Protein AF-A0A812SJQ7-F1 (afdb_monomer_lite)

Foldseek 3Di:
DVQLQVVVVFPDKDQLLVSLVSQCVQQVPDDDSVVVSLVLLQLQDAFWQGALDRQKHKAAFSAFLQQDRPPRDDSRPIIIGGALLNCLQQPPLLVVVAAWDDDPNHTHHGPDGQTLFDRCQQRPDWDDDVPATATHAHFDLVLRLVQLLCVLVVHDRDATDHDIPPAPWDWADPDPVAPQKIKTFFDKDDDPQWKIKTKGAGRPPGNNNLVVVLVVLCADDDPDHRQFFFKDWDDDRRIGIIITTGHNVSVVVCVVVDVRVSSVRIDMDGPCRHWDQAPVRDTDGDRGVSSVRVSSSVVNLVSLVSSLVVVLLVLQLVLLLLVLLLLLLCCVVVVVVPVPPPPDDDPVCQLVVVVVSVLQQHWFSVCSNVVPDTDDRDPPPDPPDDDPDPVDDPDDDDDDPDDPDTSNRCCSNVVDDPVCSDPVNSVVSVVVSVVSVVVSVVSVPQDSSNVSVVSSVVSVVSSVVVVVVVVVVVVVVVVVVVVVDPDPDPPDPDQAWIWGQPPVNPDTDTDGPVPDDDDDDDDDDDDDDDDDDDDDDDDDDDDDDDDDDDDDDDDDDDDDDDDDDDDPPPVVVVVVVVVVVVVVVVVVVVVVVPPPPDDDDDDDDDDDDDDDDDDDDPVVVVVVVVVVVVVVVVVVPDPDDDDDDDPVVVVVVVVVVVVVCVVVVVVVVVVVCVVVLVVPQAQAAEEEEDELVLLLLLLLQCVFQVVPDAAPNYEYEQADPVSHPDPRPRYHYDHQPPQDPDLLSLLSSVLVQLQVCLVVLGFKYKYAYSQKAFDVVLVSVQCVVDGLLAFEKEADADDDDPDDPGHFGQPQLIIMTRSNVSCLLQVVHSVVSSVQSSVQCVVRVRHNRRSSVVSCVVSVRDYYYDPQRDSDADDDDDDPNHGMGGNHDSCNSCLVRVNDPDDDDPPDDPPDDDDDPPVVVVVVVVVVVVVVVVVVVVD

Sequence (939 aa):
VLFGAFLKKLKQEVKVAQLSGFVAEKSAYHHGETSLQGTIIGMAQHFVGSNNVNLLQPSGQFGTRNQGGKDHAAARYIFTKLAPATRCMFPEEDDPVLEYQSEEGQRIEPKWYCPVIPLVLVNGADGIGVGWSTAVPNYNPRELIANVRRHLRGEPLQPMTPWYRGFRGTINAMGEDKPGRFETVGVAQRFGSTRIEVTELPVRKWTQDYKEWVLEQMQAHAGKRAMISEFREYHTENTVHFSLSMLPDKVAQAEQRGLEKTLHLKSSISTTNMHLFDASGKLKKFESPEEILQEFAKVRLDVYRKRKEYCIGKLSREVATLNDKAKFIRLVVDELTFTQFSLVTFPSHDVVVCNDMKRCGLRTKQEIEAGVEERPAASVSSPRRRLRSVIDVTDTDVDLAPGPAGPEGYGYLLKLKLWTLTEERLAELQRQLAKKGKELADLKATTLEQLWEKDLVHLEAAIDKLEAEEREEQQEAARLKKKAGYFEDDASVNRQCVLVLSDNFSQIKRIRTDKFKGVRRGGMGRSIVQAQAKRKKKTKDGPASGDDAEAEEVDAEDEEMPDAISAVGFSLLLDTLGQACHIALARVSAALSRERFAASSRPIVSGKKAAPFHSRNSHAMAALAVALLASYLWAVLGEREVQPLSEPARRTATKQVCLLQSQRDMQRIYASMDGLQDAISHRILFSIGAGLRHLPQLQACLETWASKLPQGEVQVIGVDAKDSPVEA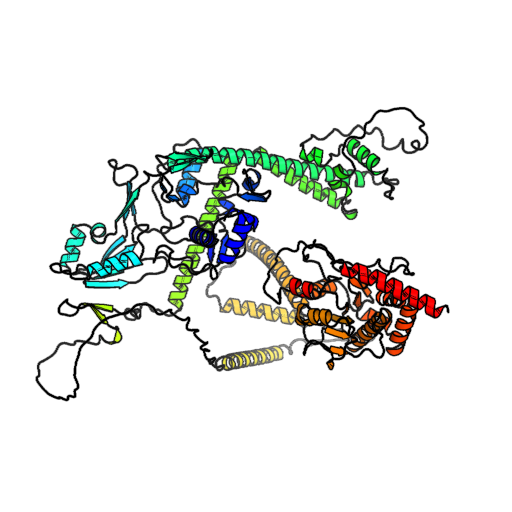KTVRFDAAPECPDNHNGGACKDAVGLANAYEQGVDWVVLLGTDNYVLPAHFKNALKTFDPAEPLILGIRGCGRFDCSAGGLCGGGGQIFSRAAVQQLLAGGRESFVLEQGKESRAIGGWGDVANCRVAAKRKIPIRNLVGLHAWQVKGPMHKRDLTFHYVSATAMYEMDGNVTGGRSLLAVDVYESIPETYTRDREAYVQAENMRRKLHKR

InterPro domains:
  IPR001154 DNA topoisomerase II, eukaryotic-type [PR01158] (13-36)
  IPR001154 DNA topoisomerase II, eukaryotic-type [PR01158] (60-82)
  IPR001154 DNA topoisomerase II, eukaryotic-type [PR01158] (90-110)
  IPR001154 DNA topoisomerase II, eukaryotic-type [PR01158] (198-212)
  IPR001154 DNA topoisomerase II, eukaryotic-type [PR01158] (281-307)
  IPR002205 DNA topoisomerase, type IIA, domain A [PF00521] (1-456)
  IPR002205 DNA topoisomerase, type IIA, domain A [PS52040] (1-456)
  IPR002205 DNA topoisomerase, type IIA, domain A [SM00434] (1-454)
  IPR003378 Fringe-like, glycosyltransferase domain [PF02434] (694-824)
  IPR013757 DNA topoisomerase, type IIA, alpha-helical domain superfamily [G3DSA:1.10.268.10] (288-474)
  IPR013758 DNA topoisomerase, type IIA, domain A, alpha-beta [G3DSA:3.90.199.10] (1-286)
  IPR013760 DNA topoisomerase, type IIA-like domain superfamily [SSF56719] (1-471)
  IPR050634 DNA Topoisomerase II [PTHR10169] (1-523)

Structure (mmCIF, N/CA/C/O backbone):
data_AF-A0A812SJQ7-F1
#
_entry.id   AF-A0A812SJQ7-F1
#
loop_
_atom_site.group_PDB
_atom_site.id
_atom_site.type_symbol
_atom_site.label_atom_id
_atom_site.label_alt_id
_atom_site.label_comp_id
_atom_site.label_asym_id
_atom_site.label_entity_id
_atom_site.label_seq_id
_atom_site.pdbx_PDB_ins_code
_atom_site.Cartn_x
_atom_site.Cartn_y
_atom_site.Cartn_z
_atom_site.occupancy
_atom_site.B_iso_or_equiv
_atom_site.auth_seq_id
_atom_site.auth_comp_id
_atom_site.auth_asym_id
_atom_site.auth_atom_id
_atom_site.pdbx_PDB_model_num
ATOM 1 N N . VAL A 1 1 ? 1.309 8.680 3.857 1.00 96.44 1 VAL A N 1
ATOM 2 C CA . VAL A 1 1 ? 1.365 7.211 4.131 1.00 96.44 1 VAL A CA 1
ATOM 3 C C . VAL A 1 1 ? 1.163 6.346 2.883 1.00 96.44 1 VAL A C 1
ATOM 5 O O . VAL A 1 1 ? 2.116 5.678 2.497 1.00 96.44 1 VAL A O 1
ATOM 8 N N . LEU A 1 2 ? -0.014 6.344 2.230 1.00 96.81 2 LEU A N 1
ATOM 9 C CA . LEU A 1 2 ? -0.274 5.476 1.057 1.00 96.81 2 LEU A CA 1
ATOM 10 C C . LEU A 1 2 ? 0.743 5.658 -0.072 1.00 96.81 2 LEU A C 1
ATOM 12 O O . LEU A 1 2 ? 1.251 4.670 -0.588 1.00 96.81 2 LEU A O 1
ATOM 16 N N . PHE A 1 3 ? 1.091 6.906 -0.397 1.00 96.94 3 PHE A N 1
ATOM 17 C CA . PHE A 1 3 ? 2.121 7.209 -1.390 1.00 96.94 3 PHE A CA 1
ATOM 18 C C . PHE A 1 3 ? 3.456 6.515 -1.079 1.00 96.94 3 PHE A C 1
ATOM 20 O O . PHE A 1 3 ? 3.993 5.815 -1.933 1.00 96.94 3 PHE A O 1
ATOM 27 N N . GLY A 1 4 ? 3.948 6.614 0.160 1.00 96.12 4 GLY A N 1
ATOM 28 C CA . GLY A 1 4 ? 5.156 5.904 0.585 1.00 96.12 4 GLY A CA 1
ATOM 29 C C . GLY A 1 4 ? 5.006 4.379 0.507 1.00 96.12 4 GLY A C 1
ATOM 30 O O . GLY A 1 4 ? 5.908 3.693 0.029 1.00 96.12 4 GLY A O 1
ATOM 31 N N . ALA A 1 5 ? 3.849 3.831 0.891 1.00 96.31 5 ALA A N 1
ATOM 32 C CA . ALA A 1 5 ? 3.584 2.394 0.784 1.00 96.31 5 ALA A CA 1
ATOM 33 C C . ALA A 1 5 ? 3.586 1.899 -0.679 1.00 96.31 5 ALA A C 1
ATOM 35 O O . ALA A 1 5 ? 4.140 0.833 -0.973 1.00 96.31 5 ALA A O 1
ATOM 36 N N . PHE A 1 6 ? 3.025 2.685 -1.603 1.00 96.75 6 PHE A N 1
ATOM 37 C CA . PHE A 1 6 ? 3.040 2.426 -3.045 1.00 96.75 6 PHE A CA 1
ATOM 38 C C . PHE A 1 6 ? 4.439 2.547 -3.644 1.00 96.75 6 PHE A C 1
ATOM 40 O O . PHE A 1 6 ? 4.864 1.647 -4.373 1.00 96.75 6 PHE A O 1
ATOM 47 N N . LEU A 1 7 ? 5.188 3.589 -3.276 1.00 94.69 7 LEU A N 1
ATOM 48 C CA . LEU A 1 7 ? 6.566 3.798 -3.719 1.00 94.69 7 LEU A CA 1
ATOM 49 C C . LEU A 1 7 ? 7.477 2.642 -3.281 1.00 94.69 7 LEU A C 1
ATOM 51 O O . LEU A 1 7 ? 8.256 2.121 -4.080 1.00 94.69 7 LEU A O 1
ATOM 55 N N . LYS A 1 8 ? 7.329 2.187 -2.031 1.00 93.44 8 LYS A N 1
ATOM 56 C CA . LYS A 1 8 ? 8.074 1.048 -1.475 1.00 93.44 8 LYS A CA 1
ATOM 57 C C . LYS A 1 8 ? 7.613 -0.305 -2.025 1.00 93.44 8 LYS A C 1
ATOM 59 O O . LYS A 1 8 ? 8.313 -1.298 -1.837 1.00 93.44 8 LYS A O 1
ATOM 64 N N . LYS A 1 9 ? 6.450 -0.363 -2.693 1.00 94.19 9 LYS A N 1
ATOM 65 C CA . LYS A 1 9 ? 5.767 -1.601 -3.107 1.00 94.19 9 LYS A CA 1
ATOM 66 C C . LYS A 1 9 ? 5.692 -2.587 -1.944 1.00 94.19 9 LYS A C 1
ATOM 68 O O . LYS A 1 9 ? 6.233 -3.691 -2.026 1.00 94.19 9 LYS A O 1
ATOM 73 N N . LEU A 1 10 ? 5.068 -2.149 -0.851 1.00 91.25 10 LEU A N 1
ATOM 74 C CA . LEU A 1 10 ? 5.072 -2.808 0.458 1.00 91.25 10 LEU A CA 1
ATOM 75 C C . LEU A 1 10 ? 4.365 -4.183 0.456 1.00 91.25 10 LEU A C 1
ATOM 77 O O . LEU A 1 10 ? 3.245 -4.327 0.942 1.00 91.25 10 LEU A O 1
ATOM 81 N N . LYS A 1 11 ? 5.029 -5.189 -0.126 1.00 91.00 11 LYS A N 1
ATOM 82 C CA . LYS A 1 11 ? 4.582 -6.590 -0.219 1.00 91.00 11 LYS A CA 1
ATOM 83 C C . LYS A 1 11 ? 4.976 -7.415 1.004 1.00 91.00 11 LYS A C 1
ATOM 85 O O . LYS A 1 11 ? 4.275 -8.355 1.357 1.00 91.00 11 LYS A O 1
ATOM 90 N N . GLN A 1 12 ? 6.117 -7.088 1.605 1.00 92.62 12 GLN A N 1
ATOM 91 C CA . GLN A 1 12 ? 6.599 -7.699 2.841 1.00 92.62 12 GLN A CA 1
ATOM 92 C C . GLN A 1 12 ? 6.231 -6.819 4.031 1.00 92.62 12 GLN A C 1
ATOM 94 O O . GLN A 1 12 ? 6.086 -5.604 3.890 1.00 92.62 12 GLN A O 1
ATOM 99 N N . GLU A 1 13 ? 6.083 -7.455 5.187 1.00 94.25 13 GLU A N 1
ATOM 100 C CA . GLU A 1 13 ? 5.786 -6.776 6.442 1.00 94.25 13 GLU A CA 1
ATOM 101 C C . GLU A 1 13 ? 6.961 -5.904 6.879 1.00 94.25 13 GLU A C 1
ATOM 103 O O . GLU A 1 13 ? 8.124 -6.303 6.804 1.00 94.25 13 GLU A O 1
ATOM 108 N N . VAL A 1 14 ? 6.650 -4.690 7.324 1.00 96.25 14 VAL A N 1
ATOM 109 C CA . VAL A 1 14 ? 7.619 -3.707 7.815 1.00 96.25 14 VAL A CA 1
ATOM 110 C C . VAL A 1 14 ? 7.110 -3.147 9.133 1.00 96.25 14 VAL A C 1
ATOM 112 O O . VAL A 1 14 ? 5.908 -2.940 9.295 1.00 96.25 14 VAL A O 1
ATOM 115 N N . LYS A 1 15 ? 8.020 -2.884 10.077 1.00 96.88 15 LYS A N 1
ATOM 116 C CA . LYS A 1 15 ? 7.670 -2.253 11.357 1.00 96.88 15 LYS A CA 1
ATOM 117 C C . LYS A 1 15 ? 6.992 -0.907 11.117 1.00 96.88 15 LYS A C 1
ATOM 119 O O . LYS A 1 15 ? 7.469 -0.125 10.293 1.00 96.88 15 LYS A O 1
ATOM 124 N N . VAL A 1 16 ? 5.942 -0.594 11.873 1.00 97.38 16 VAL A N 1
ATOM 125 C CA . VAL A 1 16 ? 5.219 0.682 11.725 1.00 97.38 16 VAL A CA 1
ATOM 126 C C . VAL A 1 16 ? 6.153 1.879 11.931 1.00 97.38 16 VAL A C 1
ATOM 128 O O . VAL A 1 16 ? 6.116 2.806 11.128 1.00 97.38 16 VAL A O 1
ATOM 131 N N . ALA A 1 17 ? 7.058 1.820 12.914 1.00 96.12 17 ALA A N 1
ATOM 132 C CA . ALA A 1 17 ? 8.069 2.862 13.133 1.00 96.12 17 ALA A CA 1
ATOM 133 C C . ALA A 1 17 ? 9.048 3.028 11.950 1.00 96.12 17 ALA A C 1
ATOM 135 O O . ALA A 1 17 ? 9.458 4.132 11.614 1.00 96.12 17 ALA A O 1
ATOM 136 N N . GLN A 1 18 ? 9.405 1.940 11.262 1.00 95.94 18 GLN A N 1
ATOM 137 C CA . GLN A 1 18 ? 10.268 2.025 10.079 1.00 95.94 18 GLN A CA 1
ATOM 138 C C . GLN A 1 18 ? 9.506 2.583 8.869 1.00 95.94 18 GLN A C 1
ATOM 140 O O . GLN A 1 18 ? 10.074 3.286 8.031 1.00 95.94 18 GLN A O 1
ATOM 145 N N . LEU A 1 19 ? 8.217 2.252 8.750 1.00 96.75 19 LEU A N 1
ATOM 146 C CA . LEU A 1 19 ? 7.365 2.807 7.708 1.00 96.75 19 LEU A CA 1
ATOM 147 C C . LEU A 1 19 ? 7.109 4.303 7.934 1.00 96.75 19 LEU A C 1
ATOM 149 O O . LEU A 1 19 ? 7.110 5.036 6.949 1.00 96.75 19 LEU A O 1
ATOM 153 N N . SER A 1 20 ? 6.933 4.762 9.182 1.00 97.12 20 SER A N 1
ATOM 154 C CA . SER A 1 20 ? 6.747 6.189 9.483 1.00 97.12 20 SER A CA 1
ATOM 155 C C . SER A 1 20 ? 7.949 7.020 9.057 1.00 97.12 20 SER A C 1
ATOM 157 O O . SER A 1 20 ? 7.748 7.974 8.313 1.00 97.12 20 SER A O 1
ATOM 159 N N . GLY A 1 21 ? 9.171 6.610 9.416 1.00 96.25 21 GLY A N 1
ATOM 160 C CA . GLY A 1 21 ? 10.389 7.324 9.015 1.00 96.25 21 GLY A CA 1
ATOM 161 C C . GLY A 1 21 ? 10.573 7.367 7.496 1.00 96.25 21 GLY A C 1
ATOM 162 O O . GLY A 1 21 ? 10.839 8.419 6.922 1.00 96.25 21 GLY A O 1
ATOM 163 N N . PHE A 1 22 ? 10.313 6.250 6.803 1.00 96.44 22 PHE A N 1
ATOM 164 C CA . PHE A 1 22 ? 10.362 6.220 5.335 1.00 96.44 22 PHE A CA 1
ATOM 165 C C . PHE A 1 22 ? 9.314 7.136 4.689 1.00 96.44 22 PHE A C 1
ATOM 167 O O . PHE A 1 22 ? 9.590 7.792 3.686 1.00 96.44 22 PHE A O 1
ATOM 174 N N . VAL A 1 23 ? 8.089 7.153 5.222 1.00 96.69 23 VAL A N 1
ATOM 175 C CA . VAL A 1 23 ? 7.036 8.046 4.726 1.00 96.69 23 VAL A CA 1
ATOM 176 C C . VAL A 1 23 ? 7.434 9.494 4.974 1.00 96.69 23 VAL A C 1
ATOM 178 O O . VAL A 1 23 ? 7.321 10.279 4.043 1.00 96.69 23 VAL A O 1
ATOM 181 N N . ALA A 1 24 ? 7.942 9.825 6.163 1.00 95.81 24 ALA A N 1
ATOM 182 C CA . ALA A 1 24 ? 8.337 11.184 6.507 1.00 95.81 24 ALA A CA 1
ATOM 183 C C . ALA A 1 24 ? 9.374 11.750 5.528 1.00 95.81 24 ALA A C 1
ATOM 185 O O . ALA A 1 24 ? 9.171 12.833 4.986 1.00 95.81 24 ALA A O 1
ATOM 186 N N . GLU A 1 25 ? 10.404 10.964 5.208 1.00 94.00 25 GLU A N 1
ATOM 187 C CA . GLU A 1 25 ? 11.429 11.325 4.223 1.00 94.00 25 GLU A CA 1
ATOM 188 C C . GLU A 1 25 ? 10.852 11.460 2.800 1.00 94.00 25 GLU A C 1
ATOM 190 O O . GLU A 1 25 ? 11.128 12.420 2.082 1.00 94.00 25 GLU A O 1
ATOM 195 N N . LYS A 1 26 ? 10.043 10.490 2.346 1.00 94.06 26 LYS A N 1
ATOM 196 C CA . LYS A 1 26 ? 9.595 10.446 0.941 1.00 94.06 26 LYS A CA 1
ATOM 197 C C . LYS A 1 26 ? 8.433 11.375 0.616 1.00 94.06 26 LYS A C 1
ATOM 199 O O . LYS A 1 26 ? 8.314 11.766 -0.544 1.00 94.06 26 LYS A O 1
ATOM 204 N N . SER A 1 27 ? 7.595 11.711 1.589 1.00 93.88 27 SER A N 1
ATOM 205 C CA . SER A 1 27 ? 6.481 12.648 1.417 1.00 93.88 27 SER A CA 1
ATOM 206 C C . SER A 1 27 ? 6.755 14.030 2.010 1.00 93.88 27 SER A C 1
ATOM 208 O O . SER A 1 27 ? 5.798 14.766 2.190 1.00 93.88 27 SER A O 1
ATOM 210 N N . ALA A 1 28 ? 8.008 14.350 2.371 1.00 94.31 28 ALA A N 1
ATOM 211 C CA . ALA A 1 28 ? 8.380 15.617 3.013 1.00 94.31 28 ALA A CA 1
ATOM 212 C C . ALA A 1 28 ? 7.439 15.996 4.180 1.00 94.31 28 ALA A C 1
ATOM 214 O O . ALA A 1 28 ? 6.933 17.107 4.275 1.00 94.31 28 ALA A O 1
ATOM 215 N N . TYR A 1 29 ? 7.129 15.036 5.057 1.00 95.06 29 TYR A N 1
ATOM 216 C CA . TYR A 1 29 ? 6.163 15.274 6.130 1.00 95.06 29 TYR A CA 1
ATOM 217 C C . TYR A 1 29 ? 6.799 16.060 7.284 1.00 95.06 29 TYR A C 1
ATOM 219 O O . TYR A 1 29 ? 7.702 15.561 7.952 1.00 95.06 29 TYR A O 1
ATOM 227 N N . HIS A 1 30 ? 6.269 17.252 7.566 1.00 93.12 30 HIS A N 1
ATOM 228 C CA . HIS A 1 30 ? 6.867 18.213 8.510 1.00 93.12 30 HIS A CA 1
ATOM 229 C C . HIS A 1 30 ? 6.421 18.086 9.971 1.00 93.12 30 HIS A C 1
ATOM 231 O O . HIS A 1 30 ? 6.841 18.876 10.816 1.00 93.12 30 HIS A O 1
ATOM 237 N N . HIS A 1 31 ? 5.551 17.132 10.303 1.00 94.31 31 HIS A N 1
ATOM 238 C CA . HIS A 1 31 ? 5.122 16.915 11.688 1.00 94.31 31 HIS A CA 1
ATOM 239 C C . HIS A 1 31 ? 5.774 15.668 12.294 1.00 94.31 31 HIS A C 1
ATOM 241 O O . HIS A 1 31 ? 6.297 14.805 11.596 1.00 94.31 31 HIS A O 1
ATOM 247 N N . GLY A 1 32 ? 5.728 15.554 13.623 1.00 92.75 32 GLY A N 1
ATOM 248 C CA . GLY A 1 32 ? 6.364 14.445 14.334 1.00 92.75 32 GLY A CA 1
ATOM 249 C C . GLY A 1 32 ? 5.865 13.067 13.881 1.00 92.75 32 GLY A C 1
ATOM 250 O O . GLY A 1 32 ? 4.662 12.848 13.698 1.00 92.75 32 GLY A O 1
ATOM 251 N N . GLU A 1 33 ? 6.787 12.108 13.767 1.00 94.50 33 GLU A N 1
ATOM 252 C CA . GLU A 1 33 ? 6.492 10.747 13.302 1.00 94.50 33 GLU A CA 1
ATOM 253 C C . GLU A 1 33 ? 5.451 10.012 14.151 1.00 94.50 33 GLU A C 1
ATOM 255 O O . GLU A 1 33 ? 4.731 9.164 13.629 1.00 94.50 33 GLU A O 1
ATOM 260 N N . THR A 1 34 ? 5.310 10.351 15.435 1.00 95.25 34 THR A N 1
ATOM 261 C CA . THR A 1 34 ? 4.274 9.788 16.316 1.00 95.25 34 THR A CA 1
ATOM 262 C C . THR A 1 34 ? 2.870 9.966 15.727 1.00 95.25 34 THR A C 1
ATOM 264 O O . THR A 1 34 ? 2.044 9.056 15.796 1.00 95.25 34 THR A O 1
ATOM 267 N N . SER A 1 35 ? 2.609 11.104 15.072 1.00 96.44 35 SER A N 1
ATOM 268 C CA . SER A 1 35 ? 1.343 11.359 14.375 1.00 96.44 35 SER A CA 1
ATOM 269 C C . SER A 1 35 ? 1.168 10.445 13.151 1.00 96.44 35 SER A C 1
ATOM 271 O O . SER A 1 35 ? 0.092 9.872 12.944 1.00 96.44 35 SER A O 1
ATOM 273 N N . LEU A 1 36 ? 2.239 10.218 12.378 1.00 96.69 36 LEU A N 1
ATOM 274 C CA . LEU A 1 36 ? 2.227 9.266 11.259 1.00 96.69 36 LEU A CA 1
ATOM 275 C C . LEU A 1 36 ? 2.026 7.827 11.729 1.00 96.69 36 LEU A C 1
ATOM 277 O O . LEU A 1 36 ? 1.293 7.081 11.085 1.00 96.69 36 LEU A O 1
ATOM 281 N N . GLN A 1 37 ? 2.643 7.431 12.841 1.00 97.56 37 GLN A N 1
ATOM 282 C CA . GLN A 1 37 ? 2.474 6.100 13.422 1.00 97.56 37 GLN A CA 1
ATOM 283 C C . GLN A 1 37 ? 1.016 5.872 13.830 1.00 97.56 37 GLN A C 1
ATOM 285 O O . GLN A 1 37 ? 0.438 4.861 13.437 1.00 97.56 37 GLN A O 1
ATOM 290 N N . GLY A 1 38 ? 0.393 6.839 14.515 1.00 96.62 38 GLY A N 1
ATOM 291 C CA . GLY A 1 38 ? -1.040 6.799 14.825 1.00 96.62 38 GLY A CA 1
ATOM 292 C C . GLY A 1 38 ? -1.911 6.699 13.568 1.00 96.62 38 GLY A C 1
ATOM 293 O O . GLY A 1 38 ? -2.835 5.889 13.517 1.00 96.62 38 GLY A O 1
ATOM 294 N N . THR A 1 39 ? -1.560 7.439 12.512 1.00 97.56 39 THR A N 1
ATOM 295 C CA . THR A 1 39 ? -2.249 7.371 11.211 1.00 97.56 39 THR A CA 1
ATOM 296 C C . THR A 1 39 ? -2.117 5.988 10.565 1.00 97.56 39 THR A C 1
ATOM 298 O O . THR A 1 39 ? -3.110 5.423 10.112 1.00 97.56 39 THR A O 1
ATOM 301 N N . ILE A 1 40 ? -0.914 5.405 10.543 1.00 97.88 40 ILE A N 1
ATOM 302 C CA . ILE A 1 40 ? -0.660 4.060 9.999 1.00 97.88 40 ILE A CA 1
ATOM 303 C C . ILE A 1 40 ? -1.459 3.005 10.773 1.00 97.88 40 ILE A C 1
ATOM 305 O O . ILE A 1 40 ? -2.067 2.132 10.154 1.00 97.88 40 ILE A O 1
ATOM 309 N N . ILE A 1 41 ? -1.483 3.102 12.106 1.00 97.88 41 ILE A N 1
ATOM 310 C CA . ILE A 1 41 ? -2.253 2.198 12.967 1.00 97.88 41 ILE A CA 1
ATOM 311 C C . ILE A 1 41 ? -3.744 2.311 12.637 1.00 97.88 41 ILE A C 1
ATOM 313 O O . ILE A 1 41 ? -4.371 1.300 12.328 1.00 97.88 41 ILE A O 1
ATOM 317 N N . GLY A 1 42 ? -4.290 3.531 12.599 1.00 96.88 42 GLY A N 1
ATOM 318 C CA . GLY A 1 42 ? -5.693 3.776 12.258 1.00 96.88 42 GLY A CA 1
ATOM 319 C C . GLY A 1 42 ? -6.079 3.264 10.867 1.00 96.88 42 GLY A C 1
ATOM 320 O O . GLY A 1 42 ? -7.142 2.679 10.701 1.00 96.88 42 GLY A O 1
ATOM 321 N N . MET A 1 43 ? -5.193 3.390 9.874 1.00 97.25 43 MET A N 1
ATOM 322 C CA . MET A 1 43 ? -5.404 2.856 8.520 1.00 97.25 43 MET A CA 1
ATOM 323 C C . MET A 1 43 ? -5.394 1.319 8.439 1.00 97.25 43 MET A C 1
ATOM 325 O O . MET A 1 43 ? -5.908 0.758 7.464 1.00 97.25 43 MET A O 1
ATOM 329 N N . ALA A 1 44 ? -4.778 0.648 9.417 1.00 96.94 44 ALA A N 1
ATOM 330 C CA . ALA A 1 44 ? -4.670 -0.807 9.483 1.00 96.94 44 ALA A CA 1
ATOM 331 C C . ALA A 1 44 ? -5.744 -1.468 10.365 1.00 96.94 44 ALA A C 1
ATOM 333 O O . ALA A 1 44 ? -6.007 -2.660 10.220 1.00 96.94 44 ALA A O 1
ATOM 334 N N . GLN A 1 45 ? -6.371 -0.715 11.273 1.00 95.62 45 GLN A N 1
ATOM 335 C CA . GLN A 1 45 ? -7.405 -1.224 12.178 1.00 95.62 45 GLN A CA 1
ATOM 336 C C . GLN A 1 45 ? -8.605 -1.813 11.422 1.00 95.62 45 GLN A C 1
ATOM 338 O O . GLN A 1 45 ? -9.059 -1.261 10.420 1.00 95.62 45 GLN A O 1
ATOM 343 N N . HIS A 1 46 ? -9.117 -2.938 11.924 1.00 93.69 46 HIS A N 1
ATOM 344 C CA . HIS A 1 46 ? -10.165 -3.731 11.269 1.00 93.69 46 HIS A CA 1
ATOM 345 C C . HIS A 1 46 ? -11.276 -4.209 12.226 1.00 93.69 46 HIS A C 1
ATOM 347 O O . HIS A 1 46 ? -12.152 -4.971 11.823 1.00 93.69 46 HIS A O 1
ATOM 353 N N . PHE A 1 47 ? -11.273 -3.772 13.491 1.00 93.62 47 PHE A N 1
ATOM 354 C CA . PHE A 1 47 ? -12.311 -4.137 14.460 1.00 93.62 47 PHE A CA 1
ATOM 355 C C . PHE A 1 47 ? -13.643 -3.414 14.181 1.00 93.62 47 PHE A C 1
ATOM 357 O O . PHE A 1 47 ? -13.683 -2.363 13.535 1.00 93.62 47 PHE A O 1
ATOM 364 N N . VAL A 1 48 ? -14.748 -3.949 14.709 1.00 93.94 48 VAL A N 1
ATOM 365 C CA . VAL A 1 48 ? -16.105 -3.413 14.489 1.00 93.94 48 VAL A CA 1
ATOM 366 C C . VAL A 1 48 ? -16.199 -1.938 14.903 1.00 93.94 48 VAL A C 1
ATOM 368 O O . VAL A 1 48 ? -15.966 -1.594 16.061 1.00 93.94 48 VAL A O 1
ATOM 371 N N . GLY A 1 49 ? -16.573 -1.071 13.957 1.00 91.94 49 GLY A N 1
ATOM 372 C CA . GLY A 1 49 ? -16.665 0.383 14.156 1.00 91.94 49 GLY A CA 1
ATOM 373 C C . GLY A 1 49 ? -15.438 1.192 13.710 1.00 91.94 49 GLY A C 1
ATOM 374 O O . GLY A 1 49 ? -15.479 2.416 13.831 1.00 91.94 49 GLY A O 1
ATOM 375 N N . SER A 1 50 ? -14.387 0.531 13.200 1.00 94.75 50 SER A N 1
ATOM 376 C CA . SER A 1 50 ? -13.221 1.156 12.545 1.00 94.75 50 SER A CA 1
ATOM 377 C C . SER A 1 50 ? -13.378 1.182 11.010 1.00 94.75 50 SER A C 1
ATOM 379 O O . SER A 1 50 ? -14.351 1.751 10.519 1.00 94.75 50 SER A O 1
ATOM 381 N N . ASN A 1 51 ? -12.471 0.566 10.240 1.00 96.44 51 ASN A N 1
ATOM 382 C CA . ASN A 1 51 ? -12.513 0.539 8.775 1.00 96.44 51 ASN A CA 1
ATOM 383 C C . ASN A 1 51 ? -13.346 -0.636 8.237 1.00 96.44 51 ASN A C 1
ATOM 385 O O . ASN A 1 51 ? -13.136 -1.795 8.622 1.00 96.44 51 ASN A O 1
ATOM 389 N N . ASN A 1 52 ? -14.218 -0.360 7.260 1.00 96.00 52 ASN A N 1
ATOM 390 C CA . ASN A 1 52 ? -14.883 -1.418 6.492 1.00 96.00 52 ASN A CA 1
ATOM 391 C C . ASN A 1 52 ? -13.900 -2.122 5.552 1.00 96.00 52 ASN A C 1
ATOM 393 O O . ASN A 1 52 ? -13.992 -3.332 5.382 1.00 96.00 52 ASN A O 1
ATOM 397 N N . VAL A 1 53 ? -12.953 -1.377 4.974 1.00 96.12 53 VAL A N 1
ATOM 398 C CA . VAL A 1 53 ? -11.852 -1.913 4.165 1.00 96.12 53 VAL A CA 1
ATOM 399 C C . VAL A 1 53 ? -10.554 -1.249 4.620 1.00 96.12 53 VAL A C 1
ATOM 401 O O . VAL A 1 53 ? -10.247 -0.117 4.243 1.00 96.12 53 VAL A O 1
ATOM 404 N N . ASN A 1 54 ? -9.779 -1.940 5.453 1.00 95.38 54 ASN A N 1
ATOM 405 C CA . ASN A 1 54 ? -8.466 -1.470 5.887 1.00 95.38 54 ASN A CA 1
ATOM 406 C C . ASN A 1 54 ? -7.466 -1.521 4.721 1.00 95.38 54 ASN A C 1
ATOM 408 O O . ASN A 1 54 ? -7.330 -2.533 4.035 1.00 95.38 54 ASN A O 1
ATOM 412 N N . LEU A 1 55 ? -6.757 -0.414 4.486 1.00 96.31 55 LEU A N 1
ATOM 413 C CA . LEU A 1 55 ? -5.816 -0.298 3.360 1.00 96.31 55 LEU A CA 1
ATOM 414 C C . LEU A 1 55 ? -4.432 -0.875 3.685 1.00 96.31 55 LEU A C 1
ATOM 416 O O . LEU A 1 55 ? -3.622 -1.159 2.794 1.00 96.31 55 LEU A O 1
ATOM 420 N N . LEU A 1 56 ? -4.161 -1.028 4.974 1.00 96.75 56 LEU A N 1
ATOM 421 C CA . LEU A 1 56 ? -2.973 -1.649 5.522 1.00 96.75 56 LEU A CA 1
ATOM 422 C C . LEU A 1 56 ? -3.395 -2.876 6.332 1.00 96.75 56 LEU A C 1
ATOM 424 O O . LEU A 1 56 ? -4.469 -2.891 6.931 1.00 96.75 56 LEU A O 1
ATOM 428 N N . GLN A 1 57 ? -2.579 -3.923 6.326 1.00 94.44 57 GLN A N 1
ATOM 429 C CA . GLN A 1 57 ? -2.839 -5.119 7.124 1.00 94.44 57 GLN A CA 1
ATOM 430 C C . GLN A 1 57 ? -2.240 -4.968 8.529 1.00 94.44 57 GLN A C 1
ATOM 432 O O . GLN A 1 57 ? -1.091 -4.523 8.645 1.00 94.44 57 GLN A O 1
ATOM 437 N N . PRO A 1 58 ? -2.996 -5.315 9.583 1.00 94.56 58 PRO A N 1
ATOM 438 C CA . PRO A 1 58 ? -2.512 -5.278 10.954 1.00 94.56 58 PRO A CA 1
ATOM 439 C C . PRO A 1 58 ? -1.795 -6.589 11.305 1.00 94.56 58 PRO A C 1
ATOM 441 O O . PRO A 1 58 ? -2.440 -7.596 11.578 1.00 94.56 58 PRO A O 1
ATOM 444 N N . SER A 1 59 ? -0.460 -6.576 11.333 1.00 93.31 59 SER A N 1
ATOM 445 C CA . SER A 1 59 ? 0.352 -7.714 11.792 1.00 93.31 59 SER A CA 1
ATOM 446 C C . SER A 1 59 ? 0.875 -7.442 13.207 1.00 93.31 59 SER A C 1
ATOM 448 O O . SER A 1 59 ? 1.884 -6.757 13.404 1.00 93.31 59 SER A O 1
ATOM 450 N N . GLY A 1 60 ? 0.150 -7.944 14.208 1.00 92.19 60 GLY A N 1
ATOM 451 C CA . GLY A 1 60 ? 0.378 -7.686 15.636 1.00 92.19 60 GLY A CA 1
ATOM 452 C C . GLY A 1 60 ? -0.823 -7.004 16.300 1.00 92.19 60 GLY A C 1
ATOM 453 O O . GLY A 1 60 ? -1.915 -6.965 15.740 1.00 92.19 60 GLY A O 1
ATOM 454 N N . GLN A 1 61 ? -0.632 -6.446 17.498 1.00 93.56 61 GLN A N 1
ATOM 455 C CA . GLN A 1 61 ? -1.709 -5.790 18.248 1.00 93.56 61 GLN A CA 1
ATOM 456 C C . GLN A 1 61 ? -1.915 -4.336 17.784 1.00 93.56 61 GLN A C 1
ATOM 458 O O . GLN A 1 61 ? -1.254 -3.423 18.276 1.00 93.56 61 GLN A O 1
ATOM 463 N N . PHE A 1 62 ? -2.839 -4.112 16.845 1.00 95.75 62 PHE A N 1
ATOM 464 C CA . PHE A 1 62 ? -3.210 -2.781 16.319 1.00 95.75 62 PHE A CA 1
ATOM 465 C C . PHE A 1 62 ? -4.361 -2.111 17.089 1.00 95.75 62 PHE A C 1
ATOM 467 O O . PHE A 1 62 ? -4.876 -1.068 16.675 1.00 95.75 62 PHE A O 1
ATOM 474 N N . GLY A 1 63 ? -4.733 -2.697 18.226 1.00 93.81 63 GLY A N 1
ATOM 475 C CA . GLY A 1 63 ? -5.841 -2.266 19.056 1.00 93.81 63 GLY A CA 1
ATOM 476 C C . GLY A 1 63 ? -7.130 -2.983 18.671 1.00 93.81 63 GLY A C 1
ATOM 477 O O . GLY A 1 63 ? -7.308 -3.453 17.544 1.00 93.81 63 GLY A O 1
ATOM 478 N N . THR A 1 64 ? -8.033 -3.082 19.636 1.00 93.81 64 THR A N 1
ATOM 479 C CA . THR A 1 64 ? -9.256 -3.874 19.534 1.00 93.81 64 THR A CA 1
ATOM 480 C C . THR A 1 64 ? -10.480 -3.022 19.844 1.00 93.81 64 THR A C 1
ATOM 482 O O . THR A 1 64 ? -10.403 -1.886 20.325 1.00 93.81 64 THR A O 1
ATOM 485 N N . ARG A 1 65 ? -11.666 -3.602 19.645 1.00 94.00 65 ARG A N 1
ATOM 486 C CA . ARG A 1 65 ? -12.923 -2.958 20.053 1.00 94.00 65 ARG A CA 1
ATOM 487 C C . ARG A 1 65 ? -13.052 -2.762 21.570 1.00 94.00 65 ARG A C 1
ATOM 489 O O . ARG A 1 65 ? -13.986 -2.091 22.004 1.00 94.00 65 ARG A O 1
ATOM 496 N N . ASN A 1 66 ? -12.168 -3.359 22.377 1.00 93.19 66 ASN A N 1
ATOM 497 C CA . ASN A 1 66 ? -12.222 -3.258 23.832 1.00 93.19 66 ASN A CA 1
ATOM 498 C C . ASN A 1 66 ? -12.065 -1.807 24.309 1.00 93.19 66 ASN A C 1
ATOM 500 O O . ASN A 1 66 ? -12.825 -1.373 25.171 1.00 93.19 66 ASN A O 1
ATOM 504 N N . GLN A 1 67 ? -11.133 -1.064 23.702 1.00 93.25 67 GLN A N 1
ATOM 505 C CA . GLN A 1 67 ? -10.849 0.345 24.012 1.00 93.25 67 GLN A CA 1
ATOM 506 C C . GLN A 1 67 ? -10.876 1.245 22.764 1.00 93.25 67 GLN A C 1
ATOM 508 O O . GLN A 1 67 ? -10.248 2.304 22.733 1.00 93.25 67 GLN A O 1
ATOM 513 N N . GLY A 1 68 ? -11.562 0.809 21.703 1.00 92.81 68 GLY A N 1
ATOM 514 C CA . GLY A 1 68 ? -11.657 1.569 20.455 1.00 92.81 68 GLY A CA 1
ATOM 515 C C . GLY A 1 68 ? -10.307 1.787 19.775 1.00 92.81 68 GLY A C 1
ATOM 516 O O . GLY A 1 68 ? -10.066 2.859 19.226 1.00 92.81 68 GLY A O 1
ATOM 517 N N . GLY A 1 69 ? -9.409 0.805 19.854 1.00 93.31 69 GLY A N 1
ATOM 518 C CA . GLY A 1 69 ? -8.094 0.854 19.223 1.00 93.31 69 GLY A CA 1
ATOM 519 C C . GLY A 1 69 ? -6.989 1.519 20.048 1.00 93.31 69 GLY A C 1
ATOM 520 O O . GLY A 1 69 ? -5.844 1.506 19.609 1.00 93.31 69 GLY A O 1
ATOM 521 N N . LYS A 1 70 ? -7.290 2.079 21.230 1.00 93.81 70 LYS A N 1
ATOM 522 C CA . LYS A 1 70 ? -6.288 2.701 22.127 1.00 93.81 70 LYS A CA 1
ATOM 523 C C . LYS A 1 70 ? -5.352 1.691 22.797 1.00 93.81 70 LYS A C 1
ATOM 525 O O . LYS A 1 70 ? -4.291 2.057 23.283 1.00 93.81 70 LYS A O 1
ATOM 530 N N . ASP A 1 71 ? -5.738 0.424 22.793 1.00 94.19 71 ASP A N 1
ATOM 531 C CA . ASP A 1 71 ? -5.000 -0.729 23.303 1.00 94.19 71 ASP A CA 1
ATOM 532 C C . ASP A 1 71 ? -4.002 -1.307 22.279 1.00 94.19 71 ASP A C 1
ATOM 534 O O . ASP A 1 71 ? -3.601 -2.468 22.376 1.00 94.19 71 ASP A O 1
ATOM 538 N N . HIS A 1 72 ? -3.602 -0.517 21.278 1.00 95.81 72 HIS A N 1
ATOM 539 C CA . HIS A 1 72 ? -2.568 -0.910 20.328 1.00 95.81 72 HIS A CA 1
ATOM 540 C C . HIS A 1 72 ? -1.194 -1.020 21.010 1.00 95.81 72 HIS A C 1
ATOM 542 O O . HIS A 1 72 ? -0.852 -0.268 21.923 1.00 95.81 72 HIS A O 1
ATOM 548 N N . ALA A 1 73 ? -0.353 -1.932 20.529 1.00 96.12 73 ALA A N 1
ATOM 549 C CA . ALA A 1 73 ? 1.035 -2.009 20.964 1.00 96.12 73 ALA A CA 1
ATOM 550 C C . ALA A 1 73 ? 1.865 -0.846 20.385 1.00 96.12 73 ALA A C 1
ATOM 552 O O . ALA A 1 73 ? 1.447 -0.134 19.469 1.00 96.12 73 ALA A O 1
ATOM 553 N N . ALA A 1 74 ? 3.066 -0.634 20.929 1.00 95.06 74 ALA A N 1
ATOM 554 C CA . ALA A 1 74 ? 3.965 0.405 20.436 1.00 95.06 74 ALA A CA 1
ATOM 555 C C . ALA A 1 74 ? 4.387 0.138 18.979 1.00 95.06 74 ALA A C 1
ATOM 557 O O . ALA A 1 74 ? 4.695 -0.999 18.615 1.00 95.06 74 ALA A O 1
ATOM 558 N N . ALA A 1 75 ? 4.505 1.199 18.170 1.00 94.88 75 ALA A N 1
ATOM 559 C CA . ALA A 1 75 ? 4.827 1.141 16.736 1.00 94.88 75 ALA A CA 1
ATOM 560 C C . ALA A 1 75 ? 6.119 0.370 16.382 1.00 94.88 75 ALA A C 1
ATOM 562 O O . ALA A 1 75 ? 6.301 -0.068 15.246 1.00 94.88 75 ALA A O 1
ATOM 563 N N . ARG A 1 76 ? 7.024 0.190 17.353 1.00 94.88 76 ARG A N 1
ATOM 564 C CA . ARG A 1 76 ? 8.267 -0.589 17.221 1.00 94.88 76 ARG A CA 1
ATOM 565 C C . ARG A 1 76 ? 8.073 -2.113 17.248 1.00 94.88 76 ARG A C 1
ATOM 567 O O . ARG A 1 76 ? 8.968 -2.829 16.797 1.00 94.88 76 ARG A O 1
ATOM 574 N N . TYR A 1 77 ? 6.935 -2.596 17.753 1.00 95.25 77 TYR A N 1
ATOM 575 C CA . TYR A 1 77 ? 6.621 -4.024 17.925 1.00 95.25 77 TYR A CA 1
ATOM 576 C C . TYR A 1 77 ? 5.548 -4.547 16.968 1.00 95.25 77 TYR A C 1
ATOM 578 O O . TYR A 1 77 ? 5.292 -5.746 16.935 1.00 95.25 77 TYR A O 1
ATOM 586 N N . ILE A 1 78 ? 4.927 -3.662 16.193 1.00 96.94 78 ILE A N 1
ATOM 587 C CA . ILE A 1 78 ? 3.864 -4.006 15.252 1.00 96.94 78 ILE A CA 1
ATOM 588 C C . ILE A 1 78 ? 4.320 -3.778 13.818 1.00 96.94 78 ILE A C 1
ATOM 590 O O . ILE A 1 78 ? 5.115 -2.876 13.528 1.00 96.94 78 ILE A O 1
ATOM 594 N N . PHE A 1 79 ? 3.806 -4.606 12.919 1.00 97.62 79 PHE A N 1
ATOM 595 C CA . PHE A 1 79 ? 4.203 -4.644 11.523 1.00 97.62 79 PHE A CA 1
ATOM 596 C C . PHE A 1 79 ? 2.997 -4.435 10.624 1.00 97.62 79 PHE A C 1
ATOM 598 O O . PHE A 1 79 ? 1.861 -4.731 10.984 1.00 97.62 79 PHE A O 1
ATOM 605 N N . THR A 1 80 ? 3.241 -3.917 9.432 1.00 97.25 80 THR A N 1
ATOM 606 C CA . THR A 1 80 ? 2.185 -3.724 8.453 1.00 97.25 80 THR A CA 1
ATOM 607 C C . THR A 1 80 ? 2.684 -3.949 7.035 1.00 97.25 80 THR A C 1
ATOM 609 O O . THR A 1 80 ? 3.881 -3.855 6.745 1.00 97.25 80 THR A O 1
ATOM 612 N N . LYS A 1 81 ? 1.743 -4.253 6.146 1.00 95.94 81 LYS A N 1
ATOM 613 C CA . LYS A 1 81 ? 1.926 -4.342 4.697 1.00 95.94 81 LYS A CA 1
ATOM 614 C C . LYS A 1 81 ? 0.688 -3.805 3.985 1.00 95.94 81 LYS A C 1
ATOM 616 O O . LYS A 1 81 ? -0.343 -3.582 4.618 1.00 95.94 81 LYS A O 1
ATOM 621 N N . LEU A 1 82 ? 0.776 -3.580 2.675 1.00 95.88 82 LEU A N 1
ATOM 622 C CA . LEU A 1 82 ? -0.402 -3.195 1.894 1.00 95.88 82 LEU A CA 1
ATOM 623 C C . LEU A 1 82 ? -1.428 -4.329 1.894 1.00 95.88 82 LEU A C 1
ATOM 625 O O . LEU A 1 82 ? -1.081 -5.473 1.596 1.00 95.88 82 LEU A O 1
ATOM 629 N N . ALA A 1 83 ? -2.690 -4.002 2.172 1.00 93.25 83 ALA A N 1
ATOM 630 C CA . ALA A 1 83 ? -3.763 -4.967 2.002 1.00 93.25 83 ALA A CA 1
ATOM 631 C C . ALA A 1 83 ? -3.925 -5.322 0.508 1.00 93.25 83 ALA A C 1
ATOM 633 O O . ALA A 1 83 ? -3.821 -4.436 -0.348 1.00 93.25 83 ALA A O 1
ATOM 634 N N . PRO A 1 84 ? -4.204 -6.593 0.163 1.00 87.81 84 PRO A N 1
ATOM 635 C CA . PRO A 1 84 ? -4.434 -7.022 -1.217 1.00 87.81 84 PRO A CA 1
ATOM 636 C C . PRO A 1 84 ? -5.479 -6.184 -1.971 1.00 87.81 84 PRO A C 1
ATOM 638 O O . PRO A 1 84 ? -5.289 -5.876 -3.149 1.00 87.81 84 PRO A O 1
ATOM 641 N N . ALA A 1 85 ? -6.548 -5.751 -1.292 1.00 92.44 85 ALA A N 1
ATOM 642 C CA . ALA A 1 85 ? -7.573 -4.904 -1.901 1.00 92.44 85 ALA A CA 1
ATOM 643 C C . ALA A 1 85 ? -7.089 -3.480 -2.210 1.00 92.44 85 ALA A C 1
ATOM 645 O O . ALA A 1 85 ? -7.671 -2.826 -3.069 1.00 92.44 85 ALA A O 1
ATOM 646 N N . THR A 1 86 ? -6.009 -2.990 -1.594 1.00 96.00 86 THR A N 1
ATOM 647 C CA . THR A 1 86 ? -5.577 -1.591 -1.734 1.00 96.00 86 THR A CA 1
ATOM 648 C C . THR A 1 86 ? -5.160 -1.245 -3.158 1.00 96.00 86 THR A C 1
ATOM 650 O O . THR A 1 86 ? -5.561 -0.202 -3.656 1.00 96.00 86 THR A O 1
ATOM 653 N N . ARG A 1 87 ? -4.420 -2.110 -3.865 1.00 95.19 87 ARG A N 1
ATOM 654 C CA . ARG A 1 87 ? -4.089 -1.861 -5.286 1.00 95.19 87 ARG A CA 1
ATOM 655 C C . ARG A 1 87 ? -5.236 -2.164 -6.252 1.00 95.19 87 ARG A C 1
ATOM 657 O O . ARG A 1 87 ? -5.208 -1.674 -7.371 1.00 95.19 87 ARG A O 1
ATOM 664 N N . CYS A 1 88 ? -6.260 -2.897 -5.815 1.00 95.94 88 CYS A N 1
ATOM 665 C CA . CYS A 1 88 ? -7.513 -3.011 -6.568 1.00 95.94 88 CYS A CA 1
ATOM 666 C C . CYS A 1 88 ? -8.371 -1.747 -6.396 1.00 95.94 88 CYS A C 1
ATOM 668 O O . CYS A 1 88 ? -9.008 -1.297 -7.338 1.00 95.94 88 CYS A O 1
ATOM 670 N N . MET A 1 89 ? -8.342 -1.145 -5.202 1.00 96.81 89 MET A N 1
ATOM 671 C CA . MET A 1 89 ? -8.989 0.130 -4.890 1.00 96.81 89 MET A CA 1
ATOM 672 C C . MET A 1 89 ? -8.284 1.303 -5.578 1.00 96.81 89 MET A C 1
ATOM 674 O O . MET A 1 89 ? -8.953 2.229 -6.018 1.00 96.81 89 MET A O 1
ATOM 678 N N . PHE A 1 90 ? -6.953 1.251 -5.683 1.00 97.62 90 PHE A N 1
ATOM 679 C CA . PHE A 1 90 ? -6.090 2.260 -6.304 1.00 97.62 90 PHE A CA 1
ATOM 680 C C . PHE A 1 90 ? -5.214 1.623 -7.402 1.00 97.62 90 PHE A C 1
ATOM 682 O O . PHE A 1 90 ? -4.052 1.279 -7.129 1.00 97.62 90 PHE A O 1
ATOM 689 N N . PRO A 1 91 ? -5.766 1.429 -8.617 1.00 96.62 91 PRO A N 1
ATOM 690 C CA . PRO A 1 91 ? -5.062 0.813 -9.738 1.00 96.62 91 PRO A CA 1
ATOM 691 C C . PRO A 1 91 ? -3.731 1.507 -10.049 1.00 96.62 91 PRO A C 1
ATOM 693 O O . PRO A 1 91 ? -3.664 2.732 -10.129 1.00 96.62 91 PRO A O 1
ATOM 696 N N . GLU A 1 92 ? -2.665 0.730 -10.266 1.00 95.31 92 GLU A N 1
ATOM 697 C CA . GLU A 1 92 ? -1.331 1.272 -10.595 1.00 95.31 92 GLU A CA 1
ATOM 698 C C . GLU A 1 92 ? -1.328 2.041 -11.922 1.00 95.31 92 GLU A C 1
ATOM 700 O O . GLU A 1 92 ? -0.487 2.907 -12.154 1.00 95.31 92 GLU A O 1
ATOM 705 N N . GLU A 1 93 ? -2.266 1.720 -12.810 1.00 94.38 93 GLU A N 1
ATOM 706 C CA . GLU A 1 93 ? -2.447 2.389 -14.091 1.00 94.38 93 GLU A CA 1
ATOM 707 C C . GLU A 1 93 ? -2.987 3.817 -13.960 1.00 94.38 93 GLU A C 1
ATOM 709 O O . GLU A 1 93 ? -2.859 4.582 -14.917 1.00 94.38 93 GLU A O 1
ATOM 714 N N . ASP A 1 94 ? -3.569 4.179 -12.811 1.00 96.88 94 ASP A N 1
ATOM 715 C CA . ASP A 1 94 ? -4.000 5.551 -12.536 1.00 96.88 94 ASP A CA 1
ATOM 716 C C . ASP A 1 94 ? -2.822 6.425 -12.062 1.00 96.88 94 ASP A C 1
ATOM 718 O O . ASP A 1 94 ? -2.810 7.621 -12.342 1.00 96.88 94 ASP A O 1
ATOM 722 N N . ASP A 1 95 ? -1.795 5.849 -11.416 1.00 96.06 95 ASP A N 1
ATOM 723 C CA . ASP A 1 95 ? -0.653 6.590 -10.848 1.00 96.06 95 ASP A CA 1
ATOM 724 C C . ASP A 1 95 ? -0.011 7.589 -11.853 1.00 96.06 95 ASP A C 1
ATOM 726 O O . ASP A 1 95 ? 0.269 8.721 -11.470 1.00 96.06 95 ASP A O 1
ATOM 730 N N . PRO A 1 96 ? 0.211 7.278 -13.148 1.00 95.19 96 PRO A N 1
ATOM 731 C CA . PRO A 1 96 ? 0.835 8.223 -14.082 1.00 95.19 96 PRO A CA 1
ATOM 732 C C . PRO A 1 96 ? -0.029 9.428 -14.476 1.00 95.19 96 PRO A C 1
ATOM 734 O O . PRO A 1 96 ? 0.515 10.380 -15.035 1.00 95.19 96 PRO A O 1
ATOM 737 N N . VAL A 1 97 ? -1.347 9.379 -14.246 1.00 95.94 97 VAL A N 1
ATOM 738 C CA . VAL A 1 97 ? -2.298 10.425 -14.672 1.00 95.94 97 VAL A CA 1
ATOM 739 C C . VAL A 1 97 ? -2.774 11.322 -13.527 1.00 95.94 97 VAL A C 1
ATOM 741 O O . VAL A 1 97 ? -3.546 12.253 -13.762 1.00 95.94 97 VAL A O 1
ATOM 744 N N . LEU A 1 98 ? -2.315 11.062 -12.299 1.00 95.50 98 LEU A N 1
ATOM 745 C CA . LEU A 1 98 ? -2.577 11.916 -11.140 1.00 95.50 98 LEU A CA 1
ATOM 746 C C . LEU A 1 98 ? -1.642 13.132 -11.123 1.00 95.50 98 LEU A C 1
ATOM 748 O O . LEU A 1 98 ? -0.521 13.097 -11.633 1.00 95.50 98 LEU A O 1
ATOM 752 N N . GLU A 1 99 ? -2.088 14.208 -10.478 1.00 94.75 99 GLU A N 1
ATOM 753 C CA . GLU A 1 99 ? -1.306 15.434 -10.321 1.00 94.75 99 GLU A CA 1
ATOM 754 C C . GLU A 1 99 ? -0.444 15.362 -9.051 1.00 94.75 99 GLU A C 1
ATOM 756 O O . GLU A 1 99 ? -0.934 15.592 -7.942 1.00 94.75 99 GLU A O 1
ATOM 761 N N . TYR A 1 100 ? 0.835 15.014 -9.225 1.00 95.62 100 TYR A N 1
ATOM 762 C CA . TYR A 1 100 ? 1.829 14.942 -8.149 1.00 95.62 100 TYR A CA 1
ATOM 763 C C . TYR A 1 100 ? 2.330 16.327 -7.765 1.00 95.62 100 TYR A C 1
ATOM 765 O O . TYR A 1 100 ? 2.645 17.138 -8.636 1.00 95.62 100 TYR A O 1
ATOM 773 N N . GLN A 1 101 ? 2.427 16.570 -6.464 1.00 94.81 101 GLN A N 1
ATOM 774 C CA . GLN A 1 101 ? 2.986 17.804 -5.936 1.00 94.81 101 GLN A CA 1
ATOM 775 C C . GLN A 1 101 ? 4.517 17.719 -5.884 1.00 94.81 101 GLN A C 1
ATOM 777 O O . GLN A 1 101 ? 5.111 16.635 -5.956 1.00 94.81 101 GLN A O 1
ATOM 782 N N . SER A 1 102 ? 5.162 18.878 -5.778 1.00 94.62 102 SER A N 1
ATOM 783 C CA . SER A 1 102 ? 6.595 18.963 -5.534 1.00 94.62 102 SER A CA 1
ATOM 784 C C . SER A 1 102 ? 6.879 19.949 -4.417 1.00 94.62 102 SER A C 1
ATOM 786 O O . SER A 1 102 ? 6.294 21.029 -4.380 1.00 94.62 102 SER A O 1
ATOM 788 N N . GLU A 1 103 ? 7.790 19.559 -3.539 1.00 91.50 103 GLU A N 1
ATOM 789 C CA . GLU A 1 103 ? 8.254 20.339 -2.404 1.00 91.50 103 GLU A CA 1
ATOM 790 C C . GLU A 1 103 ? 9.780 20.259 -2.377 1.00 91.50 103 GLU A C 1
ATOM 792 O O . GLU A 1 103 ? 10.340 19.177 -2.536 1.00 91.50 103 GLU A O 1
ATOM 797 N N . GLU A 1 104 ? 10.452 21.410 -2.311 1.00 88.38 104 GLU A N 1
ATOM 798 C CA . GLU A 1 104 ? 11.924 21.516 -2.343 1.00 88.38 104 GLU A CA 1
ATOM 799 C C . GLU A 1 104 ? 12.604 20.740 -3.497 1.00 88.38 104 GLU A C 1
ATOM 801 O O . GLU A 1 104 ? 13.713 20.229 -3.380 1.00 88.38 104 GLU A O 1
ATOM 806 N N . GLY A 1 105 ? 11.933 20.634 -4.651 1.00 87.81 105 GLY A N 1
ATOM 807 C CA . GLY A 1 105 ? 12.429 19.890 -5.818 1.00 87.81 105 GLY A CA 1
ATOM 808 C C . GLY A 1 105 ? 12.240 18.368 -5.740 1.00 87.81 105 GLY A C 1
ATOM 809 O O . GLY A 1 105 ? 12.482 17.669 -6.727 1.00 87.81 105 GLY A O 1
ATOM 810 N N . GLN A 1 106 ? 11.743 17.842 -4.619 1.00 88.81 106 GLN A N 1
ATOM 811 C CA . GLN A 1 106 ? 11.311 16.456 -4.473 1.00 88.81 106 GLN A CA 1
ATOM 812 C C . GLN A 1 106 ? 9.863 16.303 -4.946 1.00 88.81 106 GLN A C 1
ATOM 814 O O . GLN A 1 106 ? 9.007 17.143 -4.680 1.00 88.81 106 GLN A O 1
ATOM 819 N N . ARG A 1 107 ? 9.564 15.215 -5.664 1.00 93.06 107 ARG A N 1
ATOM 820 C CA . ARG A 1 107 ? 8.186 14.836 -6.010 1.00 93.06 107 ARG A CA 1
ATOM 821 C C . ARG A 1 107 ? 7.565 14.076 -4.835 1.00 93.06 107 ARG A C 1
ATOM 823 O O . ARG A 1 107 ? 8.058 13.000 -4.494 1.00 93.06 107 ARG A O 1
ATOM 830 N N . ILE A 1 108 ? 6.483 14.607 -4.278 1.00 95.88 108 ILE A N 1
ATOM 831 C CA . ILE A 1 108 ? 5.740 14.038 -3.138 1.00 95.88 108 ILE A CA 1
ATOM 832 C C . ILE A 1 108 ? 4.393 13.464 -3.609 1.00 95.88 108 ILE A C 1
ATOM 834 O O . ILE A 1 108 ? 4.224 13.229 -4.804 1.00 95.88 108 ILE A O 1
ATOM 838 N N . GLU A 1 109 ? 3.449 13.164 -2.717 1.00 96.44 109 GLU A N 1
ATOM 839 C CA . GLU A 1 109 ? 2.147 12.586 -3.067 1.00 96.44 109 GLU A CA 1
ATOM 840 C C . GLU A 1 109 ? 1.343 13.416 -4.091 1.00 96.44 109 GLU A C 1
ATOM 842 O O . GLU A 1 109 ? 1.567 14.616 -4.281 1.00 96.44 109 GLU A O 1
ATOM 847 N N . PRO A 1 110 ? 0.370 12.793 -4.779 1.00 95.75 110 PRO A N 1
ATOM 848 C CA . PRO A 1 110 ? -0.617 13.556 -5.521 1.00 95.75 110 PRO A CA 1
ATOM 849 C C . PRO A 1 110 ? -1.536 14.348 -4.599 1.00 95.75 110 PRO A C 1
ATOM 851 O O . PRO A 1 110 ? -1.787 13.935 -3.467 1.00 95.75 110 PRO A O 1
ATOM 854 N N . LYS A 1 111 ? -2.127 15.425 -5.139 1.00 94.38 111 LYS A N 1
ATOM 855 C CA . LYS A 1 111 ? -3.184 16.201 -4.458 1.00 94.38 111 LYS A CA 1
ATOM 856 C C . LYS A 1 111 ? -4.262 15.296 -3.858 1.00 94.38 111 LYS A C 1
ATOM 858 O O . LYS A 1 111 ? -4.771 15.556 -2.775 1.00 94.38 111 LYS A O 1
ATOM 863 N N . TRP A 1 112 ? -4.610 14.237 -4.583 1.00 95.31 112 TRP A N 1
ATOM 864 C CA . TRP A 1 112 ? -5.486 13.167 -4.133 1.00 95.31 112 TRP A CA 1
ATOM 865 C C . TRP A 1 112 ? -5.268 11.923 -4.995 1.00 95.31 112 TRP A C 1
ATOM 867 O O . TRP A 1 112 ? -4.913 12.008 -6.171 1.00 95.31 112 TRP A O 1
ATOM 877 N N . TYR A 1 113 ? -5.518 10.751 -4.412 1.00 96.94 113 TYR A N 1
ATOM 878 C CA . TYR A 1 113 ? -5.721 9.527 -5.184 1.00 96.94 113 TYR A CA 1
ATOM 879 C C . TYR A 1 113 ? -7.191 9.407 -5.580 1.00 96.94 113 TYR A C 1
ATOM 881 O O . TYR A 1 113 ? -8.078 9.777 -4.812 1.00 96.94 113 TYR A O 1
ATOM 889 N N . CYS A 1 114 ? -7.455 8.839 -6.755 1.00 96.50 114 CYS A N 1
ATOM 890 C CA . CYS A 1 114 ? -8.809 8.542 -7.209 1.00 96.50 114 CYS A CA 1
ATOM 891 C C . CYS A 1 114 ? -9.066 7.036 -7.080 1.00 96.50 114 CYS A C 1
ATOM 893 O O . CYS A 1 114 ? -8.618 6.292 -7.950 1.00 96.50 114 CYS A O 1
ATOM 895 N N . PRO A 1 115 ? -9.721 6.555 -6.010 1.00 97.56 115 PRO A N 1
ATOM 896 C CA . PRO A 1 115 ? -10.045 5.137 -5.890 1.00 97.56 115 PRO A CA 1
ATOM 897 C C . PRO A 1 115 ? -11.091 4.697 -6.930 1.00 97.56 115 PRO A C 1
ATOM 899 O O . PRO A 1 115 ? -11.699 5.530 -7.595 1.00 97.56 115 PRO A O 1
ATOM 902 N N . VAL A 1 116 ? -11.340 3.391 -7.057 1.00 97.75 116 VAL A N 1
ATOM 903 C CA . VAL A 1 116 ? -12.385 2.827 -7.940 1.00 97.75 116 VAL A CA 1
ATOM 904 C C . VAL A 1 116 ? -13.803 3.077 -7.400 1.00 97.75 116 VAL A C 1
ATOM 906 O O . VAL A 1 116 ? -14.736 3.249 -8.184 1.00 97.75 116 VAL A O 1
ATOM 909 N N . ILE A 1 117 ? -13.969 3.134 -6.076 1.00 97.75 117 ILE A N 1
ATOM 910 C CA . ILE A 1 117 ? -15.216 3.487 -5.370 1.00 97.75 117 ILE A CA 1
ATOM 911 C C . ILE A 1 117 ? -14.928 4.578 -4.324 1.00 97.75 117 ILE A C 1
ATOM 913 O O . ILE A 1 117 ? -13.781 4.683 -3.885 1.00 97.75 117 ILE A O 1
ATOM 917 N N . PRO A 1 118 ? -15.911 5.398 -3.901 1.00 97.25 118 PRO A N 1
ATOM 918 C CA . PRO A 1 118 ? -15.650 6.535 -3.017 1.00 97.25 118 PRO A CA 1
ATOM 919 C C . PRO A 1 118 ? -15.227 6.072 -1.614 1.00 97.25 118 PRO A C 1
ATOM 921 O O . PRO A 1 118 ? -16.061 5.792 -0.754 1.00 97.25 118 PRO A O 1
ATOM 924 N N . LEU A 1 119 ? -13.913 6.027 -1.363 1.00 97.19 119 LEU A N 1
ATOM 925 C CA . LEU A 1 119 ? -13.334 5.547 -0.101 1.00 97.19 119 LEU A CA 1
ATOM 926 C C . LEU A 1 119 ? -13.855 6.312 1.128 1.00 97.19 119 LEU A C 1
ATOM 928 O O . LEU A 1 119 ? -14.008 5.718 2.192 1.00 97.19 119 LEU A O 1
ATOM 932 N N . VAL A 1 120 ? -14.175 7.600 0.964 1.00 97.25 120 VAL A N 1
ATOM 933 C CA . VAL A 1 120 ? -14.768 8.449 2.012 1.00 97.25 120 VAL A CA 1
ATOM 934 C C . VAL A 1 120 ? -16.101 7.902 2.536 1.00 97.25 120 VAL A C 1
ATOM 936 O O . VAL A 1 120 ? -16.405 8.062 3.710 1.00 97.25 120 VAL A O 1
ATOM 939 N N . LEU A 1 121 ? -16.878 7.212 1.693 1.00 97.75 121 LEU A N 1
ATOM 940 C CA . LEU A 1 121 ? -18.099 6.519 2.109 1.00 97.75 121 LEU A CA 1
ATOM 941 C C . LEU A 1 121 ? -17.794 5.106 2.615 1.00 97.75 121 LEU A C 1
ATOM 943 O O . LEU A 1 121 ? -18.481 4.613 3.498 1.00 97.75 121 LEU A O 1
ATOM 947 N N . VAL A 1 122 ? -16.756 4.445 2.096 1.00 97.69 122 VAL A N 1
ATOM 948 C CA . VAL A 1 122 ? -16.375 3.091 2.533 1.00 97.69 122 VAL A CA 1
ATOM 949 C C . VAL A 1 122 ? -15.929 3.084 3.997 1.00 97.69 122 VAL A C 1
ATOM 951 O O . VAL A 1 122 ? -16.485 2.341 4.801 1.00 97.69 122 VAL A O 1
ATOM 954 N N . ASN A 1 123 ? -14.939 3.906 4.350 1.00 97.31 123 ASN A N 1
ATOM 955 C CA . ASN A 1 123 ? -14.347 3.926 5.694 1.00 97.31 123 ASN A CA 1
ATOM 956 C C . ASN A 1 123 ? -14.853 5.077 6.571 1.00 97.31 123 ASN A C 1
ATOM 958 O O . ASN A 1 123 ? -14.404 5.204 7.707 1.00 97.31 123 ASN A O 1
ATOM 962 N N . GLY A 1 124 ? -15.768 5.899 6.051 1.00 96.12 124 GLY A N 1
ATOM 963 C CA . GLY A 1 124 ? -16.191 7.122 6.714 1.00 96.12 124 GLY A CA 1
ATOM 964 C C . GLY A 1 124 ? -15.093 8.189 6.742 1.00 96.12 124 GLY A C 1
ATOM 965 O O . GLY A 1 124 ? -14.002 8.030 6.183 1.00 96.12 124 GLY A O 1
ATOM 966 N N . ALA A 1 125 ? -15.398 9.302 7.400 1.00 96.06 125 ALA A N 1
ATOM 967 C CA . ALA A 1 125 ? -14.460 10.386 7.656 1.00 96.06 125 ALA A CA 1
ATOM 968 C C . ALA A 1 125 ? -14.887 11.166 8.900 1.00 96.06 125 ALA A C 1
ATOM 970 O O . ALA A 1 125 ? -16.009 11.661 8.969 1.00 96.06 125 ALA A O 1
ATOM 971 N N . ASP A 1 126 ? -13.972 11.326 9.850 1.00 94.38 126 ASP A N 1
ATOM 972 C CA . ASP A 1 126 ? -14.149 12.196 11.008 1.00 94.38 126 ASP A CA 1
ATOM 973 C C . ASP A 1 126 ? -13.020 13.224 11.030 1.00 94.38 126 ASP A C 1
ATOM 975 O O . ASP A 1 126 ? -11.844 12.875 10.912 1.00 94.38 126 ASP A O 1
ATOM 979 N N . GLY A 1 127 ? -13.366 14.498 11.185 1.00 94.06 127 GLY A N 1
ATOM 980 C CA . GLY A 1 127 ? -12.379 15.572 11.209 1.00 94.06 127 GLY A CA 1
ATOM 981 C C . GLY A 1 127 ? -12.916 16.831 11.868 1.00 94.06 127 GLY A C 1
ATOM 982 O O . GLY A 1 127 ? -14.077 17.200 11.687 1.00 94.06 127 GLY A O 1
ATOM 983 N N . ILE A 1 128 ? -12.057 17.499 12.634 1.00 94.88 128 ILE A N 1
ATOM 984 C CA . ILE A 1 128 ? -12.360 18.767 13.298 1.00 94.88 128 ILE A CA 1
ATOM 985 C C . ILE A 1 128 ? -11.333 19.786 12.816 1.00 94.88 128 ILE A C 1
ATOM 987 O O . ILE A 1 128 ? -10.132 19.588 12.992 1.00 94.88 128 ILE A O 1
ATOM 991 N N . GLY A 1 129 ? -11.813 20.857 12.192 1.00 92.12 129 GLY A N 1
ATOM 992 C CA . GLY A 1 129 ? -11.006 21.993 11.769 1.00 92.12 129 GLY A CA 1
ATOM 993 C C . GLY A 1 129 ? -11.448 23.278 12.463 1.00 92.12 129 GLY A C 1
ATOM 994 O O . GLY A 1 129 ? -12.345 23.290 13.307 1.00 92.12 129 GLY A O 1
ATOM 995 N N . VAL A 1 130 ? -10.833 24.393 12.081 1.00 90.62 130 VAL A N 1
ATOM 996 C CA . VAL A 1 130 ? -11.264 25.718 12.539 1.00 90.62 130 VAL A CA 1
ATOM 997 C C . VAL A 1 130 ? -12.501 26.127 11.738 1.00 90.62 130 VAL A C 1
ATOM 999 O O . VAL A 1 130 ? -12.409 26.304 10.530 1.00 90.62 130 VAL A O 1
ATOM 1002 N N . GLY A 1 131 ? -13.657 26.255 12.393 1.00 91.06 131 GLY A N 1
ATOM 1003 C CA . GLY A 1 131 ? -14.920 26.695 11.776 1.00 91.06 131 GLY A CA 1
ATOM 1004 C C . GLY A 1 131 ? -15.796 25.585 11.179 1.00 91.06 131 GLY A C 1
ATOM 1005 O O . GLY A 1 131 ? -17.001 25.783 11.047 1.00 91.06 131 GLY A O 1
ATOM 1006 N N . TRP A 1 132 ? -15.239 24.403 10.896 1.00 92.88 132 TRP A N 1
ATOM 1007 C CA . TRP A 1 132 ? -15.976 23.264 10.332 1.00 92.88 132 TRP A CA 1
ATOM 1008 C C . TRP A 1 132 ? -15.616 21.948 11.020 1.00 92.88 132 TRP A C 1
ATOM 1010 O O . TRP A 1 132 ? -14.529 21.772 11.567 1.00 92.88 132 TRP A O 1
ATOM 1020 N N . SER A 1 133 ? -16.535 20.992 10.944 1.00 95.12 133 SER A N 1
ATOM 1021 C CA . SER A 1 133 ? -16.288 19.592 11.282 1.00 95.12 133 SER A CA 1
ATOM 1022 C C . SER A 1 133 ? -16.939 18.699 10.235 1.00 95.12 133 SER A C 1
ATOM 1024 O O . SER A 1 133 ? -17.849 19.126 9.520 1.00 95.12 133 SER A O 1
ATOM 1026 N N . THR A 1 134 ? -16.468 17.464 10.139 1.00 96.12 134 THR A N 1
ATOM 1027 C CA . THR A 1 134 ? -17.035 16.456 9.251 1.00 96.12 134 THR A CA 1
ATOM 1028 C C . THR A 1 134 ? -17.217 15.152 10.006 1.00 96.12 134 THR A C 1
ATOM 1030 O O . THR A 1 134 ? -16.367 14.773 10.814 1.00 96.12 134 THR A O 1
ATOM 1033 N N . ALA A 1 135 ? -18.360 14.516 9.778 1.00 95.31 135 ALA A N 1
ATOM 1034 C CA . ALA A 1 135 ? -18.718 13.212 10.307 1.00 95.31 135 ALA A CA 1
ATOM 1035 C C . ALA A 1 135 ? -19.486 12.459 9.213 1.00 95.31 135 ALA A C 1
ATOM 1037 O O . ALA A 1 135 ? -20.695 12.630 9.038 1.00 95.31 135 ALA A O 1
ATOM 1038 N N . VAL A 1 136 ? -18.757 11.651 8.452 1.00 96.81 136 VAL A N 1
ATOM 1039 C CA . VAL A 1 136 ? -19.282 10.759 7.418 1.00 96.81 136 VAL A CA 1
ATOM 1040 C C . VAL A 1 136 ? -19.237 9.335 7.978 1.00 96.81 136 VAL A C 1
ATOM 1042 O O . VAL A 1 136 ? -18.151 8.868 8.327 1.00 96.81 136 VAL A O 1
ATOM 1045 N N . PRO A 1 137 ? -20.376 8.632 8.100 1.00 96.50 137 PRO A N 1
ATOM 1046 C CA . PRO A 1 137 ? -20.375 7.249 8.556 1.00 96.50 137 PRO A CA 1
ATOM 1047 C C . PRO A 1 137 ? -19.891 6.295 7.460 1.00 96.50 137 PRO A C 1
ATOM 1049 O O . PRO A 1 137 ? -19.775 6.662 6.291 1.00 96.50 137 PRO A O 1
ATOM 1052 N N . ASN A 1 138 ? -19.651 5.045 7.843 1.00 97.50 138 ASN A N 1
ATOM 1053 C CA . ASN A 1 138 ? -19.242 4.006 6.911 1.00 97.50 138 ASN A CA 1
ATOM 1054 C C . ASN A 1 138 ? -20.456 3.446 6.157 1.00 97.50 138 ASN A C 1
ATOM 1056 O O . ASN A 1 138 ? -21.553 3.352 6.711 1.00 97.50 138 ASN A O 1
ATOM 1060 N N . TYR A 1 139 ? -20.238 3.011 4.920 1.00 97.44 139 TYR A N 1
ATOM 1061 C CA . TYR A 1 139 ? -21.226 2.372 4.053 1.00 97.44 139 TYR A CA 1
ATOM 1062 C C . TYR A 1 139 ? -20.697 1.051 3.501 1.00 97.44 139 TYR A C 1
ATOM 1064 O O . TYR A 1 139 ? -19.489 0.794 3.455 1.00 97.44 139 TYR A O 1
ATOM 1072 N N . ASN A 1 140 ? -21.624 0.199 3.071 1.00 96.75 140 ASN A N 1
ATOM 1073 C CA . ASN A 1 140 ? -21.317 -1.113 2.529 1.00 96.75 140 ASN A CA 1
ATOM 1074 C C . ASN A 1 140 ? -20.616 -0.986 1.160 1.00 96.75 140 ASN A C 1
ATOM 1076 O O . ASN A 1 140 ? -21.211 -0.452 0.219 1.00 96.75 140 ASN A O 1
ATOM 1080 N N . PRO A 1 141 ? -19.382 -1.507 0.997 1.00 96.62 141 PRO A N 1
ATOM 1081 C CA . PRO A 1 141 ? -18.673 -1.469 -0.281 1.00 96.62 141 PRO A CA 1
ATOM 1082 C C . PRO A 1 141 ? -19.462 -2.102 -1.432 1.00 96.62 141 PRO A C 1
ATOM 1084 O O . PRO A 1 141 ? -19.394 -1.611 -2.556 1.00 96.62 141 PRO A O 1
ATOM 1087 N N . ARG A 1 142 ? -20.241 -3.160 -1.165 1.00 95.81 142 ARG A N 1
ATOM 1088 C CA . ARG A 1 142 ? -21.035 -3.855 -2.193 1.00 95.81 142 ARG A CA 1
ATOM 1089 C C . ARG A 1 142 ? -22.210 -3.005 -2.681 1.00 95.81 142 ARG A C 1
ATOM 1091 O O . ARG A 1 142 ? -22.478 -2.967 -3.878 1.00 95.81 142 ARG A O 1
ATOM 1098 N N . GLU A 1 143 ? -22.865 -2.274 -1.781 1.00 96.62 143 GLU A N 1
ATOM 1099 C CA . GLU A 1 143 ? -23.924 -1.320 -2.146 1.00 96.62 143 GLU A CA 1
ATOM 1100 C C . GLU A 1 143 ? -23.358 -0.136 -2.931 1.00 96.62 143 GLU A C 1
ATOM 1102 O O . GLU A 1 143 ? -23.943 0.274 -3.933 1.00 96.62 143 GLU A O 1
ATOM 1107 N N . LEU A 1 144 ? -22.175 0.357 -2.548 1.00 97.25 144 LEU A N 1
ATOM 1108 C CA . LEU A 1 144 ? -21.468 1.391 -3.305 1.00 97.25 144 LEU A CA 1
ATOM 1109 C C . LEU A 1 144 ? -21.123 0.913 -4.720 1.00 97.25 144 LEU A C 1
ATOM 1111 O O . LEU A 1 144 ? -21.395 1.631 -5.680 1.00 97.25 144 LEU A O 1
ATOM 1115 N N . ILE A 1 145 ? -20.588 -0.304 -4.872 1.00 97.25 145 ILE A N 1
ATOM 1116 C CA . ILE A 1 145 ? -20.316 -0.910 -6.186 1.00 97.25 145 ILE A CA 1
ATOM 1117 C C . ILE A 1 145 ? -21.612 -1.029 -7.001 1.00 97.25 145 ILE A C 1
ATOM 1119 O O . ILE A 1 145 ? -21.635 -0.659 -8.175 1.00 97.25 145 ILE A O 1
ATOM 1123 N N . ALA A 1 146 ? -22.708 -1.494 -6.395 1.00 97.31 146 ALA A N 1
ATOM 1124 C CA . ALA A 1 146 ? -24.002 -1.601 -7.068 1.00 97.31 146 ALA A CA 1
ATOM 1125 C C . ALA A 1 146 ? -24.532 -0.232 -7.532 1.00 97.31 146 ALA A C 1
ATOM 1127 O O . ALA A 1 146 ? -25.012 -0.105 -8.659 1.00 97.31 146 ALA A O 1
ATOM 1128 N N . ASN A 1 147 ? -24.390 0.808 -6.710 1.00 97.44 147 ASN A N 1
ATOM 1129 C CA . ASN A 1 147 ? -24.789 2.169 -7.061 1.00 97.44 147 ASN A CA 1
ATOM 1130 C C . ASN A 1 147 ? -23.891 2.803 -8.127 1.00 97.44 147 ASN A C 1
ATOM 1132 O O . ASN A 1 147 ? -24.394 3.493 -9.012 1.00 97.44 147 ASN A O 1
ATOM 1136 N N . VAL A 1 148 ? -22.587 2.523 -8.115 1.00 96.88 148 VAL A N 1
ATOM 1137 C CA . VAL A 1 148 ? -21.689 2.908 -9.213 1.00 96.88 148 VAL A CA 1
ATOM 1138 C C . VAL A 1 148 ? -22.124 2.224 -10.513 1.00 96.88 148 VAL A C 1
ATOM 1140 O O . VAL A 1 148 ? -22.277 2.897 -11.531 1.00 96.88 148 VAL A O 1
ATOM 1143 N N . ARG A 1 149 ? -22.421 0.917 -10.483 1.00 96.56 149 ARG A N 1
ATOM 1144 C CA . ARG A 1 149 ? -22.947 0.176 -11.645 1.00 96.56 149 ARG A CA 1
ATOM 1145 C C . ARG A 1 149 ? -24.259 0.773 -12.164 1.00 96.56 149 ARG A C 1
ATOM 1147 O O . ARG A 1 149 ? -24.423 0.897 -13.375 1.00 96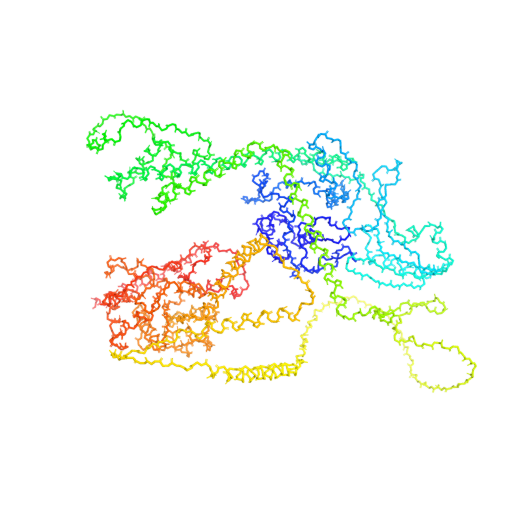.56 149 ARG A O 1
ATOM 1154 N N . ARG A 1 150 ? -25.174 1.175 -11.275 1.00 96.50 150 ARG A N 1
ATOM 1155 C CA . ARG A 1 150 ? -26.416 1.889 -11.633 1.00 96.50 150 ARG A CA 1
ATOM 1156 C C . ARG A 1 150 ? -26.123 3.220 -12.316 1.00 96.50 150 ARG A C 1
ATOM 1158 O O . ARG A 1 150 ? -26.653 3.479 -13.393 1.00 96.50 150 ARG A O 1
ATOM 1165 N N . HIS A 1 151 ? -25.224 4.017 -11.741 1.00 94.62 151 HIS A N 1
ATOM 1166 C CA . HIS A 1 151 ? -24.819 5.300 -12.309 1.00 94.62 151 HIS A CA 1
ATOM 1167 C C . HIS A 1 151 ? -24.249 5.151 -13.724 1.00 94.62 151 HIS A C 1
ATOM 1169 O O . HIS A 1 151 ? -24.634 5.893 -14.624 1.00 94.62 151 HIS A O 1
ATOM 1175 N N . LEU A 1 152 ? -23.392 4.147 -13.940 1.00 94.06 152 LEU A N 1
ATOM 1176 C CA . LEU A 1 152 ? -22.818 3.830 -15.251 1.00 94.06 152 LEU A CA 1
ATOM 1177 C C . LEU A 1 152 ? -23.869 3.445 -16.301 1.00 94.06 152 LEU A C 1
ATOM 1179 O O . LEU A 1 152 ? -23.658 3.673 -17.488 1.00 94.06 152 LEU A O 1
ATOM 1183 N N . ARG A 1 153 ? -25.007 2.887 -15.876 1.00 94.62 153 ARG A N 1
ATOM 1184 C CA . ARG A 1 153 ? -26.145 2.548 -16.748 1.00 94.62 153 ARG A CA 1
ATOM 1185 C C . ARG A 1 153 ? -27.133 3.703 -16.935 1.00 94.62 153 ARG A C 1
ATOM 1187 O O . ARG A 1 153 ? -28.111 3.542 -17.658 1.00 94.62 153 ARG A O 1
ATOM 1194 N N . GLY A 1 154 ? -26.911 4.846 -16.283 1.00 92.88 154 GLY A N 1
ATOM 1195 C CA . GLY A 1 154 ? -27.865 5.958 -16.256 1.00 92.88 154 GLY A CA 1
ATOM 1196 C C . GLY A 1 154 ? -29.107 5.689 -15.396 1.00 92.88 154 GLY A C 1
ATOM 1197 O O . GLY A 1 154 ? -30.110 6.385 -15.534 1.00 92.88 154 GLY A O 1
ATOM 1198 N N . GLU A 1 155 ? -29.061 4.687 -14.516 1.00 94.38 155 GLU A N 1
ATOM 1199 C CA . GLU A 1 155 ? -30.135 4.376 -13.573 1.00 94.38 155 GLU A CA 1
ATOM 1200 C C . GLU A 1 155 ? -30.044 5.279 -12.324 1.00 94.38 155 GLU A C 1
ATOM 1202 O O . GLU A 1 155 ? -28.942 5.666 -11.913 1.00 94.38 155 GLU A O 1
ATOM 1207 N N . PRO A 1 156 ? -31.176 5.609 -11.671 1.00 93.31 156 PRO A N 1
ATOM 1208 C CA . PRO A 1 156 ? -31.156 6.366 -10.424 1.00 93.31 156 PRO A CA 1
ATOM 1209 C C . PRO A 1 156 ? -30.435 5.588 -9.315 1.00 93.31 156 PRO A C 1
ATOM 1211 O O . PRO A 1 156 ? -30.522 4.360 -9.234 1.00 93.31 156 PRO A O 1
ATOM 1214 N N . LEU A 1 157 ? -29.740 6.304 -8.430 1.00 94.25 157 LEU A N 1
ATOM 1215 C CA . LEU A 1 157 ? -29.074 5.698 -7.276 1.00 94.25 157 LEU A CA 1
ATOM 1216 C C . LEU A 1 157 ? -30.102 5.171 -6.267 1.00 94.25 157 LEU A C 1
ATOM 1218 O O . LEU A 1 157 ? -31.164 5.765 -6.082 1.00 94.25 157 LEU A O 1
ATOM 1222 N N . GLN A 1 158 ? -29.781 4.056 -5.616 1.00 94.44 158 GLN A N 1
ATOM 1223 C CA . GLN A 1 158 ? -30.532 3.562 -4.466 1.00 94.44 158 GLN A CA 1
ATOM 1224 C C . GLN A 1 158 ? -30.073 4.274 -3.191 1.00 94.44 158 GLN A C 1
ATOM 1226 O O . GLN A 1 158 ? -28.861 4.384 -2.989 1.00 94.44 158 GLN A O 1
ATOM 1231 N N . PRO A 1 159 ? -31.011 4.708 -2.326 1.00 92.81 159 PRO A N 1
ATOM 1232 C CA . PRO A 1 159 ? -30.674 5.242 -1.014 1.00 92.81 159 PRO A CA 1
ATOM 1233 C C . PRO A 1 159 ? -29.852 4.237 -0.206 1.00 92.81 159 PRO A C 1
ATOM 1235 O O . PRO A 1 159 ? -30.238 3.070 -0.102 1.00 92.81 159 PRO A O 1
ATOM 1238 N N . MET A 1 160 ? -28.738 4.689 0.360 1.00 92.88 160 MET A N 1
ATOM 1239 C CA . MET A 1 160 ? -27.842 3.853 1.159 1.00 92.88 160 MET A CA 1
ATOM 1240 C C . MET A 1 160 ? -28.020 4.133 2.647 1.00 92.88 160 MET A C 1
ATOM 1242 O O . MET A 1 160 ? -28.185 5.275 3.078 1.00 92.88 160 MET A O 1
ATOM 1246 N N . THR A 1 161 ? -27.925 3.083 3.456 1.00 93.19 161 THR A N 1
ATOM 1247 C CA . THR A 1 161 ? -27.923 3.200 4.918 1.00 93.19 161 THR A CA 1
ATOM 1248 C C . THR A 1 161 ? -26.519 2.967 5.469 1.00 93.19 161 THR A C 1
ATOM 1250 O O . THR A 1 161 ? -25.812 2.105 4.941 1.00 93.19 161 THR A O 1
ATOM 1253 N N . PRO A 1 162 ? -26.103 3.678 6.535 1.00 96.31 162 PRO A N 1
ATOM 1254 C CA . PRO A 1 162 ? -24.832 3.411 7.193 1.00 96.31 162 PRO A CA 1
ATOM 1255 C C . PRO A 1 162 ? -24.672 1.933 7.549 1.00 96.31 162 PRO A C 1
ATOM 1257 O O . PRO A 1 162 ? -25.609 1.297 8.031 1.00 96.31 162 PRO A O 1
ATOM 1260 N N . TRP A 1 163 ? -23.475 1.400 7.337 1.00 96.88 163 TRP A N 1
ATOM 1261 C CA . TRP A 1 163 ? -23.159 -0.008 7.533 1.00 96.88 163 TRP A CA 1
ATOM 1262 C C . TRP A 1 163 ? -21.712 -0.180 7.994 1.00 96.88 163 TRP A C 1
ATOM 1264 O O . TRP A 1 163 ? -20.788 0.420 7.443 1.00 96.88 163 TRP A O 1
ATOM 1274 N N . TYR A 1 164 ? -21.514 -1.041 8.991 1.00 96.19 164 TYR A N 1
ATOM 1275 C CA . TYR A 1 164 ? -20.211 -1.304 9.596 1.00 96.19 164 TYR A CA 1
ATOM 1276 C C . TYR A 1 164 ? -19.875 -2.788 9.516 1.00 96.19 164 TYR A C 1
ATOM 1278 O O . TYR A 1 164 ? -20.654 -3.638 9.959 1.00 96.19 164 TYR A O 1
ATOM 1286 N N . ARG A 1 165 ? -18.685 -3.100 8.999 1.00 93.94 165 ARG A N 1
ATOM 1287 C CA . ARG A 1 165 ? -18.210 -4.479 8.865 1.00 93.94 165 ARG A CA 1
ATOM 1288 C C . ARG A 1 165 ? -18.183 -5.190 10.222 1.00 93.94 165 ARG A C 1
ATOM 1290 O O . ARG A 1 165 ? -17.646 -4.676 11.201 1.00 93.94 165 ARG A O 1
ATOM 1297 N N . GLY A 1 166 ? -18.773 -6.386 10.266 1.00 91.19 166 GLY A N 1
ATOM 1298 C CA . GLY A 1 166 ? -18.810 -7.247 11.453 1.00 91.19 166 GLY A CA 1
ATOM 1299 C C . GLY A 1 166 ? -19.796 -6.820 12.548 1.00 91.19 166 GLY A C 1
ATOM 1300 O O . GLY A 1 166 ? -19.887 -7.503 13.567 1.00 91.19 166 GLY A O 1
ATOM 1301 N N . PHE A 1 167 ? -20.551 -5.732 12.364 1.00 95.50 167 PHE A N 1
ATOM 1302 C CA . PHE A 1 167 ? -21.590 -5.327 13.309 1.00 95.50 167 PHE A CA 1
ATOM 1303 C C . PHE A 1 167 ? -22.818 -6.240 13.193 1.00 95.50 167 PHE A C 1
ATOM 1305 O O . PHE A 1 167 ? -23.372 -6.406 12.109 1.00 95.50 167 PHE A O 1
ATOM 1312 N N . ARG A 1 168 ? -23.252 -6.828 14.315 1.00 93.62 168 ARG A N 1
ATOM 1313 C CA . ARG A 1 168 ? -24.386 -7.775 14.359 1.00 93.62 168 ARG A CA 1
ATOM 1314 C C . ARG A 1 168 ? -25.706 -7.159 14.821 1.00 93.62 168 ARG A C 1
ATOM 1316 O O . ARG A 1 168 ? -26.714 -7.857 14.876 1.00 93.62 168 ARG A O 1
ATOM 1323 N N . GLY A 1 169 ? -25.687 -5.888 15.211 1.00 93.25 169 GLY A N 1
ATOM 1324 C CA . GLY A 1 169 ? -26.887 -5.155 15.592 1.00 93.25 169 GLY A CA 1
ATOM 1325 C C . GLY A 1 169 ? -27.662 -4.642 14.381 1.00 93.25 169 GLY A C 1
ATOM 1326 O O . GLY A 1 169 ? -27.392 -5.014 13.241 1.00 93.25 169 GLY A O 1
ATOM 1327 N N . THR A 1 170 ? -28.626 -3.760 14.633 1.00 94.50 170 THR A N 1
ATOM 1328 C CA . THR A 1 170 ? -29.439 -3.136 13.576 1.00 94.50 170 THR A CA 1
ATOM 1329 C C . THR A 1 170 ? -29.174 -1.639 13.495 1.00 94.50 170 THR A C 1
ATOM 1331 O O . THR A 1 170 ? -28.816 -1.005 14.490 1.00 94.50 170 THR A O 1
ATOM 1334 N N . ILE A 1 171 ? -29.314 -1.075 12.297 1.00 94.81 171 ILE A N 1
ATOM 1335 C CA . ILE A 1 171 ? -29.192 0.362 12.044 1.00 94.81 171 ILE A CA 1
ATOM 1336 C C . ILE A 1 171 ? -30.503 0.805 11.407 1.00 94.81 171 ILE A C 1
ATOM 1338 O O . ILE A 1 171 ? -30.778 0.478 10.256 1.00 94.81 171 ILE A O 1
ATOM 1342 N N . ASN A 1 172 ? -31.325 1.517 12.175 1.00 91.75 172 ASN A N 1
ATOM 1343 C CA . ASN A 1 172 ? -32.671 1.908 11.765 1.00 91.75 172 ASN A CA 1
ATOM 1344 C C . ASN A 1 172 ? -32.725 3.416 11.511 1.00 91.75 172 ASN A C 1
ATOM 1346 O O . ASN A 1 172 ? -32.215 4.203 12.309 1.00 91.75 172 ASN A O 1
ATOM 1350 N N . ALA A 1 173 ? -33.372 3.841 10.428 1.00 89.56 173 ALA A N 1
ATOM 1351 C CA . ALA A 1 173 ? -33.675 5.255 10.219 1.00 89.56 173 ALA A CA 1
ATOM 1352 C C . ALA A 1 173 ? -34.714 5.726 11.255 1.00 89.56 173 ALA A C 1
ATOM 1354 O O . ALA A 1 173 ? -35.706 5.039 11.495 1.00 89.56 173 ALA A O 1
ATOM 1355 N N . MET A 1 174 ? -34.512 6.898 11.867 1.00 80.06 174 MET A N 1
ATOM 1356 C CA . MET A 1 174 ? -35.373 7.415 12.950 1.00 80.06 174 MET A CA 1
ATOM 1357 C C . MET A 1 174 ? -36.708 8.041 12.479 1.00 80.06 174 MET A C 1
ATOM 1359 O O . MET A 1 174 ? -37.339 8.769 13.244 1.00 80.06 174 MET A O 1
ATOM 1363 N N . GLY A 1 175 ? -37.156 7.731 11.257 1.00 72.31 175 GLY A N 1
ATOM 1364 C CA . GLY A 1 175 ? -38.417 8.199 10.663 1.00 72.31 175 GLY A CA 1
ATOM 1365 C C . GLY A 1 175 ? -38.274 9.409 9.729 1.00 72.31 175 GLY A C 1
ATOM 1366 O O . GLY A 1 175 ? -37.225 10.052 9.679 1.00 72.31 175 GLY A O 1
ATOM 1367 N N . GLU A 1 176 ? -39.346 9.721 8.989 1.00 68.44 176 GLU A N 1
ATOM 1368 C CA . GLU A 1 176 ? -39.394 10.835 8.020 1.00 68.44 176 GLU A CA 1
ATOM 1369 C C . GLU A 1 176 ? -39.239 12.216 8.683 1.00 68.44 176 GLU A C 1
ATOM 1371 O O . GLU A 1 176 ? -38.708 13.135 8.066 1.00 68.44 176 GLU A O 1
ATOM 1376 N N . ASP A 1 177 ? -39.598 12.345 9.966 1.00 68.56 177 ASP A N 1
ATOM 1377 C CA . ASP A 1 177 ? -39.499 13.594 10.739 1.00 68.56 177 ASP A CA 1
ATOM 1378 C C . ASP A 1 177 ? -38.049 14.046 11.014 1.00 68.56 177 ASP A C 1
ATOM 1380 O O . ASP A 1 177 ? -37.805 15.198 11.386 1.00 68.56 177 ASP A O 1
ATOM 1384 N N . LYS A 1 178 ? -37.066 13.140 10.896 1.00 73.31 178 LYS A N 1
ATOM 1385 C CA . LYS A 1 178 ? -35.636 13.411 11.140 1.00 73.31 178 LYS A CA 1
ATOM 1386 C C . LYS A 1 178 ? -34.772 12.760 10.053 1.00 73.31 178 LYS A C 1
ATOM 1388 O O . LYS A 1 178 ? -34.034 11.812 10.353 1.00 73.31 178 LYS A O 1
ATOM 1393 N N . PRO A 1 179 ? -34.826 13.266 8.807 1.00 78.81 179 PRO A N 1
ATOM 1394 C CA . PRO A 1 179 ? -34.062 12.702 7.703 1.00 78.81 179 PRO A CA 1
ATOM 1395 C C . PRO A 1 179 ? -32.559 12.764 8.006 1.00 78.81 179 PRO A C 1
ATOM 1397 O O . PRO A 1 179 ? -32.056 13.738 8.567 1.00 78.81 179 PRO A O 1
ATOM 1400 N N . GLY A 1 180 ? -31.843 11.686 7.683 1.00 80.94 180 GLY A N 1
ATOM 1401 C CA . GLY A 1 180 ? -30.400 11.579 7.917 1.00 80.94 180 GLY A CA 1
ATOM 1402 C C . GLY A 1 180 ? -29.981 11.265 9.359 1.00 80.94 180 GLY A C 1
ATOM 1403 O O . GLY A 1 180 ? -28.789 11.302 9.668 1.00 80.94 180 GLY A O 1
ATOM 1404 N N . ARG A 1 181 ? -30.918 10.940 10.264 1.00 90.56 181 ARG A N 1
ATOM 1405 C CA . ARG A 1 181 ? -30.591 10.384 11.588 1.00 90.56 181 ARG A CA 1
ATOM 1406 C C . ARG A 1 181 ? -30.900 8.896 11.662 1.00 90.56 181 ARG A C 1
ATOM 1408 O O . ARG A 1 181 ? -32.025 8.460 11.423 1.00 90.56 181 ARG A O 1
ATOM 1415 N N . PHE A 1 182 ? -29.901 8.141 12.090 1.00 92.94 182 PHE A N 1
ATOM 1416 C CA . PHE A 1 182 ? -29.956 6.697 12.247 1.00 92.94 182 PHE A CA 1
ATOM 1417 C C . PHE A 1 182 ? -29.745 6.328 13.713 1.00 92.94 182 PHE A C 1
ATOM 1419 O O . PHE A 1 182 ? -28.970 6.969 14.422 1.00 92.94 182 PHE A O 1
ATOM 1426 N N . GLU A 1 183 ? -30.432 5.293 14.173 1.00 94.38 183 GLU A N 1
ATOM 1427 C CA . GLU A 1 183 ? -30.235 4.690 15.485 1.00 94.38 183 GLU A CA 1
ATOM 1428 C C . GLU A 1 183 ? -29.551 3.333 15.302 1.00 94.38 183 GLU A C 1
ATOM 1430 O O . GLU A 1 183 ? -30.091 2.435 14.657 1.00 94.38 183 GLU A O 1
ATOM 1435 N N . THR A 1 184 ? -28.357 3.181 15.870 1.00 95.38 184 THR A N 1
ATOM 1436 C CA . THR A 1 184 ? -27.677 1.889 15.968 1.00 95.38 184 THR A CA 1
ATOM 1437 C C . THR A 1 184 ? -28.102 1.200 17.253 1.00 95.38 184 THR A C 1
ATOM 1439 O O . THR A 1 184 ? -27.940 1.765 18.342 1.00 95.38 184 THR A O 1
ATOM 1442 N N . VAL A 1 185 ? -28.598 -0.024 17.132 1.00 95.69 185 VAL A N 1
ATOM 1443 C CA . VAL A 1 185 ? -29.139 -0.811 18.238 1.00 95.69 185 VAL A CA 1
ATOM 1444 C C . VAL A 1 185 ? -28.292 -2.068 18.423 1.00 95.69 185 VAL A C 1
ATOM 1446 O O . VAL A 1 185 ? -28.083 -2.825 17.474 1.00 95.69 185 VAL A O 1
ATOM 1449 N N . GLY A 1 186 ? -27.779 -2.269 19.638 1.00 94.62 186 GLY A N 1
ATOM 1450 C CA . GLY A 1 186 ? -27.078 -3.492 20.038 1.00 94.62 186 GLY A CA 1
ATOM 1451 C C . GLY A 1 186 ? -28.028 -4.683 20.196 1.00 94.62 186 GLY A C 1
ATOM 1452 O O . GLY A 1 186 ? -29.239 -4.556 20.031 1.00 94.62 186 GLY A O 1
ATOM 1453 N N . VAL A 1 187 ? -27.487 -5.849 20.543 1.00 95.25 187 VAL A N 1
ATOM 1454 C CA . VAL A 1 187 ? -28.276 -7.082 20.701 1.00 95.25 187 VAL A CA 1
ATOM 1455 C C . VAL A 1 187 ? -28.279 -7.492 22.166 1.00 95.25 187 VAL A C 1
ATOM 1457 O O . VAL A 1 187 ? -27.218 -7.717 22.751 1.00 95.25 187 VAL A O 1
ATOM 1460 N N . ALA A 1 188 ? -29.478 -7.609 22.737 1.00 93.75 188 ALA A N 1
ATOM 1461 C CA . ALA A 1 188 ? -29.704 -8.179 24.057 1.00 93.75 188 ALA A CA 1
ATOM 1462 C C . ALA A 1 188 ? -30.852 -9.189 24.025 1.00 93.75 188 ALA A C 1
ATOM 1464 O O . ALA A 1 188 ? -31.863 -8.967 23.362 1.00 93.75 188 ALA A O 1
ATOM 1465 N N . GLN A 1 189 ? -30.700 -10.290 24.754 1.00 91.75 189 GLN A N 1
ATOM 1466 C CA . GLN A 1 189 ? -31.690 -11.359 24.846 1.00 91.75 189 GLN A CA 1
ATOM 1467 C C . GLN A 1 189 ? -31.902 -11.763 26.302 1.00 91.75 189 GLN A C 1
ATOM 1469 O O . GLN A 1 189 ? -30.961 -11.837 27.090 1.00 91.75 189 GLN A O 1
ATOM 1474 N N . ARG A 1 190 ? -33.153 -12.029 26.675 1.00 89.69 190 ARG A N 1
ATOM 1475 C CA . ARG A 1 190 ? -33.494 -12.519 28.011 1.00 89.69 190 ARG A CA 1
ATOM 1476 C C . ARG A 1 190 ? -33.362 -14.038 28.079 1.00 89.69 190 ARG A C 1
ATOM 1478 O O . ARG A 1 190 ? -33.880 -14.748 27.223 1.00 89.69 190 ARG A O 1
ATOM 1485 N N . PHE A 1 191 ? -32.789 -14.518 29.178 1.00 87.38 191 PHE A N 1
ATOM 1486 C CA . PHE A 1 191 ? -32.699 -15.931 29.526 1.00 87.38 191 PHE A CA 1
ATOM 1487 C C . PHE A 1 191 ? -33.301 -16.167 30.920 1.00 87.38 191 PHE A C 1
ATOM 1489 O O . PHE A 1 191 ? -32.773 -15.732 31.941 1.00 87.38 191 PHE A O 1
ATOM 1496 N N . GLY A 1 192 ? -34.434 -16.870 30.991 1.00 84.50 192 GLY A N 1
ATOM 1497 C CA . GLY A 1 192 ? -35.107 -17.161 32.265 1.00 84.50 192 GLY A CA 1
ATOM 1498 C C . GLY A 1 192 ? -35.709 -15.921 32.942 1.00 84.50 192 GLY A C 1
ATOM 1499 O O . GLY A 1 192 ? -36.084 -14.962 32.278 1.00 84.50 192 GLY A O 1
ATOM 1500 N N . SER A 1 193 ? -35.872 -15.928 34.268 1.00 82.62 193 SER A N 1
ATOM 1501 C CA . SER A 1 193 ? -36.502 -14.821 35.019 1.00 82.62 193 SER A CA 1
ATOM 1502 C C . SER A 1 193 ? -35.526 -13.769 35.552 1.00 82.62 193 SER A C 1
ATOM 1504 O O . SER A 1 193 ? -35.968 -12.715 35.999 1.00 82.62 193 SER A O 1
ATOM 1506 N N . THR A 1 194 ? -34.221 -14.037 35.510 1.00 86.38 194 THR A N 1
ATOM 1507 C CA . THR A 1 194 ? -33.204 -13.226 36.200 1.00 86.38 194 THR A CA 1
ATOM 1508 C C . THR A 1 194 ? -31.997 -12.860 35.342 1.00 86.38 194 THR A C 1
ATOM 1510 O O . THR A 1 194 ? -31.191 -12.054 35.793 1.00 86.38 194 THR A O 1
ATOM 1513 N N . ARG A 1 195 ? -31.834 -13.416 34.133 1.00 90.38 195 ARG A N 1
ATOM 1514 C CA . ARG A 1 195 ? -30.620 -13.236 33.319 1.00 90.38 195 ARG A CA 1
ATOM 1515 C C . ARG A 1 195 ? -30.919 -12.568 31.978 1.00 90.38 195 ARG A C 1
ATOM 1517 O O . ARG A 1 195 ? -31.906 -12.883 31.316 1.00 90.38 195 ARG A O 1
ATOM 1524 N N . ILE A 1 196 ? -30.041 -11.655 31.574 1.00 92.62 196 ILE A N 1
ATOM 1525 C CA . ILE A 1 196 ? -30.031 -11.005 30.260 1.00 92.62 196 ILE A CA 1
ATOM 1526 C C . ILE A 1 196 ? -28.625 -11.129 29.677 1.00 92.62 196 ILE A C 1
ATOM 1528 O O . ILE A 1 196 ? -27.643 -10.850 30.359 1.00 92.62 196 ILE A O 1
ATOM 1532 N N . GLU A 1 197 ? -28.522 -11.526 28.416 1.00 93.69 197 GLU A N 1
ATOM 1533 C CA . GLU A 1 197 ? -27.261 -11.597 27.685 1.00 93.69 197 GLU A CA 1
ATOM 1534 C C . GLU A 1 197 ? -27.177 -10.475 26.658 1.00 93.69 197 GLU A C 1
ATOM 1536 O O . GLU A 1 197 ? -28.087 -10.291 25.855 1.00 93.69 197 GLU A O 1
ATOM 1541 N N . VAL A 1 198 ? -26.077 -9.727 26.680 1.00 95.38 198 VAL A N 1
ATOM 1542 C CA . VAL A 1 198 ? -25.761 -8.674 25.712 1.00 95.38 198 VAL A CA 1
ATOM 1543 C C . VAL A 1 198 ? -24.638 -9.177 24.815 1.00 95.38 198 VAL A C 1
ATOM 1545 O O . VAL A 1 198 ? -23.504 -9.324 25.272 1.00 95.38 198 VAL A O 1
ATOM 1548 N N . THR A 1 199 ? -24.942 -9.434 23.544 1.00 94.81 199 THR A N 1
ATOM 1549 C CA . THR A 1 199 ? -24.019 -10.052 22.570 1.00 94.81 199 THR A CA 1
ATOM 1550 C C . THR A 1 199 ? -23.478 -9.070 21.526 1.00 94.81 199 THR A C 1
ATOM 1552 O O . THR A 1 199 ? -22.604 -9.415 20.724 1.00 94.81 199 THR A O 1
ATOM 1555 N N . GLU A 1 200 ? -23.996 -7.840 21.501 1.00 96.19 200 GLU A N 1
ATOM 1556 C CA . GLU A 1 200 ? -23.490 -6.771 20.641 1.00 96.19 200 GLU A CA 1
ATOM 1557 C C . GLU A 1 200 ? -23.759 -5.392 21.252 1.00 96.19 200 GLU A C 1
ATOM 1559 O O . GLU A 1 200 ? -24.847 -5.136 21.769 1.00 96.19 200 GLU A O 1
ATOM 1564 N N . LEU A 1 201 ? -22.777 -4.496 21.155 1.00 96.12 201 LEU A N 1
ATOM 1565 C CA . LEU A 1 201 ? -22.893 -3.100 21.585 1.00 96.12 201 LEU A CA 1
ATOM 1566 C C . LEU A 1 201 ? -23.097 -2.186 20.373 1.00 96.12 201 LEU A C 1
ATOM 1568 O O . LEU A 1 201 ? -22.597 -2.520 19.301 1.00 96.12 201 LEU A O 1
ATOM 1572 N N . PRO A 1 202 ? -23.765 -1.025 20.526 1.00 95.94 202 PRO A N 1
ATOM 1573 C CA . PRO A 1 202 ? -23.857 -0.018 19.470 1.00 95.94 202 PRO A CA 1
ATOM 1574 C C . PRO A 1 202 ? -22.497 0.357 18.882 1.00 95.94 202 PRO A C 1
ATOM 1576 O O . PRO A 1 202 ? -21.473 0.318 19.568 1.00 95.94 202 PRO A O 1
ATOM 1579 N N . VAL A 1 203 ? -22.498 0.774 17.618 1.00 94.62 203 VAL A N 1
ATOM 1580 C CA . VAL A 1 203 ? -21.282 1.204 16.921 1.00 94.62 203 VAL A CA 1
ATOM 1581 C C . VAL A 1 203 ? -20.597 2.332 17.704 1.00 94.62 203 VAL A C 1
ATOM 1583 O O . VAL A 1 203 ? -21.262 3.240 18.204 1.00 94.62 203 VAL A O 1
ATOM 1586 N N . ARG A 1 204 ? -19.264 2.253 17.830 1.00 92.56 204 ARG A N 1
ATOM 1587 C CA . ARG A 1 204 ? -18.414 3.166 18.623 1.00 92.56 204 ARG A CA 1
ATOM 1588 C C . ARG A 1 204 ? -18.697 3.200 20.132 1.00 92.56 204 ARG A C 1
ATOM 1590 O O . ARG A 1 204 ? -18.215 4.096 20.818 1.00 92.56 204 ARG A O 1
ATOM 1597 N N . LYS A 1 205 ? -19.419 2.211 20.671 1.00 94.00 205 LYS A N 1
ATOM 1598 C CA . LYS A 1 205 ? -19.473 1.945 22.113 1.00 94.00 205 LYS A CA 1
ATOM 1599 C C . LYS A 1 205 ? -18.517 0.803 22.457 1.00 94.00 205 LYS A C 1
ATOM 1601 O O . LYS A 1 205 ? -18.742 -0.342 22.058 1.00 94.00 205 LYS A O 1
ATOM 1606 N N . TRP A 1 206 ? -17.446 1.120 23.175 1.00 95.12 206 TRP A N 1
ATOM 1607 C CA . TRP A 1 206 ? -16.370 0.173 23.466 1.00 95.12 206 TRP A CA 1
ATOM 1608 C C . TRP A 1 206 ? -16.696 -0.709 24.674 1.00 95.12 206 TRP A C 1
ATOM 1610 O O . TRP A 1 206 ? -17.491 -0.341 25.543 1.00 95.12 206 TRP A O 1
ATOM 1620 N N . THR A 1 207 ? -16.105 -1.904 24.715 1.00 94.56 207 THR A N 1
ATOM 1621 C CA . THR A 1 207 ? -16.407 -2.908 25.750 1.00 94.56 207 THR A CA 1
ATOM 1622 C C . THR A 1 207 ? -16.041 -2.413 27.147 1.00 94.56 207 THR A C 1
ATOM 1624 O O . THR A 1 207 ? -16.823 -2.604 28.078 1.00 94.56 207 THR A O 1
ATOM 1627 N N . GLN A 1 208 ? -14.887 -1.754 27.289 1.00 93.31 208 GLN A N 1
ATOM 1628 C CA . GLN A 1 208 ? -14.412 -1.225 28.565 1.00 93.31 208 GLN A CA 1
ATOM 1629 C C . GLN A 1 208 ? -15.318 -0.096 29.084 1.00 93.31 208 GLN A C 1
ATOM 1631 O O . GLN A 1 208 ? -15.775 -0.166 30.222 1.00 93.31 208 GLN A O 1
ATOM 1636 N N . ASP A 1 209 ? -15.686 0.861 28.227 1.00 92.25 209 ASP A N 1
ATOM 1637 C CA . ASP A 1 209 ? -16.622 1.942 28.573 1.00 92.25 209 ASP A CA 1
ATOM 1638 C C . ASP A 1 209 ? -17.990 1.385 29.013 1.00 92.25 209 ASP A C 1
ATOM 1640 O O . ASP A 1 209 ? -18.625 1.872 29.950 1.00 92.25 209 ASP A O 1
ATOM 1644 N N . TYR A 1 210 ? -18.466 0.324 28.348 1.00 94.50 210 TYR A N 1
ATOM 1645 C CA . TYR A 1 210 ? -19.714 -0.338 28.730 1.00 94.50 210 TYR A CA 1
ATOM 1646 C C . TYR A 1 210 ? -19.604 -1.066 30.070 1.00 94.50 210 TYR A C 1
ATOM 1648 O O . TYR A 1 210 ? -20.537 -1.032 30.871 1.00 94.50 210 TYR A O 1
ATOM 1656 N N . LYS A 1 211 ? -18.470 -1.719 30.324 1.00 93.06 211 LYS A N 1
ATOM 1657 C CA . LYS A 1 211 ? -18.191 -2.404 31.586 1.00 93.06 211 LYS A CA 1
ATOM 1658 C C . LYS A 1 211 ? -18.170 -1.432 32.761 1.00 93.06 211 LYS A C 1
ATOM 1660 O O . LYS A 1 211 ? -18.740 -1.740 33.805 1.00 93.06 211 LYS A O 1
ATOM 1665 N N . GLU A 1 212 ? -17.558 -0.265 32.591 1.00 92.81 212 GLU A N 1
ATOM 1666 C CA . GLU A 1 212 ? -17.565 0.801 33.598 1.00 92.81 212 GLU A CA 1
ATOM 1667 C C . GLU A 1 212 ? -18.997 1.238 33.921 1.00 92.81 212 GLU A C 1
ATOM 1669 O O . GLU A 1 212 ? -19.389 1.243 35.088 1.00 92.81 212 GLU A O 1
ATOM 1674 N N . TRP A 1 213 ? -19.831 1.435 32.896 1.00 93.06 213 TRP A N 1
ATOM 1675 C CA . TRP A 1 213 ? -21.255 1.714 33.086 1.00 93.06 213 TRP A CA 1
ATOM 1676 C C . TRP A 1 213 ? -22.003 0.581 33.818 1.00 93.06 213 TRP A C 1
ATOM 1678 O O . TRP A 1 213 ? -22.805 0.847 34.714 1.00 93.06 213 TRP A O 1
ATOM 1688 N N . VAL A 1 214 ? -21.742 -0.692 33.489 1.00 90.00 214 VAL A N 1
ATOM 1689 C CA . VAL A 1 214 ? -22.346 -1.841 34.198 1.00 90.00 214 VAL A CA 1
ATOM 1690 C C . VAL A 1 214 ? -21.959 -1.832 35.679 1.00 90.00 214 VAL A C 1
ATOM 1692 O O . VAL A 1 214 ? -22.823 -2.039 36.534 1.00 90.00 214 VAL A O 1
ATOM 1695 N N . LEU A 1 215 ? -20.691 -1.554 35.996 1.00 88.69 215 LEU A N 1
ATOM 1696 C CA . LEU A 1 215 ? -20.202 -1.463 37.373 1.00 88.69 215 LEU A CA 1
ATOM 1697 C C . LEU A 1 215 ? -20.879 -0.328 38.151 1.00 88.69 215 LEU A C 1
ATOM 1699 O O . LEU A 1 215 ? -21.222 -0.523 39.318 1.00 88.69 215 LEU A O 1
ATOM 1703 N N . GLU A 1 216 ? -21.133 0.820 37.521 1.00 87.62 216 GLU A N 1
ATOM 1704 C CA . GLU A 1 216 ? -21.920 1.906 38.120 1.00 87.62 216 GLU A CA 1
ATOM 1705 C C . GLU A 1 216 ? -23.355 1.460 38.441 1.00 87.62 216 GLU A C 1
ATOM 1707 O O . GLU A 1 216 ? -23.858 1.734 39.529 1.00 87.62 216 GLU A O 1
ATOM 1712 N N . GLN A 1 217 ? -24.007 0.695 37.555 1.00 85.62 217 GLN A N 1
ATOM 1713 C CA . GLN A 1 217 ? -25.371 0.188 37.792 1.00 85.62 217 GLN A CA 1
ATOM 1714 C C . GLN A 1 217 ? -25.467 -0.872 38.907 1.00 85.62 217 GLN A C 1
ATOM 1716 O O . GLN A 1 217 ? -26.572 -1.169 39.387 1.00 85.62 217 GLN A O 1
ATOM 1721 N N . MET A 1 218 ? -24.333 -1.444 39.325 1.00 84.06 218 MET A N 1
ATOM 1722 C CA . MET A 1 218 ? -24.238 -2.337 40.485 1.00 84.06 218 MET A CA 1
ATOM 1723 C C . MET A 1 218 ? -24.078 -1.581 41.810 1.00 84.06 218 MET A C 1
ATOM 1725 O O . MET A 1 218 ? -24.301 -2.162 42.876 1.00 84.06 218 MET A O 1
ATOM 1729 N N . GLN A 1 219 ? -23.700 -0.300 41.780 1.00 80.12 219 GLN A N 1
ATOM 1730 C CA . GLN A 1 219 ? -23.562 0.502 42.991 1.00 80.12 219 GLN A CA 1
ATOM 1731 C C . GLN A 1 219 ? -24.942 0.956 43.480 1.00 80.12 219 GLN A C 1
ATOM 1733 O O . GLN A 1 219 ? -25.729 1.569 42.758 1.00 80.12 219 GLN A O 1
ATOM 1738 N N . ALA A 1 220 ? -25.257 0.659 44.741 1.00 63.53 220 ALA A N 1
ATOM 1739 C CA . ALA A 1 220 ? -26.445 1.199 45.387 1.00 63.53 220 ALA A CA 1
ATOM 1740 C C . ALA A 1 220 ? -26.163 2.647 45.814 1.00 63.53 220 ALA A C 1
ATOM 1742 O O . ALA A 1 220 ? -25.481 2.890 46.809 1.00 63.53 220 ALA A O 1
ATOM 1743 N N . HIS A 1 221 ? -26.683 3.623 45.072 1.00 60.88 221 HIS A N 1
ATOM 1744 C CA . HIS A 1 221 ? -26.685 5.012 45.529 1.00 60.88 221 HIS A CA 1
ATOM 1745 C C . HIS A 1 221 ? -27.766 5.222 46.595 1.00 60.88 221 HIS A C 1
ATOM 1747 O O . HIS A 1 221 ? -28.806 4.560 46.575 1.00 60.88 221 HIS A O 1
ATOM 1753 N N . ALA A 1 222 ? -27.530 6.153 47.525 1.00 46.47 222 ALA A N 1
ATOM 1754 C CA . ALA A 1 222 ? -28.435 6.452 48.634 1.00 46.47 222 ALA A CA 1
ATOM 1755 C C . ALA A 1 222 ? -29.880 6.684 48.135 1.00 46.47 222 ALA A C 1
ATOM 1757 O O . ALA A 1 222 ? -30.189 7.715 47.544 1.00 46.47 222 ALA A O 1
ATOM 1758 N N . GLY A 1 223 ? -30.753 5.688 48.342 1.00 57.03 223 GLY A N 1
ATOM 1759 C CA . GLY A 1 223 ? -32.168 5.713 47.947 1.00 57.03 223 GLY A CA 1
ATOM 1760 C C . GLY A 1 223 ? -32.566 4.903 46.700 1.00 57.03 223 GLY A C 1
ATOM 1761 O O . GLY A 1 223 ? -33.762 4.799 46.428 1.00 57.03 223 GLY A O 1
ATOM 1762 N N . LYS A 1 224 ? -31.638 4.277 45.955 1.00 61.28 224 LYS A N 1
ATOM 1763 C CA . LYS A 1 224 ? -31.957 3.382 44.819 1.00 61.28 224 LYS A CA 1
ATOM 1764 C C . LYS A 1 224 ? -31.269 2.022 44.958 1.00 61.28 224 LYS A C 1
ATOM 1766 O O . LYS A 1 224 ? -30.059 1.936 45.128 1.00 61.28 224 LYS A O 1
ATOM 1771 N N . ARG A 1 225 ? -32.053 0.940 44.848 1.00 66.19 225 ARG A N 1
ATOM 1772 C CA . ARG A 1 225 ? -31.516 -0.429 44.744 1.00 66.19 225 ARG A CA 1
ATOM 1773 C C . ARG A 1 225 ? -30.751 -0.588 43.430 1.00 66.19 225 ARG A C 1
ATOM 1775 O O . ARG A 1 225 ? -31.234 -0.120 42.398 1.00 66.19 225 ARG A O 1
ATOM 1782 N N . ALA A 1 226 ? -29.614 -1.283 43.494 1.00 78.12 226 ALA A N 1
ATOM 1783 C CA . ALA A 1 226 ? -28.816 -1.651 42.331 1.00 78.12 226 ALA A CA 1
ATOM 1784 C C . ALA A 1 226 ? -29.686 -2.348 41.274 1.00 78.12 226 ALA A C 1
ATOM 1786 O O . ALA A 1 226 ? -30.546 -3.175 41.600 1.00 78.12 226 ALA A O 1
ATOM 1787 N N . MET A 1 227 ? -29.489 -1.971 40.014 1.00 80.94 227 MET A N 1
ATOM 1788 C CA . MET A 1 227 ? -30.243 -2.524 38.890 1.00 80.94 227 MET A CA 1
ATOM 1789 C C . MET A 1 227 ? -29.721 -3.917 38.525 1.00 80.94 227 MET A C 1
ATOM 1791 O O . MET A 1 227 ? -30.514 -4.822 38.265 1.00 80.94 227 MET A O 1
ATOM 1795 N N . ILE A 1 228 ? -28.398 -4.080 38.551 1.00 85.62 228 ILE A N 1
ATOM 1796 C CA . ILE A 1 228 ? -27.681 -5.314 38.227 1.00 85.62 228 ILE A CA 1
ATOM 1797 C C . ILE A 1 228 ? -27.115 -5.894 39.524 1.00 85.62 228 ILE A C 1
ATOM 1799 O O . ILE A 1 228 ? -26.514 -5.170 40.316 1.00 85.62 228 ILE A O 1
ATOM 1803 N N . SER A 1 229 ? -27.330 -7.189 39.762 1.00 85.94 229 SER A N 1
ATOM 1804 C CA . SER A 1 229 ? -26.854 -7.875 40.971 1.00 85.94 229 SER A CA 1
ATOM 1805 C C . SER A 1 229 ? -25.501 -8.561 40.776 1.00 85.94 229 SER A C 1
ATOM 1807 O O . SER A 1 229 ? -24.670 -8.533 41.677 1.00 85.94 229 SER A O 1
ATOM 1809 N N . GLU A 1 230 ? -25.278 -9.176 39.615 1.00 86.75 230 GLU A N 1
ATOM 1810 C CA . GLU A 1 230 ? -24.031 -9.860 39.234 1.00 86.75 230 GLU A CA 1
ATOM 1811 C C . GLU A 1 230 ? -23.870 -9.733 37.715 1.00 86.75 230 GLU A C 1
ATOM 1813 O O . GLU A 1 230 ? -24.867 -9.645 36.997 1.00 86.75 230 GLU A O 1
ATOM 1818 N N . PHE A 1 231 ? -22.640 -9.753 37.207 1.00 91.62 231 PHE A N 1
ATOM 1819 C CA . PHE A 1 231 ? -22.401 -9.934 35.780 1.00 91.62 231 PHE A CA 1
ATOM 1820 C C . PHE A 1 231 ? -21.189 -10.827 35.509 1.00 91.62 231 PHE A C 1
ATOM 1822 O O . PHE A 1 231 ? -20.302 -10.967 36.353 1.00 91.62 231 PHE A O 1
ATOM 1829 N N . ARG A 1 232 ? -21.169 -11.440 34.323 1.00 91.38 232 ARG A N 1
ATOM 1830 C CA . ARG A 1 232 ? -20.070 -12.266 33.807 1.00 91.38 232 ARG A CA 1
ATOM 1831 C C . ARG A 1 232 ? -19.700 -11.837 32.393 1.00 91.38 232 ARG A C 1
ATOM 1833 O O . ARG A 1 232 ? -20.563 -11.409 31.628 1.00 91.38 232 ARG A O 1
ATOM 1840 N N . GLU A 1 233 ? -18.426 -11.983 32.058 1.00 89.88 233 GLU A N 1
ATOM 1841 C CA . GLU A 1 233 ? -17.835 -11.538 30.795 1.00 89.88 233 GLU A CA 1
ATOM 1842 C C . GLU A 1 233 ? -17.306 -12.737 30.002 1.00 89.88 233 GLU A C 1
ATOM 1844 O O . GLU A 1 233 ? -16.507 -13.526 30.509 1.00 89.88 233 GLU A O 1
ATOM 1849 N N . TYR A 1 234 ? -17.730 -12.850 28.744 1.00 90.88 234 TYR A N 1
ATOM 1850 C CA . TYR A 1 234 ? -17.298 -13.897 27.810 1.00 90.88 234 TYR A CA 1
ATOM 1851 C C . TYR A 1 234 ? -16.811 -13.281 26.487 1.00 90.88 234 TYR A C 1
ATOM 1853 O O . TYR A 1 234 ? -17.106 -13.771 25.396 1.00 90.88 234 TYR A O 1
ATOM 1861 N N . HIS A 1 235 ? -16.106 -12.151 26.581 1.00 86.50 235 HIS A N 1
ATOM 1862 C CA . HIS A 1 235 ? -15.604 -11.404 25.427 1.00 86.50 235 HIS A CA 1
ATOM 1863 C C . HIS A 1 235 ? -14.511 -12.165 24.671 1.00 86.50 235 HIS A C 1
ATOM 1865 O O . HIS A 1 235 ? -13.736 -12.933 25.243 1.00 86.50 235 HIS A O 1
ATOM 1871 N N . THR A 1 236 ? -14.409 -11.881 23.377 1.00 85.94 236 THR A N 1
ATOM 1872 C CA . THR A 1 236 ? -13.200 -12.135 22.586 1.00 85.94 236 THR A CA 1
ATOM 1873 C C . THR A 1 236 ? -12.660 -10.799 22.076 1.00 85.94 236 THR A C 1
ATOM 1875 O O . THR A 1 236 ? -13.280 -9.760 22.290 1.00 85.94 236 THR A O 1
ATOM 1878 N N . GLU A 1 237 ? -11.532 -10.811 21.370 1.00 78.25 237 GLU A N 1
ATOM 1879 C CA . GLU A 1 237 ? -10.963 -9.603 20.754 1.00 78.25 237 GLU A CA 1
ATOM 1880 C C . GLU A 1 237 ? -11.938 -8.924 19.773 1.00 78.25 237 GLU A C 1
ATOM 1882 O O . GLU A 1 237 ? -11.966 -7.698 19.681 1.00 78.25 237 GLU A O 1
ATOM 1887 N N . ASN A 1 238 ? -12.804 -9.705 19.111 1.00 80.94 238 ASN A N 1
ATOM 1888 C CA . ASN A 1 238 ? -13.718 -9.216 18.071 1.00 80.94 238 ASN A CA 1
ATOM 1889 C C . ASN A 1 238 ? -15.202 -9.231 18.486 1.00 80.94 238 ASN A C 1
ATOM 1891 O O . ASN A 1 238 ? -16.027 -8.547 17.873 1.00 80.94 238 ASN A O 1
ATOM 1895 N N . THR A 1 239 ? -15.571 -9.961 19.544 1.00 88.06 239 THR A N 1
ATOM 1896 C CA . THR A 1 239 ? -16.975 -10.148 19.953 1.00 88.06 239 THR A CA 1
ATOM 1897 C C . THR A 1 239 ? -17.226 -9.765 21.405 1.00 88.06 239 THR A C 1
ATOM 1899 O O . THR A 1 239 ? -16.434 -10.080 22.291 1.00 88.06 239 THR A O 1
ATOM 1902 N N . VAL A 1 240 ? -18.395 -9.185 21.673 1.00 91.94 240 VAL A N 1
ATOM 1903 C CA . VAL A 1 240 ? -18.848 -8.859 23.031 1.00 91.94 240 VAL A CA 1
ATOM 1904 C C . VAL A 1 240 ? -19.866 -9.893 23.513 1.00 91.94 240 VAL A C 1
ATOM 1906 O O . VAL A 1 240 ? -20.707 -10.329 22.738 1.00 91.94 240 VAL A O 1
ATOM 1909 N N . HIS A 1 241 ? -19.784 -10.288 24.786 1.00 93.25 2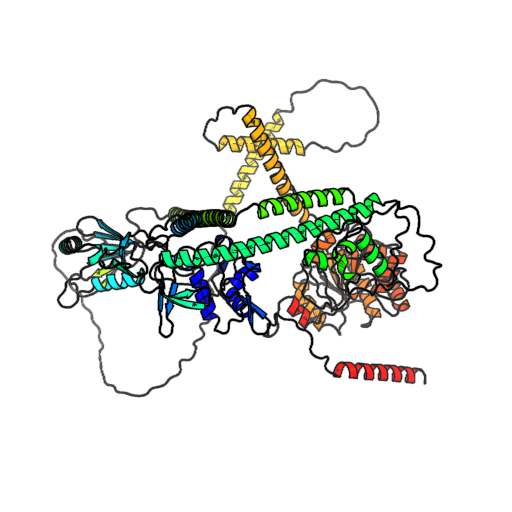41 HIS A N 1
ATOM 1910 C CA . HIS A 1 241 ? -20.789 -11.090 25.466 1.00 93.25 241 HIS A CA 1
ATOM 1911 C C . HIS A 1 241 ? -20.762 -10.758 26.968 1.00 93.25 241 HIS A C 1
ATOM 1913 O O . HIS A 1 241 ? -19.828 -11.141 27.673 1.00 93.25 241 HIS A O 1
ATOM 1919 N N . PHE A 1 242 ? -21.776 -10.037 27.448 1.00 94.00 242 PHE A N 1
ATOM 1920 C CA . PHE A 1 242 ? -22.043 -9.840 28.874 1.00 94.00 242 PHE A CA 1
ATOM 1921 C C . PHE A 1 242 ? -23.244 -10.682 29.298 1.00 94.00 242 PHE A C 1
ATOM 1923 O O . PHE A 1 242 ? -24.294 -10.596 28.673 1.00 94.00 242 PHE A O 1
ATOM 1930 N N . SER A 1 243 ? -23.118 -11.438 30.382 1.00 93.88 243 SER A N 1
ATOM 1931 C CA . SER A 1 243 ? -24.239 -12.105 31.048 1.00 93.88 243 SER A CA 1
ATOM 1932 C C . SER A 1 243 ? -24.574 -11.334 32.320 1.00 93.88 243 SER A C 1
ATOM 1934 O O . SER A 1 243 ? -23.834 -11.418 33.299 1.00 93.88 243 SER A O 1
ATOM 1936 N N . LEU A 1 244 ? -25.679 -10.592 32.311 1.00 92.62 244 LEU A N 1
ATOM 1937 C CA . LEU A 1 244 ? -26.150 -9.751 33.410 1.00 92.62 244 LEU A CA 1
ATOM 1938 C C . LEU A 1 244 ? -27.221 -10.491 34.221 1.00 92.62 244 LEU A C 1
ATOM 1940 O O . LEU A 1 244 ? -28.232 -10.925 33.668 1.00 92.62 244 LEU A O 1
ATOM 1944 N N . SER A 1 245 ? -27.031 -10.588 35.533 1.00 90.75 245 SER A N 1
ATOM 1945 C CA . SER A 1 245 ? -28.032 -11.077 36.483 1.00 90.75 245 SER A CA 1
ATOM 1946 C C . SER A 1 245 ? -28.724 -9.893 37.158 1.00 90.75 245 SER A C 1
ATOM 1948 O O . SER A 1 245 ? -28.069 -8.975 37.659 1.00 90.75 245 SER A O 1
ATOM 1950 N N . MET A 1 246 ? -30.052 -9.912 37.185 1.00 88.00 246 MET A N 1
ATOM 1951 C CA . MET A 1 246 ? -30.913 -8.869 37.738 1.00 88.00 246 MET A CA 1
ATOM 1952 C C . MET A 1 246 ? -32.054 -9.495 38.553 1.00 88.00 246 MET A C 1
ATOM 1954 O O . MET A 1 246 ? -32.417 -10.659 38.375 1.00 88.00 246 MET A O 1
ATOM 1958 N N . LEU A 1 247 ? -32.658 -8.709 39.447 1.00 85.25 247 LEU A N 1
ATOM 1959 C CA . LEU A 1 247 ? -33.864 -9.129 40.166 1.00 85.25 247 LEU A CA 1
ATOM 1960 C C . LEU A 1 247 ? -35.052 -9.281 39.192 1.00 85.25 247 LEU A C 1
ATOM 1962 O O . LEU A 1 247 ? -35.180 -8.444 38.294 1.00 85.25 247 LEU A O 1
ATOM 1966 N N . PRO A 1 248 ? -35.963 -10.256 39.390 1.00 86.00 248 PRO A N 1
ATOM 1967 C CA . PRO A 1 248 ? -37.089 -10.494 38.479 1.00 86.00 248 PRO A CA 1
ATOM 1968 C C . PRO A 1 248 ? -37.940 -9.248 38.196 1.00 86.00 248 PRO A C 1
ATOM 1970 O O . PRO A 1 248 ? -38.239 -8.950 37.041 1.00 86.00 248 PRO A O 1
ATOM 1973 N N . ASP A 1 249 ? -38.237 -8.454 39.230 1.00 86.06 249 ASP A N 1
ATOM 1974 C CA . ASP A 1 249 ? -39.004 -7.208 39.094 1.00 86.06 249 ASP A CA 1
ATOM 1975 C C . ASP A 1 249 ? -38.299 -6.187 38.190 1.00 86.06 249 ASP A C 1
ATOM 1977 O O . ASP A 1 249 ? -38.940 -5.411 37.482 1.00 86.06 249 ASP A O 1
ATOM 1981 N N . LYS A 1 250 ? -36.961 -6.175 38.207 1.00 85.50 250 LYS A N 1
ATOM 1982 C CA . LYS A 1 250 ? -36.141 -5.272 37.394 1.00 85.50 250 LYS A CA 1
ATOM 1983 C C . LYS A 1 250 ? -36.016 -5.750 35.955 1.00 85.50 250 LYS A C 1
ATOM 1985 O O . LYS A 1 250 ? -35.999 -4.903 35.068 1.00 85.50 250 LYS A O 1
ATOM 1990 N N . VAL A 1 251 ? -35.998 -7.062 35.721 1.00 86.31 251 VAL A N 1
ATOM 1991 C CA . VAL A 1 251 ? -36.075 -7.635 34.367 1.00 86.31 251 VAL A CA 1
ATOM 1992 C C . VAL A 1 251 ? -37.415 -7.281 33.724 1.00 86.31 251 VAL A C 1
ATOM 1994 O O . VAL A 1 251 ? -37.426 -6.734 32.626 1.00 86.31 251 VAL A O 1
ATOM 1997 N N . ALA A 1 252 ? -38.528 -7.478 34.438 1.00 86.12 252 ALA A N 1
ATOM 1998 C CA . ALA A 1 252 ? -39.857 -7.120 33.939 1.00 86.12 252 ALA A CA 1
ATOM 1999 C C . ALA A 1 252 ? -39.985 -5.609 33.649 1.00 86.12 252 ALA A C 1
ATOM 2001 O O . ALA A 1 252 ? -40.501 -5.215 32.604 1.00 86.12 252 ALA A O 1
ATOM 2002 N N . GLN A 1 253 ? -39.451 -4.751 34.532 1.00 85.88 253 GLN A N 1
ATOM 2003 C CA . GLN A 1 253 ? -39.386 -3.299 34.298 1.00 85.88 253 GLN A CA 1
ATOM 2004 C C . GLN A 1 253 ? -38.523 -2.940 33.076 1.00 85.88 253 GLN A C 1
ATOM 2006 O O . GLN A 1 253 ? -38.871 -2.024 32.328 1.00 85.88 253 GLN A O 1
ATOM 2011 N N . ALA A 1 254 ? -37.402 -3.636 32.870 1.00 85.62 254 ALA A N 1
ATOM 2012 C CA . ALA A 1 254 ? -36.510 -3.403 31.738 1.00 85.62 254 ALA A CA 1
ATOM 2013 C C . ALA A 1 254 ? -37.155 -3.809 30.408 1.00 85.62 254 ALA A C 1
ATOM 2015 O O . ALA A 1 254 ? -37.045 -3.063 29.439 1.00 85.62 254 ALA A O 1
ATOM 2016 N N . GLU A 1 255 ? -37.874 -4.931 30.367 1.00 86.44 255 GLU A N 1
ATOM 2017 C CA . GLU A 1 255 ? -38.632 -5.360 29.186 1.00 86.44 255 GLU A CA 1
ATOM 2018 C C . GLU A 1 255 ? -39.765 -4.394 28.854 1.00 86.44 255 GLU A C 1
ATOM 2020 O O . GLU A 1 255 ? -39.903 -3.990 27.702 1.00 86.44 255 GLU A O 1
ATOM 2025 N N . GLN A 1 256 ? -40.529 -3.953 29.859 1.00 87.44 256 GLN A N 1
ATOM 2026 C CA . GLN A 1 256 ? -41.631 -3.012 29.650 1.00 87.44 256 GLN A CA 1
ATOM 2027 C C . GLN A 1 256 ? -41.146 -1.672 29.071 1.00 87.44 256 GLN A C 1
ATOM 2029 O O . GLN A 1 256 ? -41.847 -1.037 28.285 1.00 87.44 256 GLN A O 1
ATOM 2034 N N . ARG A 1 257 ? -39.937 -1.236 29.445 1.00 85.75 257 ARG A N 1
ATOM 2035 C CA . ARG A 1 257 ? -39.298 -0.018 28.922 1.00 85.75 257 ARG A CA 1
ATOM 2036 C C . ARG A 1 257 ? -38.526 -0.249 27.610 1.00 85.75 257 ARG A C 1
ATOM 2038 O O . ARG A 1 257 ? -38.124 0.728 26.972 1.00 85.75 257 ARG A O 1
ATOM 2045 N N . GLY A 1 258 ? -38.326 -1.506 27.218 1.00 89.38 258 GLY A N 1
ATOM 2046 C CA . GLY A 1 258 ? -37.405 -1.947 26.171 1.00 89.38 258 GLY A CA 1
ATOM 2047 C C . GLY A 1 258 ? -36.008 -2.230 26.731 1.00 89.38 258 GLY A C 1
ATOM 2048 O O . GLY A 1 258 ? -35.392 -1.365 27.374 1.00 89.38 258 GLY A O 1
ATOM 2049 N N . LEU A 1 259 ? -35.496 -3.437 26.471 1.00 88.44 259 LEU A N 1
ATOM 2050 C CA . LEU A 1 259 ? -34.193 -3.896 26.965 1.00 88.44 259 LEU A CA 1
ATOM 2051 C C . LEU A 1 259 ? -33.060 -3.008 26.448 1.00 88.44 259 LEU A C 1
ATOM 2053 O O . LEU A 1 259 ? -32.170 -2.620 27.202 1.00 88.44 259 LEU A O 1
ATOM 2057 N N . GLU A 1 260 ? -33.134 -2.609 25.184 1.00 90.38 260 GLU A N 1
ATOM 2058 C CA . GLU A 1 260 ? -32.104 -1.840 24.495 1.00 90.38 260 GLU A CA 1
ATOM 2059 C C . GLU A 1 260 ? -32.012 -0.418 25.051 1.00 90.38 260 GLU A C 1
ATOM 2061 O O . GLU A 1 260 ? -30.923 0.125 25.232 1.00 90.38 260 GLU A O 1
ATOM 2066 N N . LYS A 1 261 ? -33.160 0.184 25.383 1.00 90.56 261 LYS A N 1
ATOM 2067 C CA . LYS A 1 261 ? -33.215 1.509 26.014 1.00 90.56 261 LYS A CA 1
ATOM 2068 C C . LYS A 1 261 ? -32.708 1.457 27.452 1.00 90.56 261 LYS A C 1
ATOM 2070 O O . LYS A 1 261 ? -31.989 2.352 27.885 1.00 90.56 261 LYS A O 1
ATOM 2075 N N . THR A 1 262 ? -33.088 0.416 28.184 1.00 88.75 262 THR A N 1
ATOM 2076 C CA . THR A 1 262 ? -32.753 0.255 29.602 1.00 88.75 262 THR A CA 1
ATOM 2077 C C . THR A 1 262 ? -31.272 -0.075 29.810 1.00 88.75 262 THR A C 1
ATOM 2079 O O . THR A 1 262 ? -30.664 0.431 30.747 1.00 88.75 262 THR A O 1
ATOM 2082 N N . LEU A 1 263 ? -30.669 -0.850 28.906 1.00 91.25 263 LEU A N 1
ATOM 2083 C CA . LEU A 1 263 ? -29.259 -1.252 28.958 1.00 91.25 263 LEU A CA 1
ATOM 2084 C C . LEU A 1 263 ? -28.316 -0.323 28.177 1.00 91.25 263 LEU A C 1
ATOM 2086 O O . LEU A 1 263 ? -27.167 -0.684 27.931 1.00 91.25 263 LEU A O 1
ATOM 2090 N N . HIS A 1 264 ? -28.786 0.863 27.769 1.00 91.50 264 HIS A N 1
ATOM 2091 C CA . HIS A 1 264 ? -28.017 1.834 26.980 1.00 91.50 264 HIS A CA 1
ATOM 2092 C C . HIS A 1 264 ? -27.405 1.223 25.698 1.00 91.50 264 HIS A C 1
ATOM 2094 O O . HIS A 1 264 ? -26.273 1.538 25.322 1.00 91.50 264 HIS A O 1
ATOM 2100 N N . LEU A 1 265 ? -28.147 0.348 25.017 1.00 94.44 265 LEU A N 1
ATOM 2101 C CA . LEU A 1 265 ? -27.760 -0.319 23.767 1.00 94.44 265 LEU A CA 1
ATOM 2102 C C . LEU A 1 265 ? -28.320 0.395 22.532 1.00 94.44 265 LEU A C 1
ATOM 2104 O O . LEU A 1 265 ? -28.556 -0.234 21.506 1.00 94.44 265 LEU A O 1
ATOM 2108 N N . LYS A 1 266 ? -28.524 1.710 22.622 1.00 93.88 266 LYS A N 1
ATOM 2109 C CA . LYS A 1 266 ? -28.922 2.577 21.511 1.00 93.88 266 LYS A CA 1
ATOM 2110 C C . LYS A 1 266 ? -27.936 3.736 21.413 1.00 93.88 266 LYS A C 1
ATOM 2112 O O . LYS A 1 266 ? -27.599 4.339 22.431 1.00 93.88 266 LYS A O 1
ATOM 2117 N N . SER A 1 267 ? -27.477 4.028 20.203 1.00 93.69 267 SER A N 1
ATOM 2118 C CA . SER A 1 267 ? -26.650 5.196 19.876 1.00 93.69 267 SER A CA 1
ATOM 2119 C C . SER A 1 267 ? -27.142 5.811 18.570 1.00 93.69 267 SER A C 1
ATOM 2121 O O . SER A 1 267 ? -27.788 5.129 17.778 1.00 93.69 267 SER A O 1
ATOM 2123 N N . SER A 1 268 ? -26.870 7.094 18.345 1.00 92.50 268 SER A N 1
ATOM 2124 C CA . SER A 1 268 ? -27.318 7.809 17.148 1.00 92.50 268 SER A CA 1
ATOM 2125 C C . SER A 1 268 ? -26.160 8.131 16.210 1.00 92.50 268 SER A C 1
ATOM 2127 O O . SER A 1 268 ? -25.140 8.653 16.656 1.00 92.50 268 SER A O 1
ATOM 2129 N N . ILE A 1 269 ? -26.366 7.920 14.913 1.00 93.00 269 ILE A N 1
ATOM 2130 C CA . ILE A 1 269 ? -25.491 8.365 13.824 1.00 93.00 269 ILE A CA 1
ATOM 2131 C C . ILE A 1 269 ? -26.229 9.452 13.033 1.00 93.00 269 ILE A C 1
ATOM 2133 O O . ILE A 1 269 ? -27.429 9.333 12.782 1.00 93.00 269 ILE A O 1
ATOM 2137 N N . SER A 1 270 ? -25.526 10.517 12.645 1.00 90.25 270 SER A N 1
ATOM 2138 C CA . SER A 1 270 ? -26.081 11.614 11.843 1.00 90.25 270 SER A CA 1
ATOM 2139 C C . SER A 1 270 ? -25.311 11.756 10.536 1.00 90.25 270 SER A C 1
ATOM 2141 O O . SER A 1 270 ? -24.085 11.785 10.563 1.00 90.25 270 SER A O 1
ATOM 2143 N N . THR A 1 271 ? -26.013 11.908 9.415 1.00 90.62 271 THR A N 1
ATOM 2144 C CA . THR A 1 271 ? -25.432 12.223 8.095 1.00 90.62 271 THR A CA 1
ATOM 2145 C C . THR A 1 271 ? -25.575 13.703 7.737 1.00 90.62 271 THR A C 1
ATOM 2147 O O . THR A 1 271 ? -25.360 14.098 6.602 1.00 90.62 271 THR A O 1
ATOM 2150 N N . THR A 1 272 ? -25.948 14.554 8.694 1.00 89.12 272 THR A N 1
ATOM 2151 C CA . THR A 1 272 ? -26.220 15.983 8.449 1.00 89.12 272 THR A CA 1
ATOM 2152 C C . THR A 1 272 ? -24.964 16.851 8.324 1.00 89.12 272 THR A C 1
ATOM 2154 O O . THR A 1 272 ? -25.058 18.005 7.909 1.00 89.12 272 THR A O 1
ATOM 2157 N N . ASN A 1 273 ? -23.801 16.348 8.751 1.00 92.56 273 ASN A N 1
ATOM 2158 C CA . ASN A 1 273 ? -22.559 17.114 8.868 1.00 92.56 273 ASN A CA 1
ATOM 2159 C C . ASN A 1 273 ? -21.443 16.521 7.995 1.00 92.56 273 ASN A C 1
ATOM 2161 O O . ASN A 1 273 ? -20.442 16.027 8.507 1.00 92.56 273 ASN A O 1
ATOM 2165 N N . MET A 1 274 ? -21.628 16.550 6.674 1.00 94.94 274 MET A N 1
ATOM 2166 C CA . MET A 1 274 ? -20.667 16.013 5.705 1.00 94.94 274 MET A CA 1
ATOM 2167 C C . MET A 1 274 ? -20.000 17.158 4.933 1.00 94.94 274 MET A C 1
ATOM 2169 O O . MET A 1 274 ? -20.395 17.485 3.815 1.00 94.94 274 MET A O 1
ATOM 2173 N N . HIS A 1 275 ? -19.007 17.800 5.553 1.00 95.50 275 HIS A N 1
ATOM 2174 C CA . HIS A 1 275 ? -18.174 18.817 4.904 1.00 95.50 275 HIS A CA 1
ATOM 2175 C C . HIS A 1 275 ? -16.922 18.156 4.327 1.00 95.50 275 HIS A C 1
ATOM 2177 O O . HIS A 1 275 ? -16.142 17.561 5.072 1.00 95.50 275 HIS A O 1
ATOM 2183 N N . LEU A 1 276 ? -16.730 18.240 3.014 1.00 96.25 276 LEU A N 1
ATOM 2184 C CA . LEU A 1 276 ? -15.594 17.637 2.313 1.00 96.25 276 LEU A CA 1
ATOM 2185 C C . LEU A 1 276 ? -15.035 18.621 1.283 1.00 96.25 276 LEU A C 1
ATOM 2187 O O . LEU A 1 276 ? -15.741 19.515 0.815 1.00 96.25 276 LEU A O 1
ATOM 2191 N N . PHE A 1 277 ? -13.762 18.461 0.933 1.00 95.31 277 PHE A N 1
ATOM 2192 C CA . PHE A 1 277 ? -13.175 19.186 -0.190 1.00 95.31 277 PHE A CA 1
ATOM 2193 C C . PHE A 1 277 ? -13.610 18.544 -1.508 1.00 95.31 277 PHE A C 1
ATOM 2195 O O . PHE A 1 277 ? -13.510 17.326 -1.668 1.00 95.31 277 PHE A O 1
ATOM 2202 N N . ASP A 1 278 ? -14.082 19.363 -2.445 1.00 92.62 278 ASP A N 1
ATOM 2203 C CA . ASP A 1 278 ? -14.358 18.935 -3.814 1.00 92.62 278 ASP A CA 1
ATOM 2204 C C . ASP A 1 278 ? -13.058 18.742 -4.624 1.00 92.62 278 ASP A C 1
ATOM 2206 O O . ASP A 1 278 ? -11.949 19.028 -4.163 1.00 92.62 278 ASP A O 1
ATOM 2210 N N . ALA A 1 279 ? -13.179 18.279 -5.872 1.00 88.81 279 ALA A N 1
ATOM 2211 C CA . ALA A 1 279 ? -12.024 18.068 -6.753 1.00 88.81 279 ALA A CA 1
ATOM 2212 C C . ALA A 1 279 ? -11.236 19.356 -7.078 1.00 88.81 279 ALA A C 1
ATOM 2214 O O . ALA A 1 279 ? -10.085 19.274 -7.510 1.00 88.81 279 ALA A O 1
ATOM 2215 N N . SER A 1 280 ? -11.839 20.534 -6.874 1.00 89.25 280 SER A N 1
ATOM 2216 C CA . SER A 1 280 ? -11.200 21.845 -7.040 1.00 89.25 280 SER A CA 1
ATOM 2217 C C . SER A 1 280 ? -10.531 22.363 -5.760 1.00 89.25 280 SER A C 1
ATOM 2219 O O . SER A 1 280 ? -9.912 23.426 -5.785 1.00 89.25 280 SER A O 1
ATOM 2221 N N . GLY A 1 281 ? -10.629 21.618 -4.653 1.00 90.56 281 GLY A N 1
ATOM 2222 C CA . GLY A 1 281 ? -10.092 21.998 -3.349 1.00 90.56 281 GLY A CA 1
ATOM 2223 C C . GLY A 1 281 ? -10.979 22.976 -2.575 1.00 90.56 281 GLY A C 1
ATOM 2224 O O . GLY A 1 281 ? -10.512 23.587 -1.615 1.00 90.56 281 GLY A O 1
ATOM 2225 N N . LYS A 1 282 ? -12.248 23.151 -2.965 1.00 93.25 282 LYS A N 1
ATOM 2226 C CA . LYS A 1 282 ? -13.201 24.003 -2.241 1.00 93.25 282 LYS A CA 1
ATOM 2227 C C . LYS A 1 282 ? -13.997 23.175 -1.246 1.00 93.25 282 LYS A C 1
ATOM 2229 O O . LYS A 1 282 ? -14.435 22.069 -1.549 1.00 93.25 282 LYS A O 1
ATOM 2234 N N . LEU A 1 283 ? -14.190 23.722 -0.049 1.00 94.00 283 LEU A N 1
ATOM 2235 C CA . LEU A 1 283 ? -14.982 23.063 0.981 1.00 94.00 283 LEU A CA 1
ATOM 2236 C C . LEU A 1 283 ? -16.473 23.163 0.633 1.00 94.00 283 LEU A C 1
ATOM 2238 O O . LEU A 1 283 ? -17.004 24.263 0.467 1.00 94.00 283 LEU A O 1
ATOM 2242 N N . LYS A 1 284 ? -17.145 22.016 0.549 1.00 94.81 284 LYS A N 1
ATOM 2243 C CA . LYS A 1 284 ? -18.567 21.892 0.224 1.00 94.81 284 LYS A CA 1
ATOM 2244 C C . LYS A 1 284 ? -19.270 21.033 1.275 1.00 94.81 284 LYS A C 1
ATOM 2246 O O . LYS A 1 284 ? -18.720 20.039 1.750 1.00 94.81 284 LYS A O 1
ATOM 2251 N N . LYS A 1 285 ? -20.495 21.421 1.642 1.00 95.31 285 LYS A N 1
ATOM 2252 C CA . LYS A 1 285 ? -21.402 20.589 2.442 1.00 95.31 285 LYS A CA 1
ATOM 2253 C C . LYS A 1 285 ? -22.219 19.707 1.502 1.00 95.31 285 LYS A C 1
ATOM 2255 O O . LYS A 1 285 ? -22.836 20.222 0.575 1.00 95.31 285 LYS A O 1
ATOM 2260 N N . PHE A 1 286 ? -22.223 18.408 1.764 1.00 94.44 286 PHE A N 1
ATOM 2261 C CA . PHE A 1 286 ? -23.031 17.427 1.049 1.00 94.44 286 PHE A CA 1
ATOM 2262 C C . PHE A 1 286 ? -24.267 17.083 1.879 1.00 94.44 286 PHE A C 1
ATOM 2264 O O . PHE A 1 286 ? -24.152 16.825 3.081 1.00 94.44 286 PHE A O 1
ATOM 2271 N N . GLU A 1 287 ? -25.443 17.075 1.254 1.00 92.12 287 GLU A N 1
ATOM 2272 C CA . GLU A 1 287 ? -26.702 16.787 1.964 1.00 92.12 287 GLU A CA 1
ATOM 2273 C C . GLU A 1 287 ? -26.990 15.279 2.043 1.00 92.12 287 GLU A C 1
ATOM 2275 O O . GLU A 1 287 ? -27.725 14.828 2.921 1.00 92.12 287 GLU A O 1
ATOM 2280 N N . SER A 1 288 ? -26.399 14.484 1.144 1.00 93.31 288 SER A N 1
ATOM 2281 C CA . SER A 1 288 ? -26.623 13.038 1.061 1.00 93.31 288 SER A CA 1
ATOM 2282 C C . SER A 1 288 ? -25.367 12.277 0.602 1.00 93.31 288 SER A C 1
ATOM 2284 O O . SER A 1 288 ? -24.540 12.838 -0.124 1.00 93.31 288 SER A O 1
ATOM 2286 N N . PRO A 1 289 ? -25.189 11.003 1.002 1.00 94.62 289 PRO A N 1
ATOM 2287 C CA . PRO A 1 289 ? -24.094 10.171 0.499 1.00 94.62 289 PRO A CA 1
ATOM 2288 C C . PRO A 1 289 ? -24.221 9.891 -1.010 1.00 94.62 289 PRO A C 1
ATOM 2290 O O . PRO A 1 289 ? -23.213 9.700 -1.693 1.00 94.62 289 PRO A O 1
ATOM 2293 N N . GLU A 1 290 ? -25.436 9.916 -1.561 1.00 95.12 290 GLU A N 1
ATOM 2294 C CA . GLU A 1 290 ? -25.687 9.779 -2.996 1.00 95.12 290 GLU A CA 1
ATOM 2295 C C . GLU A 1 290 ? -25.120 10.968 -3.781 1.00 95.12 290 GLU A C 1
ATOM 2297 O O . GLU A 1 290 ? -24.535 10.765 -4.845 1.00 95.12 290 GLU A O 1
ATOM 2302 N N . GLU A 1 291 ? -25.224 12.193 -3.251 1.00 94.94 291 GLU A N 1
ATOM 2303 C CA . GLU A 1 291 ? -24.606 13.383 -3.854 1.00 94.94 291 GLU A CA 1
ATOM 2304 C C . GLU A 1 291 ? -23.078 13.234 -3.936 1.00 94.94 291 GLU A C 1
ATOM 2306 O O . GLU A 1 291 ? -22.484 13.507 -4.982 1.00 94.94 291 GLU A O 1
ATOM 2311 N N . ILE A 1 292 ? -22.451 12.720 -2.868 1.00 96.31 292 ILE A N 1
ATOM 2312 C CA . ILE A 1 292 ? -21.008 12.431 -2.836 1.00 96.31 292 ILE A CA 1
ATOM 2313 C C . ILE A 1 292 ? -20.646 11.418 -3.931 1.00 96.31 292 ILE A C 1
ATOM 2315 O O . ILE A 1 292 ? -19.673 11.618 -4.659 1.00 96.31 292 ILE A O 1
ATOM 2319 N N . LEU A 1 293 ? -21.438 10.351 -4.090 1.00 96.56 293 LEU A N 1
ATOM 2320 C CA . LEU A 1 293 ? -21.206 9.328 -5.115 1.00 96.56 293 LEU A CA 1
ATOM 2321 C C . LEU A 1 293 ? -21.343 9.893 -6.536 1.00 96.56 293 LEU A C 1
ATOM 2323 O O . LEU A 1 293 ? -20.511 9.587 -7.390 1.00 96.56 293 LEU A O 1
ATOM 2327 N N . GLN A 1 294 ? -22.351 10.732 -6.794 1.00 94.88 294 GLN A N 1
ATOM 2328 C CA . GLN A 1 294 ? -22.551 11.364 -8.105 1.00 94.88 294 GLN A CA 1
ATOM 2329 C C . GLN A 1 294 ? -21.402 12.305 -8.474 1.00 94.88 294 GLN A C 1
ATOM 2331 O O . GLN A 1 294 ? -20.959 12.318 -9.625 1.00 94.88 294 GLN A O 1
ATOM 2336 N N . GLU A 1 295 ? -20.924 13.107 -7.522 1.00 95.19 295 GLU A N 1
ATOM 2337 C CA . GLU A 1 295 ? -19.797 14.011 -7.753 1.00 95.19 295 GLU A CA 1
ATOM 2338 C C . GLU A 1 295 ? -18.496 13.227 -7.964 1.00 95.19 295 GLU A C 1
ATOM 2340 O O . GLU A 1 295 ? -17.783 13.460 -8.944 1.00 95.19 295 GLU A O 1
ATOM 2345 N N . PHE A 1 296 ? -18.248 12.220 -7.123 1.00 97.25 296 PHE A N 1
ATOM 2346 C CA . PHE A 1 296 ? -17.123 11.299 -7.266 1.00 97.25 296 PHE A CA 1
ATOM 2347 C C . PHE A 1 296 ? -17.111 10.603 -8.632 1.00 97.25 296 PHE A C 1
ATOM 2349 O O . PHE A 1 296 ? -16.063 10.536 -9.273 1.00 97.25 296 PHE A O 1
ATOM 2356 N N . ALA A 1 297 ? -18.260 10.119 -9.113 1.00 96.19 297 ALA A N 1
ATOM 2357 C CA . ALA A 1 297 ? -18.333 9.379 -10.368 1.00 96.19 297 ALA A CA 1
ATOM 2358 C C . ALA A 1 297 ? -17.918 10.221 -11.584 1.00 96.19 297 ALA A C 1
ATOM 2360 O O . ALA A 1 297 ? -17.227 9.720 -12.473 1.00 96.19 297 ALA A O 1
ATOM 2361 N N . LYS A 1 298 ? -18.256 11.518 -11.596 1.00 95.06 298 LYS A N 1
ATOM 2362 C CA . LYS A 1 298 ? -17.819 12.456 -12.646 1.00 95.06 298 LYS A CA 1
ATOM 2363 C C . LYS A 1 298 ? -16.298 12.596 -12.670 1.00 95.06 298 LYS A C 1
ATOM 2365 O O . LYS A 1 298 ? -15.689 12.523 -13.737 1.00 95.06 298 LYS A O 1
ATOM 2370 N N . VAL A 1 299 ? -15.690 12.762 -11.494 1.00 96.00 299 VAL A N 1
ATOM 2371 C CA . VAL A 1 299 ? -14.231 12.872 -11.341 1.00 96.00 299 VAL A CA 1
ATOM 2372 C C . VAL A 1 299 ? -13.556 11.562 -11.744 1.00 96.00 299 VAL A C 1
ATOM 2374 O O . VAL A 1 299 ? -12.580 11.569 -12.494 1.00 96.00 299 VAL A O 1
ATOM 2377 N N . ARG A 1 300 ? -14.105 10.423 -11.312 1.00 97.56 300 ARG A N 1
ATOM 2378 C CA . ARG A 1 300 ? -13.554 9.102 -11.617 1.00 97.56 300 ARG A CA 1
ATOM 2379 C C . ARG A 1 300 ? -13.588 8.785 -13.114 1.00 97.56 300 ARG A C 1
ATOM 2381 O O . ARG A 1 300 ? -12.603 8.268 -13.637 1.00 97.56 300 ARG A O 1
ATOM 2388 N N . LEU A 1 301 ? -14.663 9.139 -13.824 1.00 96.25 301 LEU A N 1
ATOM 2389 C CA . LEU A 1 301 ? -14.745 8.981 -15.284 1.00 96.25 301 LEU A CA 1
ATOM 2390 C C . LEU A 1 301 ? -13.702 9.823 -16.032 1.00 96.25 301 LEU A C 1
ATOM 2392 O O . LEU A 1 301 ? -13.148 9.358 -17.030 1.00 96.25 301 LEU A O 1
ATOM 2396 N N . ASP A 1 302 ? -13.397 11.033 -15.554 1.00 96.31 302 ASP A N 1
ATOM 2397 C CA . ASP A 1 302 ? -12.323 11.855 -16.128 1.00 96.31 302 ASP A CA 1
ATOM 2398 C C . ASP A 1 302 ? -10.941 11.208 -15.934 1.00 96.31 302 ASP A C 1
ATOM 2400 O O . ASP A 1 302 ? -10.133 11.171 -16.864 1.00 96.31 302 ASP A O 1
ATOM 2404 N N . VAL A 1 303 ? -10.689 10.607 -14.766 1.00 96.81 303 VAL A N 1
ATOM 2405 C CA . VAL A 1 303 ? -9.456 9.838 -14.522 1.00 96.81 303 VAL A CA 1
ATOM 2406 C C . VAL A 1 303 ? -9.378 8.611 -15.436 1.00 96.81 303 VAL A C 1
ATOM 2408 O O . VAL A 1 303 ? -8.327 8.378 -16.030 1.00 96.81 303 VAL A O 1
ATOM 2411 N N . TYR A 1 304 ? -10.479 7.881 -15.655 1.00 97.50 304 TYR A N 1
ATOM 2412 C CA . TYR A 1 304 ? -10.509 6.778 -16.630 1.00 97.50 304 TYR A CA 1
ATOM 2413 C C . TYR A 1 304 ? -10.228 7.236 -18.061 1.00 97.50 304 TYR A C 1
ATOM 2415 O O . TYR A 1 304 ? -9.538 6.528 -18.799 1.00 97.50 304 TYR A O 1
ATOM 2423 N N . ARG A 1 305 ? -10.723 8.414 -18.461 1.00 97.44 305 ARG A N 1
ATOM 2424 C CA . ARG A 1 305 ? -10.412 9.013 -19.767 1.00 97.44 305 ARG A CA 1
ATOM 2425 C C . ARG A 1 305 ? -8.908 9.241 -19.905 1.00 97.44 305 ARG A C 1
ATOM 2427 O O . ARG A 1 305 ? -8.297 8.702 -20.829 1.00 97.44 305 ARG A O 1
ATOM 2434 N N . LYS A 1 306 ? -8.305 9.937 -18.935 1.00 97.19 306 LYS A N 1
ATOM 2435 C CA . LYS A 1 306 ? -6.857 10.199 -18.893 1.00 97.19 306 LYS A CA 1
ATOM 2436 C C . LYS A 1 306 ? -6.044 8.903 -18.873 1.00 97.19 306 LYS A C 1
ATOM 2438 O O . LYS A 1 306 ? -5.078 8.771 -19.624 1.00 97.19 306 LYS A O 1
ATOM 2443 N N . ARG A 1 307 ? -6.452 7.913 -18.069 1.00 97.06 307 ARG A N 1
ATOM 2444 C CA . ARG A 1 307 ? -5.823 6.582 -18.020 1.00 97.06 307 ARG A CA 1
ATOM 2445 C C . ARG A 1 307 ? -5.881 5.890 -19.374 1.00 97.06 307 ARG A C 1
ATOM 2447 O O . ARG A 1 307 ? -4.856 5.393 -19.836 1.00 97.06 307 ARG A O 1
ATOM 2454 N N . LYS A 1 308 ? -7.046 5.863 -20.031 1.00 96.25 308 LYS A N 1
ATOM 2455 C CA . LYS A 1 308 ? -7.202 5.240 -21.353 1.00 96.25 308 LYS A CA 1
ATOM 2456 C C . LYS A 1 308 ? -6.272 5.897 -22.375 1.00 96.25 308 LYS A C 1
ATOM 2458 O O . LYS A 1 308 ? -5.556 5.184 -23.076 1.00 96.25 308 LYS A O 1
ATOM 2463 N N . GLU A 1 309 ? -6.230 7.226 -22.422 1.00 95.88 309 GLU A N 1
ATOM 2464 C CA . GLU A 1 309 ? -5.337 7.988 -23.307 1.00 95.88 309 GLU A CA 1
ATOM 2465 C C . GLU A 1 309 ? -3.856 7.687 -23.031 1.00 95.88 309 GLU A C 1
ATOM 2467 O O . GLU A 1 309 ? -3.102 7.368 -23.956 1.00 95.88 309 GLU A O 1
ATOM 2472 N N . TYR A 1 310 ? -3.449 7.688 -21.758 1.00 95.06 310 TYR A N 1
ATOM 2473 C CA . TYR A 1 310 ? -2.085 7.354 -21.349 1.00 95.06 310 TYR A CA 1
ATOM 2474 C C . TYR A 1 310 ? -1.699 5.920 -21.737 1.00 95.06 310 TYR A C 1
ATOM 2476 O O . TYR A 1 310 ? -0.638 5.694 -22.328 1.00 95.06 310 TYR A O 1
ATOM 2484 N N . CYS A 1 311 ? -2.563 4.942 -21.451 1.00 93.94 311 CYS A N 1
ATOM 2485 C CA . CYS A 1 311 ? -2.332 3.537 -21.780 1.00 93.94 311 CYS A CA 1
ATOM 2486 C C . CYS A 1 311 ? -2.265 3.310 -23.297 1.00 93.94 311 CYS A C 1
ATOM 2488 O O . CYS A 1 311 ? -1.382 2.582 -23.755 1.00 93.94 311 CYS A O 1
ATOM 2490 N N . ILE A 1 312 ? -3.131 3.964 -24.082 1.00 94.62 312 ILE A N 1
ATOM 2491 C CA . ILE A 1 312 ? -3.075 3.936 -25.552 1.00 94.62 312 ILE A CA 1
ATOM 2492 C C . ILE A 1 312 ? -1.751 4.524 -26.040 1.00 94.62 312 ILE A C 1
ATOM 2494 O O . ILE A 1 312 ? -1.087 3.897 -26.867 1.00 94.62 312 ILE A O 1
ATOM 2498 N N . GLY A 1 313 ? -1.329 5.680 -25.521 1.00 92.88 313 GLY A N 1
ATOM 2499 C CA . GLY A 1 313 ? -0.057 6.306 -25.887 1.00 92.88 313 GLY A CA 1
ATOM 2500 C C . GLY A 1 313 ? 1.145 5.417 -25.558 1.00 92.88 313 GLY A C 1
ATOM 2501 O O . GLY A 1 313 ? 2.011 5.194 -26.404 1.00 92.88 313 GLY A O 1
ATOM 2502 N N . LYS A 1 314 ? 1.174 4.835 -24.354 1.00 93.44 314 LYS A N 1
ATOM 2503 C CA . LYS A 1 314 ? 2.225 3.906 -23.917 1.00 93.44 314 LYS A CA 1
ATOM 2504 C C . LYS A 1 314 ? 2.292 2.658 -24.801 1.00 93.44 314 LYS A C 1
ATOM 2506 O O . LYS A 1 314 ? 3.362 2.350 -25.322 1.00 93.44 314 LYS A O 1
ATOM 2511 N N . LEU A 1 315 ? 1.166 1.973 -25.015 1.00 93.69 315 LEU A N 1
ATOM 2512 C CA . LEU A 1 315 ? 1.112 0.777 -25.863 1.00 93.69 315 LEU A CA 1
ATOM 2513 C C . LEU A 1 315 ? 1.452 1.097 -27.323 1.00 93.69 315 LEU A C 1
ATOM 2515 O O . LEU A 1 315 ? 2.155 0.321 -27.965 1.00 93.69 315 LEU A O 1
ATOM 2519 N N . SER A 1 316 ? 1.030 2.253 -27.840 1.00 93.00 316 SER A N 1
ATOM 2520 C CA . SER A 1 316 ? 1.370 2.686 -29.204 1.00 93.00 316 SER A CA 1
ATOM 2521 C C . SER A 1 316 ? 2.880 2.884 -29.373 1.00 93.00 316 SER A C 1
ATOM 2523 O O . SER A 1 316 ? 3.450 2.415 -30.359 1.00 93.00 316 SER A O 1
ATOM 2525 N N . ARG A 1 317 ? 3.556 3.491 -28.386 1.00 91.38 317 ARG A N 1
ATOM 2526 C CA . ARG A 1 317 ? 5.026 3.633 -28.367 1.00 91.38 317 ARG A CA 1
ATOM 2527 C C . ARG A 1 317 ? 5.740 2.283 -28.261 1.00 91.38 317 ARG A C 1
ATOM 2529 O O . ARG A 1 317 ? 6.748 2.071 -28.936 1.00 91.38 317 ARG A O 1
ATOM 2536 N N . GLU A 1 318 ? 5.223 1.359 -27.448 1.00 91.88 318 GLU A N 1
ATOM 2537 C CA . GLU A 1 318 ? 5.757 -0.008 -27.335 1.00 91.88 318 GLU A CA 1
ATOM 2538 C C . GLU A 1 318 ? 5.642 -0.766 -28.667 1.00 91.88 318 GLU A C 1
ATOM 2540 O O . GLU A 1 318 ? 6.628 -1.347 -29.127 1.00 91.88 318 GLU A O 1
ATOM 2545 N N . VAL A 1 319 ? 4.477 -0.707 -29.323 1.00 93.38 319 VAL A N 1
ATOM 2546 C CA . VAL A 1 319 ? 4.245 -1.312 -30.645 1.00 93.38 319 VAL A CA 1
ATOM 2547 C C . VAL A 1 319 ? 5.165 -0.692 -31.696 1.00 93.38 319 VAL A C 1
ATOM 2549 O O . VAL A 1 319 ? 5.811 -1.430 -32.435 1.00 93.38 319 VAL A O 1
ATOM 2552 N N . ALA A 1 320 ? 5.289 0.638 -31.733 1.00 90.50 320 ALA A N 1
ATOM 2553 C CA . ALA A 1 320 ? 6.193 1.333 -32.650 1.00 90.50 320 ALA A CA 1
ATOM 2554 C C . ALA A 1 320 ? 7.657 0.907 -32.449 1.00 90.50 320 ALA A C 1
ATOM 2556 O O . ALA A 1 320 ? 8.345 0.581 -33.413 1.00 90.50 320 ALA A O 1
ATOM 2557 N N . THR A 1 321 ? 8.104 0.813 -31.194 1.00 90.50 321 THR A N 1
ATOM 2558 C CA . THR A 1 321 ? 9.463 0.365 -30.852 1.00 90.50 321 THR A CA 1
ATOM 2559 C C . THR A 1 321 ? 9.709 -1.087 -31.271 1.00 90.50 321 THR A C 1
ATOM 2561 O O . THR A 1 321 ? 10.785 -1.411 -31.774 1.00 90.50 321 THR A O 1
ATOM 2564 N N . LEU A 1 322 ? 8.742 -1.984 -31.050 1.00 91.50 322 LEU A N 1
ATOM 2565 C CA . LEU A 1 322 ? 8.845 -3.387 -31.466 1.00 91.50 322 LEU A CA 1
ATOM 2566 C C . LEU A 1 322 ? 8.849 -3.526 -32.991 1.00 91.50 322 LEU A C 1
ATOM 2568 O O . LEU A 1 322 ? 9.626 -4.320 -33.517 1.00 91.50 322 LEU A O 1
ATOM 2572 N N . ASN A 1 323 ? 8.032 -2.734 -33.688 1.00 91.38 323 ASN A N 1
ATOM 2573 C CA . ASN A 1 323 ? 7.978 -2.698 -35.147 1.00 91.38 323 ASN A CA 1
ATOM 2574 C C . ASN A 1 323 ? 9.319 -2.268 -35.744 1.00 91.38 323 ASN A C 1
ATOM 2576 O O . ASN A 1 323 ? 9.859 -2.958 -36.605 1.00 91.38 323 ASN A O 1
ATOM 2580 N N . ASP A 1 324 ? 9.901 -1.183 -35.233 1.00 89.44 324 ASP A N 1
ATOM 2581 C CA . ASP A 1 324 ? 11.167 -0.659 -35.747 1.00 89.44 324 ASP A CA 1
ATOM 2582 C C . ASP A 1 324 ? 12.333 -1.612 -35.428 1.00 89.44 324 ASP A C 1
ATOM 2584 O O . ASP A 1 324 ? 13.200 -1.826 -36.273 1.00 89.44 324 ASP A O 1
ATOM 2588 N N . LYS A 1 325 ? 12.309 -2.294 -34.271 1.00 89.25 325 LYS A N 1
ATOM 2589 C CA . LYS A 1 325 ? 13.252 -3.390 -33.971 1.00 89.25 325 LYS A CA 1
ATOM 2590 C C . LYS A 1 325 ? 13.103 -4.564 -34.934 1.00 89.25 325 LYS A C 1
ATOM 2592 O O . LYS A 1 325 ? 14.108 -5.061 -35.430 1.00 89.25 325 LYS A O 1
ATOM 2597 N N . ALA A 1 326 ? 11.877 -5.016 -35.196 1.00 89.25 326 ALA A N 1
ATOM 2598 C CA . ALA A 1 326 ? 11.629 -6.122 -36.116 1.00 89.25 326 ALA A CA 1
ATOM 2599 C C . ALA A 1 326 ? 12.092 -5.771 -37.537 1.00 89.25 326 ALA A C 1
ATOM 2601 O O . ALA A 1 326 ? 12.763 -6.577 -38.175 1.00 89.25 326 ALA A O 1
ATOM 2602 N N . LYS A 1 327 ? 11.819 -4.549 -38.007 1.00 86.56 327 LYS A N 1
ATOM 2603 C CA . LYS A 1 327 ? 12.312 -4.065 -39.302 1.00 86.56 327 LYS A CA 1
ATOM 2604 C C . LYS A 1 327 ? 13.821 -3.981 -39.357 1.00 86.56 327 LYS A C 1
ATOM 2606 O O . LYS A 1 327 ? 14.392 -4.428 -40.338 1.00 86.56 327 LYS A O 1
ATOM 2611 N N . PHE A 1 328 ? 14.459 -3.440 -38.323 1.00 84.88 328 PHE A N 1
ATOM 2612 C CA . PHE A 1 328 ? 15.913 -3.342 -38.279 1.00 84.88 328 PHE A CA 1
ATOM 2613 C C . PHE A 1 328 ? 16.567 -4.724 -38.358 1.00 84.88 328 PHE A C 1
ATOM 2615 O O . PHE A 1 328 ? 17.441 -4.937 -39.189 1.00 84.88 328 PHE A O 1
ATOM 2622 N N . ILE A 1 329 ? 16.096 -5.690 -37.563 1.00 84.56 329 ILE A N 1
ATOM 2623 C CA . ILE A 1 329 ? 16.614 -7.064 -37.620 1.00 84.56 329 ILE A CA 1
ATOM 2624 C C . ILE A 1 329 ? 16.323 -7.696 -38.978 1.00 84.56 329 ILE A C 1
ATOM 2626 O O . ILE A 1 329 ? 17.204 -8.338 -39.535 1.00 84.56 329 ILE A O 1
ATOM 2630 N N . ARG A 1 330 ? 15.126 -7.485 -39.536 1.00 83.69 330 ARG A N 1
ATOM 2631 C CA . ARG A 1 330 ? 14.786 -7.983 -40.869 1.00 83.69 330 ARG A CA 1
ATOM 2632 C C . ARG A 1 330 ? 15.705 -7.404 -41.942 1.00 83.69 330 ARG A C 1
ATOM 2634 O O . ARG A 1 330 ? 16.187 -8.167 -42.753 1.00 83.69 330 ARG A O 1
ATOM 2641 N N . LEU A 1 331 ? 15.995 -6.103 -41.925 1.00 78.56 331 LEU A N 1
ATOM 2642 C CA . LEU A 1 331 ? 16.949 -5.489 -42.855 1.00 78.56 331 LEU A CA 1
ATOM 2643 C C . LEU A 1 331 ? 18.334 -6.127 -42.718 1.00 78.56 331 LEU A C 1
ATOM 2645 O O . LEU A 1 331 ? 18.937 -6.484 -43.715 1.00 78.56 331 LEU A O 1
ATOM 2649 N N . VAL A 1 332 ? 18.802 -6.353 -41.489 1.00 76.12 332 VAL A N 1
ATOM 2650 C CA . VAL A 1 332 ? 20.103 -6.993 -41.254 1.00 76.12 332 VAL A CA 1
ATOM 2651 C C . VAL A 1 332 ? 20.131 -8.451 -41.730 1.00 76.12 332 VAL A C 1
ATOM 2653 O O . VAL A 1 332 ? 21.150 -8.883 -42.255 1.00 76.12 332 VAL A O 1
ATOM 2656 N N . VAL A 1 333 ? 19.043 -9.206 -41.541 1.00 73.50 333 VAL A N 1
ATOM 2657 C CA . VAL A 1 333 ? 18.936 -10.623 -41.932 1.00 73.50 333 VAL A CA 1
ATOM 2658 C C . VAL A 1 333 ? 18.717 -10.776 -43.444 1.00 73.50 333 VAL A C 1
ATOM 2660 O O . VAL A 1 333 ? 19.425 -11.551 -44.081 1.00 73.50 333 VAL A O 1
ATOM 2663 N N . ASP A 1 334 ? 17.790 -10.016 -44.031 1.00 69.38 334 ASP A N 1
ATOM 2664 C CA . ASP A 1 334 ? 17.464 -10.049 -45.463 1.00 69.38 334 ASP A CA 1
ATOM 2665 C C . ASP A 1 334 ? 18.618 -9.484 -46.313 1.00 69.38 334 ASP A C 1
ATOM 2667 O O . ASP A 1 334 ? 18.874 -9.975 -47.413 1.00 69.38 334 ASP A O 1
ATOM 2671 N N . GLU A 1 335 ? 19.353 -8.481 -45.812 1.00 59.12 335 GLU A N 1
ATOM 2672 C CA . GLU A 1 335 ? 20.526 -7.909 -46.487 1.00 59.12 335 GLU A CA 1
ATOM 2673 C C . GLU A 1 335 ? 21.842 -8.624 -46.143 1.00 59.12 335 GLU A C 1
ATOM 2675 O O . GLU A 1 335 ? 22.908 -8.052 -46.353 1.00 59.12 335 GLU A O 1
ATOM 2680 N N . LEU A 1 336 ? 21.831 -9.900 -45.730 1.00 44.69 336 LEU A N 1
ATOM 2681 C CA . LEU A 1 336 ? 23.032 -10.756 -45.605 1.00 44.69 336 LEU A CA 1
ATOM 2682 C C . LEU A 1 336 ? 23.760 -11.052 -46.951 1.00 44.69 336 LEU A C 1
ATOM 2684 O O . LEU A 1 336 ? 24.378 -12.097 -47.132 1.00 44.69 336 LEU A O 1
ATOM 2688 N N . THR A 1 337 ? 23.788 -10.087 -47.877 1.00 38.88 337 THR A N 1
ATOM 2689 C CA . THR A 1 337 ? 24.958 -9.765 -48.722 1.00 38.88 337 THR A CA 1
ATOM 2690 C C . THR A 1 337 ? 25.671 -8.486 -48.243 1.00 38.88 337 THR A C 1
ATOM 2692 O O . THR A 1 337 ? 26.232 -7.733 -49.036 1.00 38.88 337 THR A O 1
ATOM 2695 N N . PHE A 1 338 ? 25.655 -8.226 -46.933 1.00 44.72 338 PHE A N 1
ATOM 2696 C CA . PHE A 1 338 ? 26.246 -7.065 -46.258 1.00 44.72 338 PHE A CA 1
ATOM 2697 C C . PHE A 1 338 ? 27.774 -7.172 -46.103 1.00 44.72 338 PHE A C 1
ATOM 2699 O O . PHE A 1 338 ? 28.343 -6.948 -45.036 1.00 44.72 338 PHE A O 1
ATOM 2706 N N . THR A 1 339 ? 28.494 -7.491 -47.176 1.00 34.44 339 THR A N 1
ATOM 2707 C CA . THR A 1 339 ? 29.951 -7.306 -47.216 1.00 34.44 339 THR A CA 1
ATOM 2708 C C . THR A 1 339 ? 30.282 -5.843 -47.509 1.00 34.44 339 THR A C 1
ATOM 2710 O O . THR A 1 339 ? 30.786 -5.565 -48.591 1.00 34.44 339 THR A O 1
ATOM 2713 N N . GLN A 1 340 ? 29.967 -4.911 -46.594 1.00 41.72 340 GLN A N 1
ATOM 2714 C CA . GLN A 1 340 ? 30.660 -3.606 -46.483 1.00 41.72 340 GLN A CA 1
ATOM 2715 C C . GLN A 1 340 ? 30.216 -2.678 -45.332 1.00 41.72 340 GLN A C 1
ATOM 2717 O O . GLN A 1 340 ? 30.509 -1.488 -45.375 1.00 41.72 340 GLN A O 1
ATOM 2722 N N . PHE A 1 341 ? 29.591 -3.166 -44.256 1.00 42.75 341 PHE A N 1
ATOM 2723 C CA . PHE A 1 341 ? 29.479 -2.348 -43.038 1.00 42.75 341 PHE A CA 1
ATOM 2724 C C . PHE A 1 341 ? 30.730 -2.517 -42.175 1.00 42.75 341 PHE A C 1
ATOM 2726 O O . PHE A 1 341 ? 30.811 -3.378 -41.300 1.00 42.75 341 PHE A O 1
ATOM 2733 N N . SER A 1 342 ? 31.741 -1.696 -42.454 1.00 36.41 342 SER A N 1
ATOM 2734 C CA . SER A 1 342 ? 32.928 -1.577 -41.611 1.00 36.41 342 SER A CA 1
ATOM 2735 C C . SER A 1 342 ? 32.557 -0.849 -40.315 1.00 36.41 342 SER A C 1
ATOM 2737 O O . SER A 1 342 ? 32.680 0.367 -40.209 1.00 36.41 342 SER A O 1
ATOM 2739 N N . LEU A 1 343 ? 32.095 -1.597 -39.312 1.00 38.66 343 LEU A N 1
ATOM 2740 C CA . LEU A 1 343 ? 32.025 -1.153 -37.917 1.00 38.66 343 LEU A CA 1
ATOM 2741 C C . LEU A 1 343 ? 33.449 -1.104 -37.335 1.00 38.66 343 LEU A C 1
ATOM 2743 O O . LEU A 1 343 ? 33.828 -1.923 -36.502 1.00 38.66 343 LEU A O 1
ATOM 2747 N N . VAL A 1 344 ? 34.259 -0.158 -37.813 1.00 32.16 344 VAL A N 1
ATOM 2748 C CA . VAL A 1 344 ? 35.577 0.165 -37.252 1.00 32.16 344 VAL A CA 1
ATOM 2749 C C . VAL A 1 344 ? 35.643 1.679 -37.047 1.00 32.16 344 VAL A C 1
ATOM 2751 O O . VAL A 1 344 ? 35.879 2.440 -37.977 1.00 32.16 344 VAL A O 1
ATOM 2754 N N . THR A 1 345 ? 35.346 2.084 -35.811 1.00 33.12 345 THR A N 1
ATOM 2755 C CA . THR A 1 345 ? 35.838 3.278 -35.096 1.00 33.12 345 THR A CA 1
ATOM 2756 C C . THR A 1 345 ? 36.257 4.497 -35.932 1.00 33.12 345 THR A C 1
ATOM 2758 O O . THR A 1 345 ? 37.451 4.750 -36.054 1.00 33.12 345 THR A O 1
ATOM 2761 N N . PHE A 1 346 ? 35.303 5.321 -36.387 1.00 34.53 346 PHE A N 1
ATOM 2762 C CA . PHE A 1 346 ? 35.546 6.744 -36.681 1.00 34.53 346 PHE A CA 1
ATOM 2763 C C . PHE A 1 346 ? 34.289 7.595 -36.382 1.00 34.53 346 PHE A C 1
ATOM 2765 O O . PHE A 1 346 ? 33.190 7.169 -36.740 1.00 34.53 346 PHE A O 1
ATOM 2772 N N . PRO A 1 347 ? 34.411 8.803 -35.785 1.00 40.84 347 PRO A N 1
ATOM 2773 C CA . PRO A 1 347 ? 33.270 9.658 -35.398 1.00 40.84 347 PRO A CA 1
ATOM 2774 C C . PRO A 1 347 ? 32.367 10.111 -36.561 1.00 40.84 347 PRO A C 1
ATOM 2776 O O . PRO A 1 347 ? 31.232 10.527 -36.352 1.00 40.84 347 PRO A O 1
ATOM 2779 N N . SER A 1 348 ? 32.861 10.039 -37.798 1.00 39.94 348 SER A N 1
ATOM 2780 C CA . SER A 1 348 ? 32.195 10.547 -39.005 1.00 39.94 348 SER A CA 1
ATOM 2781 C C . SER A 1 348 ? 31.170 9.576 -39.615 1.00 39.94 348 SER A C 1
ATOM 2783 O O . SER A 1 348 ? 30.430 9.961 -40.517 1.00 39.94 348 SER A O 1
ATOM 2785 N N . HIS A 1 349 ? 31.117 8.321 -39.152 1.00 52.12 349 HIS A N 1
ATOM 2786 C CA . HIS A 1 349 ? 30.267 7.272 -39.735 1.00 52.12 349 HIS A CA 1
ATOM 2787 C C . HIS A 1 349 ? 28.859 7.206 -39.116 1.00 52.12 349 HIS A C 1
ATOM 2789 O O . HIS A 1 349 ? 27.920 6.744 -39.764 1.00 52.12 349 HIS A O 1
ATOM 2795 N N . ASP A 1 350 ? 28.685 7.723 -37.897 1.00 53.38 350 ASP A N 1
ATOM 2796 C CA . ASP A 1 350 ? 27.411 7.686 -37.167 1.00 53.38 350 ASP A CA 1
ATOM 2797 C C . ASP A 1 350 ? 26.308 8.491 -37.873 1.00 53.38 350 ASP A C 1
ATOM 2799 O O . ASP A 1 350 ? 25.149 8.076 -37.899 1.00 53.38 350 ASP A O 1
ATOM 2803 N N . VAL A 1 351 ? 26.666 9.605 -38.522 1.00 56.91 351 VAL A N 1
ATOM 2804 C CA . VAL A 1 351 ? 25.726 10.451 -39.280 1.00 56.91 351 VAL A CA 1
ATOM 2805 C C . VAL A 1 351 ? 25.223 9.740 -40.541 1.00 56.91 351 VAL A C 1
ATOM 2807 O O . VAL A 1 351 ? 24.040 9.826 -40.871 1.00 56.91 351 VAL A O 1
ATOM 2810 N N . VAL A 1 352 ? 26.096 8.991 -41.223 1.00 58.97 352 VAL A N 1
ATOM 2811 C CA . VAL A 1 352 ? 25.746 8.234 -42.437 1.00 58.97 352 VAL A CA 1
ATOM 2812 C C . VAL A 1 352 ? 24.781 7.099 -42.092 1.00 58.97 352 VAL A C 1
ATOM 2814 O O . VAL A 1 352 ? 23.720 6.991 -42.703 1.00 58.97 352 VAL A O 1
ATOM 2817 N N . VAL A 1 353 ? 25.081 6.333 -41.037 1.00 64.62 353 VAL A N 1
ATOM 2818 C CA . VAL A 1 353 ? 24.211 5.249 -40.552 1.00 64.62 353 VAL A CA 1
ATOM 2819 C C . VAL A 1 353 ? 22.844 5.783 -40.114 1.00 64.62 353 VAL A C 1
ATOM 2821 O O . VAL A 1 353 ? 21.816 5.201 -40.457 1.00 64.62 353 VAL A O 1
ATOM 2824 N N . CYS A 1 354 ? 22.801 6.919 -39.411 1.00 66.31 354 CYS A N 1
ATOM 2825 C CA . CYS A 1 354 ? 21.539 7.543 -39.001 1.00 66.31 354 CYS A CA 1
ATOM 2826 C C . CYS A 1 354 ? 20.700 8.031 -40.196 1.00 66.31 354 CYS A C 1
ATOM 2828 O O . CYS A 1 354 ? 19.470 7.923 -40.170 1.00 66.31 354 CYS A O 1
ATOM 2830 N N . ASN A 1 355 ? 21.343 8.538 -41.253 1.00 66.12 355 ASN A N 1
ATOM 2831 C CA . ASN A 1 355 ? 20.663 8.949 -42.483 1.00 66.12 355 ASN A CA 1
ATOM 2832 C C . ASN A 1 355 ? 20.111 7.755 -43.269 1.00 66.12 355 ASN A C 1
ATOM 2834 O O . ASN A 1 355 ? 18.983 7.827 -43.764 1.00 66.12 355 ASN A O 1
ATOM 2838 N N . ASP A 1 356 ? 20.845 6.647 -43.338 1.00 67.50 356 ASP A N 1
ATOM 2839 C CA . ASP A 1 356 ? 20.370 5.427 -43.995 1.00 67.50 356 ASP A CA 1
ATOM 2840 C C . ASP A 1 356 ? 19.215 4.781 -43.218 1.00 67.50 356 ASP A C 1
ATOM 2842 O O . ASP A 1 356 ? 18.195 4.434 -43.812 1.00 67.50 356 ASP A O 1
ATOM 2846 N N . MET A 1 357 ? 19.280 4.745 -41.882 1.00 72.25 357 MET A N 1
ATOM 2847 C CA . MET A 1 357 ? 18.145 4.325 -41.044 1.00 72.25 357 MET A CA 1
ATOM 2848 C C . MET A 1 357 ? 16.892 5.170 -41.301 1.00 72.25 357 MET A C 1
ATOM 2850 O O . MET A 1 357 ? 15.791 4.628 -41.432 1.00 72.25 357 MET A O 1
ATOM 2854 N N . LYS A 1 358 ? 17.063 6.491 -41.433 1.00 75.50 358 LYS A N 1
ATOM 2855 C CA . LYS A 1 358 ? 15.970 7.419 -41.749 1.00 75.50 358 LYS A CA 1
ATOM 2856 C C . LYS A 1 358 ? 15.371 7.145 -43.134 1.00 75.50 358 LYS A C 1
ATOM 2858 O O . LYS A 1 358 ? 14.149 7.179 -43.279 1.00 75.50 358 LYS A O 1
ATOM 2863 N N . ARG A 1 359 ? 16.204 6.838 -44.137 1.00 70.44 359 ARG A N 1
ATOM 2864 C CA . ARG A 1 359 ? 15.774 6.453 -45.500 1.00 70.44 359 ARG A CA 1
ATOM 2865 C C . ARG A 1 359 ? 15.033 5.116 -45.527 1.00 70.44 359 ARG A C 1
ATOM 2867 O O . ARG A 1 359 ? 14.062 4.982 -46.268 1.00 70.44 359 ARG A O 1
ATOM 2874 N N . CYS A 1 360 ? 15.432 4.174 -44.674 1.00 69.88 360 CYS A N 1
ATOM 2875 C CA . CYS A 1 360 ? 14.760 2.887 -44.481 1.00 69.88 360 CYS A CA 1
ATOM 2876 C C . CYS A 1 360 ? 13.440 2.987 -43.687 1.00 69.88 360 CYS A C 1
ATOM 2878 O O . CYS A 1 360 ? 12.836 1.963 -43.371 1.00 69.88 360 CYS A O 1
ATOM 2880 N N . GLY A 1 361 ? 12.981 4.200 -43.353 1.00 75.12 361 GLY A N 1
ATOM 2881 C CA . GLY A 1 361 ? 11.707 4.427 -42.666 1.00 75.12 361 GLY A CA 1
ATOM 2882 C C . GLY A 1 361 ? 11.730 4.120 -41.165 1.00 75.12 361 GLY A C 1
ATOM 2883 O O . GLY A 1 361 ? 10.669 4.042 -40.547 1.00 75.12 361 GLY A O 1
ATOM 2884 N N . LEU A 1 362 ? 12.911 3.951 -40.557 1.00 82.19 362 LEU A N 1
ATOM 2885 C CA . LEU A 1 362 ? 13.036 3.786 -39.107 1.00 82.19 362 LEU A CA 1
ATOM 2886 C C . LEU A 1 362 ? 12.841 5.136 -38.405 1.00 82.19 362 LEU A C 1
ATOM 2888 O O . LEU A 1 362 ? 13.224 6.193 -38.923 1.00 82.19 362 LEU A O 1
ATOM 2892 N N . ARG A 1 363 ? 12.232 5.108 -37.216 1.00 85.00 363 ARG A N 1
ATOM 2893 C CA . ARG A 1 363 ? 12.030 6.307 -36.397 1.00 85.00 363 ARG A CA 1
ATOM 2894 C C . ARG A 1 363 ? 13.085 6.404 -35.313 1.00 85.00 363 ARG A C 1
ATOM 2896 O O . ARG A 1 363 ? 13.538 5.398 -34.754 1.00 85.00 363 ARG A O 1
ATOM 2903 N N . THR A 1 364 ? 13.446 7.631 -34.975 1.00 85.31 364 THR A N 1
ATOM 2904 C CA . THR A 1 364 ? 14.202 7.904 -33.756 1.00 85.31 364 THR A CA 1
ATOM 2905 C C . THR A 1 364 ? 13.314 7.682 -32.532 1.00 85.31 364 THR A C 1
ATOM 2907 O O . THR A 1 364 ? 12.083 7.710 -32.603 1.00 85.31 364 THR A O 1
ATOM 2910 N N . LYS A 1 365 ? 13.930 7.491 -31.367 1.00 84.31 365 LYS A N 1
ATOM 2911 C CA . LYS A 1 365 ? 13.202 7.362 -30.104 1.00 84.31 365 LYS A CA 1
ATOM 2912 C C . LYS A 1 365 ? 12.354 8.605 -29.801 1.00 84.31 365 LYS A C 1
ATOM 2914 O O . LYS A 1 365 ? 11.230 8.455 -29.341 1.00 84.31 365 LYS A O 1
ATOM 2919 N N . GLN A 1 366 ? 12.854 9.796 -30.132 1.00 84.06 366 GLN A N 1
ATOM 2920 C CA . GLN A 1 366 ? 12.122 11.058 -29.988 1.00 84.06 366 GLN A CA 1
ATOM 2921 C C . GLN A 1 366 ? 10.897 11.113 -30.912 1.00 84.06 366 GLN A C 1
ATOM 2923 O O . GLN A 1 366 ? 9.822 11.514 -30.482 1.00 84.06 366 GLN A O 1
ATOM 2928 N N . GLU A 1 367 ? 11.025 10.648 -32.160 1.00 82.69 367 GLU A N 1
ATOM 2929 C CA . GLU A 1 367 ? 9.897 10.546 -33.098 1.00 82.69 367 GLU A CA 1
ATOM 2930 C C . GLU A 1 367 ? 8.836 9.548 -32.602 1.00 82.69 367 GLU A C 1
ATOM 2932 O O . GLU A 1 367 ? 7.642 9.827 -32.688 1.00 82.69 367 GLU A O 1
ATOM 2937 N N . ILE A 1 368 ? 9.252 8.415 -32.018 1.00 82.31 368 ILE A N 1
ATOM 2938 C CA . ILE A 1 368 ? 8.332 7.459 -31.378 1.00 82.31 368 ILE A CA 1
ATOM 2939 C C . ILE A 1 368 ? 7.639 8.099 -30.167 1.00 82.31 368 ILE A C 1
ATOM 2941 O O . ILE A 1 368 ? 6.427 7.958 -30.003 1.00 82.31 368 ILE A O 1
ATOM 2945 N N . GLU A 1 369 ? 8.381 8.808 -29.316 1.00 82.94 369 GLU A N 1
ATOM 2946 C CA . GLU A 1 369 ? 7.844 9.483 -28.128 1.00 82.94 369 GLU A CA 1
ATOM 2947 C C . GLU A 1 369 ? 6.834 10.582 -28.493 1.00 82.94 369 GLU A C 1
ATOM 2949 O O . GLU A 1 369 ? 5.783 10.671 -27.843 1.00 82.94 369 GLU A O 1
ATOM 2954 N N . ALA A 1 370 ? 7.111 11.321 -29.573 1.00 80.06 370 ALA A N 1
ATOM 2955 C CA . ALA A 1 370 ? 6.251 12.342 -30.173 1.00 80.06 370 ALA A CA 1
ATOM 2956 C C . ALA A 1 370 ? 5.073 11.772 -30.989 1.00 80.06 370 ALA A C 1
ATOM 2958 O O . ALA A 1 370 ? 4.224 12.535 -31.440 1.00 80.06 370 ALA A O 1
ATOM 2959 N N . GLY A 1 371 ? 4.992 10.449 -31.171 1.00 75.75 371 GLY A N 1
ATOM 2960 C CA . GLY A 1 371 ? 3.888 9.804 -31.888 1.00 75.75 371 GLY A CA 1
ATOM 2961 C C . GLY A 1 371 ? 3.904 10.033 -33.400 1.00 75.75 371 GLY A C 1
ATOM 2962 O O . GLY A 1 371 ? 2.853 9.971 -34.032 1.00 75.75 371 GLY A O 1
ATOM 2963 N N . VAL A 1 372 ? 5.076 10.296 -33.983 1.00 74.94 372 VAL A N 1
ATOM 2964 C CA . VAL A 1 372 ? 5.232 10.507 -35.426 1.00 74.94 372 VAL A CA 1
ATOM 2965 C C . VAL A 1 372 ? 4.871 9.222 -36.177 1.00 74.94 372 VAL A C 1
ATOM 2967 O O . VAL A 1 372 ? 5.380 8.131 -35.871 1.00 74.94 372 VAL A O 1
ATOM 2970 N N . GLU A 1 373 ? 3.978 9.355 -37.161 1.00 67.75 373 GLU A N 1
ATOM 2971 C CA . GLU A 1 373 ? 3.582 8.246 -38.024 1.00 67.75 373 GLU A CA 1
ATOM 2972 C C . GLU A 1 373 ? 4.776 7.683 -38.797 1.00 67.75 373 GLU A C 1
ATOM 2974 O O . GLU A 1 373 ? 5.800 8.333 -39.023 1.00 67.75 373 GLU A O 1
ATOM 2979 N N . GLU A 1 374 ? 4.661 6.413 -39.165 1.00 63.44 374 GLU A N 1
ATOM 2980 C CA . GLU A 1 374 ? 5.696 5.736 -39.923 1.00 63.44 374 GLU A CA 1
ATOM 2981 C C . GLU A 1 374 ? 5.887 6.400 -41.293 1.00 63.44 374 GLU A C 1
ATOM 2983 O O . GLU A 1 374 ? 4.933 6.584 -42.047 1.00 63.44 374 GLU A O 1
ATOM 2988 N N . ARG A 1 375 ? 7.136 6.735 -41.632 1.00 68.62 375 ARG A N 1
ATOM 2989 C CA . ARG A 1 375 ? 7.460 7.256 -42.960 1.00 68.62 375 ARG A CA 1
ATOM 2990 C C . ARG A 1 375 ? 7.402 6.116 -43.981 1.00 68.62 375 ARG A C 1
ATOM 2992 O O . ARG A 1 375 ? 7.982 5.062 -43.712 1.00 68.62 375 ARG A O 1
ATOM 2999 N N . PRO A 1 376 ? 6.785 6.313 -45.160 1.00 56.06 376 PRO A N 1
ATOM 3000 C CA . PRO A 1 376 ? 6.903 5.343 -46.238 1.00 56.06 376 PRO A CA 1
ATOM 3001 C C . PRO A 1 376 ? 8.385 5.190 -46.592 1.00 56.06 376 PRO A C 1
ATOM 3003 O O . PRO A 1 376 ? 9.084 6.186 -46.797 1.00 56.06 376 PRO A O 1
ATOM 3006 N N . ALA A 1 377 ? 8.878 3.950 -46.627 1.00 56.31 377 ALA A N 1
ATOM 3007 C CA . ALA A 1 377 ? 10.235 3.688 -47.088 1.00 56.31 377 ALA A CA 1
ATOM 3008 C C . ALA A 1 377 ? 10.357 4.224 -48.521 1.00 56.31 377 ALA A C 1
ATOM 3010 O O . ALA A 1 377 ? 9.519 3.908 -49.371 1.00 56.31 377 ALA A O 1
ATOM 3011 N N . ALA A 1 378 ? 11.364 5.060 -48.790 1.00 51.12 378 ALA A N 1
ATOM 3012 C CA . ALA A 1 378 ? 11.606 5.525 -50.150 1.00 51.12 378 ALA A CA 1
ATOM 3013 C C . ALA A 1 378 ? 11.796 4.293 -51.050 1.00 51.12 378 ALA A C 1
ATOM 3015 O O . ALA A 1 378 ? 12.465 3.343 -50.644 1.00 51.12 378 ALA A O 1
ATOM 3016 N N . SER A 1 379 ? 11.201 4.278 -52.248 1.00 41.78 379 SER A N 1
ATOM 3017 C CA . SER A 1 379 ? 11.383 3.178 -53.197 1.00 41.78 379 SER A CA 1
ATOM 3018 C C . SER A 1 379 ? 12.864 3.085 -53.567 1.00 41.78 379 SER A C 1
ATOM 3020 O O . SER A 1 379 ? 13.340 3.812 -54.445 1.00 41.78 379 SER A O 1
ATOM 3022 N N . VAL A 1 380 ? 13.616 2.228 -52.877 1.00 40.47 380 VAL A N 1
ATOM 3023 C CA . VAL A 1 380 ? 15.010 1.949 -53.211 1.00 40.47 380 VAL A CA 1
ATOM 3024 C C . VAL A 1 380 ? 14.983 1.152 -54.509 1.00 40.47 380 VAL A C 1
ATOM 3026 O O . VAL A 1 380 ? 14.819 -0.066 -54.529 1.00 40.47 380 VAL A O 1
ATOM 3029 N N . SER A 1 381 ? 15.059 1.868 -55.627 1.00 35.38 381 SER A N 1
ATOM 3030 C CA . SER A 1 381 ? 15.218 1.282 -56.948 1.00 35.38 381 SER A CA 1
ATOM 3031 C C . SER A 1 381 ? 16.576 0.578 -57.000 1.00 35.38 381 SER A C 1
ATOM 3033 O O . SER A 1 381 ? 17.618 1.199 -57.165 1.00 35.38 381 SER A O 1
ATOM 3035 N N . SER A 1 382 ? 16.555 -0.748 -56.857 1.00 32.66 382 SER A N 1
ATOM 3036 C CA . SER A 1 382 ? 17.687 -1.675 -57.015 1.00 32.66 382 SER A CA 1
ATOM 3037 C C . SER A 1 382 ? 18.897 -1.454 -56.070 1.00 32.66 382 SER A C 1
ATOM 3039 O O . SER A 1 382 ? 19.692 -0.536 -56.266 1.00 32.66 382 SER A O 1
ATOM 3041 N N . PRO A 1 383 ? 19.165 -2.368 -55.117 1.00 35.16 383 PRO A N 1
ATOM 3042 C CA . PRO A 1 383 ? 20.309 -2.273 -54.193 1.00 35.16 383 PRO A CA 1
ATOM 3043 C C . PRO A 1 383 ? 21.707 -2.483 -54.814 1.00 35.16 383 PRO A C 1
ATOM 3045 O O . PRO A 1 383 ? 22.673 -2.707 -54.094 1.00 35.16 383 PRO A O 1
ATOM 3048 N N . ARG A 1 384 ? 21.866 -2.472 -56.147 1.00 32.00 384 ARG A N 1
ATOM 3049 C CA . ARG A 1 384 ? 23.106 -2.933 -56.810 1.00 32.00 384 ARG A CA 1
ATOM 3050 C C . ARG A 1 384 ? 23.976 -1.861 -57.457 1.00 32.00 384 ARG A C 1
ATOM 3052 O O . ARG A 1 384 ? 24.986 -2.206 -58.069 1.00 32.00 384 ARG A O 1
ATOM 3059 N N . ARG A 1 385 ? 23.655 -0.569 -57.347 1.00 32.88 385 ARG A N 1
ATOM 3060 C CA . ARG A 1 385 ? 24.440 0.448 -58.064 1.00 32.88 385 ARG A CA 1
ATOM 3061 C C . ARG A 1 385 ? 24.507 1.786 -57.336 1.00 32.88 385 ARG A C 1
ATOM 3063 O O . ARG A 1 385 ? 23.786 2.703 -57.700 1.00 32.88 385 ARG A O 1
ATOM 3070 N N . ARG A 1 386 ? 25.415 1.886 -56.355 1.00 34.91 386 ARG A N 1
ATOM 3071 C CA . ARG A 1 386 ? 26.278 3.054 -56.041 1.00 34.91 386 ARG A CA 1
ATOM 3072 C C . ARG A 1 386 ? 26.903 2.886 -54.647 1.00 34.91 386 ARG A C 1
ATOM 3074 O O . ARG A 1 386 ? 26.419 3.436 -53.673 1.00 34.91 386 ARG A O 1
ATOM 3081 N N . LEU A 1 387 ? 28.021 2.166 -54.572 1.00 29.08 387 LEU A N 1
ATOM 3082 C CA . LEU A 1 387 ? 28.983 2.310 -53.469 1.00 29.08 387 LEU A CA 1
ATOM 3083 C C . LEU A 1 387 ? 30.420 2.230 -54.011 1.00 29.08 387 LEU A C 1
ATOM 3085 O O . LEU A 1 387 ? 31.260 1.468 -53.549 1.00 29.08 387 LEU A O 1
ATOM 3089 N N . ARG A 1 388 ? 30.680 2.977 -55.090 1.00 26.28 388 ARG A N 1
ATOM 3090 C CA . ARG A 1 388 ? 32.026 3.111 -55.670 1.00 26.28 388 ARG A CA 1
ATOM 3091 C C . ARG A 1 388 ? 32.387 4.537 -56.096 1.00 26.28 388 ARG A C 1
ATOM 3093 O O . ARG A 1 388 ? 33.400 4.716 -56.749 1.00 26.28 388 ARG A O 1
ATOM 3100 N N . SER A 1 389 ? 31.588 5.543 -55.732 1.00 28.47 389 SER A N 1
ATOM 3101 C CA . SER A 1 389 ? 31.808 6.933 -56.162 1.00 28.47 389 SER A CA 1
ATOM 3102 C C . SER A 1 389 ? 31.681 7.969 -55.038 1.00 28.47 389 SER A C 1
ATOM 3104 O O . SER A 1 389 ? 31.273 9.089 -55.301 1.00 28.47 389 SER A O 1
ATOM 3106 N N . VAL A 1 390 ? 32.008 7.621 -53.788 1.00 33.19 390 VAL A N 1
ATOM 3107 C CA . VAL A 1 390 ? 32.087 8.610 -52.683 1.00 33.19 390 VAL A CA 1
ATOM 3108 C C . VAL A 1 390 ? 33.548 8.935 -52.326 1.00 33.19 390 VAL A C 1
ATOM 3110 O O . VAL A 1 390 ? 33.838 9.452 -51.261 1.00 33.19 390 VAL A O 1
ATOM 3113 N N . ILE A 1 391 ? 34.492 8.636 -53.226 1.00 30.78 391 ILE A N 1
ATOM 3114 C CA . ILE A 1 391 ? 35.880 9.125 -53.120 1.00 30.78 391 ILE A CA 1
ATOM 3115 C C . ILE A 1 391 ? 36.131 10.284 -54.101 1.00 30.78 391 ILE A C 1
ATOM 3117 O O . ILE A 1 391 ? 37.180 10.903 -54.046 1.00 30.78 391 ILE A O 1
ATOM 3121 N N . ASP A 1 392 ? 35.164 10.639 -54.953 1.00 29.52 392 ASP A N 1
ATOM 3122 C CA . ASP A 1 392 ? 35.384 11.686 -55.953 1.00 29.52 392 ASP A CA 1
ATOM 3123 C C . ASP A 1 392 ? 34.086 12.438 -56.276 1.00 29.52 392 ASP A C 1
ATOM 3125 O O . ASP A 1 392 ? 33.414 12.167 -57.269 1.00 29.52 392 ASP A O 1
ATOM 3129 N N . VAL A 1 393 ? 33.683 13.339 -55.376 1.00 27.75 393 VAL A N 1
ATOM 3130 C CA . VAL A 1 393 ? 32.845 14.495 -55.721 1.00 27.75 393 VAL A CA 1
ATOM 3131 C C . VAL A 1 393 ? 33.370 15.681 -54.920 1.00 27.75 393 VAL A C 1
ATOM 3133 O O . VAL A 1 393 ? 33.117 15.824 -53.726 1.00 27.75 393 VAL A O 1
ATOM 3136 N N . THR A 1 394 ? 34.167 16.481 -55.616 1.00 29.44 394 THR A N 1
ATOM 3137 C CA . THR A 1 394 ? 34.487 17.877 -55.330 1.00 29.44 394 THR A CA 1
ATOM 3138 C C . THR A 1 394 ? 33.225 18.705 -55.088 1.00 29.44 394 THR A C 1
ATOM 3140 O O . THR A 1 394 ? 32.215 18.454 -55.743 1.00 29.44 394 THR A O 1
ATOM 3143 N N . ASP A 1 395 ? 33.330 19.689 -54.189 1.00 35.28 395 ASP A N 1
ATOM 3144 C CA . ASP A 1 395 ? 32.470 20.873 -54.034 1.00 35.28 395 ASP A CA 1
ATOM 3145 C C . ASP A 1 395 ? 31.277 20.955 -54.996 1.00 35.28 395 ASP A C 1
ATOM 3147 O O . ASP A 1 395 ? 31.441 21.321 -56.156 1.00 35.28 395 ASP A O 1
ATOM 3151 N N . THR A 1 396 ? 30.071 20.675 -54.499 1.00 26.73 396 THR A N 1
ATOM 3152 C CA . THR A 1 396 ? 28.881 21.470 -54.838 1.00 26.73 396 THR A CA 1
ATOM 3153 C C . THR A 1 396 ? 27.828 21.298 -53.751 1.00 26.73 396 THR A C 1
ATOM 3155 O O . THR A 1 396 ? 27.506 20.184 -53.331 1.00 26.73 396 THR A O 1
ATOM 3158 N N . ASP A 1 397 ? 27.325 22.440 -53.307 1.00 34.91 397 ASP A N 1
ATOM 3159 C CA . ASP A 1 397 ? 26.352 22.643 -52.250 1.00 34.91 397 ASP A CA 1
ATOM 3160 C C . ASP A 1 397 ? 25.080 21.800 -52.413 1.00 34.91 397 ASP A C 1
ATOM 3162 O O . ASP A 1 397 ? 24.339 21.912 -53.391 1.00 34.91 397 ASP A O 1
ATOM 3166 N N . VAL A 1 398 ? 24.773 21.014 -51.381 1.00 29.45 398 VAL A N 1
ATOM 3167 C CA . VAL A 1 398 ? 23.391 20.684 -51.029 1.00 29.45 398 VAL A CA 1
ATOM 3168 C C . VAL A 1 398 ? 23.245 21.002 -49.549 1.00 29.45 398 VAL A C 1
ATOM 3170 O O . VAL A 1 398 ? 23.671 20.225 -48.694 1.00 29.45 398 VAL A O 1
ATOM 3173 N N . ASP A 1 399 ? 22.668 22.167 -49.264 1.00 32.28 399 ASP A N 1
ATOM 3174 C CA . ASP A 1 399 ? 22.250 22.593 -47.931 1.00 32.28 399 ASP A CA 1
ATOM 3175 C C . ASP A 1 399 ? 21.324 21.540 -47.301 1.00 32.28 399 ASP A C 1
ATOM 3177 O O . ASP A 1 399 ? 20.108 21.515 -47.497 1.00 32.28 399 ASP A O 1
ATOM 3181 N N . LEU A 1 400 ? 21.912 20.647 -46.513 1.00 33.75 400 LEU A N 1
ATOM 3182 C CA . LEU A 1 400 ? 21.217 19.837 -45.526 1.00 33.75 400 LEU A CA 1
ATOM 3183 C C . LEU A 1 400 ? 21.862 20.153 -44.187 1.00 33.75 400 LEU A C 1
ATOM 3185 O O . LEU A 1 400 ? 22.784 19.471 -43.739 1.00 33.75 400 LEU A O 1
ATOM 3189 N N . ALA A 1 401 ? 21.373 21.226 -43.566 1.00 27.20 401 ALA A N 1
ATOM 3190 C CA . ALA A 1 401 ? 21.721 21.570 -42.200 1.00 27.20 401 ALA A CA 1
ATOM 3191 C C . ALA A 1 401 ? 21.616 20.315 -41.304 1.00 27.20 401 ALA A C 1
ATOM 3193 O O . ALA A 1 401 ? 20.618 19.584 -41.387 1.00 27.20 401 ALA A O 1
ATOM 3194 N N . PRO A 1 402 ? 22.617 20.035 -40.452 1.00 32.59 402 PRO A N 1
ATOM 3195 C CA . PRO A 1 402 ? 22.556 18.920 -39.523 1.00 32.59 402 PRO A CA 1
ATOM 3196 C C . PRO A 1 402 ? 21.389 19.150 -38.557 1.00 32.59 402 PRO A C 1
ATOM 3198 O O . PRO A 1 402 ? 21.422 20.036 -37.707 1.00 32.59 402 PRO A O 1
ATOM 3201 N N . GLY A 1 403 ? 20.320 18.369 -38.714 1.00 39.50 403 GLY A N 1
ATOM 3202 C CA . GLY A 1 403 ? 19.221 18.351 -37.753 1.00 39.50 403 GLY A CA 1
ATOM 3203 C C . GLY A 1 403 ? 19.703 17.854 -36.379 1.00 39.50 403 GLY A C 1
ATOM 3204 O O . GLY A 1 403 ? 20.664 17.088 -36.310 1.00 39.50 403 GLY A O 1
ATOM 3205 N N . PRO A 1 404 ? 19.025 18.222 -35.279 1.00 34.19 404 PRO A N 1
ATOM 3206 C CA . PRO A 1 404 ? 19.514 18.076 -33.899 1.00 34.19 404 PRO A CA 1
ATOM 3207 C C . PRO A 1 404 ? 19.582 16.631 -33.356 1.00 34.19 404 PRO A C 1
ATOM 3209 O O . PRO A 1 404 ? 19.733 16.431 -32.154 1.00 34.19 404 PRO A O 1
ATOM 3212 N N . ALA A 1 405 ? 19.472 15.606 -34.201 1.00 43.25 405 ALA A N 1
ATOM 3213 C CA . ALA A 1 405 ? 19.440 14.207 -33.785 1.00 43.25 405 ALA A CA 1
ATOM 3214 C C . ALA A 1 405 ? 20.725 13.484 -34.212 1.00 43.25 405 ALA A C 1
ATOM 3216 O O . ALA A 1 405 ? 20.802 12.903 -35.293 1.00 43.25 405 ALA A O 1
ATOM 3217 N N . GLY A 1 406 ? 21.735 13.522 -33.342 1.00 49.91 406 GLY A N 1
ATOM 3218 C CA . GLY A 1 406 ? 22.915 12.663 -33.446 1.00 49.91 406 GLY A CA 1
ATOM 3219 C C . GLY A 1 406 ? 22.597 11.167 -33.222 1.00 49.91 406 GLY A C 1
ATOM 3220 O O . GLY A 1 406 ? 21.428 10.787 -33.081 1.00 49.91 406 GLY A O 1
ATOM 3221 N N . PRO A 1 407 ? 23.623 10.298 -33.117 1.00 53.81 407 PRO A N 1
ATOM 3222 C CA . PRO A 1 407 ? 23.484 8.845 -32.896 1.00 53.81 407 PRO A CA 1
ATOM 3223 C C . PRO A 1 407 ? 22.638 8.438 -31.675 1.00 53.81 407 PRO A C 1
ATOM 3225 O O . PRO A 1 407 ? 22.190 7.293 -31.567 1.00 53.81 407 PRO A O 1
ATOM 3228 N N . GLU A 1 408 ? 22.360 9.369 -30.761 1.00 58.78 408 GLU A N 1
ATOM 3229 C CA . GLU A 1 408 ? 21.504 9.153 -29.594 1.00 58.78 408 GLU A CA 1
ATOM 3230 C C . GLU A 1 408 ? 20.050 8.798 -29.958 1.00 58.78 408 GLU A C 1
ATOM 3232 O O . GLU A 1 408 ? 19.422 7.992 -29.263 1.00 58.78 408 GLU A O 1
ATOM 3237 N N . GLY A 1 409 ? 19.528 9.307 -31.083 1.00 70.31 409 GLY A N 1
ATOM 3238 C CA . GLY A 1 409 ? 18.141 9.082 -31.509 1.00 70.31 409 GLY A CA 1
ATOM 3239 C C . GLY A 1 409 ? 17.818 7.622 -31.856 1.00 70.31 409 GLY A C 1
ATOM 3240 O O . GLY A 1 409 ? 16.709 7.156 -31.585 1.00 70.31 409 GLY A O 1
ATOM 3241 N N . TYR A 1 410 ? 18.785 6.870 -32.389 1.00 78.31 410 TYR A N 1
ATOM 3242 C CA . TYR A 1 410 ? 18.632 5.454 -32.767 1.00 78.31 410 TYR A CA 1
ATOM 3243 C C . TYR A 1 410 ? 19.274 4.482 -31.770 1.00 78.31 410 TYR A C 1
ATOM 3245 O O . TYR A 1 410 ? 19.358 3.278 -32.027 1.00 78.31 410 TYR A O 1
ATOM 3253 N N . GLY A 1 411 ? 19.685 4.960 -30.591 1.00 77.00 411 GLY A N 1
ATOM 3254 C CA . GLY A 1 411 ? 20.381 4.138 -29.598 1.00 77.00 411 GLY A CA 1
ATOM 3255 C C . GLY A 1 411 ? 19.623 2.869 -29.178 1.00 77.00 411 GLY A C 1
ATOM 3256 O O . GLY A 1 411 ? 20.249 1.884 -28.799 1.00 77.00 411 GLY A O 1
ATOM 3257 N N . TYR A 1 412 ? 18.290 2.842 -29.279 1.00 83.69 412 TYR A N 1
ATOM 3258 C CA . TYR A 1 412 ? 17.476 1.657 -28.967 1.00 83.69 412 TYR A CA 1
ATOM 3259 C C . TYR A 1 412 ? 17.589 0.517 -30.002 1.00 83.69 412 TYR A C 1
ATOM 3261 O O . TYR A 1 412 ? 17.222 -0.618 -29.680 1.00 83.69 412 TYR A O 1
ATOM 3269 N N . LEU A 1 413 ? 18.090 0.815 -31.207 1.00 82.25 413 LEU A N 1
ATOM 3270 C CA . LEU A 1 413 ? 18.408 -0.141 -32.274 1.00 82.25 413 LEU A CA 1
ATOM 3271 C C . LEU A 1 413 ? 19.906 -0.461 -32.288 1.00 82.25 413 LEU A C 1
ATOM 3273 O O . LEU A 1 413 ? 20.289 -1.625 -32.273 1.00 82.25 413 LEU A O 1
ATOM 3277 N N . LEU A 1 414 ? 20.760 0.566 -32.229 1.00 78.44 414 LEU A N 1
ATOM 3278 C CA . LEU A 1 414 ? 22.219 0.412 -32.311 1.00 78.44 414 LEU A CA 1
ATOM 3279 C C . LEU A 1 414 ? 22.832 -0.299 -31.094 1.00 78.44 414 LEU A C 1
ATOM 3281 O O . LEU A 1 414 ? 23.883 -0.920 -31.207 1.00 78.44 414 LEU A O 1
ATOM 3285 N N . LYS A 1 415 ? 22.170 -0.254 -29.928 1.00 79.00 415 LYS A N 1
ATOM 3286 C CA . LYS A 1 415 ? 22.592 -0.986 -28.717 1.00 79.00 415 LYS A CA 1
ATOM 3287 C C . LYS A 1 415 ? 22.031 -2.414 -28.645 1.00 79.00 415 LYS A C 1
ATOM 3289 O O . LYS A 1 415 ? 22.158 -3.066 -27.604 1.00 79.00 415 LYS A O 1
ATOM 3294 N N . LEU A 1 416 ? 21.377 -2.910 -29.702 1.00 80.06 416 LEU A N 1
ATOM 3295 C CA . LEU A 1 416 ? 20.988 -4.318 -29.775 1.00 80.06 416 LEU A CA 1
ATOM 3296 C C . LEU A 1 416 ? 22.246 -5.191 -29.803 1.00 80.06 416 LEU A C 1
ATOM 3298 O O . LEU A 1 416 ? 23.231 -4.891 -30.470 1.00 80.06 416 LEU A O 1
ATOM 3302 N N . LYS A 1 417 ? 22.228 -6.284 -29.040 1.00 80.31 417 LYS A N 1
ATOM 3303 C CA . LYS A 1 417 ? 23.384 -7.183 -28.955 1.00 80.31 417 LYS A CA 1
ATOM 3304 C C . LYS A 1 417 ? 23.491 -7.977 -30.257 1.00 80.31 417 LYS A C 1
ATOM 3306 O O . LYS A 1 417 ? 22.469 -8.440 -30.751 1.00 80.31 417 LYS A O 1
ATOM 3311 N N . LEU A 1 418 ? 24.697 -8.190 -30.782 1.00 73.06 418 LEU A N 1
ATOM 3312 C CA . LEU A 1 418 ? 24.898 -8.796 -32.109 1.00 73.06 418 LEU A CA 1
ATOM 3313 C C . LEU A 1 418 ? 24.194 -10.159 -32.276 1.00 73.06 418 LEU A C 1
ATOM 3315 O O . LEU A 1 418 ? 23.574 -10.422 -33.295 1.00 73.06 418 LEU A O 1
ATOM 3319 N N . TRP A 1 419 ? 24.183 -10.994 -31.233 1.00 71.19 419 TRP A N 1
ATOM 3320 C CA . TRP A 1 419 ? 23.497 -12.296 -31.241 1.00 71.19 419 TRP A CA 1
ATOM 3321 C C . TRP A 1 419 ? 21.962 -12.217 -31.221 1.00 71.19 419 TRP A C 1
ATOM 3323 O O . TRP A 1 419 ? 21.293 -13.242 -31.282 1.00 71.19 419 TRP A O 1
ATOM 3333 N N . THR A 1 420 ? 21.379 -11.022 -31.087 1.00 76.44 420 THR A N 1
ATOM 3334 C CA . THR A 1 420 ? 19.928 -10.822 -31.233 1.00 76.44 420 THR A CA 1
ATOM 3335 C C . THR A 1 420 ? 19.502 -10.691 -32.694 1.00 76.44 420 THR A C 1
ATOM 3337 O O . THR A 1 420 ? 18.308 -10.673 -32.966 1.00 76.44 420 THR A O 1
ATOM 3340 N N . LEU A 1 421 ? 20.452 -10.626 -33.630 1.00 80.12 421 LEU A N 1
ATOM 3341 C CA . LEU A 1 421 ? 20.219 -10.467 -35.064 1.00 80.12 421 LEU A CA 1
ATOM 3342 C C . LEU A 1 421 ? 20.026 -11.842 -35.730 1.00 80.12 421 LEU A C 1
ATOM 3344 O O . LEU A 1 421 ? 20.841 -12.271 -36.539 1.00 80.12 421 LEU A O 1
ATOM 3348 N N . THR A 1 422 ? 18.977 -12.566 -35.332 1.00 83.19 422 THR A N 1
ATOM 3349 C CA . THR A 1 422 ? 18.647 -13.905 -35.853 1.00 83.19 422 THR A CA 1
ATOM 3350 C C . THR A 1 422 ? 17.194 -13.979 -36.321 1.00 83.19 422 THR A C 1
ATOM 3352 O O . THR A 1 422 ? 16.333 -13.251 -35.816 1.00 83.19 422 THR A O 1
ATOM 3355 N N . GLU A 1 423 ? 16.892 -14.894 -37.248 1.00 84.00 423 GLU A N 1
ATOM 3356 C CA . GLU A 1 423 ? 15.518 -15.161 -37.707 1.00 84.00 423 GLU A CA 1
ATOM 3357 C C . GLU A 1 423 ? 14.592 -15.586 -36.557 1.00 84.00 423 GLU A C 1
ATOM 3359 O O . GLU A 1 423 ? 13.451 -15.133 -36.467 1.00 84.00 423 GLU A O 1
ATOM 3364 N N . GLU A 1 424 ? 15.094 -16.388 -35.614 1.00 87.81 424 GLU A N 1
ATOM 3365 C CA . GLU A 1 424 ? 14.339 -16.791 -34.422 1.00 87.81 424 GLU A CA 1
ATOM 3366 C C . GLU A 1 424 ? 13.929 -15.583 -33.575 1.00 87.81 424 GLU A C 1
ATOM 3368 O O . GLU A 1 424 ? 12.793 -15.489 -33.096 1.00 87.81 424 GLU A O 1
ATOM 3373 N N . ARG A 1 425 ? 14.844 -14.619 -33.405 1.00 85.56 425 ARG A N 1
ATOM 3374 C CA . ARG A 1 425 ? 14.559 -13.404 -32.646 1.00 85.56 425 ARG A CA 1
ATOM 3375 C C . ARG A 1 425 ? 13.589 -12.491 -33.388 1.00 85.56 425 ARG A C 1
ATOM 3377 O O . ARG A 1 425 ? 12.747 -11.871 -32.735 1.00 85.56 425 ARG A O 1
ATOM 3384 N N . LEU A 1 426 ? 13.675 -12.427 -34.715 1.00 87.56 426 LEU A N 1
ATOM 3385 C CA . LEU A 1 426 ? 12.703 -11.725 -35.552 1.00 87.56 426 LEU A CA 1
ATOM 3386 C C . LEU A 1 426 ? 11.297 -12.321 -35.384 1.00 87.56 426 LEU A C 1
ATOM 3388 O O . LEU A 1 426 ? 10.354 -11.573 -35.121 1.00 87.56 426 LEU A O 1
ATOM 3392 N N . ALA A 1 427 ? 11.165 -13.649 -35.445 1.00 89.56 427 ALA A N 1
ATOM 3393 C CA . ALA A 1 427 ? 9.893 -14.339 -35.234 1.00 89.56 427 ALA A CA 1
ATOM 3394 C C . ALA A 1 427 ? 9.317 -14.070 -33.830 1.00 89.56 427 ALA A C 1
ATOM 3396 O O . ALA A 1 427 ? 8.120 -13.817 -33.680 1.00 89.56 427 ALA A O 1
ATOM 3397 N N . GLU A 1 428 ? 10.161 -14.056 -32.795 1.00 91.81 428 GLU A N 1
ATOM 3398 C CA . GLU A 1 428 ? 9.742 -13.700 -31.434 1.00 91.81 428 GLU A CA 1
ATOM 3399 C C . GLU A 1 428 ? 9.261 -12.241 -31.334 1.00 91.81 428 GLU A C 1
ATOM 3401 O O . GLU A 1 428 ? 8.213 -11.974 -30.743 1.00 91.81 428 GLU A O 1
ATOM 3406 N N . LEU A 1 429 ? 9.966 -11.286 -31.951 1.00 90.25 429 LEU A N 1
ATOM 3407 C CA . LEU A 1 429 ? 9.524 -9.887 -31.988 1.00 90.25 429 LEU A CA 1
ATOM 3408 C C . LEU A 1 429 ? 8.203 -9.716 -32.743 1.00 90.25 429 LEU A C 1
ATOM 3410 O O . LEU A 1 429 ? 7.356 -8.942 -32.303 1.00 90.25 429 LEU A O 1
ATOM 3414 N N . GLN A 1 430 ? 7.991 -10.456 -33.833 1.00 92.12 430 GLN A N 1
ATOM 3415 C CA . GLN A 1 430 ? 6.725 -10.451 -34.570 1.00 92.12 430 GLN A CA 1
ATOM 3416 C C . GLN A 1 430 ? 5.566 -10.989 -33.719 1.00 92.12 430 GLN A C 1
ATOM 3418 O O . GLN A 1 430 ? 4.487 -10.396 -33.720 1.00 92.12 430 GLN A O 1
ATOM 3423 N N . ARG A 1 431 ? 5.781 -12.051 -32.926 1.00 94.00 431 ARG A N 1
ATOM 3424 C CA . ARG A 1 431 ? 4.777 -12.539 -31.959 1.00 94.00 431 ARG A CA 1
ATOM 3425 C C . ARG A 1 431 ? 4.458 -11.489 -30.897 1.00 94.00 431 ARG A C 1
ATOM 3427 O O . ARG A 1 431 ? 3.287 -11.267 -30.588 1.00 94.00 431 ARG A O 1
ATOM 3434 N N . GLN A 1 432 ? 5.479 -10.826 -30.353 1.00 93.19 432 GLN A N 1
ATOM 3435 C CA . GLN A 1 432 ? 5.297 -9.752 -29.370 1.00 93.19 432 GLN A CA 1
ATOM 3436 C C . GLN A 1 432 ? 4.541 -8.561 -29.965 1.00 93.19 432 GLN A C 1
ATOM 3438 O O . GLN A 1 432 ? 3.644 -8.030 -29.311 1.00 93.19 432 GLN A O 1
ATOM 3443 N N . LEU A 1 433 ? 4.847 -8.186 -31.209 1.00 93.44 433 LEU A N 1
ATOM 3444 C CA . LEU A 1 433 ? 4.149 -7.137 -31.946 1.00 93.44 433 LEU A CA 1
ATOM 3445 C C . LEU A 1 433 ? 2.685 -7.506 -32.181 1.00 93.44 433 LEU A C 1
ATOM 3447 O O . LEU A 1 433 ? 1.817 -6.695 -31.882 1.00 93.44 433 LEU A O 1
ATOM 3451 N N . ALA A 1 434 ? 2.393 -8.727 -32.637 1.00 93.56 434 ALA A N 1
ATOM 3452 C CA . ALA A 1 434 ? 1.019 -9.193 -32.829 1.00 93.56 434 ALA A CA 1
ATOM 3453 C C . ALA A 1 434 ? 0.226 -9.172 -31.511 1.00 93.56 434 ALA A C 1
ATOM 3455 O O . ALA A 1 434 ? -0.901 -8.678 -31.468 1.00 93.56 434 ALA A O 1
ATOM 3456 N N . LYS A 1 435 ? 0.837 -9.637 -30.412 1.00 96.19 435 LYS A N 1
ATOM 3457 C CA . LYS A 1 435 ? 0.230 -9.604 -29.075 1.00 96.19 435 LYS A CA 1
ATOM 3458 C C . LYS A 1 435 ? -0.055 -8.171 -28.615 1.00 96.19 435 LYS A C 1
ATOM 3460 O O . LYS A 1 435 ? -1.178 -7.871 -28.223 1.00 96.19 435 LYS A O 1
ATOM 3465 N N . LYS A 1 436 ? 0.939 -7.281 -28.685 1.00 94.31 436 LYS A N 1
ATOM 3466 C CA . LYS A 1 436 ? 0.818 -5.881 -28.246 1.00 94.31 436 LYS A CA 1
ATOM 3467 C C . LYS A 1 436 ? -0.101 -5.056 -29.145 1.00 94.31 436 LYS A C 1
ATOM 3469 O O . LYS A 1 436 ? -0.842 -4.213 -28.651 1.00 94.31 436 LYS A O 1
ATOM 3474 N N . GLY A 1 437 ? -0.097 -5.332 -30.446 1.00 93.62 437 GLY A N 1
ATOM 3475 C CA . GLY A 1 437 ? -1.023 -4.750 -31.412 1.00 93.62 437 GLY A CA 1
ATOM 3476 C C . GLY A 1 437 ? -2.468 -5.146 -31.120 1.00 93.62 437 GLY A C 1
ATOM 3477 O O . GLY A 1 437 ? -3.342 -4.281 -31.129 1.00 93.62 437 GLY A O 1
ATOM 3478 N N . LYS A 1 438 ? -2.710 -6.416 -30.766 1.00 95.56 438 LYS A N 1
ATOM 3479 C CA . LYS A 1 438 ? -4.024 -6.872 -30.297 1.00 95.56 438 LYS A CA 1
ATOM 3480 C C . LYS A 1 438 ? -4.434 -6.179 -28.994 1.00 95.56 438 LYS A C 1
ATOM 3482 O O . LYS A 1 438 ? -5.519 -5.620 -28.944 1.00 95.56 438 LYS A O 1
ATOM 3487 N N . GLU A 1 439 ? -3.555 -6.128 -27.987 1.00 94.44 439 GLU A N 1
ATOM 3488 C CA . GLU A 1 439 ? -3.818 -5.411 -26.723 1.00 94.44 439 GLU A CA 1
ATOM 3489 C C . GLU A 1 439 ? -4.193 -3.934 -26.961 1.00 94.44 439 GLU A C 1
ATOM 3491 O O . GLU A 1 439 ? -5.110 -3.414 -26.327 1.00 94.44 439 GLU A O 1
ATOM 3496 N N . LEU A 1 440 ? -3.519 -3.258 -27.900 1.00 94.06 440 LEU A N 1
ATOM 3497 C CA . LEU A 1 440 ? -3.824 -1.877 -28.279 1.00 94.06 440 LEU A CA 1
ATOM 3498 C C . LEU A 1 440 ? -5.185 -1.749 -28.981 1.00 94.06 440 LEU A C 1
ATOM 3500 O O . LEU A 1 440 ? -5.922 -0.803 -28.701 1.00 94.06 440 LEU A O 1
ATOM 3504 N N . ALA A 1 441 ? -5.512 -2.668 -29.892 1.00 94.69 441 ALA A N 1
ATOM 3505 C CA . ALA A 1 441 ? -6.802 -2.688 -30.579 1.00 94.69 441 ALA A CA 1
ATOM 3506 C C . ALA A 1 441 ? -7.955 -2.936 -29.592 1.00 94.69 441 ALA A C 1
ATOM 3508 O O . ALA A 1 441 ? -8.927 -2.179 -29.588 1.00 94.69 441 ALA A O 1
ATOM 3509 N N . ASP A 1 442 ? -7.792 -3.917 -28.701 1.00 95.25 442 ASP A N 1
ATOM 3510 C CA . ASP A 1 442 ? -8.755 -4.252 -27.649 1.00 95.25 442 ASP A CA 1
ATOM 3511 C C . ASP A 1 442 ? -8.967 -3.047 -26.709 1.00 95.25 442 ASP A C 1
ATOM 3513 O O . ASP A 1 442 ? -10.104 -2.661 -26.428 1.00 95.25 442 ASP A O 1
ATOM 3517 N N . LEU A 1 443 ? -7.889 -2.374 -26.280 1.00 93.75 443 LEU A N 1
ATOM 3518 C CA . LEU A 1 443 ? -7.984 -1.191 -25.415 1.00 93.75 443 LEU A CA 1
ATOM 3519 C C . LEU A 1 443 ? -8.666 -0.001 -26.108 1.00 93.75 443 LEU A C 1
ATOM 3521 O O . LEU A 1 443 ? -9.442 0.716 -25.475 1.00 93.75 443 LEU A O 1
ATOM 3525 N N . LYS A 1 444 ? -8.400 0.224 -27.402 1.00 93.62 444 LYS A N 1
ATOM 3526 C CA . LYS A 1 444 ? -9.079 1.276 -28.177 1.00 93.62 444 LYS A CA 1
ATOM 3527 C C . LYS A 1 444 ? -10.585 1.014 -28.260 1.00 93.62 444 LYS A C 1
ATOM 3529 O O . LYS A 1 444 ? -11.357 1.956 -28.065 1.00 93.62 444 LYS A O 1
ATOM 3534 N N . ALA A 1 445 ? -10.974 -0.245 -28.481 1.00 95.50 445 ALA A N 1
ATOM 3535 C CA . ALA A 1 445 ? -12.366 -0.681 -28.575 1.00 95.50 445 ALA A CA 1
ATOM 3536 C C . ALA A 1 445 ? -13.117 -0.659 -27.230 1.00 95.50 445 ALA A C 1
ATOM 3538 O O . ALA A 1 445 ? -14.325 -0.442 -27.215 1.00 95.50 445 ALA A O 1
ATOM 3539 N N . THR A 1 446 ? -12.419 -0.850 -26.107 1.00 95.19 446 THR A N 1
ATOM 3540 C CA . THR A 1 446 ? -13.033 -0.875 -24.767 1.00 95.19 446 THR A CA 1
ATOM 3541 C C . THR A 1 446 ? -13.568 0.511 -24.378 1.00 95.19 446 THR A C 1
ATOM 3543 O O . THR A 1 446 ? -12.844 1.502 -24.494 1.00 95.19 446 THR A O 1
ATOM 3546 N N . THR A 1 447 ? -14.808 0.625 -23.896 1.00 95.62 447 THR A N 1
ATOM 3547 C CA . THR A 1 447 ? -15.368 1.915 -23.432 1.00 95.62 447 THR A CA 1
ATOM 3548 C C . THR A 1 447 ? -14.869 2.296 -22.028 1.00 95.62 447 THR A C 1
ATOM 3550 O O . THR A 1 447 ? -14.242 1.486 -21.343 1.00 95.62 447 THR A O 1
ATOM 3553 N N . LEU A 1 448 ? -15.103 3.539 -21.584 1.00 95.50 448 LEU A N 1
ATOM 3554 C CA . LEU A 1 448 ? -14.676 3.985 -20.245 1.00 95.50 448 LEU A CA 1
ATOM 3555 C C . LEU A 1 448 ? -15.422 3.223 -19.142 1.00 95.50 448 LEU A C 1
ATOM 3557 O O . LEU A 1 448 ? -14.830 2.827 -18.141 1.00 95.50 448 LEU A O 1
ATOM 3561 N N . GLU A 1 449 ? -16.705 2.960 -19.368 1.00 94.88 449 GLU A N 1
ATOM 3562 C CA . GLU A 1 449 ? -17.588 2.231 -18.460 1.00 94.88 449 GLU A CA 1
ATOM 3563 C C . GLU A 1 449 ? -17.147 0.769 -18.338 1.00 94.88 449 GLU A C 1
ATOM 3565 O O . GLU A 1 449 ? -17.119 0.225 -17.240 1.00 94.88 449 GLU A O 1
ATOM 3570 N N . GLN A 1 450 ? -16.726 0.144 -19.444 1.00 95.50 450 GLN A N 1
ATOM 3571 C CA . GLN A 1 450 ? -16.186 -1.219 -19.437 1.00 95.50 450 GLN A CA 1
ATOM 3572 C C . GLN A 1 450 ? -14.851 -1.320 -18.686 1.00 95.50 450 GLN A C 1
ATOM 3574 O O . GLN A 1 450 ? -14.610 -2.313 -17.997 1.00 95.50 450 GLN A O 1
ATOM 3579 N N . LEU A 1 451 ? -13.983 -0.304 -18.799 1.00 95.94 451 LEU A N 1
ATOM 3580 C CA . LEU A 1 451 ? -12.750 -0.239 -18.008 1.00 95.94 451 LEU A CA 1
ATOM 3581 C C . LEU A 1 451 ? -13.061 -0.141 -16.513 1.00 95.94 451 LEU A C 1
ATOM 3583 O O . LEU A 1 451 ? -12.441 -0.847 -15.718 1.00 95.94 451 LEU A O 1
ATOM 3587 N N . TRP A 1 452 ? -14.040 0.686 -16.143 1.00 97.56 452 TRP A N 1
ATOM 3588 C CA . TRP A 1 452 ? -14.455 0.812 -14.752 1.00 97.56 452 TRP A CA 1
ATOM 3589 C C . TRP A 1 452 ? -15.103 -0.474 -14.231 1.00 97.56 452 TRP A C 1
ATOM 3591 O O . TRP A 1 452 ? -14.718 -0.954 -13.167 1.00 97.56 452 TRP A O 1
ATOM 3601 N N . GLU A 1 453 ? -15.990 -1.108 -15.000 1.00 96.81 453 GLU A N 1
ATOM 3602 C CA . GLU A 1 453 ? -16.607 -2.384 -14.617 1.00 96.81 453 GLU A CA 1
ATOM 3603 C C . GLU A 1 453 ? -15.562 -3.474 -14.352 1.00 96.81 453 GLU A C 1
ATOM 3605 O O . GLU A 1 453 ? -15.660 -4.207 -13.369 1.00 96.81 453 GLU A O 1
ATOM 3610 N N . LYS A 1 454 ? -14.514 -3.553 -15.179 1.00 96.31 454 LYS A N 1
ATOM 3611 C CA . LYS A 1 454 ? -13.422 -4.512 -14.974 1.00 96.31 454 LYS A CA 1
ATOM 3612 C C . LYS A 1 454 ? -12.717 -4.306 -13.630 1.00 96.31 454 LYS A C 1
ATOM 3614 O O . LYS A 1 454 ? -12.441 -5.281 -12.931 1.00 96.31 454 LYS A O 1
ATOM 3619 N N . ASP A 1 455 ? -12.438 -3.058 -13.262 1.00 97.31 455 ASP A N 1
ATOM 3620 C CA . ASP A 1 455 ? -11.804 -2.747 -11.980 1.00 97.31 455 ASP A CA 1
ATOM 3621 C C . ASP A 1 455 ? -12.758 -2.989 -10.797 1.00 97.31 455 ASP A C 1
ATOM 3623 O O . ASP A 1 455 ? -12.315 -3.467 -9.753 1.00 97.31 455 ASP A O 1
ATOM 3627 N N . LEU A 1 456 ? -14.066 -2.740 -10.959 1.00 97.12 456 LEU A N 1
ATOM 3628 C CA . LEU A 1 456 ? -15.082 -3.061 -9.946 1.00 97.12 456 LEU A CA 1
ATOM 3629 C C . LEU A 1 456 ? -15.143 -4.566 -9.668 1.00 97.12 456 LEU A C 1
ATOM 3631 O O . LEU A 1 456 ? -15.161 -4.964 -8.506 1.00 97.12 456 LEU A O 1
ATOM 3635 N N . VAL A 1 457 ? -15.103 -5.402 -10.711 1.00 96.62 457 VAL A N 1
ATOM 3636 C CA . VAL A 1 457 ? -15.063 -6.869 -10.571 1.00 96.62 457 VAL A CA 1
ATOM 3637 C C . VAL A 1 457 ? -13.794 -7.323 -9.845 1.00 96.62 457 VAL A C 1
ATOM 3639 O O . VAL A 1 457 ? -13.856 -8.187 -8.970 1.00 96.62 457 VAL A O 1
ATOM 3642 N N . HIS A 1 458 ? -12.637 -6.738 -10.168 1.00 95.81 458 HIS A N 1
ATOM 3643 C CA . HIS A 1 458 ? -11.394 -7.049 -9.460 1.00 95.81 458 HIS A CA 1
ATOM 3644 C C . HIS A 1 458 ? -11.441 -6.629 -7.986 1.00 95.81 458 HIS A C 1
ATOM 3646 O O . HIS A 1 458 ? -10.957 -7.366 -7.127 1.00 95.81 458 HIS A O 1
ATOM 3652 N N . LEU A 1 459 ? -12.024 -5.466 -7.686 1.00 95.81 459 LEU A N 1
ATOM 3653 C CA . LEU A 1 459 ? -12.184 -4.987 -6.318 1.00 95.81 459 LEU A CA 1
ATOM 3654 C C . LEU A 1 459 ? -13.137 -5.878 -5.513 1.00 95.81 459 LEU A C 1
ATOM 3656 O O . LEU A 1 459 ? -12.810 -6.239 -4.387 1.00 95.81 459 LEU A O 1
ATOM 3660 N N . GLU A 1 460 ? -14.273 -6.264 -6.092 1.00 95.12 460 GLU A N 1
ATOM 3661 C CA . GLU A 1 460 ? -15.250 -7.172 -5.479 1.00 95.12 460 GLU A CA 1
ATOM 3662 C C . GLU A 1 460 ? -14.598 -8.519 -5.129 1.00 95.12 460 GLU A C 1
ATOM 3664 O O . GLU A 1 460 ? -14.630 -8.939 -3.973 1.00 95.12 460 GLU A O 1
ATOM 3669 N N . ALA A 1 461 ? -13.862 -9.116 -6.074 1.00 95.38 461 ALA A N 1
ATOM 3670 C CA . ALA A 1 461 ? -13.110 -10.348 -5.836 1.00 95.38 461 ALA A CA 1
ATOM 3671 C C . ALA A 1 461 ? -12.022 -10.196 -4.753 1.00 95.38 461 ALA A C 1
ATOM 3673 O O . ALA A 1 461 ? -11.758 -11.130 -3.992 1.00 95.38 461 ALA A O 1
ATOM 3674 N N . ALA A 1 462 ? -11.374 -9.030 -4.667 1.00 93.81 462 ALA A N 1
ATOM 3675 C CA . ALA A 1 462 ? -10.377 -8.759 -3.636 1.00 93.81 462 ALA A CA 1
ATOM 3676 C C . ALA A 1 462 ? -11.006 -8.602 -2.241 1.00 93.81 462 ALA A C 1
ATOM 3678 O O . ALA A 1 462 ? -10.420 -9.069 -1.265 1.00 93.81 462 ALA A O 1
ATOM 3679 N N . ILE A 1 463 ? -12.188 -7.985 -2.145 1.00 92.56 463 ILE A N 1
ATOM 3680 C CA . ILE A 1 463 ? -12.956 -7.881 -0.895 1.00 92.56 463 ILE A CA 1
ATOM 3681 C C . ILE A 1 463 ? -13.426 -9.270 -0.450 1.00 92.56 463 ILE A C 1
ATOM 3683 O O . ILE A 1 463 ? -13.226 -9.629 0.707 1.00 92.56 463 ILE A O 1
ATOM 3687 N N . ASP A 1 464 ? -13.959 -10.083 -1.365 1.00 91.94 464 ASP A N 1
ATOM 3688 C CA . ASP A 1 464 ? -14.390 -11.454 -1.057 1.00 91.94 464 ASP A CA 1
ATOM 3689 C C . ASP A 1 464 ? -13.234 -12.311 -0.532 1.00 91.94 464 ASP A C 1
ATOM 3691 O O . ASP A 1 464 ? -13.401 -13.095 0.405 1.00 91.94 464 ASP A O 1
ATOM 3695 N N . LYS A 1 465 ? -12.042 -12.135 -1.113 1.00 90.25 465 LYS A N 1
ATOM 3696 C CA . LYS A 1 465 ? -10.829 -12.805 -0.653 1.00 90.25 465 LYS A CA 1
ATOM 3697 C C . LYS A 1 465 ? -10.428 -12.360 0.755 1.00 90.25 465 LYS A C 1
ATOM 3699 O O . LYS A 1 465 ? -10.138 -13.222 1.577 1.00 90.25 465 LYS A O 1
ATOM 3704 N N . LEU A 1 466 ? -10.445 -11.056 1.044 1.00 87.12 466 LEU A N 1
ATOM 3705 C CA . LEU A 1 466 ? -10.156 -10.541 2.389 1.00 87.12 466 LEU A CA 1
ATOM 3706 C C . LEU A 1 466 ? -11.131 -11.106 3.430 1.00 87.12 466 LEU A C 1
ATOM 3708 O O . LEU A 1 466 ? -10.710 -11.611 4.464 1.00 87.12 466 LEU A O 1
ATOM 3712 N N . GLU A 1 467 ? -12.431 -11.085 3.136 1.00 87.19 467 GLU A N 1
ATOM 3713 C CA . GLU A 1 467 ? -13.451 -11.634 4.036 1.00 87.19 467 GLU A CA 1
ATOM 3714 C C . GLU A 1 467 ? -13.350 -13.164 4.190 1.00 87.19 467 GLU A C 1
ATOM 3716 O O . GLU A 1 467 ? -13.800 -13.724 5.191 1.00 87.19 467 GLU A O 1
ATOM 3721 N N . ALA A 1 468 ? -12.825 -13.880 3.192 1.00 88.50 468 ALA A N 1
ATOM 3722 C CA . ALA A 1 468 ? -12.558 -15.314 3.292 1.00 88.50 468 ALA A CA 1
ATOM 3723 C C . ALA A 1 468 ? -11.353 -15.601 4.200 1.00 88.50 468 ALA A C 1
ATOM 3725 O O . ALA A 1 468 ? -11.490 -16.406 5.119 1.00 88.50 468 ALA A O 1
ATOM 3726 N N . GLU A 1 469 ? -10.234 -14.900 3.997 1.00 85.38 469 GLU A N 1
ATOM 3727 C CA . GLU A 1 469 ? -9.025 -15.011 4.829 1.00 85.38 469 GLU A CA 1
ATOM 3728 C C . GLU A 1 469 ? -9.351 -14.714 6.305 1.00 85.38 469 GLU A C 1
ATOM 3730 O O . GLU A 1 469 ? -9.055 -15.523 7.183 1.00 85.38 469 GLU A O 1
ATOM 3735 N N . GLU A 1 470 ? -10.092 -13.636 6.581 1.00 82.94 470 GLU A N 1
ATOM 3736 C CA . GLU A 1 470 ? -10.520 -13.285 7.945 1.00 82.94 470 GLU A CA 1
ATOM 3737 C C . GLU A 1 470 ? -11.414 -14.365 8.584 1.00 82.94 470 GLU A C 1
ATOM 3739 O O . GLU A 1 470 ? -11.318 -14.643 9.783 1.00 82.94 470 GLU A O 1
ATOM 3744 N N . ARG A 1 471 ? -12.299 -15.003 7.805 1.00 84.81 471 ARG A N 1
ATOM 3745 C CA . ARG A 1 471 ? -13.144 -16.102 8.303 1.00 84.81 471 ARG A CA 1
ATOM 3746 C C . ARG A 1 471 ? -12.328 -17.350 8.615 1.00 84.81 471 ARG A C 1
ATOM 3748 O O . ARG A 1 471 ? -12.620 -18.015 9.610 1.00 84.81 471 ARG A O 1
ATOM 3755 N N . GLU A 1 472 ? -11.341 -17.673 7.788 1.00 86.12 472 GLU A N 1
ATOM 3756 C CA . GLU A 1 472 ? -10.434 -18.800 8.016 1.00 86.12 472 GLU A CA 1
ATOM 3757 C C . GLU A 1 472 ? -9.601 -18.583 9.284 1.00 86.12 472 GLU A C 1
ATOM 3759 O O . GLU A 1 472 ? -9.581 -19.462 10.148 1.00 86.12 472 GLU A O 1
ATOM 3764 N N . GLU A 1 473 ? -9.033 -17.388 9.469 1.00 82.81 473 GLU A N 1
ATOM 3765 C CA . GLU A 1 473 ? -8.291 -17.013 10.681 1.00 82.81 473 GLU A CA 1
ATOM 3766 C C . GLU A 1 473 ? -9.163 -17.120 11.941 1.00 82.81 473 GLU A C 1
ATOM 3768 O O . GLU A 1 473 ? -8.750 -17.686 12.958 1.00 82.81 473 GLU A O 1
ATOM 3773 N N . GLN A 1 474 ? -10.414 -16.650 11.879 1.00 78.06 474 GLN A N 1
ATOM 3774 C CA . GLN A 1 474 ? -11.362 -16.771 12.992 1.00 78.06 474 GLN A CA 1
ATOM 3775 C C . GLN A 1 474 ? -11.717 -18.231 13.306 1.00 78.06 474 GLN A C 1
ATOM 3777 O O . GLN A 1 474 ? -11.818 -18.609 14.480 1.00 78.06 474 GLN A O 1
ATOM 3782 N N . GLN A 1 475 ? -11.904 -19.068 12.282 1.00 82.06 475 GLN A N 1
ATOM 3783 C CA . GLN A 1 475 ? -12.185 -20.495 12.454 1.00 82.06 475 GLN A CA 1
ATOM 3784 C C . GLN A 1 475 ? -10.981 -21.248 13.019 1.00 82.06 475 GLN A C 1
ATOM 3786 O O . GLN A 1 475 ? -11.148 -22.105 13.892 1.00 82.06 475 GLN A O 1
ATOM 3791 N N . GLU A 1 476 ? -9.773 -20.927 12.563 1.00 81.94 476 GLU A N 1
ATOM 3792 C CA . GLU A 1 476 ? -8.540 -21.508 13.076 1.00 81.94 476 GLU A CA 1
ATOM 3793 C C . GLU A 1 476 ? -8.303 -21.101 14.531 1.00 81.94 476 GLU A C 1
ATOM 3795 O O . GLU A 1 476 ? -8.083 -21.974 15.376 1.00 81.94 476 GLU A O 1
ATOM 3800 N N . ALA A 1 477 ? -8.477 -19.820 14.866 1.00 76.88 477 ALA A N 1
ATOM 3801 C CA . ALA A 1 477 ? -8.419 -19.341 16.244 1.00 76.88 477 ALA A CA 1
ATOM 3802 C C . ALA A 1 477 ? -9.450 -20.055 17.138 1.00 76.88 477 ALA A C 1
ATOM 3804 O O . ALA A 1 477 ? -9.132 -20.473 18.256 1.00 76.88 477 ALA A O 1
ATOM 3805 N N . ALA A 1 478 ? -10.676 -20.267 16.647 1.00 77.56 478 ALA A N 1
ATOM 3806 C CA . ALA A 1 478 ? -11.696 -21.035 17.362 1.00 77.56 478 ALA A CA 1
ATOM 3807 C C . ALA A 1 478 ? -11.314 -22.521 17.516 1.00 77.56 478 ALA A C 1
ATOM 3809 O O . ALA A 1 478 ? -11.527 -23.114 18.577 1.00 77.56 478 ALA A O 1
ATOM 3810 N N . ARG A 1 479 ? -10.714 -23.137 16.490 1.00 79.88 479 ARG A N 1
ATOM 3811 C CA . ARG A 1 479 ? -10.259 -24.536 16.517 1.00 79.88 479 ARG A CA 1
ATOM 3812 C C . ARG A 1 479 ? -9.082 -24.738 17.467 1.00 79.88 479 ARG A C 1
ATOM 3814 O O . ARG A 1 479 ? -9.058 -25.739 18.182 1.00 79.88 479 ARG A O 1
ATOM 3821 N N . LEU A 1 480 ? -8.128 -23.810 17.492 1.00 75.94 480 LEU A N 1
ATOM 3822 C CA . LEU A 1 480 ? -6.998 -23.819 18.421 1.00 75.94 480 LEU A CA 1
ATOM 3823 C C . LEU A 1 480 ? -7.484 -23.688 19.868 1.00 75.94 480 LEU A C 1
ATOM 3825 O O . LEU A 1 480 ? -7.044 -24.460 20.716 1.00 75.94 480 LEU A O 1
ATOM 3829 N N . LYS A 1 481 ? -8.475 -22.823 20.133 1.00 70.38 481 LYS A N 1
ATOM 3830 C CA . LYS A 1 481 ? -9.133 -22.736 21.450 1.00 70.38 481 LYS A CA 1
ATOM 3831 C C . LYS A 1 481 ? -9.792 -24.055 21.869 1.00 70.38 481 LYS A C 1
ATOM 3833 O O . LYS A 1 481 ? -9.638 -24.463 23.016 1.00 70.38 481 LYS A O 1
ATOM 3838 N N . LYS A 1 482 ? -10.454 -24.761 20.941 1.00 72.12 482 LYS A N 1
ATOM 3839 C CA . LYS A 1 482 ? -11.031 -26.097 21.201 1.00 72.12 482 LYS A CA 1
ATOM 3840 C C . LYS A 1 482 ? -9.961 -27.171 21.446 1.00 72.12 482 LYS A C 1
ATOM 3842 O O . LYS A 1 482 ? -10.115 -27.995 22.340 1.00 72.12 482 LYS A O 1
ATOM 3847 N N . LYS A 1 483 ? -8.861 -27.165 20.680 1.00 67.81 483 LYS A N 1
ATOM 3848 C CA . LYS A 1 483 ? -7.739 -28.115 20.839 1.00 67.81 483 LYS A CA 1
ATOM 3849 C C . LYS A 1 483 ? -6.926 -27.892 22.114 1.00 67.81 483 LYS A C 1
ATOM 3851 O O . LYS A 1 483 ? -6.395 -28.857 22.649 1.00 67.81 483 LYS A O 1
ATOM 3856 N N . ALA A 1 484 ? -6.851 -26.658 22.608 1.00 56.94 484 ALA A N 1
ATOM 3857 C CA . ALA A 1 484 ? -6.183 -26.318 23.863 1.00 56.94 484 ALA A CA 1
ATOM 3858 C C . ALA A 1 484 ? -6.899 -26.866 25.119 1.00 56.94 484 ALA A C 1
ATOM 3860 O O . ALA A 1 484 ? -6.488 -26.558 26.234 1.00 56.94 484 ALA A O 1
ATOM 3861 N N . GLY A 1 485 ? -7.945 -27.690 24.965 1.00 39.78 485 GLY A N 1
ATOM 3862 C CA . GLY A 1 485 ? -8.530 -28.443 26.072 1.00 39.78 485 GLY A CA 1
ATOM 3863 C C . GLY A 1 485 ? -9.443 -27.629 26.985 1.00 39.78 485 GLY A C 1
ATOM 3864 O O . GLY A 1 485 ? -9.616 -28.002 28.141 1.00 39.78 485 GLY A O 1
ATOM 3865 N N . TYR A 1 486 ? -10.074 -26.562 26.488 1.00 39.41 486 TYR A N 1
ATOM 3866 C CA . TYR A 1 486 ? -11.320 -26.101 27.100 1.00 39.41 486 TYR A CA 1
ATOM 3867 C C . TYR A 1 486 ? -12.430 -27.058 26.663 1.00 39.41 486 TYR A C 1
ATOM 3869 O O . TYR A 1 486 ? -13.072 -26.863 25.631 1.00 39.41 486 TYR A O 1
ATOM 3877 N N . PHE A 1 487 ? -12.614 -28.134 27.430 1.00 36.00 487 PHE A N 1
ATOM 3878 C CA . PHE A 1 487 ? -13.895 -28.824 27.453 1.00 36.00 487 PHE A CA 1
ATOM 3879 C C . PHE A 1 487 ? -14.968 -27.778 27.783 1.00 36.00 487 PHE A C 1
ATOM 3881 O O . PHE A 1 487 ? -14.847 -27.054 28.773 1.00 36.00 487 PHE A O 1
ATOM 3888 N N . GLU A 1 488 ? -16.017 -27.702 26.964 1.00 36.66 488 GLU A N 1
ATOM 3889 C CA . GLU A 1 488 ? -17.327 -27.200 27.390 1.00 36.66 488 GLU A CA 1
ATOM 3890 C C . GLU A 1 488 ? -17.905 -28.199 28.407 1.00 36.66 488 GLU A C 1
ATOM 3892 O O . GLU A 1 488 ? -18.909 -28.854 28.159 1.00 36.66 488 GLU A O 1
ATOM 3897 N N . ASP A 1 489 ? -17.229 -28.361 29.543 1.00 29.84 489 ASP A N 1
ATOM 3898 C CA . ASP A 1 489 ? -17.841 -28.887 30.748 1.00 29.84 489 ASP A CA 1
ATOM 3899 C C . ASP A 1 489 ? -18.312 -27.672 31.544 1.00 29.84 489 ASP A C 1
ATOM 3901 O O . ASP A 1 489 ? -17.538 -26.748 31.819 1.00 29.84 489 ASP A O 1
ATOM 3905 N N . ASP A 1 490 ? -19.584 -27.696 31.933 1.00 37.09 490 ASP A N 1
ATOM 3906 C CA . ASP A 1 490 ? -20.337 -26.725 32.743 1.00 37.09 490 ASP A CA 1
ATOM 3907 C C . ASP A 1 490 ? -19.722 -26.401 34.137 1.00 37.09 490 ASP A C 1
ATOM 3909 O O . ASP A 1 490 ? -20.410 -25.974 35.065 1.00 37.09 490 ASP A O 1
ATOM 3913 N N . ALA A 1 491 ? -18.415 -26.591 34.336 1.00 35.41 491 ALA A N 1
ATOM 3914 C CA . ALA A 1 491 ? -17.738 -26.463 35.622 1.00 35.41 491 ALA A CA 1
ATOM 3915 C C . ALA A 1 491 ? -16.321 -25.849 35.593 1.00 35.41 491 ALA A C 1
ATOM 3917 O O . ALA A 1 491 ? -15.741 -25.687 36.669 1.00 35.41 491 ALA A O 1
ATOM 3918 N N . SER A 1 492 ? -15.749 -25.437 34.453 1.00 32.78 492 SER A N 1
ATOM 3919 C CA . SER A 1 492 ? -14.463 -24.706 34.456 1.00 32.78 492 SER A CA 1
ATOM 3920 C C . SER A 1 492 ? -14.653 -23.210 34.201 1.00 32.78 492 SER A C 1
ATOM 3922 O O . SER A 1 492 ? -14.389 -22.681 33.121 1.00 32.78 492 SER A O 1
ATOM 3924 N N . VAL A 1 493 ? -15.125 -22.516 35.237 1.00 35.41 493 VAL A N 1
ATOM 3925 C CA . VAL A 1 493 ? -15.172 -21.053 35.302 1.00 35.41 493 VAL A CA 1
ATOM 3926 C C . VAL A 1 493 ? -13.761 -20.499 35.082 1.00 35.41 493 VAL A C 1
ATOM 3928 O O . VAL A 1 493 ? -12.829 -20.829 35.819 1.00 35.41 493 VAL A O 1
ATOM 3931 N N . ASN A 1 494 ? -13.630 -19.649 34.062 1.00 33.41 494 ASN A N 1
ATOM 3932 C CA . ASN A 1 494 ? -12.510 -18.740 33.841 1.00 33.41 494 ASN A CA 1
ATOM 3933 C C . ASN A 1 494 ? -12.038 -18.179 35.197 1.00 33.41 494 ASN A C 1
ATOM 3935 O O . ASN A 1 494 ? -12.863 -17.681 35.962 1.00 33.41 494 ASN A O 1
ATOM 3939 N N . ARG A 1 495 ? -10.747 -18.299 35.535 1.00 35.69 495 ARG A N 1
ATOM 3940 C CA . ARG A 1 495 ? -10.168 -17.926 36.846 1.00 35.69 495 ARG A CA 1
ATOM 3941 C C . ARG A 1 495 ? -10.129 -16.400 37.063 1.00 35.69 495 ARG A C 1
ATOM 3943 O O . ARG A 1 495 ? -9.086 -15.835 37.382 1.00 35.69 495 ARG A O 1
ATOM 3950 N N . GLN A 1 496 ? -11.260 -15.726 36.901 1.00 38.25 496 GLN A N 1
ATOM 3951 C CA . GLN A 1 496 ? -11.459 -14.317 37.203 1.00 38.25 496 GLN A CA 1
ATOM 3952 C C . GLN A 1 496 ? -12.297 -14.163 38.475 1.00 38.25 496 GLN A C 1
ATOM 3954 O O . GLN A 1 496 ? -13.219 -14.928 38.754 1.00 38.25 496 GLN A O 1
ATOM 3959 N N . CYS A 1 497 ? -11.918 -13.173 39.281 1.00 40.59 497 CYS A N 1
ATOM 3960 C CA . CYS A 1 497 ? -12.580 -12.815 40.529 1.00 40.59 497 CYS A CA 1
ATOM 3961 C C . CYS A 1 497 ? -14.055 -12.463 40.289 1.00 40.59 497 CYS A C 1
ATOM 3963 O O . CYS A 1 497 ? -14.353 -11.627 39.439 1.00 40.59 497 CYS A O 1
ATOM 3965 N N . VAL A 1 498 ? -14.955 -13.020 41.100 1.00 40.31 498 VAL A N 1
ATOM 3966 C CA . VAL A 1 498 ? -16.369 -12.622 41.127 1.00 40.31 498 VAL A CA 1
ATOM 3967 C C . VAL A 1 498 ? -16.512 -11.442 42.091 1.00 40.31 498 VAL A C 1
ATOM 3969 O O . VAL A 1 498 ? -15.973 -11.472 43.203 1.00 40.31 498 VAL A O 1
ATOM 3972 N N . LEU A 1 499 ? -17.205 -10.385 41.666 1.00 46.50 499 LEU A N 1
ATOM 3973 C CA . LEU A 1 499 ? -17.571 -9.258 42.527 1.00 46.50 499 LEU A CA 1
ATOM 3974 C C . LEU A 1 499 ? -18.978 -9.505 43.069 1.00 46.50 499 LEU A C 1
ATOM 3976 O O . LEU A 1 499 ? -19.938 -9.544 42.306 1.00 46.50 499 LEU A O 1
ATOM 3980 N N . VAL A 1 500 ? -19.087 -9.691 44.384 1.00 47.12 500 VAL A N 1
ATOM 3981 C CA . VAL A 1 500 ? -20.354 -9.982 45.069 1.00 47.12 500 VAL A CA 1
ATOM 3982 C C . VAL A 1 500 ? -20.634 -8.874 46.081 1.00 47.12 500 VAL A C 1
ATOM 3984 O O . VAL A 1 500 ? -19.731 -8.444 46.805 1.00 47.12 500 VAL A O 1
ATOM 3987 N N . LEU A 1 501 ? -21.878 -8.402 46.144 1.00 40.44 501 LEU A N 1
ATOM 3988 C CA . LEU A 1 501 ? -22.335 -7.508 47.210 1.00 40.44 501 LEU A CA 1
ATOM 3989 C C . LEU A 1 501 ? -22.433 -8.287 48.530 1.00 40.44 501 LEU A C 1
ATOM 3991 O O . LEU A 1 501 ? -22.895 -9.425 48.550 1.00 40.44 501 LEU A O 1
ATOM 3995 N N . SER A 1 502 ? -21.986 -7.693 49.639 1.00 44.53 502 SER A N 1
ATOM 3996 C CA . SER A 1 502 ? -22.193 -8.276 50.970 1.00 44.53 502 SER A CA 1
ATOM 3997 C C . SER A 1 502 ? -23.688 -8.465 51.266 1.00 44.53 502 SER A C 1
ATOM 3999 O O . SER A 1 502 ? -24.514 -7.729 50.733 1.00 44.53 502 SER A O 1
ATOM 4001 N N . ASP A 1 503 ? -24.036 -9.395 52.164 1.00 42.41 503 ASP A N 1
ATOM 4002 C CA . ASP A 1 503 ? -25.431 -9.722 52.530 1.00 42.41 503 ASP A CA 1
ATOM 4003 C C . ASP A 1 503 ? -26.263 -8.506 53.003 1.00 42.41 503 ASP A C 1
ATOM 4005 O O . ASP A 1 503 ? -27.491 -8.539 52.988 1.00 42.41 503 ASP A O 1
ATOM 4009 N N . ASN A 1 504 ? -25.594 -7.401 53.362 1.00 39.88 504 ASN A N 1
ATOM 4010 C CA . ASN A 1 504 ? -26.205 -6.138 53.783 1.00 39.88 504 ASN A CA 1
ATOM 4011 C C . ASN A 1 504 ? -26.115 -5.020 52.720 1.00 39.88 504 ASN A C 1
ATOM 4013 O O . ASN A 1 504 ? -26.355 -3.858 53.042 1.00 39.88 504 ASN A O 1
ATOM 4017 N N . PHE A 1 505 ? -25.749 -5.342 51.475 1.00 41.03 505 PHE A N 1
ATOM 4018 C CA . PHE A 1 505 ? -25.660 -4.431 50.320 1.00 41.03 505 PHE A CA 1
ATOM 4019 C C . PHE A 1 505 ? -24.760 -3.198 50.514 1.00 41.03 505 PHE A C 1
ATOM 4021 O O . PHE A 1 505 ? -24.887 -2.214 49.790 1.00 41.03 505 PHE A O 1
ATOM 4028 N N . SER A 1 506 ? -23.844 -3.238 51.484 1.00 37.06 506 SER A N 1
ATOM 4029 C CA . SER A 1 506 ? -23.052 -2.074 51.895 1.00 37.06 506 SER A CA 1
ATOM 4030 C C . SER A 1 506 ? -21.614 -2.077 51.376 1.00 37.06 506 SER A C 1
ATOM 4032 O O . SER A 1 506 ? -20.957 -1.040 51.424 1.00 37.06 506 SER A O 1
ATOM 4034 N N . GLN A 1 507 ? -21.094 -3.217 50.902 1.00 39.06 507 GLN A N 1
ATOM 4035 C CA . GLN A 1 507 ? -19.701 -3.348 50.456 1.00 39.06 507 GLN A CA 1
ATOM 4036 C C . GLN A 1 507 ? -19.561 -4.347 49.298 1.00 39.06 507 GLN A C 1
ATOM 4038 O O . GLN A 1 507 ? -20.149 -5.429 49.334 1.00 39.06 507 GLN A O 1
ATOM 4043 N N . ILE A 1 508 ? -18.734 -4.005 48.304 1.00 43.00 508 ILE A N 1
ATOM 4044 C CA . ILE A 1 508 ? -18.335 -4.895 47.203 1.00 43.00 508 ILE A CA 1
ATOM 4045 C C . ILE A 1 508 ? -17.183 -5.784 47.691 1.00 43.00 508 ILE A C 1
ATOM 4047 O O . ILE A 1 508 ? -16.137 -5.280 48.102 1.00 43.00 508 ILE A O 1
ATOM 4051 N N . LYS A 1 509 ? -17.350 -7.109 47.640 1.00 45.38 509 LYS A N 1
ATOM 4052 C CA . LYS A 1 509 ? -16.303 -8.085 47.980 1.00 45.38 509 LYS A CA 1
ATOM 4053 C C . LYS A 1 509 ? -15.778 -8.767 46.717 1.00 45.38 509 LYS A C 1
ATOM 4055 O O . LYS A 1 509 ? -16.545 -9.336 45.945 1.00 45.38 509 LYS A O 1
ATOM 4060 N N . ARG A 1 510 ? -14.450 -8.769 46.545 1.00 41.72 510 ARG A N 1
ATOM 4061 C CA . ARG A 1 510 ? -13.751 -9.657 45.600 1.00 41.72 510 ARG A CA 1
ATOM 4062 C C . ARG A 1 510 ? -13.706 -11.058 46.197 1.00 41.72 510 ARG A C 1
ATOM 4064 O O . ARG A 1 510 ? -13.070 -11.255 47.232 1.00 41.72 510 ARG A O 1
ATOM 4071 N N . ILE A 1 511 ? -14.350 -12.022 45.550 1.00 46.38 511 ILE A N 1
ATOM 4072 C CA . ILE A 1 511 ? -14.321 -13.420 45.980 1.00 46.38 511 ILE A CA 1
ATOM 4073 C C . ILE A 1 511 ? -13.633 -14.262 44.905 1.00 46.38 511 ILE A C 1
ATOM 4075 O O . ILE A 1 511 ? -13.973 -14.224 43.722 1.00 46.38 511 ILE A O 1
ATOM 4079 N N . ARG A 1 512 ? -12.628 -15.014 45.354 1.00 36.00 512 ARG A N 1
ATOM 4080 C CA . ARG A 1 512 ? -11.952 -16.070 44.599 1.00 36.00 512 ARG A CA 1
ATOM 4081 C C . ARG A 1 512 ? -12.863 -17.306 44.597 1.00 36.00 512 ARG A C 1
ATOM 4083 O O . ARG A 1 512 ? -13.346 -17.707 45.660 1.00 36.00 512 ARG A O 1
ATOM 4090 N N . THR A 1 513 ? -13.170 -17.847 43.418 1.00 39.47 513 THR A N 1
ATOM 4091 C CA . THR A 1 513 ? -14.201 -18.887 43.195 1.00 39.47 513 THR A CA 1
ATOM 4092 C C . THR A 1 513 ? -13.964 -20.177 43.991 1.00 39.47 513 THR A C 1
ATOM 4094 O O . THR A 1 513 ? -14.903 -20.903 44.306 1.00 39.47 513 THR A O 1
ATOM 4097 N N . ASP A 1 514 ? -12.731 -20.410 44.423 1.00 43.31 514 ASP A N 1
ATOM 4098 C CA . ASP A 1 514 ? -12.256 -21.501 45.274 1.00 43.31 514 ASP A CA 1
ATOM 4099 C C . ASP A 1 514 ? -12.804 -21.488 46.719 1.00 43.31 514 ASP A C 1
ATOM 4101 O O . ASP A 1 514 ? -12.767 -22.523 47.390 1.00 43.31 514 ASP A O 1
ATOM 4105 N N . LYS A 1 515 ? -13.380 -20.374 47.203 1.00 37.53 515 LYS A N 1
ATOM 4106 C CA . LYS A 1 515 ? -13.955 -20.282 48.564 1.00 37.53 515 LYS A CA 1
ATOM 4107 C C . LYS A 1 515 ? -15.466 -20.524 48.663 1.00 37.53 515 LYS A C 1
ATOM 4109 O O . LYS A 1 515 ? -15.998 -20.508 49.772 1.00 37.53 515 LYS A O 1
ATOM 4114 N N . PHE A 1 516 ? -16.165 -20.798 47.561 1.00 32.75 516 PHE A N 1
ATOM 4115 C CA . PHE A 1 516 ? -17.606 -21.084 47.581 1.00 32.75 516 PHE A CA 1
ATOM 4116 C C . PHE A 1 516 ? -17.872 -22.601 47.582 1.00 32.75 516 PHE A C 1
ATOM 4118 O O . PHE A 1 516 ? -18.323 -23.181 46.599 1.00 32.75 516 PHE A O 1
ATOM 4125 N N . LYS A 1 517 ? -17.576 -23.277 48.702 1.00 32.69 517 LYS A N 1
ATOM 4126 C CA . LYS A 1 517 ? -17.996 -24.670 48.939 1.00 32.69 517 LYS A CA 1
ATOM 4127 C C . LYS A 1 517 ? -19.148 -24.721 49.948 1.00 32.69 517 LYS A C 1
ATOM 4129 O O . LYS A 1 517 ? -18.938 -24.596 51.145 1.00 32.69 517 LYS A O 1
ATOM 4134 N N . GLY A 1 518 ? -20.352 -24.957 49.421 1.00 30.73 518 GLY A N 1
ATOM 4135 C CA . GLY A 1 518 ? -21.424 -25.740 50.046 1.00 30.73 518 GLY A CA 1
ATOM 4136 C C . GLY A 1 518 ? -22.020 -25.245 51.366 1.00 30.73 518 GLY A C 1
ATOM 4137 O O . GLY A 1 518 ? -21.712 -25.789 52.420 1.00 30.73 518 GLY A O 1
ATOM 4138 N N . VAL A 1 519 ? -23.022 -24.363 51.299 1.00 25.20 519 VAL A N 1
ATOM 4139 C CA . VAL A 1 519 ? -24.050 -24.301 52.351 1.00 25.20 519 VAL A CA 1
ATOM 4140 C C . VAL A 1 519 ? -25.054 -25.425 52.086 1.00 25.20 519 VAL A C 1
ATOM 4142 O O . VAL A 1 519 ? -25.996 -25.275 51.309 1.00 25.20 519 VAL A O 1
ATOM 4145 N N . ARG A 1 520 ? -24.838 -26.588 52.711 1.00 26.56 520 ARG A N 1
ATOM 4146 C CA . ARG A 1 520 ? -25.909 -27.572 52.924 1.00 26.56 520 ARG A CA 1
ATOM 4147 C C . ARG A 1 520 ? -26.689 -27.167 54.177 1.00 26.56 520 ARG A C 1
ATOM 4149 O O . ARG A 1 520 ? -26.107 -26.879 55.215 1.00 26.56 520 ARG A O 1
ATOM 4156 N N . ARG A 1 521 ? -28.017 -27.140 54.042 1.00 28.48 521 ARG A N 1
ATOM 4157 C CA . ARG A 1 521 ? -29.009 -26.960 55.115 1.00 28.48 521 ARG A CA 1
ATOM 4158 C C . ARG A 1 521 ? -28.735 -27.891 56.310 1.00 28.48 521 ARG A C 1
ATOM 4160 O O . ARG A 1 521 ? -28.627 -29.095 56.102 1.00 28.48 521 ARG A O 1
ATOM 4167 N N . GLY A 1 522 ? -28.774 -27.354 57.536 1.00 22.98 522 GLY A N 1
ATOM 4168 C CA . GLY A 1 522 ? -29.024 -28.137 58.755 1.00 22.98 522 GLY A CA 1
ATOM 4169 C C . GLY A 1 522 ? -28.506 -27.531 60.070 1.00 22.98 522 GLY A C 1
ATOM 4170 O O . GLY A 1 522 ? -27.305 -27.491 60.278 1.00 22.98 522 GLY A O 1
ATOM 4171 N N . GLY A 1 523 ? -29.429 -27.153 60.968 1.00 23.69 523 GLY A N 1
ATOM 4172 C CA . GLY A 1 523 ? -29.346 -27.422 62.419 1.00 23.69 523 GLY A CA 1
ATOM 4173 C C . GLY A 1 523 ? -28.474 -26.552 63.348 1.00 23.69 523 GLY A C 1
ATOM 4174 O O . GLY A 1 523 ? -27.257 -26.596 63.296 1.00 23.69 523 GLY A O 1
ATOM 4175 N N . MET A 1 524 ? -29.154 -25.849 64.268 1.00 23.44 524 MET A N 1
ATOM 4176 C CA . MET A 1 524 ? -28.838 -25.583 65.694 1.00 23.44 524 MET A CA 1
ATOM 4177 C C . MET A 1 524 ? -27.437 -25.900 66.264 1.00 23.44 524 MET A C 1
ATOM 4179 O O . MET A 1 524 ? -26.984 -27.036 66.203 1.00 23.44 524 MET A O 1
ATOM 4183 N N . GLY A 1 525 ? -26.897 -24.974 67.075 1.00 23.92 525 GLY A N 1
ATOM 4184 C CA . GLY A 1 525 ? -26.019 -25.343 68.199 1.00 23.92 525 GLY A CA 1
ATOM 4185 C C . GLY A 1 525 ? -24.999 -24.290 68.644 1.00 23.92 525 GLY A C 1
ATOM 4186 O O . GLY A 1 525 ? -24.168 -23.846 67.869 1.00 23.92 525 GLY A O 1
ATOM 4187 N N . ARG A 1 526 ? -25.078 -23.915 69.924 1.00 25.86 526 ARG A N 1
ATOM 4188 C CA . ARG A 1 526 ? -24.217 -23.002 70.702 1.00 25.86 526 ARG A CA 1
ATOM 4189 C C . ARG A 1 526 ? -22.715 -23.375 70.759 1.00 25.86 526 ARG A C 1
ATOM 4191 O O . ARG A 1 526 ? -22.371 -24.550 70.732 1.00 25.86 526 ARG A O 1
ATOM 4198 N N . SER A 1 527 ? -21.929 -22.361 71.180 1.00 26.38 527 SER A N 1
ATOM 4199 C CA . SER A 1 527 ? -20.702 -22.435 72.023 1.00 26.38 527 SER A CA 1
ATOM 4200 C C . SER A 1 527 ? -19.367 -22.572 71.244 1.00 26.38 527 SER A C 1
ATOM 4202 O O . SER A 1 527 ? -19.367 -23.212 70.207 1.00 26.38 527 SER A O 1
ATOM 4204 N N . ILE A 1 528 ? -18.187 -22.039 71.613 1.00 24.72 528 ILE A N 1
ATOM 4205 C CA . ILE A 1 528 ? -17.661 -21.322 72.795 1.00 24.72 528 ILE A CA 1
ATOM 4206 C C . ILE A 1 528 ? -16.231 -20.800 72.438 1.00 24.72 528 ILE A C 1
ATOM 4208 O O . ILE A 1 528 ? -15.500 -21.480 71.732 1.00 24.72 528 ILE A O 1
ATOM 4212 N N . VAL A 1 529 ? -15.881 -19.598 72.933 1.00 24.80 529 VAL A N 1
ATOM 4213 C CA . VAL A 1 529 ? -14.604 -19.128 73.553 1.00 24.80 529 VAL A CA 1
ATOM 4214 C C . VAL A 1 529 ? -13.237 -19.413 72.885 1.00 24.80 529 VAL A C 1
ATOM 4216 O O . VAL A 1 529 ? -12.837 -20.556 72.741 1.00 24.80 529 VAL A O 1
ATOM 4219 N N . GLN A 1 530 ? -12.458 -18.337 72.669 1.00 26.02 530 GLN A N 1
ATOM 4220 C CA . GLN A 1 530 ? -11.102 -18.033 73.218 1.00 26.02 530 GLN A CA 1
ATOM 4221 C C . GLN A 1 530 ? -10.457 -16.949 72.323 1.00 26.02 530 GLN A C 1
ATOM 4223 O O . GLN A 1 530 ? -10.222 -17.168 71.145 1.00 26.02 530 GLN A O 1
ATOM 4228 N N . ALA A 1 531 ? -10.408 -15.669 72.706 1.00 25.70 531 ALA A N 1
ATOM 4229 C CA . ALA A 1 531 ? -9.569 -15.029 73.728 1.00 25.70 531 ALA A CA 1
ATOM 4230 C C . ALA A 1 531 ? -8.056 -15.146 73.463 1.00 25.70 531 ALA A C 1
ATOM 4232 O O . ALA A 1 531 ? -7.477 -16.196 73.701 1.00 25.70 531 ALA A O 1
ATOM 4233 N N . GLN A 1 532 ? -7.450 -14.019 73.059 1.00 26.05 532 GLN A N 1
ATOM 4234 C CA . GLN A 1 532 ? -6.226 -13.371 73.589 1.00 26.05 532 GLN A CA 1
ATOM 4235 C C . GLN A 1 532 ? -5.563 -12.563 72.451 1.00 26.05 532 GLN A C 1
ATOM 4237 O O . GLN A 1 532 ? -5.152 -13.116 71.444 1.00 26.05 532 GLN A O 1
ATOM 4242 N N . ALA A 1 533 ? -5.644 -11.230 72.417 1.00 26.05 533 ALA A N 1
ATOM 4243 C CA . ALA A 1 533 ? -5.014 -10.229 73.290 1.00 26.05 533 ALA A CA 1
ATOM 4244 C C . ALA A 1 533 ? -3.495 -10.070 73.078 1.00 26.05 533 ALA A C 1
ATOM 4246 O O . ALA A 1 533 ? -2.717 -10.882 73.564 1.00 26.05 533 ALA A O 1
ATOM 4247 N N . LYS A 1 534 ? -3.096 -8.940 72.470 1.00 26.11 534 LYS A N 1
ATOM 4248 C CA . LYS A 1 534 ? -2.154 -7.916 72.998 1.00 26.11 534 LYS A CA 1
ATOM 4249 C C . LYS A 1 534 ? -1.943 -6.842 71.908 1.00 26.11 534 LYS A C 1
ATOM 4251 O O . LYS A 1 534 ? -1.548 -7.166 70.802 1.00 26.11 534 LYS A O 1
ATOM 4256 N N . ARG A 1 535 ? -2.447 -5.607 72.087 1.00 25.48 535 ARG A N 1
ATOM 4257 C CA . ARG A 1 535 ? -1.781 -4.433 72.722 1.00 25.48 535 ARG A CA 1
ATOM 4258 C C . ARG A 1 535 ? -0.453 -4.096 72.010 1.00 25.48 535 ARG A C 1
ATOM 4260 O O . ARG A 1 535 ? 0.450 -4.910 72.047 1.00 25.48 535 ARG A O 1
ATOM 4267 N N . LYS A 1 536 ? -0.253 -2.910 71.423 1.00 25.98 536 LYS A N 1
ATOM 4268 C CA . LYS A 1 536 ? -0.310 -1.585 72.071 1.00 25.98 536 LYS A CA 1
ATOM 4269 C C . LYS A 1 536 ? -0.631 -0.446 71.087 1.00 25.98 536 LYS A C 1
ATOM 4271 O O . LYS A 1 536 ? -0.262 -0.465 69.925 1.00 25.98 536 LYS A O 1
ATOM 4276 N N . LYS A 1 537 ? -1.281 0.564 71.661 1.00 26.16 537 LYS A N 1
ATOM 4277 C CA . LYS A 1 537 ? -1.701 1.869 71.143 1.00 26.16 537 LYS A CA 1
ATOM 4278 C C . LYS A 1 537 ? -0.845 2.939 71.835 1.00 26.16 537 LYS A C 1
ATOM 4280 O O . LYS A 1 537 ? -0.643 2.776 73.040 1.00 26.16 537 LYS A O 1
ATOM 4285 N N . LYS A 1 538 ? -0.438 4.006 71.132 1.00 25.75 538 LYS A N 1
ATOM 4286 C CA . LYS A 1 538 ? -0.384 5.426 71.585 1.00 25.75 538 LYS A CA 1
ATOM 4287 C C . LYS A 1 538 ? 0.315 6.294 70.508 1.00 25.75 538 LYS A C 1
ATOM 4289 O O . LYS A 1 538 ? 1.408 5.929 70.113 1.00 25.75 538 LYS A O 1
ATOM 4294 N N . THR A 1 539 ? -0.396 7.209 69.817 1.00 26.97 539 THR A N 1
ATOM 4295 C CA . THR A 1 539 ? -0.595 8.672 70.099 1.00 26.97 539 THR A CA 1
ATOM 4296 C C . THR A 1 539 ? 0.700 9.484 69.910 1.00 26.97 539 THR A C 1
ATOM 4298 O O . THR A 1 539 ? 1.699 9.045 70.455 1.00 26.97 539 THR A O 1
ATOM 4301 N N . LYS A 1 540 ? 0.787 10.670 69.288 1.00 26.22 540 LYS A N 1
ATOM 4302 C CA . LYS A 1 540 ? -0.155 11.657 68.714 1.00 26.22 540 LYS A CA 1
ATOM 4303 C C . LYS A 1 540 ? 0.693 12.789 68.062 1.00 26.22 540 LYS A C 1
ATOM 4305 O O . LYS A 1 540 ? 1.866 12.893 68.393 1.00 26.22 540 LYS A O 1
ATOM 4310 N N . ASP A 1 541 ? 0.016 13.663 67.309 1.00 26.05 541 ASP A N 1
ATOM 4311 C CA . ASP A 1 541 ? 0.328 15.078 66.989 1.00 26.05 541 ASP A CA 1
ATOM 4312 C C . ASP A 1 541 ? 1.280 15.406 65.801 1.00 26.05 541 ASP A C 1
ATOM 4314 O O . ASP A 1 541 ? 2.400 14.918 65.714 1.00 26.05 541 ASP A O 1
ATOM 4318 N N . GLY A 1 542 ? 0.777 16.243 64.870 1.00 23.80 542 GLY A N 1
ATOM 4319 C CA . GLY A 1 542 ? 1.512 16.942 63.786 1.00 23.80 542 GLY A CA 1
ATOM 4320 C C . GLY A 1 542 ? 2.001 18.341 64.231 1.00 23.80 542 GLY A C 1
ATOM 4321 O O . GLY A 1 542 ? 2.062 18.531 65.446 1.00 23.80 542 GLY A O 1
ATOM 4322 N N . PRO A 1 543 ? 2.277 19.349 63.353 1.00 37.34 543 PRO A N 1
ATOM 4323 C CA . PRO A 1 543 ? 1.896 19.497 61.932 1.00 37.34 543 PRO A CA 1
ATOM 4324 C C . PRO A 1 543 ? 2.987 20.044 60.951 1.00 37.34 543 PRO A C 1
ATOM 4326 O O . PRO A 1 543 ? 4.035 20.514 61.365 1.00 37.34 543 PRO A O 1
ATOM 4329 N N . ALA A 1 544 ? 2.640 20.026 59.651 1.00 26.88 544 ALA A N 1
ATOM 4330 C CA . ALA A 1 544 ? 2.981 20.942 58.535 1.00 26.88 544 ALA A CA 1
ATOM 4331 C C . ALA A 1 544 ? 4.443 21.343 58.202 1.00 26.88 544 ALA A C 1
ATOM 4333 O O . ALA A 1 544 ? 5.096 22.037 58.972 1.00 26.88 544 ALA A O 1
ATOM 4334 N N . SER A 1 545 ? 4.867 21.085 56.951 1.00 25.47 545 SER A N 1
ATOM 4335 C CA . SER A 1 545 ? 5.270 22.078 55.915 1.00 25.47 545 SER A CA 1
ATOM 4336 C C . SER A 1 545 ? 6.263 21.497 54.892 1.00 25.47 545 SER A C 1
ATOM 4338 O O . SER A 1 545 ? 7.079 20.655 55.250 1.00 25.47 545 SER A O 1
ATOM 4340 N N . GLY A 1 546 ? 6.215 22.016 53.659 1.00 26.28 546 GLY A N 1
ATOM 4341 C CA . GLY A 1 546 ? 7.393 22.149 52.793 1.00 26.28 546 GLY A CA 1
ATOM 4342 C C . GLY A 1 546 ? 7.468 21.202 51.602 1.00 26.28 546 GLY A C 1
ATOM 4343 O O . GLY A 1 546 ? 7.569 19.995 51.782 1.00 26.28 546 GLY A O 1
ATOM 4344 N N . ASP A 1 547 ? 7.427 21.799 50.416 1.00 26.48 547 ASP A N 1
ATOM 4345 C CA . ASP A 1 547 ? 7.544 21.198 49.092 1.00 26.48 547 ASP A CA 1
ATOM 4346 C C . ASP A 1 547 ? 8.976 20.720 48.753 1.00 26.48 547 ASP A C 1
ATOM 4348 O O . ASP A 1 547 ? 9.933 20.995 49.476 1.00 26.48 547 ASP A O 1
ATOM 4352 N N . ASP A 1 548 ? 9.062 20.068 47.589 1.00 26.02 548 ASP A N 1
ATOM 4353 C CA . ASP A 1 548 ? 10.238 19.827 46.741 1.00 26.02 548 ASP A CA 1
ATOM 4354 C C . ASP A 1 548 ? 11.200 18.690 47.132 1.00 26.02 548 ASP A C 1
ATOM 4356 O O . ASP A 1 548 ? 12.123 18.840 47.929 1.00 26.02 548 ASP A O 1
ATOM 4360 N N . ALA A 1 549 ? 11.041 17.550 46.449 1.00 28.34 549 ALA A N 1
ATOM 4361 C CA . ALA A 1 549 ? 12.137 16.624 46.184 1.00 28.34 549 ALA A CA 1
ATOM 4362 C C . ALA A 1 549 ? 11.950 15.960 44.813 1.00 28.34 549 ALA A C 1
ATOM 4364 O O . ALA A 1 549 ? 10.928 15.333 44.523 1.00 28.34 549 ALA A O 1
ATOM 4365 N N . GLU A 1 550 ? 12.967 16.163 43.985 1.00 26.66 550 GLU A N 1
ATOM 4366 C CA . GLU A 1 550 ? 13.248 15.528 42.707 1.00 26.66 550 GLU A CA 1
ATOM 4367 C C . GLU A 1 550 ? 13.106 14.000 42.812 1.00 26.66 550 GLU A C 1
ATOM 4369 O O . GLU A 1 550 ? 13.582 13.382 43.763 1.00 26.66 550 GLU A O 1
ATOM 4374 N N . ALA A 1 551 ? 12.436 13.381 41.837 1.00 26.66 551 ALA A N 1
ATOM 4375 C CA . ALA A 1 551 ? 12.417 11.930 41.709 1.00 26.66 551 ALA A CA 1
ATOM 4376 C C . ALA A 1 551 ? 13.614 11.500 40.854 1.00 26.66 551 ALA A C 1
ATOM 4378 O O . ALA A 1 551 ? 13.599 11.663 39.633 1.00 26.66 551 ALA A O 1
ATOM 4379 N N . GLU A 1 552 ? 14.638 10.976 41.526 1.00 26.64 552 GLU A N 1
ATOM 4380 C CA . GLU A 1 552 ? 15.701 10.167 40.935 1.00 26.64 552 GLU A CA 1
ATOM 4381 C C . GLU A 1 552 ? 15.107 8.963 40.183 1.00 26.64 552 GLU A C 1
ATOM 4383 O O . GLU A 1 552 ? 14.209 8.268 40.673 1.00 26.64 552 GLU A O 1
ATOM 4388 N N . GLU A 1 553 ? 15.633 8.728 38.979 1.00 25.95 553 GLU A N 1
ATOM 4389 C CA . GLU A 1 553 ? 15.536 7.463 38.255 1.00 25.95 553 GLU A CA 1
ATOM 4390 C C . GLU A 1 553 ? 16.117 6.341 39.122 1.00 25.95 553 GLU A C 1
ATOM 4392 O O . GLU A 1 553 ? 17.278 6.384 39.522 1.00 25.95 553 GLU A O 1
ATOM 4397 N N . VAL A 1 554 ? 15.304 5.322 39.402 1.00 24.98 554 VAL A N 1
ATOM 4398 C CA . VAL A 1 554 ? 15.787 4.045 39.925 1.00 24.98 554 VAL A CA 1
ATOM 4399 C C . VAL A 1 554 ? 15.895 3.093 38.744 1.00 24.98 554 VAL A C 1
ATOM 4401 O O . VAL A 1 554 ? 14.881 2.631 38.213 1.00 24.98 554 VAL A O 1
ATOM 4404 N N . ASP A 1 555 ? 17.137 2.830 38.351 1.00 23.88 555 ASP A N 1
ATOM 4405 C CA . ASP A 1 555 ? 17.527 1.733 37.477 1.00 23.88 555 ASP A CA 1
ATOM 4406 C C . ASP A 1 555 ? 17.032 0.404 38.064 1.00 23.88 555 ASP A C 1
ATOM 4408 O O . ASP A 1 555 ? 17.324 0.052 39.209 1.00 23.88 555 ASP A O 1
ATOM 4412 N N . ALA A 1 556 ? 16.249 -0.336 37.279 1.00 26.48 556 ALA A N 1
ATOM 4413 C CA . ALA A 1 556 ? 15.893 -1.712 37.584 1.00 26.48 556 ALA A CA 1
ATOM 4414 C C . ALA A 1 556 ? 16.897 -2.629 36.882 1.00 26.48 556 ALA A C 1
ATOM 4416 O O . ALA A 1 556 ? 16.833 -2.818 35.667 1.00 26.48 556 ALA A O 1
ATOM 4417 N N . GLU A 1 557 ? 17.829 -3.151 37.676 1.00 25.31 557 GLU A N 1
ATOM 4418 C CA . GLU A 1 557 ? 18.756 -4.215 37.310 1.00 25.31 557 GLU A CA 1
ATOM 4419 C C . GLU A 1 557 ? 18.017 -5.504 36.912 1.00 25.31 557 GLU A C 1
ATOM 4421 O O . GLU A 1 557 ? 16.922 -5.816 37.389 1.00 25.31 557 GLU A O 1
ATOM 4426 N N . ASP A 1 558 ? 18.666 -6.225 36.003 1.00 26.31 558 ASP A N 1
ATOM 4427 C CA . ASP A 1 558 ? 18.264 -7.469 35.365 1.00 26.31 558 ASP A CA 1
ATOM 4428 C C . ASP A 1 558 ? 17.910 -8.595 36.357 1.00 26.31 558 ASP A C 1
ATOM 4430 O O . ASP A 1 558 ? 18.725 -8.993 37.188 1.00 26.31 558 ASP A O 1
ATOM 4434 N N . GLU A 1 559 ? 16.728 -9.205 36.198 1.00 26.23 559 GLU A N 1
ATOM 4435 C CA . GLU A 1 559 ? 16.459 -10.552 36.719 1.00 26.23 559 GLU A CA 1
ATOM 4436 C C . GLU A 1 559 ? 16.506 -11.579 35.576 1.00 26.23 559 GLU A C 1
ATOM 4438 O O . GLU A 1 559 ? 15.618 -11.655 34.721 1.00 26.23 559 GLU A O 1
ATOM 4443 N N . GLU A 1 560 ? 17.566 -12.391 35.589 1.00 26.09 560 GLU A N 1
ATOM 4444 C CA . GLU A 1 560 ? 17.720 -13.609 34.795 1.00 26.09 560 GLU A CA 1
ATOM 4445 C C . GLU A 1 560 ? 16.638 -14.649 35.146 1.00 26.09 560 GLU A C 1
ATOM 4447 O O . GLU A 1 560 ? 16.428 -15.019 36.302 1.00 26.09 560 GLU A O 1
ATOM 4452 N N . MET A 1 561 ? 15.980 -15.179 34.114 1.00 24.94 561 MET A N 1
ATOM 4453 C CA . MET A 1 561 ? 15.052 -16.309 34.199 1.00 24.94 561 MET A CA 1
ATOM 4454 C C . MET A 1 561 ? 15.820 -17.634 34.009 1.00 24.94 561 MET A C 1
ATOM 4456 O O . MET A 1 561 ? 16.544 -17.760 33.022 1.00 24.94 561 MET A O 1
ATOM 4460 N N . PRO A 1 562 ? 15.652 -18.651 34.879 1.00 30.25 562 PRO A N 1
ATOM 4461 C CA . PRO A 1 562 ? 16.416 -19.894 34.790 1.00 30.25 562 PRO A CA 1
ATOM 4462 C C . PRO A 1 562 ? 15.897 -20.867 33.717 1.00 30.25 562 PRO A C 1
ATOM 4464 O O . PRO A 1 562 ? 14.714 -21.218 33.676 1.00 30.25 562 PRO A O 1
ATOM 4467 N N . ASP A 1 563 ? 16.835 -21.374 32.915 1.00 27.47 563 ASP A N 1
ATOM 4468 C CA . ASP A 1 563 ? 16.702 -22.525 32.020 1.00 27.47 563 ASP A CA 1
ATOM 4469 C C . ASP A 1 563 ? 16.624 -23.843 32.810 1.00 27.47 563 ASP A C 1
ATOM 4471 O O . ASP A 1 563 ? 17.607 -24.265 33.417 1.00 27.47 563 ASP A O 1
ATOM 4475 N N . ALA A 1 564 ? 15.482 -24.540 32.759 1.00 27.00 564 ALA A N 1
ATOM 4476 C CA . ALA A 1 564 ? 15.401 -25.988 32.993 1.00 27.00 564 ALA A CA 1
ATOM 4477 C C . ALA A 1 564 ? 14.021 -26.568 32.616 1.00 27.00 564 ALA A C 1
ATOM 4479 O O . ALA A 1 564 ? 13.132 -26.682 33.459 1.00 27.00 564 ALA A O 1
ATOM 4480 N N . ILE A 1 565 ? 13.860 -27.053 31.379 1.00 26.97 565 ILE A N 1
ATOM 4481 C CA . ILE A 1 565 ? 13.004 -28.224 31.116 1.00 26.97 565 ILE A CA 1
ATOM 4482 C C . ILE A 1 565 ? 13.844 -29.262 30.376 1.00 26.97 565 ILE A C 1
ATOM 4484 O O . ILE A 1 565 ? 14.407 -29.021 29.312 1.00 26.97 565 ILE A O 1
ATOM 4488 N N . SER A 1 566 ? 13.964 -30.411 31.028 1.00 30.09 566 SER A N 1
ATOM 4489 C CA . SER A 1 566 ? 14.939 -31.460 30.795 1.00 30.09 566 SER A CA 1
ATOM 4490 C C . SER A 1 566 ? 14.607 -32.381 29.618 1.00 30.09 566 SER A C 1
ATOM 4492 O O . SER A 1 566 ? 13.466 -32.749 29.334 1.00 30.09 566 SER A O 1
ATOM 4494 N N . ALA A 1 567 ? 15.685 -32.805 28.966 1.00 32.25 567 ALA A N 1
ATOM 4495 C CA . ALA A 1 567 ? 15.770 -33.703 27.829 1.00 32.25 567 ALA A CA 1
ATOM 4496 C C . ALA A 1 567 ? 15.508 -35.186 28.181 1.00 32.25 567 ALA A C 1
ATOM 4498 O O . ALA A 1 567 ? 16.386 -36.029 28.021 1.00 32.25 567 ALA A O 1
ATOM 4499 N N . VAL A 1 568 ? 14.296 -35.534 28.631 1.00 32.47 568 VAL A N 1
ATOM 4500 C CA . VAL A 1 568 ? 13.925 -36.946 28.915 1.00 32.47 568 VAL A CA 1
ATOM 4501 C C . VAL A 1 568 ? 12.830 -37.488 27.974 1.00 32.47 568 VAL A C 1
ATOM 4503 O O . VAL A 1 568 ? 12.574 -38.686 27.933 1.00 32.47 568 VAL A O 1
ATOM 4506 N N . GLY A 1 569 ? 12.238 -36.653 27.112 1.00 33.00 569 GLY A N 1
ATOM 4507 C CA . GLY A 1 569 ? 11.190 -37.075 26.165 1.00 33.00 569 GLY A CA 1
ATOM 4508 C C . GLY A 1 569 ? 11.666 -37.551 24.783 1.00 33.00 569 GLY A C 1
ATOM 4509 O O . GLY A 1 569 ? 10.891 -38.163 24.054 1.00 33.00 569 GLY A O 1
ATOM 4510 N N . PHE A 1 570 ? 12.919 -37.281 24.397 1.00 30.88 570 PHE A N 1
ATOM 4511 C CA . PHE A 1 570 ? 13.378 -37.469 23.008 1.00 30.88 570 PHE A CA 1
ATOM 4512 C C . PHE A 1 570 ? 14.091 -38.812 22.756 1.00 30.88 570 PHE A C 1
ATOM 4514 O O . PHE A 1 570 ? 14.088 -39.314 21.636 1.00 30.88 570 PHE A O 1
ATOM 4521 N N . SER A 1 571 ? 14.643 -39.443 23.799 1.00 34.41 571 SER A N 1
ATOM 4522 C CA . SER A 1 571 ? 15.332 -40.742 23.691 1.00 34.41 571 SER A CA 1
ATOM 4523 C C . SER A 1 571 ? 14.354 -41.914 23.516 1.00 34.41 571 SER A C 1
ATOM 4525 O O . SER A 1 571 ? 14.595 -42.790 22.690 1.00 34.41 571 SER A O 1
ATOM 4527 N N . LEU A 1 572 ? 13.196 -41.889 24.188 1.00 33.81 572 LEU A N 1
ATOM 4528 C CA . LEU A 1 572 ? 12.222 -42.991 24.143 1.00 33.81 572 LEU A CA 1
ATOM 4529 C C . LEU A 1 572 ? 11.516 -43.128 22.776 1.00 33.81 572 LEU A C 1
ATOM 4531 O O . LEU A 1 572 ? 11.076 -44.217 22.397 1.00 33.81 572 LEU A O 1
ATOM 4535 N N . LEU A 1 573 ? 11.419 -42.026 22.023 1.00 35.19 573 LEU A N 1
ATOM 4536 C CA . LEU A 1 573 ? 10.797 -41.988 20.695 1.00 35.19 573 LEU A CA 1
ATOM 4537 C C . LEU A 1 573 ? 11.735 -42.533 19.601 1.00 35.19 573 LEU A C 1
ATOM 4539 O O . LEU A 1 573 ? 11.280 -43.138 18.632 1.00 35.19 573 LEU A O 1
ATOM 4543 N N . LEU A 1 574 ? 13.048 -42.347 19.765 1.00 36.56 574 LEU A N 1
ATOM 4544 C CA . LEU A 1 574 ? 14.061 -42.841 18.828 1.00 36.56 574 LEU A CA 1
ATOM 4545 C C . LEU A 1 574 ? 14.300 -44.349 18.988 1.00 36.56 574 LEU A C 1
ATOM 4547 O O . LEU A 1 574 ? 14.425 -45.052 17.984 1.00 36.56 574 LEU A O 1
ATOM 4551 N N . ASP A 1 575 ? 14.249 -44.868 20.216 1.00 36.62 575 ASP A N 1
ATOM 4552 C CA . ASP A 1 575 ? 14.428 -46.304 20.471 1.00 36.62 575 ASP A CA 1
ATOM 4553 C C . ASP A 1 575 ? 13.230 -47.146 19.996 1.00 36.62 575 ASP A C 1
ATOM 4555 O O . ASP A 1 575 ? 13.401 -48.245 19.459 1.00 36.62 575 ASP A O 1
ATOM 4559 N N . THR A 1 576 ? 12.009 -46.609 20.098 1.00 40.53 576 THR A N 1
ATOM 4560 C CA . THR A 1 576 ? 10.792 -47.275 19.598 1.00 40.53 576 THR A CA 1
ATOM 4561 C C . THR A 1 576 ? 10.711 -47.282 18.067 1.00 40.53 576 THR A C 1
ATOM 4563 O O . THR A 1 576 ? 10.292 -48.283 17.477 1.00 40.53 576 THR A O 1
ATOM 4566 N N . LEU A 1 577 ? 11.191 -46.226 17.401 1.00 36.72 577 LEU A N 1
ATOM 4567 C CA . LEU A 1 577 ? 11.318 -46.179 15.937 1.00 36.72 577 LEU A CA 1
ATOM 4568 C C . LEU A 1 577 ? 12.452 -47.082 15.415 1.00 36.72 577 LEU A C 1
ATOM 4570 O O . LEU A 1 577 ? 12.293 -47.733 14.378 1.00 36.72 577 LEU A O 1
ATOM 4574 N N . GLY A 1 578 ? 13.560 -47.197 16.154 1.00 34.25 578 GLY A N 1
ATOM 4575 C CA . GLY A 1 578 ? 14.672 -48.094 15.820 1.00 34.25 578 GLY A CA 1
ATOM 4576 C C . GLY A 1 578 ? 14.285 -49.577 15.858 1.00 34.25 578 GLY A C 1
ATOM 4577 O O . GLY A 1 578 ? 14.619 -50.338 14.943 1.00 34.25 578 GLY A O 1
ATOM 4578 N N . GLN A 1 579 ? 13.507 -49.991 16.863 1.00 38.78 579 GLN A N 1
ATOM 4579 C CA . GLN A 1 579 ? 13.035 -51.376 16.988 1.00 38.78 579 GLN A CA 1
ATOM 4580 C C . GLN A 1 579 ? 12.016 -51.758 15.901 1.00 38.78 579 GLN A C 1
ATOM 4582 O O . GLN A 1 579 ? 12.070 -52.872 15.370 1.00 38.78 579 GLN A O 1
ATOM 4587 N N . ALA A 1 580 ? 11.141 -50.831 15.496 1.00 37.72 580 ALA A N 1
ATOM 4588 C CA . ALA A 1 580 ? 10.177 -51.063 14.418 1.00 37.72 580 ALA A CA 1
ATOM 4589 C C . ALA A 1 580 ? 10.863 -51.273 13.050 1.00 37.72 580 ALA A C 1
ATOM 4591 O O . ALA A 1 580 ? 10.483 -52.174 12.294 1.00 37.72 580 ALA A O 1
ATOM 4592 N N . CYS A 1 581 ? 11.924 -50.510 12.762 1.00 35.19 581 CYS A N 1
ATOM 4593 C CA . CYS A 1 581 ? 12.723 -50.661 11.540 1.00 35.19 581 CYS A CA 1
ATOM 4594 C C . CYS A 1 581 ? 13.500 -51.987 11.492 1.00 35.19 581 CYS A C 1
ATOM 4596 O O . CYS A 1 581 ? 13.551 -52.633 10.441 1.00 35.19 581 CYS A O 1
ATOM 4598 N N . HIS A 1 582 ? 14.050 -52.448 12.620 1.00 37.94 582 HIS A N 1
ATOM 4599 C CA . HIS A 1 582 ? 14.772 -53.724 12.675 1.00 37.94 582 HIS A CA 1
ATOM 4600 C C . HIS A 1 582 ? 13.862 -54.943 12.452 1.00 37.94 582 HIS A C 1
ATOM 4602 O O . HIS A 1 582 ? 14.246 -55.879 11.745 1.00 37.94 582 HIS A O 1
ATOM 4608 N N . ILE A 1 583 ? 12.635 -54.921 12.983 1.00 42.97 583 ILE A N 1
ATOM 4609 C CA . ILE A 1 583 ? 11.654 -56.004 12.791 1.00 42.97 583 ILE A CA 1
ATOM 4610 C C . ILE A 1 583 ? 11.159 -56.048 11.334 1.00 42.97 583 ILE A C 1
ATOM 4612 O O . ILE A 1 583 ? 10.975 -57.134 10.774 1.00 42.97 583 ILE A O 1
ATOM 4616 N N . ALA A 1 584 ? 10.992 -54.888 10.691 1.00 37.88 584 ALA A N 1
ATOM 4617 C CA . ALA A 1 584 ? 10.607 -54.798 9.282 1.00 37.88 584 ALA A CA 1
ATOM 4618 C C . ALA A 1 584 ? 11.708 -55.330 8.343 1.00 37.88 584 ALA A C 1
ATOM 4620 O O . ALA A 1 584 ? 11.423 -56.122 7.442 1.00 37.88 584 ALA A O 1
ATOM 4621 N N . LEU A 1 585 ? 12.975 -54.984 8.599 1.00 38.28 585 LEU A N 1
ATOM 4622 C CA . LEU A 1 585 ? 14.125 -55.463 7.820 1.00 38.28 585 LEU A CA 1
ATOM 4623 C C . LEU A 1 585 ? 14.355 -56.977 7.966 1.00 38.28 585 LEU A C 1
ATOM 4625 O O . LEU A 1 585 ? 14.651 -57.655 6.978 1.00 38.28 585 LEU A O 1
ATOM 4629 N N . ALA A 1 586 ? 14.141 -57.537 9.161 1.00 39.34 586 ALA A N 1
ATOM 4630 C CA . ALA A 1 586 ? 14.236 -58.980 9.388 1.00 39.34 586 ALA A CA 1
ATOM 4631 C C . ALA A 1 586 ? 13.162 -59.773 8.613 1.00 39.34 586 ALA A C 1
ATOM 4633 O O . ALA A 1 586 ? 13.442 -60.847 8.076 1.00 39.34 586 ALA A O 1
ATOM 4634 N N . ARG A 1 587 ? 11.943 -59.227 8.488 1.00 39.06 587 ARG A N 1
ATOM 4635 C CA . ARG A 1 587 ? 10.838 -59.865 7.747 1.00 39.06 587 ARG A CA 1
ATOM 4636 C C . ARG A 1 587 ? 11.024 -59.805 6.228 1.00 39.06 587 ARG A C 1
ATOM 4638 O O . ARG A 1 587 ? 10.695 -60.772 5.545 1.00 39.06 587 ARG A O 1
ATOM 4645 N N . VAL A 1 588 ? 11.616 -58.729 5.709 1.00 37.00 588 VAL A N 1
ATOM 4646 C CA . VAL A 1 588 ? 11.957 -58.598 4.279 1.00 37.00 588 VAL A CA 1
ATOM 4647 C C . VAL A 1 588 ? 13.111 -59.534 3.891 1.00 37.00 588 VAL A C 1
ATOM 4649 O O . VAL A 1 588 ? 13.058 -60.172 2.840 1.00 37.00 588 VAL A O 1
ATOM 4652 N N . SER A 1 589 ? 14.102 -59.715 4.770 1.00 35.34 589 SER A N 1
ATOM 4653 C CA . SER A 1 589 ? 15.196 -60.682 4.565 1.00 35.34 589 SER A CA 1
ATOM 4654 C C . SER A 1 589 ? 14.701 -62.143 4.531 1.00 35.34 589 SER A C 1
ATOM 4656 O O . SER A 1 589 ? 15.133 -62.949 3.700 1.00 35.34 589 SER A O 1
ATOM 4658 N N . ALA A 1 590 ? 13.706 -62.478 5.363 1.00 37.09 590 ALA A N 1
ATOM 4659 C CA . ALA A 1 590 ? 13.075 -63.800 5.369 1.00 37.09 590 ALA A CA 1
ATOM 4660 C C . ALA A 1 590 ? 12.214 -64.078 4.118 1.00 37.09 590 ALA A C 1
ATOM 4662 O O . ALA A 1 590 ? 12.128 -65.227 3.680 1.00 37.09 590 ALA A O 1
ATOM 4663 N N . ALA A 1 591 ? 11.612 -63.044 3.516 1.00 37.06 591 ALA A N 1
ATOM 4664 C CA . ALA A 1 591 ? 10.832 -63.162 2.281 1.00 37.06 591 ALA A CA 1
ATOM 4665 C C . ALA A 1 591 ? 11.728 -63.361 1.043 1.00 37.06 591 ALA A C 1
ATOM 4667 O O . ALA A 1 591 ? 11.465 -64.242 0.226 1.00 37.06 591 ALA A O 1
ATOM 4668 N N . LEU A 1 592 ? 12.849 -62.635 0.961 1.00 35.91 592 LEU A N 1
ATOM 4669 C CA . LEU A 1 592 ? 13.814 -62.736 -0.148 1.00 35.91 592 LEU A CA 1
ATOM 4670 C C . LEU A 1 592 ? 14.582 -64.070 -0.178 1.00 35.91 592 LEU A C 1
ATOM 4672 O O . LEU A 1 592 ? 15.119 -64.465 -1.212 1.00 35.91 592 LEU A O 1
ATOM 4676 N N . SER A 1 593 ? 14.598 -64.798 0.939 1.00 35.88 593 SER A N 1
ATOM 4677 C CA . SER A 1 593 ? 15.210 -66.128 1.034 1.00 35.88 593 SER A CA 1
ATOM 4678 C C . SER A 1 593 ? 14.332 -67.246 0.444 1.00 35.88 593 SER A C 1
ATOM 4680 O O . SER A 1 593 ? 14.837 -68.338 0.188 1.00 35.88 593 SER A O 1
ATOM 4682 N N . ARG A 1 594 ? 13.034 -66.995 0.195 1.00 37.66 594 ARG A N 1
ATOM 4683 C CA . ARG A 1 594 ? 12.084 -68.001 -0.327 1.00 37.66 594 ARG A CA 1
ATOM 4684 C C . ARG A 1 594 ? 11.913 -67.988 -1.852 1.00 37.66 594 ARG A C 1
ATOM 4686 O O . ARG A 1 594 ? 11.418 -68.968 -2.393 1.00 37.66 594 ARG A O 1
ATOM 4693 N N . GLU A 1 595 ? 12.388 -66.961 -2.559 1.00 35.72 595 GLU A N 1
ATOM 4694 C CA . GLU A 1 595 ? 12.268 -66.857 -4.031 1.00 35.72 595 GLU A CA 1
ATOM 4695 C C . GLU A 1 595 ? 13.490 -67.369 -4.822 1.00 35.72 595 GLU A C 1
ATOM 4697 O O . GLU A 1 595 ? 13.490 -67.354 -6.050 1.00 35.72 595 GLU A O 1
ATOM 4702 N N . ARG A 1 596 ? 14.535 -67.894 -4.164 1.00 34.09 596 ARG A N 1
ATOM 4703 C CA . ARG A 1 596 ? 15.739 -68.423 -4.846 1.00 34.09 596 ARG A CA 1
ATOM 4704 C C . ARG A 1 596 ? 15.658 -69.888 -5.309 1.00 34.09 596 ARG A C 1
ATOM 4706 O O . ARG A 1 596 ? 16.666 -70.431 -5.750 1.00 34.09 596 ARG A O 1
ATOM 4713 N N . PHE A 1 597 ? 14.487 -70.522 -5.273 1.00 31.72 597 PHE A N 1
ATOM 4714 C CA . PHE A 1 597 ? 14.300 -71.928 -5.670 1.00 31.72 597 PHE A CA 1
ATOM 4715 C C . PHE A 1 597 ? 13.242 -72.107 -6.772 1.00 31.72 597 PHE A C 1
ATOM 4717 O O . PHE A 1 597 ? 12.322 -72.900 -6.632 1.00 31.72 597 PHE A O 1
ATOM 4724 N N . ALA A 1 598 ? 13.357 -71.386 -7.891 1.00 34.44 598 ALA A N 1
ATOM 4725 C CA . ALA A 1 598 ? 12.609 -71.721 -9.110 1.00 34.44 598 ALA A CA 1
ATOM 4726 C C . ALA A 1 598 ? 13.214 -71.057 -10.359 1.00 34.44 598 ALA A C 1
ATOM 4728 O O . ALA A 1 598 ? 12.689 -70.060 -10.833 1.00 34.44 598 ALA A O 1
ATOM 4729 N N . ALA A 1 599 ? 14.324 -71.593 -10.881 1.00 30.55 599 ALA A N 1
ATOM 4730 C CA . ALA A 1 599 ? 14.658 -71.571 -12.317 1.00 30.55 599 ALA A CA 1
ATOM 4731 C C . ALA A 1 599 ? 16.029 -72.226 -12.553 1.00 30.55 599 ALA A C 1
ATOM 4733 O O . ALA A 1 599 ? 17.074 -71.577 -12.522 1.00 30.55 599 ALA A O 1
ATOM 4734 N N . SER A 1 600 ? 16.022 -73.532 -12.812 1.00 31.08 600 SER A N 1
ATOM 4735 C CA . SER A 1 600 ? 17.166 -74.281 -13.331 1.00 31.08 600 SER A CA 1
ATOM 4736 C C . SER A 1 600 ? 16.795 -74.915 -14.672 1.00 31.08 600 SER A C 1
ATOM 4738 O O . SER A 1 600 ? 15.923 -75.777 -14.675 1.00 31.08 600 SER A O 1
ATOM 4740 N N . SER A 1 601 ? 17.485 -74.559 -15.766 1.00 30.06 601 SER A N 1
ATOM 4741 C CA . SER A 1 601 ? 17.726 -75.449 -16.928 1.00 30.06 601 SER A CA 1
ATOM 4742 C C . SER A 1 601 ? 18.560 -74.777 -18.048 1.00 30.06 601 SER A C 1
ATOM 4744 O O . SER A 1 601 ? 17.996 -74.087 -18.884 1.00 30.06 601 SER A O 1
ATOM 4746 N N . ARG A 1 602 ? 19.898 -74.979 -17.998 1.00 28.17 602 ARG A N 1
ATOM 4747 C CA . ARG A 1 602 ? 20.899 -75.429 -19.030 1.00 28.17 602 ARG A CA 1
ATOM 4748 C C . ARG A 1 602 ? 20.765 -75.052 -20.544 1.00 28.17 602 ARG A C 1
ATOM 4750 O O . ARG A 1 602 ? 19.644 -74.910 -21.003 1.00 28.17 602 ARG A O 1
ATOM 4757 N N . PRO A 1 603 ? 21.829 -75.176 -21.400 1.00 34.78 603 PRO A N 1
ATOM 4758 C CA . PRO A 1 603 ? 23.291 -75.082 -21.188 1.00 34.78 603 PRO A CA 1
ATOM 4759 C C . PRO A 1 603 ? 24.119 -74.299 -22.270 1.00 34.78 603 PRO A C 1
ATOM 4761 O O . PRO A 1 603 ? 23.743 -74.144 -23.422 1.00 34.78 603 PRO A O 1
ATOM 4764 N N . ILE A 1 604 ? 25.309 -73.881 -21.821 1.00 27.75 604 ILE A N 1
ATOM 4765 C CA . ILE A 1 604 ? 26.632 -73.566 -22.427 1.00 27.75 604 ILE A CA 1
ATOM 4766 C C . ILE A 1 604 ? 26.912 -73.933 -23.912 1.00 27.75 604 ILE A C 1
ATOM 4768 O O . ILE A 1 604 ? 26.845 -75.111 -24.246 1.00 27.75 604 ILE A O 1
ATOM 4772 N N . VAL A 1 605 ? 27.471 -72.980 -24.698 1.00 29.22 605 VAL A N 1
ATOM 4773 C CA . VAL A 1 605 ? 28.584 -73.174 -25.678 1.00 29.22 605 VAL A CA 1
ATOM 4774 C C . VAL A 1 605 ? 29.510 -71.928 -25.702 1.00 29.22 605 VAL A C 1
ATOM 4776 O O . VAL A 1 605 ? 29.109 -70.816 -25.381 1.00 29.22 605 VAL A O 1
ATOM 4779 N N . SER A 1 606 ? 30.784 -72.172 -26.009 1.00 30.42 606 SER A N 1
ATOM 4780 C CA . SER A 1 606 ? 32.049 -71.504 -25.672 1.00 30.42 606 SER A CA 1
ATOM 4781 C C . SER A 1 606 ? 32.435 -70.161 -26.330 1.00 30.42 606 SER A C 1
ATOM 4783 O O . SER A 1 606 ? 32.362 -70.020 -27.545 1.00 30.42 606 SER A O 1
ATOM 4785 N N . GLY A 1 607 ? 33.137 -69.318 -25.552 1.00 26.72 607 GLY A N 1
ATOM 4786 C CA . GLY A 1 607 ? 34.523 -68.924 -25.873 1.00 26.72 607 GLY A CA 1
ATOM 4787 C C . GLY A 1 607 ? 34.821 -67.482 -26.321 1.00 26.72 607 GLY A C 1
ATOM 4788 O O . GLY A 1 607 ? 34.933 -67.242 -27.516 1.00 26.72 607 GLY A O 1
ATOM 4789 N N . LYS A 1 608 ? 35.140 -66.577 -25.374 1.00 28.06 608 LYS A N 1
ATOM 4790 C CA . LYS A 1 608 ? 36.440 -65.854 -25.230 1.00 28.06 608 LYS A CA 1
ATOM 4791 C C . LYS A 1 608 ? 36.320 -64.520 -24.456 1.00 28.06 608 LYS A C 1
ATOM 4793 O O . LYS A 1 608 ? 35.587 -63.629 -24.850 1.00 28.06 608 LYS A O 1
ATOM 4798 N N . LYS A 1 609 ? 37.206 -64.413 -23.452 1.00 28.17 609 LYS A N 1
ATOM 4799 C CA . LYS A 1 609 ? 37.809 -63.240 -22.775 1.00 28.17 609 LYS A CA 1
ATOM 4800 C C . LYS A 1 609 ? 36.916 -62.308 -21.933 1.00 28.17 609 LYS A C 1
ATOM 4802 O O . LYS A 1 609 ? 35.975 -61.686 -22.397 1.00 28.17 609 LYS A O 1
ATOM 4807 N N . ALA A 1 610 ? 37.308 -62.222 -20.662 1.00 27.44 610 ALA A N 1
ATOM 4808 C CA . ALA A 1 610 ? 36.674 -61.500 -19.571 1.00 27.44 610 ALA A CA 1
ATOM 4809 C C . ALA A 1 610 ? 36.916 -59.979 -19.617 1.00 27.44 610 ALA A C 1
ATOM 4811 O O . ALA A 1 610 ? 38.047 -59.535 -19.809 1.00 27.44 610 ALA A O 1
ATOM 4812 N N . ALA A 1 611 ? 35.858 -59.217 -19.333 1.00 26.48 611 ALA A N 1
ATOM 4813 C CA . ALA A 1 611 ? 35.881 -57.837 -18.847 1.00 26.48 611 ALA A CA 1
ATOM 4814 C C . ALA A 1 611 ? 34.778 -57.697 -17.768 1.00 26.48 611 ALA A C 1
ATOM 4816 O O . ALA A 1 611 ? 33.703 -58.278 -17.947 1.00 26.48 611 ALA A O 1
ATOM 4817 N N . PRO A 1 612 ? 35.006 -57.002 -16.636 1.00 28.56 612 PRO A N 1
ATOM 4818 C CA . PRO A 1 612 ? 34.033 -56.941 -15.547 1.00 28.56 612 PRO A CA 1
ATOM 4819 C C . PRO A 1 612 ? 32.881 -55.984 -15.892 1.00 28.56 612 PRO A C 1
ATOM 4821 O O . PRO A 1 612 ? 33.082 -54.790 -16.098 1.00 28.56 612 PRO A O 1
ATOM 4824 N N . PHE A 1 613 ? 31.660 -56.520 -15.942 1.00 24.84 613 PHE A N 1
ATOM 4825 C CA . PHE A 1 613 ? 30.420 -55.771 -16.158 1.00 24.84 613 PHE A CA 1
ATOM 4826 C C . PHE A 1 613 ? 29.925 -55.191 -14.820 1.00 24.84 613 PHE A C 1
ATOM 4828 O O . PHE A 1 613 ? 29.629 -55.931 -13.882 1.00 24.84 613 PHE A O 1
ATOM 4835 N N . HIS A 1 614 ? 29.846 -53.862 -14.721 1.00 29.09 614 HIS A N 1
ATOM 4836 C CA . HIS A 1 614 ? 29.263 -53.146 -13.584 1.00 29.09 614 HIS A CA 1
ATOM 4837 C C . HIS A 1 614 ? 27.736 -53.318 -13.518 1.00 29.09 614 HIS A C 1
ATOM 4839 O O . HIS A 1 614 ? 27.025 -53.203 -14.516 1.00 29.09 614 HIS A O 1
ATOM 4845 N N . SER A 1 615 ? 27.229 -53.549 -12.306 1.00 31.83 615 SER A N 1
ATOM 4846 C CA . SER A 1 615 ? 25.818 -53.748 -11.984 1.00 31.83 615 SER A CA 1
ATOM 4847 C C . SER A 1 615 ? 24.993 -52.456 -12.106 1.00 31.83 615 SER A C 1
ATOM 4849 O O . SER A 1 615 ? 24.861 -51.689 -11.151 1.00 31.83 615 SER A O 1
ATOM 4851 N N . ARG A 1 616 ? 24.351 -52.237 -13.255 1.00 33.97 616 ARG A N 1
ATOM 4852 C CA . ARG A 1 616 ? 23.107 -51.456 -13.336 1.00 33.97 616 ARG A CA 1
ATOM 4853 C C . ARG A 1 616 ? 21.950 -52.426 -13.111 1.00 33.97 616 ARG A C 1
ATOM 4855 O O . ARG A 1 616 ? 21.688 -53.204 -14.014 1.00 33.97 616 ARG A O 1
ATOM 4862 N N . ASN A 1 617 ? 21.350 -52.441 -11.914 1.00 38.69 617 ASN A N 1
ATOM 4863 C CA . ASN A 1 617 ? 19.947 -52.855 -11.653 1.00 38.69 617 ASN A CA 1
ATOM 4864 C C . ASN A 1 617 ? 19.568 -52.983 -10.159 1.00 38.69 617 ASN A C 1
ATOM 4866 O O . ASN A 1 617 ? 18.489 -53.470 -9.841 1.00 38.69 617 ASN A O 1
ATOM 4870 N N . SER A 1 618 ? 20.374 -52.482 -9.219 1.00 33.91 618 SER A N 1
ATOM 4871 C CA . SER A 1 618 ? 19.971 -52.383 -7.804 1.00 33.91 618 SER A CA 1
ATOM 4872 C C . SER A 1 618 ? 18.968 -51.246 -7.533 1.00 33.91 618 SER A C 1
ATOM 4874 O O . SER A 1 618 ? 18.089 -51.383 -6.688 1.00 33.91 618 SER A O 1
ATOM 4876 N N . HIS A 1 619 ? 19.036 -50.148 -8.293 1.00 35.66 619 HIS A N 1
ATOM 4877 C CA . HIS A 1 619 ? 18.204 -48.956 -8.072 1.00 35.66 619 HIS A CA 1
ATOM 4878 C C . HIS A 1 619 ? 16.762 -49.110 -8.584 1.00 35.66 619 HIS A C 1
ATOM 4880 O O . HIS A 1 619 ? 15.831 -48.593 -7.971 1.00 35.66 619 HIS A O 1
ATOM 4886 N N . ALA A 1 620 ? 16.555 -49.864 -9.670 1.00 36.12 620 ALA A N 1
ATOM 4887 C CA . ALA A 1 620 ? 15.223 -50.092 -10.234 1.00 36.12 620 ALA A CA 1
ATOM 4888 C C . ALA A 1 620 ? 14.349 -50.966 -9.316 1.00 36.12 620 ALA A C 1
ATOM 4890 O O . ALA A 1 620 ? 13.162 -50.697 -9.148 1.00 36.12 620 ALA A O 1
ATOM 4891 N N . MET A 1 621 ? 14.951 -51.961 -8.656 1.00 34.50 621 MET A N 1
ATOM 4892 C CA . MET A 1 621 ? 14.245 -52.840 -7.717 1.00 34.50 621 MET A CA 1
ATOM 4893 C C . MET A 1 621 ? 13.911 -52.124 -6.399 1.00 34.50 621 MET A C 1
ATOM 4895 O O . MET A 1 621 ? 12.830 -52.328 -5.850 1.00 34.50 621 MET A O 1
ATOM 4899 N N . ALA A 1 622 ? 14.784 -51.223 -5.931 1.00 37.66 622 ALA A N 1
ATOM 4900 C CA . ALA A 1 622 ? 14.513 -50.380 -4.764 1.00 37.66 622 ALA A CA 1
ATOM 4901 C C . ALA A 1 622 ? 13.362 -49.389 -5.022 1.00 37.66 622 ALA A C 1
ATOM 4903 O O . ALA A 1 622 ? 12.493 -49.212 -4.169 1.00 37.66 622 ALA A O 1
ATOM 4904 N N . ALA A 1 623 ? 13.302 -48.801 -6.221 1.00 38.97 623 ALA A N 1
ATOM 4905 C CA . ALA A 1 623 ? 12.214 -47.906 -6.614 1.00 38.97 623 ALA A CA 1
ATOM 4906 C C . ALA A 1 623 ? 10.858 -48.630 -6.697 1.00 38.97 623 ALA A C 1
ATOM 4908 O O . ALA A 1 623 ? 9.842 -48.090 -6.254 1.00 38.97 623 ALA A O 1
ATOM 4909 N N . LEU A 1 624 ? 10.842 -49.872 -7.199 1.00 39.72 624 LEU A N 1
ATOM 4910 C CA . LEU A 1 624 ? 9.626 -50.687 -7.267 1.00 39.72 624 LEU A CA 1
ATOM 4911 C C . LEU A 1 624 ? 9.103 -51.055 -5.865 1.00 39.72 624 LEU A C 1
ATOM 4913 O O . LEU A 1 624 ? 7.901 -50.989 -5.614 1.00 39.72 624 LEU A O 1
ATOM 4917 N N . ALA A 1 625 ? 10.006 -51.376 -4.933 1.00 38.22 625 ALA A N 1
ATOM 4918 C CA . ALA A 1 625 ? 9.659 -51.701 -3.550 1.00 38.22 625 ALA A CA 1
ATOM 4919 C C . ALA A 1 625 ? 9.078 -50.495 -2.791 1.00 38.22 625 ALA A C 1
ATOM 4921 O O . ALA A 1 625 ? 8.084 -50.637 -2.078 1.00 38.22 625 ALA A O 1
ATOM 4922 N N . VAL A 1 626 ? 9.642 -49.298 -2.992 1.00 42.16 626 VAL A N 1
ATOM 4923 C CA . VAL A 1 626 ? 9.130 -48.049 -2.397 1.00 42.16 626 VAL A CA 1
ATOM 4924 C C . VAL A 1 626 ? 7.753 -47.686 -2.966 1.00 42.16 626 VAL A C 1
ATOM 4926 O O . VAL A 1 626 ? 6.872 -47.271 -2.213 1.00 42.16 626 VAL A O 1
ATOM 4929 N N . ALA A 1 627 ? 7.525 -47.901 -4.266 1.00 43.41 627 ALA A N 1
ATOM 4930 C CA . ALA A 1 627 ? 6.228 -47.650 -4.899 1.00 43.41 627 ALA A CA 1
ATOM 4931 C C . ALA A 1 627 ? 5.127 -48.606 -4.398 1.00 43.41 627 ALA A C 1
ATOM 4933 O O . ALA A 1 627 ? 3.993 -48.178 -4.166 1.00 43.41 627 ALA A O 1
ATOM 4934 N N . LEU A 1 628 ? 5.460 -49.881 -4.174 1.00 41.88 628 LEU A N 1
ATOM 4935 C CA . LEU A 1 628 ? 4.528 -50.869 -3.619 1.00 41.88 628 LEU A CA 1
ATOM 4936 C C . LEU A 1 628 ? 4.212 -50.595 -2.139 1.00 41.88 628 LEU A C 1
ATOM 4938 O O . LEU A 1 628 ? 3.048 -50.666 -1.749 1.00 41.88 628 LEU A O 1
ATOM 4942 N N . LEU A 1 629 ? 5.207 -50.192 -1.340 1.00 39.06 629 LEU A N 1
ATOM 4943 C CA . LEU A 1 629 ? 5.017 -49.772 0.056 1.00 39.06 629 LEU A CA 1
ATOM 4944 C C . LEU A 1 629 ? 4.138 -48.522 0.173 1.00 39.06 629 LEU A C 1
ATOM 4946 O O . LEU A 1 629 ? 3.246 -48.483 1.018 1.00 39.06 629 LEU A O 1
ATOM 4950 N N . ALA A 1 630 ? 4.337 -47.532 -0.700 1.00 42.81 630 ALA A N 1
ATOM 4951 C CA . ALA A 1 630 ? 3.513 -46.325 -0.737 1.00 42.81 630 ALA A CA 1
ATOM 4952 C C . ALA A 1 630 ? 2.063 -46.623 -1.160 1.00 42.81 630 ALA A C 1
ATOM 4954 O O . ALA A 1 630 ? 1.128 -46.055 -0.600 1.00 42.81 630 ALA A O 1
ATOM 4955 N N . SER A 1 631 ? 1.870 -47.553 -2.101 1.00 41.44 631 SER A N 1
ATOM 4956 C CA . SER A 1 631 ? 0.537 -47.979 -2.552 1.00 41.44 631 SER A CA 1
ATOM 4957 C C . SER A 1 631 ? -0.207 -48.770 -1.471 1.00 41.44 631 SER A C 1
ATOM 4959 O O . SER A 1 631 ? -1.402 -48.573 -1.271 1.00 41.44 631 SER A O 1
ATOM 4961 N N . TYR A 1 632 ? 0.509 -49.617 -0.725 1.00 36.75 632 TYR A N 1
ATOM 4962 C CA . TYR A 1 632 ? -0.041 -50.377 0.398 1.00 36.75 632 TYR A CA 1
ATOM 4963 C C . TYR A 1 632 ? -0.390 -49.472 1.591 1.00 36.75 632 TYR A C 1
ATOM 4965 O O . TYR A 1 632 ? -1.477 -49.584 2.150 1.00 36.75 632 TYR A O 1
ATOM 4973 N N . LEU A 1 633 ? 0.479 -48.513 1.935 1.00 38.97 633 LEU A N 1
ATOM 4974 C CA . LEU A 1 633 ? 0.213 -47.518 2.984 1.00 38.97 633 LEU A CA 1
ATOM 4975 C C . LEU A 1 633 ? -0.967 -46.600 2.637 1.00 38.97 633 LEU A C 1
ATOM 4977 O O . LEU A 1 633 ? -1.714 -46.210 3.530 1.00 38.97 633 LEU A O 1
ATOM 4981 N N . TRP A 1 634 ? -1.176 -46.295 1.354 1.00 41.91 634 TRP A N 1
ATOM 4982 C CA . TRP A 1 634 ? -2.330 -45.512 0.911 1.00 41.91 634 TRP A CA 1
ATOM 4983 C C . TRP A 1 634 ? -3.638 -46.319 0.942 1.00 41.91 634 TRP A C 1
ATOM 4985 O O . TRP A 1 634 ? -4.669 -45.783 1.339 1.00 41.91 634 TRP A O 1
ATOM 4995 N N . ALA A 1 635 ? -3.591 -47.614 0.613 1.00 38.41 635 ALA A N 1
ATOM 4996 C CA . ALA A 1 635 ? -4.750 -48.507 0.686 1.00 38.41 635 ALA A CA 1
ATOM 4997 C C . ALA A 1 635 ? -5.186 -48.826 2.130 1.00 38.41 635 ALA A C 1
ATOM 4999 O O . ALA A 1 635 ? -6.369 -49.028 2.381 1.00 38.41 635 ALA A O 1
ATOM 5000 N N . VAL A 1 636 ? -4.251 -48.845 3.087 1.00 37.09 636 VAL A N 1
ATOM 5001 C CA . VAL A 1 636 ? -4.531 -49.141 4.506 1.00 37.09 636 VAL A CA 1
ATOM 5002 C C . VAL A 1 636 ? -5.076 -47.922 5.272 1.00 37.09 636 VAL A C 1
ATOM 5004 O O . VAL A 1 636 ? -5.722 -48.090 6.301 1.00 37.09 636 VAL A O 1
ATOM 5007 N N . LEU A 1 637 ? -4.863 -46.697 4.775 1.00 39.91 637 LEU A N 1
ATOM 5008 C CA . LEU A 1 637 ? -5.252 -45.451 5.459 1.00 39.91 637 LEU A CA 1
ATOM 5009 C C . LEU A 1 637 ? -6.532 -44.788 4.915 1.00 39.91 637 LEU A C 1
ATOM 5011 O O . LEU A 1 637 ? -6.879 -43.692 5.353 1.00 39.91 637 LEU A O 1
ATOM 5015 N N . GLY A 1 638 ? -7.243 -45.423 3.980 1.00 32.47 638 GLY A N 1
ATOM 5016 C CA . GLY A 1 638 ? -8.462 -44.877 3.383 1.00 32.47 638 GLY A CA 1
ATOM 5017 C C . GLY A 1 638 ? -9.618 -45.870 3.389 1.00 32.47 638 GLY A C 1
ATOM 5018 O O . GLY A 1 638 ? -9.769 -46.652 2.456 1.00 32.47 638 GLY A O 1
ATOM 5019 N N . GLU A 1 639 ? -10.482 -45.804 4.400 1.00 37.00 639 GLU A N 1
ATOM 5020 C CA . GLU A 1 639 ? -11.805 -46.427 4.332 1.00 37.00 639 GLU A CA 1
ATOM 5021 C C . GLU A 1 639 ? -12.685 -45.664 3.326 1.00 37.00 639 GLU A C 1
ATOM 5023 O O . GLU A 1 639 ? -13.145 -44.559 3.619 1.00 37.00 639 GLU A O 1
ATOM 5028 N N . ARG A 1 640 ? -12.901 -46.242 2.134 1.00 32.75 640 ARG A N 1
ATOM 5029 C CA . ARG A 1 640 ? -14.177 -46.294 1.376 1.00 32.75 640 ARG A CA 1
ATOM 5030 C C . ARG A 1 640 ? -13.956 -46.846 -0.039 1.00 32.75 640 ARG A C 1
ATOM 5032 O O . ARG A 1 640 ? -13.037 -46.438 -0.743 1.00 32.75 640 ARG A O 1
ATOM 5039 N N . GLU A 1 641 ? -14.841 -47.754 -0.449 1.00 35.19 641 GLU A N 1
ATOM 5040 C CA . GLU A 1 641 ? -14.926 -48.325 -1.799 1.00 35.19 641 GLU A CA 1
ATOM 5041 C C . GLU A 1 641 ? -15.102 -47.241 -2.876 1.00 35.19 641 GLU A C 1
ATOM 5043 O O . GLU A 1 641 ? -15.947 -46.354 -2.745 1.00 35.19 641 GLU A O 1
ATOM 5048 N N . VAL A 1 642 ? -14.349 -47.338 -3.979 1.00 29.89 642 VAL A N 1
ATOM 5049 C CA . VAL A 1 642 ? -14.528 -46.485 -5.166 1.00 29.89 642 VAL A CA 1
ATOM 5050 C C . VAL A 1 642 ? -14.569 -47.356 -6.423 1.00 29.89 642 VAL A C 1
ATOM 5052 O O . VAL A 1 642 ? -13.639 -48.107 -6.712 1.00 29.89 642 VAL A O 1
ATOM 5055 N N . GLN A 1 643 ? -15.669 -47.247 -7.173 1.00 31.52 643 GLN A N 1
ATOM 5056 C CA . GLN A 1 643 ? -15.895 -47.923 -8.453 1.00 31.52 643 GLN A CA 1
ATOM 5057 C C . GLN A 1 643 ? -14.930 -47.448 -9.562 1.00 31.52 643 GLN A C 1
ATOM 5059 O O . GLN A 1 643 ? -14.462 -46.306 -9.530 1.00 31.52 643 GLN A O 1
ATOM 5064 N N . PRO A 1 644 ? -14.636 -48.283 -10.581 1.00 34.53 644 PRO A N 1
ATOM 5065 C CA . PRO A 1 644 ? -13.663 -47.941 -11.614 1.00 34.53 644 PRO A CA 1
ATOM 5066 C C . PRO A 1 644 ? -14.140 -46.789 -12.519 1.00 34.53 644 PRO A C 1
ATOM 5068 O O . PRO A 1 644 ? -15.116 -46.910 -13.254 1.00 34.53 644 PRO A O 1
ATOM 5071 N N . LEU A 1 645 ? -13.384 -45.685 -12.513 1.00 35.22 645 LEU A N 1
ATOM 5072 C CA . LEU A 1 645 ? -13.535 -44.545 -13.429 1.00 35.22 645 LEU A CA 1
ATOM 5073 C C . LEU A 1 645 ? -13.349 -44.954 -14.904 1.00 35.22 645 LEU A C 1
ATOM 5075 O O . LEU A 1 645 ? -12.438 -45.726 -15.237 1.00 35.22 645 LEU A O 1
ATOM 5079 N N . SER A 1 646 ? -14.179 -44.368 -15.775 1.00 41.41 646 SER A N 1
ATOM 5080 C CA . SER A 1 646 ? -14.205 -44.587 -17.226 1.00 41.41 646 SER A CA 1
ATOM 5081 C C . SER A 1 646 ? -12.944 -44.075 -17.943 1.00 41.41 646 SER A C 1
ATOM 5083 O O . SER A 1 646 ? -12.238 -43.173 -17.484 1.00 41.41 646 SER A O 1
ATOM 5085 N N . GLU A 1 647 ? -12.646 -44.670 -19.100 1.00 35.66 647 GLU A N 1
ATOM 5086 C CA . GLU A 1 647 ? -11.422 -44.462 -19.892 1.00 35.66 647 GLU A CA 1
ATOM 5087 C C . GLU A 1 647 ? -11.088 -42.988 -20.240 1.00 35.66 647 GLU A C 1
ATOM 5089 O O . GLU A 1 647 ? -9.909 -42.614 -20.185 1.00 35.66 647 GLU A O 1
ATOM 5094 N N . PRO A 1 648 ? -12.069 -42.096 -20.504 1.00 38.62 648 PRO A N 1
ATOM 5095 C CA . PRO A 1 648 ? -11.799 -40.673 -20.722 1.00 38.62 648 PRO A CA 1
ATOM 5096 C C . PRO A 1 648 ? -11.350 -39.948 -19.443 1.00 38.62 648 PRO A C 1
ATOM 5098 O O . PRO A 1 648 ? -10.450 -39.110 -19.498 1.00 38.62 648 PRO A O 1
ATOM 5101 N N . ALA A 1 649 ? -11.913 -40.306 -18.282 1.00 36.03 649 ALA A N 1
ATOM 5102 C CA . ALA A 1 649 ? -11.526 -39.740 -16.988 1.00 36.03 649 ALA A CA 1
ATOM 5103 C C . ALA A 1 649 ? -10.118 -40.196 -16.574 1.00 36.03 649 ALA A C 1
ATOM 5105 O O . ALA A 1 649 ? -9.350 -39.392 -16.041 1.00 36.03 649 ALA A O 1
ATOM 5106 N N . ARG A 1 650 ? -9.729 -41.437 -16.918 1.00 33.81 650 ARG A N 1
ATOM 5107 C CA . ARG A 1 650 ? -8.340 -41.900 -16.768 1.00 33.81 650 ARG A CA 1
ATOM 5108 C C . ARG A 1 650 ? -7.384 -41.056 -17.599 1.00 33.81 650 ARG A C 1
ATOM 5110 O O . ARG A 1 650 ? -6.415 -40.572 -17.044 1.00 33.81 650 ARG A O 1
ATOM 5117 N N . ARG A 1 651 ? -7.666 -40.782 -18.878 1.00 34.50 651 ARG A N 1
ATOM 5118 C CA . ARG A 1 651 ? -6.762 -39.976 -19.729 1.00 34.50 651 ARG A CA 1
ATOM 5119 C C . ARG A 1 651 ? -6.599 -38.528 -19.252 1.00 34.50 651 ARG A C 1
ATOM 5121 O O . ARG A 1 651 ? -5.495 -37.989 -19.340 1.00 34.50 651 ARG A O 1
ATOM 5128 N N . THR A 1 652 ? -7.654 -37.909 -18.724 1.00 35.41 652 THR A N 1
ATOM 5129 C CA . THR A 1 652 ? -7.590 -36.542 -18.176 1.00 35.41 652 THR A CA 1
ATOM 5130 C C . THR A 1 652 ? -6.854 -36.507 -16.835 1.00 35.41 652 THR A C 1
ATOM 5132 O O . THR A 1 652 ? -6.004 -35.639 -16.637 1.00 35.41 652 THR A O 1
ATOM 5135 N N . ALA A 1 653 ? -7.077 -37.503 -15.970 1.00 32.06 653 ALA A N 1
ATOM 5136 C CA . ALA A 1 653 ? -6.328 -37.671 -14.728 1.00 32.06 653 ALA A CA 1
ATOM 5137 C C . ALA A 1 653 ? -4.852 -38.010 -14.992 1.00 32.06 653 ALA A C 1
ATOM 5139 O O . ALA A 1 653 ? -3.986 -37.427 -14.359 1.00 32.06 653 ALA A O 1
ATOM 5140 N N . THR A 1 654 ? -4.527 -38.855 -15.977 1.00 31.91 654 THR A N 1
ATOM 5141 C CA . THR A 1 654 ? -3.138 -39.151 -16.371 1.00 31.91 654 THR A CA 1
ATOM 5142 C C . THR A 1 654 ? -2.450 -37.923 -16.968 1.00 31.91 654 THR A C 1
ATOM 5144 O O . THR A 1 654 ? -1.273 -37.715 -16.703 1.00 31.91 654 THR A O 1
ATOM 5147 N N . LYS A 1 655 ? -3.162 -37.050 -17.699 1.00 33.84 655 LYS A N 1
ATOM 5148 C CA . LYS A 1 655 ? -2.608 -35.766 -18.171 1.00 33.84 655 LYS A CA 1
ATOM 5149 C C . LYS A 1 655 ? -2.384 -34.760 -17.040 1.00 33.84 655 LYS A C 1
ATOM 5151 O O . LYS A 1 655 ? -1.340 -34.118 -17.029 1.00 33.84 655 LYS A O 1
ATOM 5156 N N . GLN A 1 656 ? -3.315 -34.632 -16.091 1.00 32.56 656 GLN A N 1
ATOM 5157 C CA . GLN A 1 656 ? -3.149 -33.753 -14.924 1.00 32.56 656 GLN A CA 1
ATOM 5158 C C . GLN A 1 656 ? -2.089 -34.275 -13.952 1.00 32.56 656 GLN A C 1
ATOM 5160 O O . GLN A 1 656 ? -1.300 -33.485 -13.442 1.00 32.56 656 GLN A O 1
ATOM 5165 N N . VAL A 1 657 ? -2.011 -35.593 -13.754 1.00 31.45 657 VAL A N 1
ATOM 5166 C CA . VAL A 1 657 ? -0.957 -36.244 -12.973 1.00 31.45 657 VAL A CA 1
ATOM 5167 C C . VAL A 1 657 ? 0.380 -36.097 -13.689 1.00 31.45 657 VAL A C 1
ATOM 5169 O O . VAL A 1 657 ? 1.302 -35.645 -13.041 1.00 31.45 657 VAL A O 1
ATOM 5172 N N . CYS A 1 658 ? 0.502 -36.304 -15.007 1.00 31.53 658 CYS A N 1
ATOM 5173 C CA . CYS A 1 658 ? 1.754 -36.029 -15.730 1.00 31.53 658 CYS A CA 1
ATOM 5174 C C . CYS A 1 658 ? 2.178 -34.551 -15.687 1.00 31.53 658 CYS A C 1
ATOM 5176 O O . CYS A 1 658 ? 3.375 -34.294 -15.649 1.00 31.53 658 CYS A O 1
ATOM 5178 N N . LEU A 1 659 ? 1.246 -33.587 -15.656 1.00 31.45 659 LEU A N 1
ATOM 5179 C CA . LEU A 1 659 ? 1.573 -32.157 -15.510 1.00 31.45 659 LEU A CA 1
ATOM 5180 C C . LEU A 1 659 ? 2.012 -31.804 -14.078 1.00 31.45 659 LEU A C 1
ATOM 5182 O O . LEU A 1 659 ? 2.959 -31.045 -13.878 1.00 31.45 659 LEU A O 1
ATOM 5186 N N . LEU A 1 660 ? 1.341 -32.378 -13.075 1.00 31.77 660 LEU A N 1
ATOM 5187 C CA . LEU A 1 660 ? 1.709 -32.247 -11.663 1.00 31.77 660 LEU A CA 1
ATOM 5188 C C . LEU A 1 660 ? 3.005 -32.993 -11.347 1.00 31.77 660 LEU A C 1
ATOM 5190 O O . LEU A 1 660 ? 3.763 -32.554 -10.491 1.00 31.77 660 LEU A O 1
ATOM 5194 N N . GLN A 1 661 ? 3.273 -34.092 -12.046 1.00 34.72 661 GLN A N 1
ATOM 5195 C CA . GLN A 1 661 ? 4.484 -34.890 -11.938 1.00 34.72 661 GLN A CA 1
ATOM 5196 C C . GLN A 1 661 ? 5.614 -34.211 -12.701 1.00 34.72 661 GLN A C 1
ATOM 5198 O O . GLN A 1 661 ? 6.671 -34.092 -12.126 1.00 34.72 661 GLN A O 1
ATOM 5203 N N . SER A 1 662 ? 5.397 -33.563 -13.852 1.00 36.12 662 SER A N 1
ATOM 5204 C CA . SER A 1 662 ? 6.434 -32.719 -14.470 1.00 36.12 662 SER A CA 1
ATOM 5205 C C . SER A 1 662 ? 6.749 -31.463 -13.650 1.00 36.12 662 SER A C 1
ATOM 5207 O O . SER A 1 662 ? 7.892 -31.020 -13.637 1.00 36.12 662 SER A O 1
ATOM 5209 N N . GLN A 1 663 ? 5.768 -30.881 -12.947 1.00 36.69 663 GLN A N 1
ATOM 5210 C CA . GLN A 1 663 ? 6.004 -29.758 -12.028 1.00 36.69 663 GLN A CA 1
ATOM 5211 C C . GLN A 1 663 ? 6.661 -30.197 -10.717 1.00 36.69 663 GLN A C 1
ATOM 5213 O O . GLN A 1 663 ? 7.561 -29.508 -10.247 1.00 36.69 663 GLN A O 1
ATOM 5218 N N . ARG A 1 664 ? 6.265 -31.341 -10.145 1.00 39.16 664 ARG A N 1
ATOM 5219 C CA . ARG A 1 664 ? 6.912 -31.929 -8.961 1.00 39.16 664 ARG A CA 1
ATOM 5220 C C . ARG A 1 664 ? 8.265 -32.535 -9.280 1.00 39.16 664 ARG A C 1
ATOM 5222 O O . ARG A 1 664 ? 9.114 -32.504 -8.409 1.00 39.16 664 ARG A O 1
ATOM 5229 N N . ASP A 1 665 ? 8.481 -33.035 -10.487 1.00 36.69 665 ASP A N 1
ATOM 5230 C CA . ASP A 1 665 ? 9.770 -33.512 -10.977 1.00 36.69 665 ASP A CA 1
ATOM 5231 C C . ASP A 1 665 ? 10.650 -32.315 -11.311 1.00 36.69 665 ASP A C 1
ATOM 5233 O O . ASP A 1 665 ? 11.808 -32.348 -10.950 1.00 36.69 665 ASP A O 1
ATOM 5237 N N . MET A 1 666 ? 10.129 -31.200 -11.843 1.00 33.81 666 MET A N 1
ATOM 5238 C CA . MET A 1 666 ? 10.886 -29.941 -11.893 1.00 33.81 666 MET A CA 1
ATOM 5239 C C . MET A 1 666 ? 11.212 -29.420 -10.496 1.00 33.81 666 MET A C 1
ATOM 5241 O O . MET A 1 666 ? 12.348 -29.051 -10.260 1.00 33.81 666 MET A O 1
ATOM 5245 N N . GLN A 1 667 ? 10.269 -29.408 -9.553 1.00 38.75 667 GLN A N 1
ATOM 5246 C CA . GLN A 1 667 ? 10.524 -28.964 -8.179 1.00 38.75 667 GLN A CA 1
ATOM 5247 C C . GLN A 1 667 ? 11.412 -29.934 -7.402 1.00 38.75 667 GLN A C 1
ATOM 5249 O O . GLN A 1 667 ? 12.156 -29.486 -6.546 1.00 38.75 667 GLN A O 1
ATOM 5254 N N . ARG A 1 668 ? 11.380 -31.237 -7.699 1.00 35.50 668 ARG A N 1
ATOM 5255 C CA . ARG A 1 668 ? 12.306 -32.239 -7.161 1.00 35.50 668 ARG A CA 1
ATOM 5256 C C . ARG A 1 668 ? 13.640 -32.215 -7.873 1.00 35.50 668 ARG A C 1
ATOM 5258 O O . ARG A 1 668 ? 14.603 -32.514 -7.206 1.00 35.50 668 ARG A O 1
ATOM 5265 N N . ILE A 1 669 ? 13.721 -31.834 -9.146 1.00 35.31 669 ILE A N 1
ATOM 5266 C CA . ILE A 1 669 ? 14.975 -31.555 -9.849 1.00 35.31 669 ILE A CA 1
ATOM 5267 C C . ILE A 1 669 ? 15.567 -30.269 -9.284 1.00 35.31 669 ILE A C 1
ATOM 5269 O O . ILE A 1 669 ? 16.739 -30.273 -8.971 1.00 35.31 669 ILE A O 1
ATOM 5273 N N . TYR A 1 670 ? 14.783 -29.216 -9.041 1.00 36.38 670 TYR A N 1
ATOM 5274 C CA . TYR A 1 670 ? 15.244 -27.994 -8.375 1.00 36.38 670 TYR A CA 1
ATOM 5275 C C . TYR A 1 670 ? 15.621 -28.252 -6.911 1.00 36.38 670 TYR A C 1
ATOM 5277 O O . TYR A 1 670 ? 16.695 -27.845 -6.504 1.00 36.38 670 TYR A O 1
ATOM 5285 N N . ALA A 1 671 ? 14.834 -29.017 -6.150 1.00 34.53 671 ALA A N 1
ATOM 5286 C CA . ALA A 1 671 ? 15.145 -29.371 -4.762 1.00 34.53 671 ALA A CA 1
ATOM 5287 C C . ALA A 1 671 ? 16.242 -30.443 -4.641 1.00 34.53 671 ALA A C 1
ATOM 5289 O O . ALA A 1 671 ? 16.968 -30.463 -3.655 1.00 34.53 671 ALA A O 1
ATOM 5290 N N . SER A 1 672 ? 16.405 -31.327 -5.633 1.00 33.59 672 SER A N 1
ATOM 5291 C CA . SER A 1 672 ? 17.557 -32.227 -5.732 1.00 33.59 672 SER A CA 1
ATOM 5292 C C . SER A 1 672 ? 18.766 -31.516 -6.311 1.00 33.59 672 SER A C 1
ATOM 5294 O O . SER A 1 672 ? 19.861 -31.988 -6.084 1.00 33.59 672 SER A O 1
ATOM 5296 N N . MET A 1 673 ? 18.607 -30.415 -7.050 1.00 34.69 673 MET A N 1
ATOM 5297 C CA . MET A 1 673 ? 19.706 -29.542 -7.460 1.00 34.69 673 MET A CA 1
ATOM 5298 C C . MET A 1 673 ? 20.159 -28.693 -6.280 1.00 34.69 673 MET A C 1
ATOM 5300 O O . MET A 1 673 ? 21.359 -28.635 -6.083 1.00 34.69 673 MET A O 1
ATOM 5304 N N . ASP A 1 674 ? 19.255 -28.176 -5.444 1.00 36.19 674 ASP A N 1
ATOM 5305 C CA . ASP A 1 674 ? 19.592 -27.511 -4.178 1.00 36.19 674 ASP A CA 1
ATOM 5306 C C . ASP A 1 674 ? 20.218 -28.514 -3.184 1.00 36.19 674 ASP A C 1
ATOM 5308 O O . ASP A 1 674 ? 21.264 -28.244 -2.600 1.00 36.19 674 ASP A O 1
ATOM 5312 N N . GLY A 1 675 ? 19.666 -29.731 -3.083 1.00 31.89 675 GLY A N 1
ATOM 5313 C CA . GLY A 1 675 ? 20.213 -30.820 -2.262 1.00 31.89 675 GLY A CA 1
ATOM 5314 C C . GLY A 1 675 ? 21.488 -31.487 -2.811 1.00 31.89 675 GLY A C 1
ATOM 5315 O O . GLY A 1 675 ? 22.265 -32.029 -2.029 1.00 31.89 675 GLY A O 1
ATOM 5316 N N . LEU A 1 676 ? 21.753 -31.439 -4.128 1.00 32.81 676 LEU A N 1
ATOM 5317 C CA . LEU A 1 676 ? 23.064 -31.775 -4.716 1.00 32.81 676 LEU A CA 1
ATOM 5318 C C . LEU A 1 676 ? 24.029 -30.576 -4.706 1.00 32.81 676 LEU A C 1
ATOM 5320 O O . LEU A 1 676 ? 25.238 -30.789 -4.779 1.00 32.81 676 LEU A O 1
ATOM 5324 N N . GLN A 1 677 ? 23.544 -29.334 -4.616 1.00 37.31 677 GLN A N 1
ATOM 5325 C CA . GLN A 1 677 ? 24.378 -28.128 -4.541 1.00 37.31 677 GLN A CA 1
ATOM 5326 C C . GLN A 1 677 ? 25.027 -27.956 -3.170 1.00 37.31 677 GLN A C 1
ATOM 5328 O O . GLN A 1 677 ? 26.106 -27.370 -3.109 1.00 37.31 677 GLN A O 1
ATOM 5333 N N . ASP A 1 678 ? 24.455 -28.547 -2.121 1.00 36.22 678 ASP A N 1
ATOM 5334 C CA . ASP A 1 678 ? 25.135 -28.720 -0.832 1.00 36.22 678 ASP A CA 1
ATOM 5335 C C . ASP A 1 678 ? 26.120 -29.907 -0.828 1.00 36.22 678 ASP A C 1
ATOM 5337 O O . ASP A 1 678 ? 27.014 -29.966 0.014 1.00 36.22 678 ASP A O 1
ATOM 5341 N N . ALA A 1 679 ? 26.037 -30.820 -1.806 1.00 36.84 679 ALA A N 1
ATOM 5342 C CA . ALA A 1 679 ? 26.969 -31.946 -1.954 1.00 36.84 679 ALA A CA 1
ATOM 5343 C C . ALA A 1 679 ? 28.222 -31.621 -2.799 1.00 36.84 679 ALA A C 1
ATOM 5345 O O . ALA A 1 679 ? 29.141 -32.436 -2.868 1.00 36.84 679 ALA A O 1
ATOM 5346 N N . ILE A 1 680 ? 28.297 -30.431 -3.411 1.00 47.03 680 ILE A N 1
ATOM 5347 C CA . ILE A 1 680 ? 29.495 -29.908 -4.095 1.00 47.03 680 ILE A CA 1
ATOM 5348 C C . ILE A 1 680 ? 29.836 -28.538 -3.491 1.00 47.03 680 ILE A C 1
ATOM 5350 O O . ILE A 1 680 ? 29.774 -27.502 -4.155 1.00 47.03 680 ILE A O 1
ATOM 5354 N N . SER A 1 681 ? 30.166 -28.497 -2.197 1.00 59.44 681 SER A N 1
ATOM 5355 C CA . SER A 1 681 ? 30.712 -27.275 -1.604 1.00 59.44 681 SER A CA 1
ATOM 5356 C C . SER A 1 681 ? 32.170 -27.124 -2.051 1.00 59.44 681 SER A C 1
ATOM 5358 O O . SER A 1 681 ? 33.060 -27.778 -1.504 1.00 59.44 681 SER A O 1
ATOM 5360 N N . HIS A 1 682 ? 32.435 -26.291 -3.060 1.00 77.31 682 HIS A N 1
ATOM 5361 C CA . HIS A 1 682 ? 33.811 -25.923 -3.389 1.00 77.31 682 HIS A CA 1
ATOM 5362 C C . HIS A 1 682 ? 34.478 -25.276 -2.167 1.00 77.31 682 HIS A C 1
ATOM 5364 O O . HIS A 1 682 ? 33.955 -24.298 -1.626 1.00 77.31 682 HIS A O 1
ATOM 5370 N N . ARG A 1 683 ? 35.636 -25.791 -1.743 1.00 88.19 683 ARG A N 1
ATOM 5371 C CA . ARG A 1 683 ? 36.444 -25.180 -0.677 1.00 88.19 683 ARG A CA 1
ATOM 5372 C C . ARG A 1 683 ? 37.186 -23.972 -1.241 1.00 88.19 683 ARG A C 1
ATOM 5374 O O . ARG A 1 683 ? 38.081 -24.133 -2.071 1.00 88.19 683 ARG A O 1
ATOM 5381 N N . ILE A 1 684 ? 36.808 -22.775 -0.796 1.00 92.19 684 ILE A N 1
ATOM 5382 C CA . ILE A 1 684 ? 37.415 -21.506 -1.216 1.00 92.19 684 ILE A CA 1
ATOM 5383 C C . ILE A 1 684 ? 38.290 -20.985 -0.077 1.00 92.19 684 ILE A C 1
ATOM 5385 O O . ILE A 1 684 ? 37.818 -20.863 1.050 1.00 92.19 684 ILE A O 1
ATOM 5389 N N . LEU A 1 685 ? 39.543 -20.659 -0.380 1.00 94.12 685 LEU A N 1
ATOM 5390 C CA . LEU A 1 685 ? 40.478 -20.041 0.554 1.00 94.12 685 LEU A CA 1
ATOM 5391 C C . LEU A 1 685 ? 40.709 -18.577 0.181 1.00 94.12 685 LEU A C 1
ATOM 5393 O O . LEU A 1 685 ? 41.220 -18.283 -0.901 1.00 94.12 685 LEU A O 1
ATOM 5397 N N . PHE A 1 686 ? 40.372 -17.667 1.087 1.00 94.56 686 PHE A N 1
ATOM 5398 C CA . PHE A 1 686 ? 40.666 -16.243 0.973 1.00 94.56 686 PHE A CA 1
ATOM 5399 C C . PHE A 1 686 ? 42.022 -15.958 1.628 1.00 94.56 686 PHE A C 1
ATOM 5401 O O . PHE A 1 686 ? 42.208 -16.165 2.826 1.00 94.56 686 PHE A O 1
ATOM 5408 N N . SER A 1 687 ? 42.988 -15.513 0.830 1.00 93.69 687 SER A N 1
ATOM 5409 C CA . SER A 1 687 ? 44.365 -15.252 1.242 1.00 93.69 687 SER A CA 1
ATOM 5410 C C . SER A 1 687 ? 44.641 -13.754 1.223 1.00 93.69 687 SER A C 1
ATOM 5412 O O . SER A 1 687 ? 44.744 -13.160 0.151 1.00 93.69 687 SER A O 1
ATOM 5414 N N . ILE A 1 688 ? 44.782 -13.156 2.405 1.00 92.44 688 ILE A N 1
ATOM 5415 C CA . ILE A 1 688 ? 45.017 -11.720 2.579 1.00 92.44 688 ILE A CA 1
ATOM 5416 C C . ILE A 1 688 ? 46.518 -11.479 2.756 1.00 92.44 688 ILE A C 1
ATOM 5418 O O . ILE A 1 688 ? 47.120 -11.921 3.738 1.00 92.44 688 ILE A O 1
ATOM 5422 N N . GLY A 1 689 ? 47.135 -10.773 1.810 1.00 89.62 689 GLY A N 1
ATOM 5423 C CA . GLY A 1 689 ? 48.510 -10.299 1.947 1.00 89.62 689 GLY A CA 1
ATOM 5424 C C . GLY A 1 689 ? 48.551 -9.026 2.789 1.00 89.62 689 GLY A C 1
ATOM 5425 O O . GLY A 1 689 ? 48.076 -7.983 2.344 1.00 89.62 689 GLY A O 1
ATOM 5426 N N . ALA A 1 690 ? 49.138 -9.086 3.985 1.00 85.88 690 ALA A N 1
ATOM 5427 C CA . ALA A 1 690 ? 49.183 -7.961 4.920 1.00 85.88 690 ALA A CA 1
ATOM 5428 C C . ALA A 1 690 ? 50.619 -7.595 5.309 1.00 85.88 690 ALA A C 1
ATOM 5430 O O . ALA A 1 690 ? 51.519 -8.433 5.299 1.00 85.88 690 ALA A O 1
ATOM 5431 N N . GLY A 1 691 ? 50.860 -6.321 5.613 1.00 79.44 691 GLY A N 1
ATOM 5432 C CA . GLY A 1 691 ? 52.115 -5.830 6.194 1.00 79.44 691 GLY A CA 1
ATOM 5433 C C . GLY A 1 691 ? 51.841 -5.059 7.480 1.00 79.44 691 GLY A C 1
ATOM 5434 O O . GLY A 1 691 ? 50.714 -4.604 7.693 1.00 79.44 691 GLY A O 1
ATOM 5435 N N . LEU A 1 692 ? 52.867 -4.853 8.308 1.00 74.94 692 LEU A N 1
ATOM 5436 C CA . LEU A 1 692 ? 52.710 -4.242 9.639 1.00 74.94 692 LEU A CA 1
ATOM 5437 C C . LEU A 1 692 ? 52.172 -2.800 9.577 1.00 74.94 692 LEU A C 1
ATOM 5439 O O . LEU A 1 692 ? 51.570 -2.306 10.524 1.00 74.94 692 LEU A O 1
ATOM 5443 N N . ARG A 1 693 ? 52.334 -2.117 8.438 1.00 74.06 693 ARG A N 1
ATOM 5444 C CA . ARG A 1 693 ? 51.805 -0.757 8.217 1.00 74.06 693 ARG A CA 1
ATOM 5445 C C . ARG A 1 693 ? 50.307 -0.699 7.894 1.00 74.06 693 ARG A C 1
ATOM 5447 O O . ARG A 1 693 ? 49.756 0.396 7.852 1.00 74.06 693 ARG A O 1
ATOM 5454 N N . HIS A 1 694 ? 49.661 -1.840 7.657 1.00 77.69 694 HIS A N 1
ATOM 5455 C CA . HIS A 1 694 ? 48.248 -1.933 7.263 1.00 77.69 694 HIS A CA 1
ATOM 5456 C C . HIS A 1 694 ? 47.406 -2.736 8.269 1.00 77.69 694 HIS A C 1
ATOM 5458 O O . HIS A 1 694 ? 46.342 -3.250 7.923 1.00 77.69 694 HIS A O 1
ATOM 5464 N N . LEU A 1 695 ? 47.871 -2.839 9.522 1.00 81.56 695 LEU A N 1
ATOM 5465 C CA . LEU A 1 695 ? 47.154 -3.525 10.602 1.00 81.56 695 LEU A CA 1
ATOM 5466 C C . LEU A 1 695 ? 45.723 -2.995 10.826 1.00 81.56 695 LEU A C 1
ATOM 5468 O O . LEU A 1 695 ? 44.841 -3.831 10.996 1.00 81.56 695 LEU A O 1
ATOM 5472 N N . PRO A 1 696 ? 45.429 -1.678 10.746 1.00 81.94 696 PRO A N 1
ATOM 5473 C CA . PRO A 1 696 ? 44.055 -1.189 10.902 1.00 81.94 696 PRO A CA 1
ATOM 5474 C C . PRO A 1 696 ? 43.092 -1.693 9.817 1.00 81.94 696 PRO A C 1
ATOM 5476 O O . PRO A 1 696 ? 41.950 -2.040 10.104 1.00 81.94 696 PRO A O 1
ATOM 5479 N N . GLN A 1 697 ? 43.537 -1.765 8.559 1.00 84.81 697 GLN A N 1
ATOM 5480 C CA . GLN A 1 697 ? 42.713 -2.298 7.471 1.00 84.81 697 GLN A CA 1
ATOM 5481 C C . GLN A 1 697 ? 42.582 -3.824 7.551 1.00 84.81 697 GLN A C 1
ATOM 5483 O O . GLN A 1 697 ? 41.513 -4.369 7.274 1.00 84.81 697 GLN A O 1
ATOM 5488 N N . LEU A 1 698 ? 43.643 -4.513 7.985 1.00 88.31 698 LEU A N 1
ATOM 5489 C CA . LEU A 1 698 ? 43.584 -5.943 8.273 1.00 88.31 698 LEU A CA 1
ATOM 5490 C C . LEU A 1 698 ? 42.568 -6.238 9.385 1.00 88.31 698 LEU A C 1
ATOM 5492 O O . LEU A 1 698 ? 41.742 -7.128 9.215 1.00 88.31 698 LEU A O 1
ATOM 5496 N N . GLN A 1 699 ? 42.586 -5.474 10.480 1.00 87.50 699 GLN A N 1
ATOM 5497 C CA . GLN A 1 699 ? 41.610 -5.590 11.565 1.00 87.50 699 GLN A CA 1
ATOM 5498 C C . GLN A 1 699 ? 40.178 -5.462 11.040 1.00 87.50 699 GLN A C 1
ATOM 5500 O O . GLN A 1 699 ? 39.352 -6.338 11.289 1.00 87.50 699 GLN A O 1
ATOM 5505 N N . ALA A 1 700 ? 39.914 -4.435 10.228 1.00 87.88 700 ALA A N 1
ATOM 5506 C CA . ALA A 1 700 ? 38.601 -4.228 9.631 1.00 87.88 700 ALA A CA 1
ATOM 5507 C C . ALA A 1 700 ? 38.167 -5.404 8.744 1.00 87.88 700 ALA A C 1
ATOM 5509 O O . ALA A 1 700 ? 37.027 -5.854 8.852 1.00 87.88 700 ALA A O 1
ATOM 5510 N N . CYS A 1 701 ? 39.060 -5.967 7.921 1.00 89.88 701 CYS A N 1
ATOM 5511 C CA . CYS A 1 701 ? 38.753 -7.175 7.145 1.00 89.88 701 CYS A CA 1
ATOM 5512 C C . CYS A 1 701 ? 38.347 -8.346 8.053 1.00 89.88 701 CYS A C 1
ATOM 5514 O O . CYS A 1 701 ? 37.350 -9.019 7.781 1.00 89.88 701 CYS A O 1
ATOM 5516 N N . LEU A 1 702 ? 39.115 -8.573 9.126 1.00 89.44 702 LEU A N 1
ATOM 5517 C CA . LEU A 1 702 ? 38.932 -9.684 10.062 1.00 89.44 702 LEU A CA 1
ATOM 5518 C C . LEU A 1 702 ? 37.655 -9.567 10.900 1.00 89.44 702 LEU A C 1
ATOM 5520 O O . LEU A 1 702 ? 37.046 -10.590 11.197 1.00 89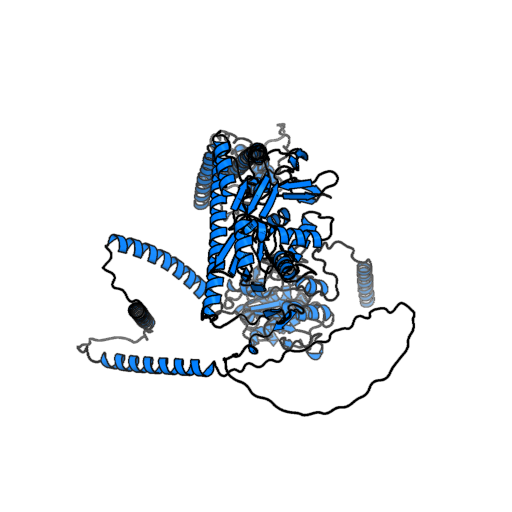.44 702 LEU A O 1
ATOM 5524 N N . GLU A 1 703 ? 37.225 -8.355 11.239 1.00 87.94 703 GLU A N 1
ATOM 5525 C CA . GLU A 1 703 ? 36.009 -8.114 12.027 1.00 87.94 703 GLU A CA 1
ATOM 5526 C C . GLU A 1 703 ? 34.733 -8.049 11.168 1.00 87.94 703 GLU A C 1
ATOM 5528 O O . GLU A 1 703 ? 33.650 -8.368 11.659 1.00 87.94 703 GLU A O 1
ATOM 5533 N N . THR A 1 704 ? 34.843 -7.693 9.883 1.00 90.19 704 THR A N 1
ATOM 5534 C CA . THR A 1 704 ? 33.688 -7.492 8.985 1.00 90.19 704 THR A CA 1
ATOM 5535 C C . THR A 1 704 ? 33.367 -8.717 8.125 1.00 90.19 704 THR A C 1
ATOM 5537 O O . THR A 1 704 ? 32.657 -9.628 8.547 1.00 90.19 704 THR A O 1
ATOM 5540 N N . TRP A 1 705 ? 33.865 -8.773 6.892 1.00 89.44 705 TRP A N 1
ATOM 5541 C CA . TRP A 1 705 ? 33.492 -9.812 5.940 1.00 89.44 705 TRP A CA 1
ATOM 5542 C C . TRP A 1 705 ? 34.184 -11.147 6.223 1.00 89.44 705 TRP A C 1
ATOM 5544 O O . TRP A 1 705 ? 33.594 -12.198 5.963 1.00 89.44 705 TRP A O 1
ATOM 5554 N N . ALA A 1 706 ? 35.409 -11.136 6.762 1.00 88.94 706 ALA A N 1
ATOM 5555 C CA . ALA A 1 706 ? 36.151 -12.367 7.022 1.00 88.94 706 ALA A CA 1
ATOM 5556 C C . ALA A 1 706 ? 35.674 -13.085 8.297 1.00 88.94 706 ALA A C 1
ATOM 5558 O O . ALA A 1 706 ? 35.765 -14.310 8.357 1.00 88.94 706 ALA A O 1
ATOM 5559 N N . SER A 1 707 ? 35.081 -12.375 9.268 1.00 86.19 707 SER A N 1
ATOM 5560 C CA . SER A 1 707 ? 34.475 -12.989 10.466 1.00 86.19 707 SER A CA 1
ATOM 5561 C C . SER A 1 707 ? 33.288 -13.902 10.133 1.00 86.19 707 SER A C 1
ATOM 5563 O O . SER A 1 707 ? 32.961 -14.812 10.893 1.00 86.19 707 SER A O 1
ATOM 5565 N N . LYS A 1 708 ? 32.665 -13.699 8.965 1.00 85.00 708 LYS A N 1
ATOM 5566 C CA . LYS A 1 708 ? 31.511 -14.465 8.463 1.00 85.00 708 LYS A CA 1
ATOM 5567 C C . LYS A 1 708 ? 31.904 -15.797 7.810 1.00 85.00 708 LYS A C 1
ATOM 5569 O O . LYS A 1 708 ? 31.024 -16.541 7.373 1.00 85.00 708 LYS A O 1
ATOM 5574 N N . LEU A 1 709 ? 33.200 -16.087 7.694 1.00 85.44 709 LEU A N 1
ATOM 5575 C CA . LEU A 1 709 ? 33.729 -17.296 7.064 1.00 85.44 709 LEU A CA 1
ATOM 5576 C C . LEU A 1 709 ? 34.048 -18.389 8.102 1.00 85.44 709 LEU A C 1
ATOM 5578 O O . LEU A 1 709 ? 34.509 -18.082 9.203 1.00 85.44 709 LEU A O 1
ATOM 5582 N N . PRO A 1 710 ? 33.821 -19.676 7.775 1.00 81.62 710 PRO A N 1
ATOM 5583 C CA . PRO A 1 710 ? 34.148 -20.782 8.669 1.00 81.62 710 PRO A CA 1
ATOM 5584 C C . PRO A 1 710 ? 35.667 -20.963 8.823 1.00 81.62 710 PRO A C 1
ATOM 5586 O O . PRO A 1 710 ? 36.467 -20.512 7.999 1.00 81.62 710 PRO A O 1
ATOM 5589 N N . GLN A 1 711 ? 36.069 -21.659 9.890 1.00 78.56 711 GLN A N 1
ATOM 5590 C CA . GLN A 1 711 ? 37.475 -21.896 10.222 1.00 78.56 711 GLN A CA 1
ATOM 5591 C C . GLN A 1 711 ? 38.233 -22.560 9.061 1.00 78.56 711 GLN A C 1
ATOM 5593 O O . GLN A 1 711 ? 37.812 -23.591 8.536 1.00 78.56 711 GLN A O 1
ATOM 5598 N N . GLY A 1 712 ? 39.375 -21.978 8.686 1.00 79.06 712 GLY A N 1
ATOM 5599 C CA . GLY A 1 712 ? 40.224 -22.491 7.604 1.00 79.06 712 GLY A CA 1
ATOM 5600 C C . GLY A 1 712 ? 39.837 -22.044 6.186 1.00 79.06 712 GLY A C 1
ATOM 5601 O O . GLY A 1 712 ? 40.480 -22.488 5.239 1.00 79.06 712 GLY A O 1
ATOM 5602 N N . GLU A 1 713 ? 38.836 -21.167 6.016 1.00 88.25 713 GLU A N 1
ATOM 5603 C CA . GLU A 1 713 ? 38.562 -20.482 4.734 1.00 88.25 713 GLU A CA 1
ATOM 5604 C C . GLU A 1 713 ? 39.307 -19.135 4.604 1.00 88.25 713 GLU A C 1
ATOM 5606 O O . GLU A 1 713 ? 39.264 -18.519 3.541 1.00 88.25 713 GLU A O 1
ATOM 5611 N N . VAL A 1 714 ? 40.030 -18.684 5.640 1.00 91.81 714 VAL A N 1
ATOM 5612 C CA . VAL A 1 714 ? 40.800 -17.425 5.636 1.00 91.81 714 VAL A CA 1
ATOM 5613 C C . VAL A 1 714 ? 42.232 -17.652 6.123 1.00 91.81 714 VAL A C 1
ATOM 5615 O O . VAL A 1 714 ? 42.449 -18.244 7.185 1.00 91.81 714 VAL A O 1
ATOM 5618 N N . GLN A 1 715 ? 43.205 -17.129 5.374 1.00 91.56 715 GLN A N 1
ATOM 5619 C CA . GLN A 1 715 ? 44.606 -17.044 5.788 1.00 91.56 715 GLN A CA 1
ATOM 5620 C C . GLN A 1 715 ? 45.156 -15.623 5.614 1.00 91.56 715 GLN A C 1
ATOM 5622 O O . GLN A 1 715 ? 44.801 -14.916 4.668 1.00 91.56 715 GLN A O 1
ATOM 5627 N N . VAL A 1 716 ? 46.055 -15.227 6.508 1.00 90.69 716 VAL A N 1
ATOM 5628 C CA . VAL A 1 716 ? 46.770 -13.950 6.486 1.00 90.69 716 VAL A CA 1
ATOM 5629 C C . VAL A 1 716 ? 48.257 -14.234 6.333 1.00 90.69 716 VAL A C 1
ATOM 5631 O O . VAL A 1 716 ? 48.842 -14.977 7.122 1.00 90.69 716 VAL A O 1
ATOM 5634 N N . ILE A 1 717 ? 48.870 -13.635 5.313 1.00 89.12 717 ILE A N 1
ATOM 5635 C CA . ILE A 1 717 ? 50.279 -13.841 4.976 1.00 89.12 717 ILE A CA 1
ATOM 5636 C C . ILE A 1 717 ? 51.060 -12.550 5.229 1.00 89.12 717 ILE A C 1
ATOM 5638 O O . ILE A 1 717 ? 50.742 -11.506 4.651 1.00 89.12 717 ILE A O 1
ATOM 5642 N N . GLY A 1 718 ? 52.114 -12.632 6.047 1.00 80.69 718 GLY A N 1
ATOM 5643 C CA . GLY A 1 718 ? 53.028 -11.513 6.319 1.00 80.69 718 GLY A CA 1
ATOM 5644 C C . GLY A 1 718 ? 52.815 -10.780 7.649 1.00 80.69 718 GLY A C 1
ATOM 5645 O O . GLY A 1 718 ? 53.522 -9.808 7.902 1.00 80.69 718 GLY A O 1
ATOM 5646 N N . VAL A 1 719 ? 51.894 -11.249 8.495 1.00 79.50 719 VAL A N 1
ATOM 5647 C CA . VAL A 1 719 ? 51.711 -10.800 9.886 1.00 79.50 719 VAL A CA 1
ATOM 5648 C C . VAL A 1 719 ? 51.723 -12.041 10.778 1.00 79.50 719 VAL A C 1
ATOM 5650 O O . VAL A 1 719 ? 51.013 -13.004 10.487 1.00 79.50 719 VAL A O 1
ATOM 5653 N N . ASP A 1 720 ? 52.540 -12.039 11.832 1.00 75.75 720 ASP A N 1
ATOM 5654 C CA . ASP A 1 720 ? 52.563 -13.132 12.807 1.00 75.75 720 ASP A CA 1
ATOM 5655 C C . ASP A 1 720 ? 51.284 -13.127 13.652 1.00 75.75 720 ASP A C 1
ATOM 5657 O O . ASP A 1 720 ? 50.743 -12.071 13.969 1.00 75.75 720 ASP A O 1
ATOM 5661 N N . ALA A 1 721 ? 50.848 -14.303 14.119 1.00 72.88 721 ALA A N 1
ATOM 5662 C CA . ALA A 1 721 ? 49.687 -14.420 15.010 1.00 72.88 721 ALA A CA 1
ATOM 5663 C C . ALA A 1 721 ? 49.800 -13.536 16.270 1.00 72.88 721 ALA A C 1
ATOM 5665 O O . ALA A 1 721 ? 48.797 -13.028 16.757 1.00 72.88 721 ALA A O 1
ATOM 5666 N N . LYS A 1 722 ? 51.026 -13.329 16.775 1.00 72.44 722 LYS A N 1
ATOM 5667 C CA . LYS A 1 722 ? 51.322 -12.479 17.943 1.00 72.44 722 LYS A CA 1
ATOM 5668 C C . LYS A 1 722 ? 51.129 -10.979 17.674 1.00 72.44 722 LYS A C 1
ATOM 5670 O O . LYS A 1 722 ? 50.899 -10.226 18.609 1.00 72.44 722 LYS A O 1
ATOM 5675 N N . ASP A 1 723 ? 51.238 -10.577 16.409 1.00 71.38 723 ASP A N 1
ATOM 5676 C CA . ASP A 1 723 ? 51.109 -9.197 15.936 1.00 71.38 723 ASP A CA 1
ATOM 5677 C C . ASP A 1 723 ? 49.720 -8.959 15.308 1.00 71.38 723 ASP A C 1
ATOM 5679 O O . ASP A 1 723 ? 49.460 -7.906 14.722 1.00 71.38 723 ASP A O 1
ATOM 5683 N N . SER A 1 724 ? 48.821 -9.951 15.405 1.00 71.00 724 SER A N 1
ATOM 5684 C CA . SER A 1 724 ? 47.444 -9.850 14.930 1.00 71.00 724 SER A CA 1
ATOM 5685 C C . SER A 1 724 ? 46.667 -8.819 15.756 1.00 71.00 724 SER A C 1
ATOM 5687 O O . SER A 1 724 ? 46.686 -8.886 16.986 1.00 71.00 724 SER A O 1
ATOM 5689 N N . PRO A 1 725 ? 45.908 -7.914 15.113 1.00 65.00 725 PRO A N 1
ATOM 5690 C CA . PRO A 1 725 ? 45.078 -6.939 15.815 1.00 65.00 725 PRO A CA 1
ATOM 5691 C C . PRO A 1 725 ? 43.811 -7.554 16.445 1.00 65.00 725 PRO A C 1
ATOM 5693 O O . PRO A 1 725 ? 43.100 -6.861 17.165 1.00 65.00 725 PRO A O 1
ATOM 5696 N N . VAL A 1 726 ? 43.515 -8.837 16.181 1.00 66.88 726 VAL A N 1
ATOM 5697 C CA . VAL A 1 726 ? 42.312 -9.544 16.663 1.00 66.88 726 VAL A CA 1
ATOM 5698 C C . VAL A 1 726 ? 42.668 -10.967 17.110 1.00 66.88 726 VAL A C 1
ATOM 5700 O O . VAL A 1 726 ? 43.413 -11.667 16.416 1.00 66.88 726 VAL A O 1
ATOM 5703 N N . GLU A 1 727 ? 42.081 -11.444 18.215 1.00 62.31 727 GLU A N 1
ATOM 5704 C CA . GLU A 1 727 ? 42.099 -12.863 18.620 1.00 62.31 727 GLU A CA 1
ATOM 5705 C C . GLU A 1 727 ? 41.191 -13.714 17.706 1.00 62.31 727 GLU A C 1
ATOM 5707 O O . GLU A 1 727 ? 40.154 -14.250 18.104 1.00 62.31 727 GLU A O 1
ATOM 5712 N N . ALA A 1 728 ? 41.547 -13.834 16.428 1.00 60.16 728 ALA A N 1
ATOM 5713 C CA . ALA A 1 728 ? 40.748 -14.579 15.463 1.00 60.16 728 ALA A CA 1
ATOM 5714 C C . ALA A 1 728 ? 41.056 -16.087 15.539 1.00 60.16 728 ALA A C 1
ATOM 5716 O O . ALA A 1 728 ? 41.916 -16.596 14.823 1.00 60.16 728 ALA A O 1
ATOM 5717 N N . LYS A 1 729 ? 40.314 -16.834 16.375 1.00 57.72 729 LYS A N 1
ATOM 5718 C CA . LYS A 1 729 ? 40.430 -18.311 16.504 1.00 57.72 729 LYS A CA 1
ATOM 5719 C C . LYS A 1 729 ? 40.210 -19.078 15.186 1.00 57.72 729 LYS A C 1
ATOM 5721 O O . LYS A 1 729 ? 40.551 -20.256 15.094 1.00 57.72 729 LYS A O 1
ATOM 5726 N N . THR A 1 730 ? 39.622 -18.436 14.177 1.00 64.62 730 THR A N 1
ATOM 5727 C CA . THR A 1 730 ? 39.220 -19.035 12.895 1.00 64.62 730 THR A CA 1
ATOM 5728 C C . THR A 1 730 ? 40.185 -18.765 11.733 1.00 64.62 730 THR A C 1
ATOM 5730 O O . THR A 1 730 ? 40.005 -19.354 10.664 1.00 64.62 730 THR A O 1
ATOM 5733 N N . VAL A 1 731 ? 41.212 -17.926 11.932 1.00 80.25 731 VAL A N 1
ATOM 5734 C CA . VAL A 1 731 ? 42.106 -17.419 10.874 1.00 80.25 731 VAL A CA 1
ATOM 5735 C C . VAL A 1 731 ? 43.514 -17.982 11.036 1.00 80.25 731 VAL A C 1
ATOM 5737 O O . VAL A 1 731 ? 44.071 -18.000 12.133 1.00 80.25 731 VAL A O 1
ATOM 5740 N N . ARG A 1 732 ? 44.113 -18.429 9.929 1.00 82.50 732 ARG A N 1
ATOM 5741 C CA . ARG A 1 732 ? 45.506 -18.890 9.909 1.00 82.50 732 ARG A CA 1
ATOM 5742 C C . ARG A 1 732 ? 46.446 -17.718 9.624 1.00 82.50 732 ARG A C 1
ATOM 5744 O O . ARG A 1 732 ? 46.318 -17.084 8.583 1.00 82.50 732 ARG A O 1
ATOM 5751 N N . PHE A 1 733 ? 47.404 -17.470 10.510 1.00 82.81 733 PHE A N 1
ATOM 5752 C CA . PHE A 1 733 ? 48.478 -16.497 10.298 1.00 82.81 733 PHE A CA 1
ATOM 5753 C C . PHE A 1 733 ? 49.767 -17.234 9.950 1.00 82.81 733 PHE A C 1
ATOM 5755 O O . PHE A 1 733 ? 50.197 -18.103 10.709 1.00 82.81 733 PHE A O 1
ATOM 5762 N N . ASP A 1 734 ? 50.384 -16.889 8.823 1.00 78.38 734 ASP A N 1
ATOM 5763 C CA . ASP A 1 734 ? 51.692 -17.415 8.442 1.00 78.38 734 ASP A CA 1
ATOM 5764 C C . ASP A 1 734 ? 52.700 -16.266 8.286 1.00 78.38 734 ASP A C 1
ATOM 5766 O O . ASP A 1 734 ? 52.513 -15.323 7.502 1.00 78.38 734 ASP A O 1
ATOM 5770 N N . ALA A 1 735 ? 53.813 -16.390 9.013 1.00 63.97 735 ALA A N 1
ATOM 5771 C CA . ALA A 1 735 ? 54.992 -15.558 8.838 1.00 63.97 735 ALA A CA 1
ATOM 5772 C C . ALA A 1 735 ? 55.527 -15.769 7.418 1.00 63.97 735 ALA A C 1
ATOM 5774 O O . ALA A 1 735 ? 55.916 -16.879 7.050 1.00 63.97 735 ALA A O 1
ATOM 5775 N N . ALA A 1 736 ? 55.544 -14.725 6.594 1.00 63.72 736 ALA A N 1
ATOM 5776 C CA . ALA A 1 736 ? 56.161 -14.820 5.280 1.00 63.72 736 ALA A CA 1
ATOM 5777 C C . ALA A 1 736 ? 57.680 -14.613 5.456 1.00 63.72 736 ALA A C 1
ATOM 5779 O O . ALA A 1 736 ? 58.078 -13.519 5.867 1.00 63.72 736 ALA A O 1
ATOM 5780 N N . PRO A 1 737 ? 58.539 -15.622 5.212 1.00 57.50 737 PRO A N 1
ATOM 5781 C CA . PRO A 1 737 ? 59.969 -15.497 5.476 1.00 57.50 737 PRO A CA 1
ATOM 5782 C C . PRO A 1 737 ? 60.575 -14.419 4.563 1.00 57.50 737 PRO A C 1
ATOM 5784 O O . PRO A 1 737 ? 60.543 -14.541 3.342 1.00 57.50 737 PRO A O 1
ATOM 5787 N N . GLU A 1 738 ? 61.089 -13.345 5.170 1.00 60.22 738 GLU A N 1
ATOM 5788 C CA . GLU A 1 738 ? 61.864 -12.269 4.524 1.00 60.22 738 GLU A CA 1
ATOM 5789 C C . GLU A 1 738 ? 61.155 -11.480 3.398 1.00 60.22 738 GLU A C 1
ATOM 5791 O O . GLU A 1 738 ? 61.808 -10.893 2.532 1.00 60.22 738 GLU A O 1
ATOM 5796 N N . CYS A 1 739 ? 59.820 -11.398 3.394 1.00 69.44 739 CYS A N 1
ATOM 5797 C CA . CYS A 1 739 ? 59.112 -10.543 2.434 1.00 69.44 739 CYS A CA 1
ATOM 5798 C C . CYS A 1 739 ? 59.147 -9.062 2.895 1.00 69.44 739 CYS A C 1
ATOM 5800 O O . CYS A 1 739 ? 58.566 -8.744 3.932 1.00 69.44 739 CYS A O 1
ATOM 5802 N N . PRO A 1 740 ? 59.766 -8.120 2.154 1.00 65.12 740 PRO A N 1
ATOM 5803 C CA . PRO A 1 740 ? 59.837 -6.714 2.564 1.00 65.12 740 PRO A CA 1
ATOM 5804 C C . PRO A 1 740 ? 58.466 -6.027 2.508 1.00 65.12 740 PRO A C 1
ATOM 5806 O O . PRO A 1 740 ? 57.716 -6.237 1.566 1.00 65.12 740 PRO A O 1
ATOM 5809 N N . ASP A 1 741 ? 58.156 -5.118 3.433 1.00 64.12 741 ASP A N 1
ATOM 5810 C CA . ASP A 1 741 ? 56.928 -4.304 3.380 1.00 64.12 741 ASP A CA 1
ATOM 5811 C C . ASP A 1 741 ? 57.038 -3.191 2.320 1.00 64.12 741 ASP A C 1
ATOM 5813 O O . ASP A 1 741 ? 57.120 -1.997 2.602 1.00 64.12 741 ASP A O 1
ATOM 5817 N N . ASN A 1 742 ? 57.099 -3.576 1.053 1.00 63.91 742 ASN A N 1
ATOM 5818 C CA . ASN A 1 742 ? 56.990 -2.719 -0.124 1.00 63.91 742 ASN A CA 1
ATOM 5819 C C . ASN A 1 742 ? 56.366 -3.540 -1.265 1.00 63.91 742 ASN A C 1
ATOM 5821 O O . ASN A 1 742 ? 56.002 -4.697 -1.059 1.00 63.91 742 ASN A O 1
ATOM 5825 N N . HIS A 1 743 ? 56.234 -2.971 -2.466 1.00 60.19 743 HIS A N 1
ATOM 5826 C CA . HIS A 1 743 ? 55.629 -3.682 -3.600 1.00 60.19 743 HIS A CA 1
ATOM 5827 C C . HIS A 1 743 ? 56.264 -5.069 -3.838 1.00 60.19 743 HIS A C 1
ATOM 5829 O O . HIS A 1 743 ? 55.539 -6.048 -3.997 1.00 60.19 743 HIS A O 1
ATOM 5835 N N . ASN A 1 744 ? 57.590 -5.208 -3.688 1.00 59.53 744 ASN A N 1
ATOM 5836 C CA . ASN A 1 744 ? 58.281 -6.496 -3.843 1.00 59.53 744 ASN A CA 1
ATOM 5837 C C . ASN A 1 744 ? 57.840 -7.568 -2.825 1.00 59.53 744 ASN A C 1
ATOM 5839 O O . ASN A 1 744 ? 57.964 -8.758 -3.114 1.00 59.53 744 ASN A O 1
ATOM 5843 N N . GLY A 1 745 ? 57.319 -7.182 -1.656 1.00 70.81 745 GLY A N 1
ATOM 5844 C CA . GLY A 1 745 ? 56.764 -8.120 -0.680 1.00 70.81 745 GLY A CA 1
ATOM 5845 C C . GLY A 1 745 ? 55.387 -8.654 -1.028 1.00 70.81 745 GLY A C 1
ATOM 5846 O O . GLY A 1 745 ? 55.072 -9.760 -0.604 1.00 70.81 745 GLY A O 1
ATOM 5847 N N . GLY A 1 746 ? 54.588 -7.929 -1.816 1.00 76.81 746 GLY A N 1
ATOM 5848 C CA . GLY A 1 746 ? 53.269 -8.399 -2.257 1.00 76.81 746 GLY A CA 1
ATOM 5849 C C . GLY A 1 746 ? 53.381 -9.697 -3.056 1.00 76.81 746 GLY A C 1
ATOM 5850 O O . GLY A 1 746 ? 52.781 -10.701 -2.699 1.00 76.81 746 GLY A O 1
ATOM 5851 N N . ALA A 1 747 ? 54.286 -9.729 -4.039 1.00 80.19 747 ALA A N 1
ATOM 5852 C CA . ALA A 1 747 ? 54.549 -10.925 -4.845 1.00 80.19 747 ALA A CA 1
ATOM 5853 C C . ALA A 1 747 ? 55.036 -12.132 -4.022 1.00 80.19 747 ALA A C 1
ATOM 5855 O O . ALA A 1 747 ? 54.739 -13.280 -4.346 1.00 80.19 747 ALA A O 1
ATOM 5856 N N . CYS A 1 748 ? 55.809 -11.866 -2.968 1.00 83.06 748 CYS A N 1
ATOM 5857 C CA . CYS A 1 748 ? 56.314 -12.873 -2.040 1.00 83.06 748 CYS A CA 1
ATOM 5858 C C . CYS A 1 748 ? 55.172 -13.451 -1.184 1.00 83.06 748 CYS A C 1
ATOM 5860 O O . CYS A 1 748 ? 55.040 -14.671 -1.075 1.00 83.06 748 CYS A O 1
ATOM 5862 N N . LYS A 1 749 ? 54.288 -12.587 -0.665 1.00 86.88 749 LYS A N 1
ATOM 5863 C CA . LYS A 1 749 ? 53.088 -12.971 0.099 1.00 86.88 749 LYS A CA 1
ATOM 5864 C C . LYS A 1 749 ? 52.086 -13.747 -0.769 1.00 86.88 749 LYS A C 1
ATOM 5866 O O . LYS A 1 749 ? 51.582 -14.774 -0.323 1.00 86.88 749 LYS A O 1
ATOM 5871 N N . ASP A 1 750 ? 51.890 -13.345 -2.026 1.00 88.88 750 ASP A N 1
ATOM 5872 C CA . ASP A 1 750 ? 51.074 -14.077 -3.007 1.00 88.88 750 ASP A CA 1
ATOM 5873 C C . ASP A 1 750 ? 51.618 -15.491 -3.256 1.00 88.88 750 ASP A C 1
ATOM 5875 O O . ASP A 1 750 ? 50.867 -16.467 -3.233 1.00 88.88 750 ASP A O 1
ATOM 5879 N N . ALA A 1 751 ? 52.937 -15.623 -3.449 1.00 88.56 751 ALA A N 1
ATOM 5880 C CA . ALA A 1 751 ? 53.578 -16.914 -3.696 1.00 88.56 751 ALA A CA 1
ATOM 5881 C C . ALA A 1 751 ? 53.416 -17.878 -2.512 1.00 88.56 751 ALA A C 1
ATOM 5883 O O . ALA A 1 751 ? 53.092 -19.053 -2.700 1.00 88.56 751 ALA A O 1
ATOM 5884 N N . VAL A 1 752 ? 53.621 -17.372 -1.291 1.00 87.88 752 VAL A N 1
ATOM 5885 C CA . VAL A 1 752 ? 53.436 -18.134 -0.049 1.00 87.88 752 VAL A CA 1
ATOM 5886 C C . VAL A 1 752 ? 51.966 -18.513 0.135 1.00 87.88 752 VAL A C 1
ATOM 5888 O O . VAL A 1 752 ? 51.674 -19.666 0.448 1.00 87.88 752 VAL A O 1
ATOM 5891 N N . GLY A 1 753 ? 51.039 -17.588 -0.130 1.00 90.06 753 GLY A N 1
ATOM 5892 C CA . GLY A 1 753 ? 49.602 -17.842 -0.049 1.00 90.06 753 GLY A CA 1
ATOM 5893 C C . GLY A 1 753 ? 49.140 -18.954 -0.996 1.00 90.06 753 GLY A C 1
ATOM 5894 O O . GLY A 1 753 ? 48.425 -19.866 -0.574 1.00 90.06 753 GLY A O 1
ATOM 5895 N N . LEU A 1 754 ? 49.606 -18.935 -2.250 1.00 92.31 754 LEU A N 1
ATOM 5896 C CA . LEU A 1 754 ? 49.329 -19.986 -3.238 1.00 92.31 754 LEU A CA 1
ATOM 5897 C C . LEU A 1 754 ? 49.959 -21.332 -2.851 1.00 92.31 754 LEU A C 1
ATOM 5899 O O . LEU A 1 754 ? 49.327 -22.375 -3.020 1.00 92.31 754 LEU A O 1
ATOM 5903 N N . ALA A 1 755 ? 51.174 -21.327 -2.299 1.00 89.38 755 ALA A N 1
ATOM 5904 C CA . ALA A 1 755 ? 51.824 -22.546 -1.827 1.00 89.38 755 ALA A CA 1
ATOM 5905 C C . ALA A 1 755 ? 51.088 -23.180 -0.637 1.00 89.38 755 ALA A C 1
ATOM 5907 O O . ALA A 1 755 ? 50.853 -24.388 -0.628 1.00 89.38 755 ALA A O 1
ATOM 5908 N N . ASN A 1 756 ? 50.645 -22.369 0.326 1.00 89.38 756 ASN A N 1
ATOM 5909 C CA . ASN A 1 756 ? 49.839 -22.840 1.453 1.00 89.38 756 ASN A CA 1
ATOM 5910 C C . ASN A 1 756 ? 48.496 -23.408 0.979 1.00 89.38 756 ASN A C 1
ATOM 5912 O O . ASN A 1 756 ? 48.004 -24.389 1.533 1.00 89.38 756 ASN A O 1
ATOM 5916 N N . ALA A 1 757 ? 47.905 -22.815 -0.057 1.00 89.56 757 ALA A N 1
ATOM 5917 C CA . ALA A 1 757 ? 46.663 -23.304 -0.632 1.00 89.56 757 ALA A CA 1
ATOM 5918 C C . ALA A 1 757 ? 46.824 -24.660 -1.340 1.00 89.56 757 ALA A C 1
ATOM 5920 O O . ALA A 1 757 ? 45.956 -25.526 -1.214 1.00 89.56 757 ALA A O 1
ATOM 5921 N N . TYR A 1 758 ? 47.948 -24.862 -2.039 1.00 90.12 758 TYR A N 1
ATOM 5922 C CA . TYR A 1 758 ? 48.308 -26.150 -2.640 1.00 90.12 758 TYR A CA 1
ATOM 5923 C C . TYR A 1 758 ? 48.375 -27.259 -1.582 1.00 90.12 758 TYR A C 1
ATOM 5925 O O . TYR A 1 758 ? 47.778 -28.320 -1.759 1.00 90.12 758 TYR A O 1
ATOM 5933 N N . GLU A 1 759 ? 49.041 -26.991 -0.457 1.00 86.62 759 GLU A N 1
ATOM 5934 C CA . GLU A 1 759 ? 49.164 -27.931 0.667 1.00 86.62 759 GLU A CA 1
ATOM 5935 C C . GLU A 1 759 ? 47.811 -28.235 1.333 1.00 86.62 759 GLU A C 1
ATOM 5937 O O . GLU A 1 759 ? 47.575 -29.355 1.781 1.00 86.62 759 GLU A O 1
ATOM 5942 N N . GLN A 1 760 ? 46.898 -27.260 1.364 1.00 86.19 760 GLN A N 1
ATOM 5943 C CA . GLN A 1 760 ? 45.561 -27.401 1.956 1.00 86.19 760 GLN A CA 1
ATOM 5944 C C . GLN A 1 760 ? 44.538 -28.102 1.043 1.00 86.19 760 GLN A C 1
ATOM 5946 O O . GLN A 1 760 ? 43.433 -28.427 1.498 1.00 86.19 760 GLN A O 1
ATOM 5951 N N . GLY A 1 761 ? 44.881 -28.332 -0.229 1.00 87.94 761 GLY A N 1
ATOM 5952 C CA . GLY A 1 761 ? 44.034 -29.043 -1.189 1.00 87.94 761 GLY A CA 1
ATOM 5953 C C . GLY A 1 761 ? 42.704 -28.344 -1.492 1.00 87.94 761 GLY A C 1
ATOM 5954 O O . GLY A 1 761 ? 41.704 -29.018 -1.739 1.00 87.94 761 GLY A O 1
ATOM 5955 N N . VAL A 1 762 ? 42.668 -27.010 -1.435 1.00 91.06 762 VAL A N 1
ATOM 5956 C CA . VAL A 1 762 ? 41.450 -26.217 -1.680 1.00 91.06 762 VAL A CA 1
ATOM 5957 C C . VAL A 1 762 ? 41.093 -26.175 -3.170 1.00 91.06 762 VAL A C 1
ATOM 5959 O O . VAL A 1 762 ? 41.957 -26.338 -4.031 1.00 91.06 762 VAL A O 1
ATOM 5962 N N . ASP A 1 763 ? 39.809 -25.982 -3.484 1.00 93.69 763 ASP A N 1
ATOM 5963 C CA . ASP A 1 763 ? 39.319 -25.927 -4.868 1.00 93.69 763 ASP A CA 1
ATOM 5964 C C . ASP A 1 763 ? 39.651 -24.588 -5.534 1.00 93.69 763 ASP A C 1
ATOM 5966 O O . ASP A 1 763 ? 40.011 -24.551 -6.713 1.00 93.69 763 ASP A O 1
ATOM 5970 N N . TRP A 1 764 ? 39.550 -23.498 -4.769 1.00 95.00 764 TRP A N 1
ATOM 5971 C CA . TRP A 1 764 ? 39.787 -22.135 -5.236 1.00 95.00 764 TRP A CA 1
ATOM 5972 C C . TRP A 1 764 ? 40.578 -21.323 -4.216 1.00 95.00 764 TRP A C 1
ATOM 5974 O O . TRP A 1 764 ? 40.349 -21.430 -3.012 1.00 95.00 764 TRP A O 1
ATOM 5984 N N . VAL A 1 765 ? 41.461 -20.459 -4.709 1.00 95.31 765 VAL A N 1
ATOM 5985 C CA . VAL A 1 765 ? 42.244 -19.515 -3.901 1.00 95.31 765 VAL A CA 1
ATOM 5986 C C . VAL A 1 765 ? 41.959 -18.107 -4.381 1.00 95.31 765 VAL A C 1
ATOM 5988 O O . VAL A 1 765 ? 42.067 -17.851 -5.577 1.00 95.31 765 VAL A O 1
ATOM 5991 N N . VAL A 1 766 ? 41.615 -17.199 -3.474 1.00 94.75 766 VAL A N 1
ATOM 5992 C CA . VAL A 1 766 ? 41.376 -15.781 -3.765 1.00 94.75 766 VAL A CA 1
ATOM 5993 C C . VAL A 1 766 ? 42.462 -14.962 -3.075 1.00 94.75 766 VAL A C 1
ATOM 5995 O O . VAL A 1 766 ? 42.494 -14.897 -1.850 1.00 94.75 766 VAL A O 1
ATOM 5998 N N . LEU A 1 767 ? 43.361 -14.359 -3.850 1.00 93.44 767 LEU A N 1
ATOM 5999 C CA . LEU A 1 767 ? 44.392 -13.445 -3.359 1.00 93.44 767 LEU A CA 1
ATOM 6000 C C . LEU A 1 767 ? 43.825 -12.028 -3.259 1.00 93.44 767 LEU A C 1
ATOM 6002 O O . LEU A 1 767 ? 43.236 -11.527 -4.224 1.00 93.44 767 LEU A O 1
ATOM 6006 N N . LEU A 1 768 ? 44.004 -11.406 -2.095 1.00 92.56 768 LEU A N 1
ATOM 6007 C CA . LEU A 1 768 ? 43.440 -10.107 -1.731 1.00 92.56 768 LEU A CA 1
ATOM 6008 C C . LEU A 1 768 ? 44.477 -9.241 -1.006 1.00 92.56 768 LEU A C 1
ATOM 6010 O O . LEU A 1 768 ? 45.336 -9.752 -0.280 1.00 92.56 768 LEU A O 1
ATOM 6014 N N . GLY A 1 769 ? 44.350 -7.927 -1.166 1.00 89.38 769 GLY A N 1
ATOM 6015 C CA . GLY A 1 769 ? 45.006 -6.935 -0.321 1.00 89.38 769 GLY A CA 1
ATOM 6016 C C . GLY A 1 769 ? 44.197 -6.632 0.942 1.00 89.38 769 GLY A C 1
ATOM 6017 O O . GLY A 1 769 ? 43.050 -7.054 1.098 1.00 89.38 769 GLY A O 1
ATOM 6018 N N . THR A 1 770 ? 44.793 -5.867 1.855 1.00 88.19 770 THR A N 1
ATOM 6019 C CA . THR A 1 770 ? 44.124 -5.406 3.085 1.00 88.19 770 THR A CA 1
ATOM 6020 C C . THR A 1 770 ? 43.072 -4.325 2.839 1.00 88.19 770 THR A C 1
ATOM 6022 O O . THR A 1 770 ? 42.318 -4.013 3.745 1.00 88.19 770 THR A O 1
ATOM 6025 N N . ASP A 1 771 ? 43.020 -3.725 1.652 1.00 87.38 771 ASP A N 1
ATOM 6026 C CA . ASP A 1 771 ? 42.080 -2.670 1.245 1.00 87.38 771 ASP A CA 1
ATOM 6027 C C . ASP A 1 771 ? 40.905 -3.199 0.397 1.00 87.38 771 ASP A C 1
ATOM 6029 O O . ASP A 1 771 ? 40.204 -2.431 -0.275 1.00 87.38 771 ASP A O 1
ATOM 6033 N N . ASN A 1 772 ? 40.677 -4.517 0.441 1.00 91.38 772 ASN A N 1
ATOM 6034 C CA . ASN A 1 772 ? 39.562 -5.182 -0.216 1.00 91.38 772 ASN A CA 1
ATOM 6035 C C . ASN A 1 772 ? 38.407 -5.488 0.748 1.00 91.38 772 ASN A C 1
ATOM 6037 O O . ASN A 1 772 ? 38.608 -6.063 1.815 1.00 91.38 772 ASN A O 1
ATOM 6041 N N . TYR A 1 773 ? 37.177 -5.195 0.318 1.00 90.75 773 TYR A N 1
ATOM 6042 C CA . TYR A 1 773 ? 35.961 -5.693 0.967 1.00 90.75 773 TYR A CA 1
ATOM 6043 C C . TYR A 1 773 ? 35.306 -6.758 0.086 1.00 90.75 773 TYR A C 1
ATOM 6045 O O . TYR A 1 773 ? 35.100 -6.538 -1.111 1.00 90.75 773 TYR A O 1
ATOM 6053 N N . VAL A 1 774 ? 34.997 -7.920 0.657 1.00 91.38 774 VAL A N 1
ATOM 6054 C CA . VAL A 1 774 ? 34.562 -9.105 -0.094 1.00 91.38 774 VAL A CA 1
ATOM 6055 C C . VAL A 1 774 ? 33.154 -9.519 0.306 1.00 91.38 774 VAL A C 1
ATOM 6057 O O . VAL A 1 774 ? 32.769 -9.403 1.462 1.00 91.38 774 VAL A O 1
ATOM 6060 N N . LEU A 1 775 ? 32.392 -10.054 -0.650 1.00 90.19 775 LEU A N 1
ATOM 6061 C CA . LEU A 1 775 ? 31.088 -10.676 -0.411 1.00 90.19 775 LEU A CA 1
ATOM 6062 C C . LEU A 1 775 ? 31.189 -12.202 -0.603 1.00 90.19 775 LEU A C 1
ATOM 6064 O O . LEU A 1 775 ? 30.970 -12.701 -1.715 1.00 90.19 775 LEU A O 1
ATOM 6068 N N . PRO A 1 776 ? 31.500 -12.988 0.452 1.00 87.69 776 PRO A N 1
ATOM 6069 C CA . PRO A 1 776 ? 31.844 -14.403 0.292 1.00 87.69 776 PRO A CA 1
ATOM 6070 C C . PRO A 1 776 ? 30.727 -15.271 -0.295 1.00 87.69 776 PRO A C 1
ATOM 6072 O O . PRO A 1 776 ? 30.985 -16.181 -1.084 1.00 87.69 776 PRO A O 1
ATOM 6075 N N . ALA A 1 777 ? 29.467 -14.966 0.029 1.00 84.88 777 ALA A N 1
ATOM 6076 C CA . ALA A 1 777 ? 28.311 -15.661 -0.537 1.00 84.88 777 ALA A CA 1
ATOM 6077 C C . ALA A 1 777 ? 28.233 -15.501 -2.066 1.00 84.88 777 ALA A C 1
ATOM 6079 O O . ALA A 1 777 ? 27.847 -16.429 -2.779 1.00 84.88 777 ALA A O 1
ATOM 6080 N N . HIS A 1 778 ? 28.634 -14.340 -2.590 1.00 88.69 778 HIS A N 1
ATOM 6081 C CA . HIS A 1 778 ? 28.635 -14.102 -4.028 1.00 88.69 778 HIS A CA 1
ATOM 6082 C C . HIS A 1 778 ? 29.789 -14.837 -4.716 1.00 88.69 778 HIS A C 1
ATOM 6084 O O . HIS A 1 778 ? 29.585 -15.382 -5.798 1.00 88.69 778 HIS A O 1
ATOM 6090 N N . PHE A 1 779 ? 30.950 -14.956 -4.064 1.00 87.69 779 PHE A N 1
ATOM 6091 C CA . PHE A 1 779 ? 32.047 -15.813 -4.528 1.00 87.69 779 PHE A CA 1
ATOM 6092 C C . PHE A 1 779 ? 31.637 -17.284 -4.629 1.00 87.69 779 PHE A C 1
ATOM 6094 O O . PHE A 1 779 ? 31.855 -17.907 -5.671 1.00 87.69 779 PHE A O 1
ATOM 6101 N N . LYS A 1 780 ? 30.972 -17.821 -3.594 1.00 85.38 780 LYS A N 1
ATOM 6102 C CA . LYS A 1 780 ? 30.445 -19.199 -3.596 1.00 85.38 780 LYS A CA 1
ATOM 6103 C C . LYS A 1 780 ? 29.486 -19.441 -4.765 1.00 85.38 780 LYS A C 1
ATOM 6105 O O . LYS A 1 780 ? 29.491 -20.521 -5.342 1.00 85.38 780 LYS A O 1
ATOM 6110 N N . ASN A 1 781 ? 28.705 -18.438 -5.162 1.00 85.38 781 ASN A N 1
ATOM 6111 C CA . ASN A 1 781 ? 27.799 -18.546 -6.305 1.00 85.38 781 ASN A CA 1
ATOM 6112 C C . ASN A 1 781 ? 28.494 -18.355 -7.660 1.00 85.38 781 ASN A C 1
ATOM 6114 O O . ASN A 1 781 ? 28.176 -19.073 -8.605 1.00 85.38 781 ASN A O 1
ATOM 6118 N N . ALA A 1 782 ? 29.438 -17.418 -7.765 1.00 87.00 782 ALA A N 1
ATOM 6119 C CA . ALA A 1 782 ? 30.146 -17.127 -9.010 1.00 87.00 782 ALA A CA 1
ATOM 6120 C C . ALA A 1 782 ? 31.087 -18.265 -9.431 1.00 87.00 782 ALA A C 1
ATOM 6122 O O . ALA A 1 782 ? 31.208 -18.551 -10.618 1.00 87.00 782 ALA A O 1
ATOM 6123 N N . LEU A 1 783 ? 31.729 -18.942 -8.475 1.00 88.31 783 LEU A N 1
ATOM 6124 C CA . LEU A 1 783 ? 32.692 -20.005 -8.774 1.00 88.31 783 LEU A CA 1
ATOM 6125 C C . LEU A 1 783 ? 32.042 -21.358 -9.094 1.00 88.31 783 LEU A C 1
ATOM 6127 O O . LEU A 1 783 ? 32.686 -22.183 -9.730 1.00 88.31 783 LEU A O 1
ATOM 6131 N N . LYS A 1 784 ? 30.749 -21.558 -8.785 1.00 84.12 784 LYS A N 1
ATOM 6132 C CA . LYS A 1 784 ? 29.978 -22.754 -9.197 1.00 84.12 784 LYS A CA 1
ATOM 6133 C C . LYS A 1 784 ? 29.924 -22.956 -10.716 1.00 84.12 784 LYS A C 1
ATOM 6135 O O . LYS A 1 784 ? 29.637 -24.057 -11.171 1.00 84.12 784 LYS A O 1
ATOM 6140 N N . THR A 1 785 ? 30.144 -21.905 -11.510 1.00 84.12 785 THR A N 1
ATOM 6141 C CA . THR A 1 785 ? 30.115 -21.988 -12.980 1.00 84.12 785 THR A CA 1
ATOM 6142 C C . THR A 1 785 ? 31.457 -22.378 -13.600 1.00 84.12 785 THR A C 1
ATOM 6144 O O . THR A 1 785 ? 31.566 -22.396 -14.825 1.00 84.12 785 THR A O 1
ATOM 6147 N N . PHE A 1 786 ? 32.483 -22.643 -12.788 1.00 87.31 786 PHE A N 1
ATOM 6148 C CA . PHE A 1 786 ? 33.828 -22.992 -13.239 1.00 87.31 786 PHE A CA 1
ATOM 6149 C C . PHE A 1 786 ? 34.286 -24.300 -12.586 1.00 87.31 786 PHE A C 1
ATOM 6151 O O . PHE A 1 786 ? 33.945 -24.576 -11.440 1.00 87.31 786 PHE A O 1
ATOM 6158 N N . ASP A 1 787 ? 35.079 -25.096 -13.303 1.00 89.25 787 ASP A N 1
ATOM 6159 C CA . ASP A 1 787 ? 35.636 -26.345 -12.778 1.00 89.25 787 ASP A CA 1
ATOM 6160 C C . ASP A 1 787 ? 37.014 -26.089 -12.130 1.00 89.25 787 ASP A C 1
ATOM 6162 O O . ASP A 1 787 ? 37.934 -25.651 -12.827 1.00 89.25 787 ASP A O 1
ATOM 6166 N N . PRO A 1 788 ? 37.211 -26.355 -10.821 1.00 91.00 788 PRO A N 1
ATOM 6167 C CA . PRO A 1 788 ? 38.514 -26.199 -10.167 1.00 91.00 788 PRO A CA 1
ATOM 6168 C C . PRO A 1 788 ? 39.586 -27.184 -10.671 1.00 91.00 788 PRO A C 1
ATOM 6170 O O . PRO A 1 788 ? 40.773 -26.995 -10.385 1.00 91.00 788 PRO A O 1
ATOM 6173 N N . ALA A 1 789 ? 39.200 -28.249 -11.384 1.00 91.25 789 ALA A N 1
ATOM 6174 C CA . ALA A 1 789 ? 40.125 -29.184 -12.024 1.00 91.25 789 ALA A CA 1
ATOM 6175 C C . ALA A 1 789 ? 40.666 -28.680 -13.377 1.00 91.25 789 ALA A C 1
ATOM 6177 O O . ALA A 1 789 ? 41.640 -29.241 -13.883 1.00 91.25 789 ALA A O 1
ATOM 6178 N N . GLU A 1 790 ? 40.096 -27.617 -13.951 1.00 92.38 790 GLU A N 1
ATOM 6179 C CA . GLU A 1 790 ? 40.654 -26.964 -15.136 1.00 92.38 790 GLU A CA 1
ATOM 6180 C C . GLU A 1 790 ? 41.688 -25.905 -14.727 1.00 92.38 790 GLU A C 1
ATOM 6182 O O . GLU A 1 790 ? 41.387 -25.063 -13.878 1.00 92.38 790 GLU A O 1
ATOM 6187 N N . PRO A 1 791 ? 42.901 -25.883 -15.317 1.00 93.50 791 PRO A N 1
ATOM 6188 C CA . PRO A 1 791 ? 43.880 -24.849 -15.012 1.00 93.50 791 PRO A CA 1
ATOM 6189 C C . PRO A 1 791 ? 43.370 -23.503 -15.528 1.00 93.50 791 PRO A C 1
ATOM 6191 O O . PRO A 1 791 ? 43.358 -23.241 -16.727 1.00 93.50 791 PRO A O 1
ATOM 6194 N N . LEU A 1 792 ? 42.923 -22.655 -14.607 1.00 93.06 792 LEU A N 1
ATOM 6195 C CA . LEU A 1 792 ? 42.306 -21.363 -14.887 1.00 93.06 792 LEU A CA 1
ATOM 6196 C C . LEU A 1 792 ? 42.613 -20.329 -13.797 1.00 93.06 792 LEU A C 1
ATOM 6198 O O . LEU A 1 792 ? 42.546 -20.633 -12.601 1.00 93.06 792 LEU A O 1
ATOM 6202 N N . ILE A 1 793 ? 42.882 -19.094 -14.228 1.00 93.00 793 ILE A N 1
ATOM 6203 C CA . ILE A 1 793 ? 42.987 -17.908 -13.369 1.00 93.00 793 ILE A CA 1
ATOM 6204 C C . ILE A 1 793 ? 41.880 -16.916 -13.751 1.00 93.00 793 ILE A C 1
ATOM 6206 O O . ILE A 1 793 ? 41.668 -16.630 -14.934 1.00 93.00 793 ILE A O 1
ATOM 6210 N N . LEU A 1 794 ? 41.176 -16.377 -12.759 1.00 91.81 794 LEU A N 1
ATOM 6211 C CA . LEU A 1 794 ? 40.116 -15.384 -12.924 1.00 91.81 794 LEU A CA 1
ATOM 6212 C C . LEU A 1 794 ? 40.532 -14.055 -12.281 1.00 91.81 794 LEU A C 1
ATOM 6214 O O . LEU A 1 794 ? 41.116 -14.029 -11.200 1.00 91.81 794 LEU A O 1
ATOM 6218 N N . GLY A 1 795 ? 40.228 -12.940 -12.937 1.00 87.81 795 GLY A N 1
ATOM 6219 C CA . GLY A 1 795 ? 40.514 -11.601 -12.415 1.00 87.81 795 GLY A CA 1
ATOM 6220 C C . GLY A 1 795 ? 40.065 -10.515 -13.387 1.00 87.81 795 GLY A C 1
ATOM 6221 O O . GLY A 1 795 ? 39.234 -10.777 -14.249 1.00 87.81 795 GLY A O 1
ATOM 6222 N N . ILE A 1 796 ? 40.601 -9.301 -13.285 1.00 85.25 796 ILE A N 1
ATOM 6223 C CA . ILE A 1 796 ? 40.312 -8.215 -14.237 1.00 85.25 796 ILE A CA 1
ATOM 6224 C C . ILE A 1 796 ? 41.537 -7.992 -15.110 1.00 85.25 796 ILE A C 1
ATOM 6226 O O . ILE A 1 796 ? 42.585 -7.616 -14.600 1.00 85.25 796 ILE A O 1
ATOM 6230 N N . ARG A 1 797 ? 41.428 -8.183 -16.422 1.00 78.50 797 ARG A N 1
ATOM 6231 C CA . ARG A 1 797 ? 42.498 -7.828 -17.363 1.00 78.50 797 ARG A CA 1
ATOM 6232 C C . ARG A 1 797 ? 42.525 -6.323 -17.630 1.00 78.50 797 ARG A C 1
ATOM 6234 O O . ARG A 1 797 ? 41.471 -5.718 -17.815 1.00 78.50 797 ARG A O 1
ATOM 6241 N N . GLY A 1 798 ? 43.724 -5.749 -17.719 1.00 66.50 798 GLY A N 1
ATOM 6242 C CA . GLY A 1 798 ? 43.933 -4.372 -18.183 1.00 66.50 798 GLY A CA 1
ATOM 6243 C C . GLY A 1 798 ? 44.904 -3.519 -17.360 1.00 66.50 798 GLY A C 1
ATOM 6244 O O . GLY A 1 798 ? 45.079 -2.350 -17.697 1.00 66.50 798 GLY A O 1
ATOM 6245 N N . CYS A 1 799 ? 45.548 -4.063 -16.322 1.00 62.94 799 CYS A N 1
ATOM 6246 C CA . CYS A 1 799 ? 46.517 -3.335 -15.488 1.00 62.94 799 CYS A CA 1
ATOM 6247 C C . CYS A 1 799 ? 47.966 -3.784 -15.786 1.00 62.94 799 CYS A C 1
ATOM 6249 O O . CYS A 1 799 ? 48.219 -4.946 -16.096 1.00 62.94 799 CYS A O 1
ATOM 6251 N N . GLY A 1 800 ? 48.923 -2.844 -15.729 1.00 56.75 800 GLY A N 1
ATOM 6252 C CA . GLY A 1 800 ? 50.350 -3.065 -16.031 1.00 56.75 800 GLY A CA 1
ATOM 6253 C C . GLY A 1 800 ? 50.720 -2.935 -17.524 1.00 56.75 800 GLY A C 1
ATOM 6254 O O . GLY A 1 800 ? 50.085 -3.528 -18.390 1.00 56.75 800 GLY A O 1
ATOM 6255 N N . ARG A 1 801 ? 51.768 -2.154 -17.847 1.00 52.59 801 ARG A N 1
ATOM 6256 C CA . ARG A 1 801 ? 52.247 -1.885 -19.230 1.00 52.59 801 ARG A CA 1
ATOM 6257 C C . ARG A 1 801 ? 53.395 -2.793 -19.711 1.00 52.59 801 ARG A C 1
ATOM 6259 O O . ARG A 1 801 ? 54.069 -2.450 -20.676 1.00 52.59 801 ARG A O 1
ATOM 6266 N N . PHE A 1 802 ? 53.643 -3.935 -19.072 1.00 53.19 802 PHE A N 1
ATOM 6267 C CA . PHE A 1 802 ? 54.835 -4.744 -19.361 1.00 53.19 802 PHE A CA 1
ATOM 6268 C C . PHE A 1 802 ? 54.502 -6.185 -19.752 1.00 53.19 802 PHE A C 1
ATOM 6270 O O . PHE A 1 802 ? 54.565 -7.106 -18.942 1.00 53.19 802 PHE A O 1
ATOM 6277 N N . ASP A 1 803 ? 54.210 -6.338 -21.042 1.00 50.09 803 ASP A N 1
ATOM 6278 C CA . ASP A 1 803 ? 54.264 -7.576 -21.827 1.00 50.09 803 ASP A CA 1
ATOM 6279 C C . ASP A 1 803 ? 53.462 -8.775 -21.288 1.00 50.09 803 ASP A C 1
ATOM 6281 O O . ASP A 1 803 ? 53.966 -9.854 -20.985 1.00 50.09 803 ASP A O 1
ATOM 6285 N N . CYS A 1 804 ? 52.154 -8.573 -21.194 1.00 47.44 804 CYS A N 1
ATOM 6286 C CA . CYS A 1 804 ? 51.189 -9.613 -21.524 1.00 47.44 804 CYS A CA 1
ATOM 6287 C C . CYS A 1 804 ? 50.427 -9.047 -22.715 1.00 47.44 804 CYS A C 1
ATOM 6289 O O . CYS A 1 804 ? 49.893 -7.945 -22.608 1.00 47.44 804 CYS A O 1
ATOM 6291 N N . SER A 1 805 ? 50.380 -9.745 -23.843 1.00 44.53 805 SER A N 1
ATOM 6292 C CA . SER A 1 805 ? 49.870 -9.257 -25.138 1.00 44.53 805 SER A CA 1
ATOM 6293 C C . SER A 1 805 ? 48.402 -8.766 -25.160 1.00 44.53 805 SER A C 1
ATOM 6295 O O . SER A 1 805 ? 47.897 -8.396 -26.215 1.00 44.53 805 SER A O 1
ATOM 6297 N N . ALA A 1 806 ? 47.724 -8.709 -24.006 1.00 51.09 806 ALA A N 1
ATOM 6298 C CA . ALA A 1 806 ? 46.396 -8.127 -23.794 1.00 51.09 806 ALA A CA 1
ATOM 6299 C C . ALA A 1 806 ? 46.231 -7.358 -22.447 1.00 51.09 806 ALA A C 1
ATOM 6301 O O . ALA A 1 806 ? 45.101 -7.138 -22.013 1.00 51.09 806 ALA A O 1
ATOM 6302 N N . GLY A 1 807 ? 47.323 -6.955 -21.777 1.00 59.56 807 GLY A N 1
ATOM 6303 C CA . GLY A 1 807 ? 47.310 -6.334 -20.438 1.00 59.56 807 GLY A CA 1
ATOM 6304 C C . GLY A 1 807 ? 47.295 -7.363 -19.293 1.00 59.56 807 GLY A C 1
ATOM 6305 O O . GLY A 1 807 ? 46.695 -8.431 -19.418 1.00 59.56 807 GLY A O 1
ATOM 6306 N N . GLY A 1 808 ? 47.997 -7.077 -18.191 1.00 68.25 808 GLY A N 1
ATOM 6307 C CA . GLY A 1 808 ? 48.062 -7.946 -17.007 1.00 68.25 808 GLY A CA 1
ATOM 6308 C C . GLY A 1 808 ? 46.771 -7.936 -16.179 1.00 68.25 808 GLY A C 1
ATOM 6309 O O . GLY A 1 808 ? 45.843 -7.165 -16.448 1.00 68.25 808 GLY A O 1
ATOM 6310 N N . LEU A 1 809 ? 46.695 -8.815 -15.176 1.00 78.12 809 LEU A N 1
ATOM 6311 C CA . LEU A 1 809 ? 45.630 -8.784 -14.174 1.00 78.12 809 LEU A CA 1
ATOM 6312 C C . LEU A 1 809 ? 45.783 -7.554 -13.284 1.00 78.12 809 LEU A C 1
ATOM 6314 O O . LEU A 1 809 ? 46.889 -7.206 -12.895 1.00 78.12 809 LEU A O 1
ATOM 6318 N N . CYS A 1 810 ? 44.661 -6.937 -12.935 1.00 78.00 810 CYS A N 1
ATOM 6319 C CA . CYS A 1 810 ? 44.599 -5.901 -11.925 1.00 78.00 810 CYS A CA 1
ATOM 6320 C C . CYS A 1 810 ? 44.473 -6.538 -10.547 1.00 78.00 810 CYS A C 1
ATOM 6322 O O . CYS A 1 810 ? 43.403 -7.051 -10.210 1.00 78.00 810 CYS A O 1
ATOM 6324 N N . GLY A 1 811 ? 45.548 -6.490 -9.760 1.00 71.62 811 GLY A N 1
ATOM 6325 C CA . GLY A 1 811 ? 45.573 -7.024 -8.398 1.00 71.62 811 GLY A CA 1
ATOM 6326 C C . GLY A 1 811 ? 44.519 -6.399 -7.489 1.00 71.62 811 GLY A C 1
ATOM 6327 O O . GLY A 1 811 ? 43.973 -7.087 -6.637 1.00 71.62 811 GLY A O 1
ATOM 6328 N N . GLY A 1 812 ? 44.151 -5.139 -7.745 1.00 75.88 812 GLY A N 1
ATOM 6329 C CA . GLY A 1 812 ? 43.172 -4.415 -6.940 1.00 75.88 812 GLY A CA 1
ATOM 6330 C C . GLY A 1 812 ? 41.795 -5.075 -6.852 1.00 75.88 812 GLY A C 1
ATOM 6331 O O . GLY A 1 812 ? 41.179 -5.084 -5.796 1.00 75.88 812 GLY A O 1
ATOM 6332 N N . GLY A 1 813 ? 41.330 -5.719 -7.926 1.00 79.50 813 GLY A N 1
ATOM 6333 C CA . GLY A 1 813 ? 40.054 -6.447 -7.906 1.00 79.50 813 GLY A CA 1
ATOM 6334 C C . GLY A 1 813 ? 40.111 -7.811 -7.210 1.00 79.50 813 GLY A C 1
ATOM 6335 O O . GLY A 1 813 ? 39.074 -8.460 -7.093 1.00 79.50 813 GLY A O 1
ATOM 6336 N N . GLY A 1 814 ? 41.289 -8.260 -6.773 1.00 88.12 814 GLY A N 1
ATOM 6337 C CA . GLY A 1 814 ? 41.554 -9.629 -6.338 1.00 88.12 814 GLY A CA 1
ATOM 6338 C C . GLY A 1 814 ? 41.874 -10.575 -7.503 1.00 88.12 814 GLY A C 1
ATOM 6339 O O . GLY A 1 814 ? 41.432 -10.383 -8.642 1.00 88.12 814 GLY A O 1
ATOM 6340 N N . GLN A 1 815 ? 42.661 -11.614 -7.217 1.00 91.81 815 GLN A N 1
ATOM 6341 C CA . GLN A 1 815 ? 43.061 -12.639 -8.190 1.00 91.81 815 GLN A CA 1
ATOM 6342 C C . GLN A 1 815 ? 42.616 -14.020 -7.718 1.00 91.81 815 GLN A C 1
ATOM 6344 O O . GLN A 1 815 ? 42.834 -14.377 -6.566 1.00 91.81 815 GLN A O 1
ATOM 6349 N N . ILE A 1 816 ? 42.008 -14.813 -8.596 1.00 94.56 816 ILE A N 1
ATOM 6350 C CA . ILE A 1 816 ? 41.399 -16.090 -8.218 1.00 94.56 816 ILE A CA 1
ATOM 6351 C C . ILE A 1 816 ? 42.040 -17.225 -9.014 1.00 94.56 816 ILE A C 1
ATOM 6353 O O . ILE A 1 816 ? 42.125 -17.158 -10.240 1.00 94.56 816 ILE A O 1
ATOM 6357 N N . PHE A 1 817 ? 42.452 -18.286 -8.331 1.00 95.75 817 PHE A N 1
ATOM 6358 C CA . PHE A 1 817 ? 43.171 -19.417 -8.907 1.00 95.75 817 PHE A CA 1
ATOM 6359 C C . PHE A 1 817 ? 42.412 -20.713 -8.630 1.00 95.75 817 PHE A C 1
ATOM 6361 O O . PHE A 1 817 ? 42.027 -20.986 -7.494 1.00 95.75 817 PHE A O 1
ATOM 6368 N N . SER A 1 818 ? 42.209 -21.512 -9.673 1.00 96.06 818 SER A N 1
ATOM 6369 C CA . SER A 1 818 ? 41.719 -22.894 -9.559 1.00 96.06 818 SER A CA 1
ATOM 6370 C C . SER A 1 818 ? 42.792 -23.815 -8.977 1.00 96.06 818 SER A C 1
ATOM 6372 O O . SER A 1 818 ? 43.991 -23.584 -9.169 1.00 96.06 818 SER A O 1
ATOM 6374 N N . ARG A 1 819 ? 42.378 -24.915 -8.339 1.00 95.00 819 ARG A N 1
ATOM 6375 C CA . ARG A 1 819 ? 43.289 -25.962 -7.854 1.00 95.00 819 ARG A CA 1
ATOM 6376 C C . ARG A 1 819 ? 44.280 -26.407 -8.928 1.00 95.00 819 ARG A C 1
ATOM 6378 O O . ARG A 1 819 ? 45.480 -26.434 -8.667 1.00 95.00 819 ARG A O 1
ATOM 6385 N N . ALA A 1 820 ? 43.810 -26.713 -10.136 1.00 93.56 820 ALA A N 1
ATOM 6386 C CA . ALA A 1 820 ? 44.684 -27.156 -11.221 1.00 93.56 820 ALA A CA 1
ATOM 6387 C C . ALA A 1 820 ? 45.684 -26.076 -11.673 1.00 93.56 820 ALA A C 1
ATOM 6389 O O . ALA A 1 820 ? 46.834 -26.400 -11.975 1.00 93.56 820 ALA A O 1
ATOM 6390 N N . ALA A 1 821 ? 45.305 -24.790 -11.653 1.00 94.56 821 ALA A N 1
ATOM 6391 C CA . ALA A 1 821 ? 46.248 -23.705 -11.930 1.00 94.56 821 ALA A CA 1
ATOM 6392 C C . ALA A 1 821 ? 47.347 -23.632 -10.864 1.00 94.56 821 ALA A C 1
ATOM 6394 O O . ALA A 1 821 ? 48.523 -23.532 -11.207 1.00 94.56 821 ALA A O 1
ATOM 6395 N N . VAL A 1 822 ? 46.984 -23.732 -9.582 1.00 94.25 822 VAL A N 1
ATOM 6396 C CA . VAL A 1 822 ? 47.951 -23.732 -8.474 1.00 94.25 822 VAL A CA 1
ATOM 6397 C C . VAL A 1 822 ? 48.902 -24.930 -8.582 1.00 94.25 822 VAL A C 1
ATOM 6399 O O . VAL A 1 822 ? 50.115 -24.755 -8.492 1.00 94.25 822 VAL A O 1
ATOM 6402 N N . GLN A 1 823 ? 48.386 -26.129 -8.872 1.00 93.12 823 GLN A N 1
ATOM 6403 C CA . GLN A 1 823 ? 49.213 -27.325 -9.089 1.00 93.12 823 GLN A CA 1
ATOM 6404 C C . GLN A 1 823 ? 50.223 -27.135 -10.230 1.00 93.12 823 GLN A C 1
ATOM 6406 O O . GLN A 1 823 ? 51.386 -27.518 -10.113 1.00 93.12 823 GLN A O 1
ATOM 6411 N N . GLN A 1 824 ? 49.798 -26.502 -11.324 1.00 93.00 824 GLN A N 1
ATOM 6412 C CA . GLN A 1 824 ? 50.649 -26.261 -12.485 1.00 93.00 824 GLN A CA 1
ATOM 6413 C C . GLN A 1 824 ? 51.689 -25.153 -12.249 1.00 93.00 824 GLN A C 1
ATOM 6415 O O . GLN A 1 824 ? 52.808 -25.238 -12.766 1.00 93.00 824 GLN A O 1
ATOM 6420 N N . LEU A 1 825 ? 51.353 -24.132 -11.455 1.00 91.00 825 LEU A N 1
ATOM 6421 C CA . LEU A 1 825 ? 52.300 -23.104 -11.013 1.00 91.00 825 LEU A CA 1
ATOM 6422 C C . LEU A 1 825 ? 53.393 -23.709 -10.117 1.00 91.00 825 LEU A C 1
ATOM 6424 O O . LEU A 1 825 ? 54.574 -23.424 -10.318 1.00 91.00 825 LEU A O 1
ATOM 6428 N N . LEU A 1 826 ? 53.014 -24.604 -9.198 1.00 90.12 826 LEU A N 1
ATOM 6429 C CA . LEU A 1 826 ? 53.913 -25.244 -8.231 1.00 90.12 826 LEU A CA 1
ATOM 6430 C C . LEU A 1 826 ? 54.578 -26.543 -8.715 1.00 90.12 826 LEU A C 1
ATOM 6432 O O . LEU A 1 826 ? 55.265 -27.197 -7.932 1.00 90.12 826 LEU A O 1
ATOM 6436 N N . ALA A 1 827 ? 54.457 -26.909 -9.993 1.00 83.50 827 ALA A N 1
ATOM 6437 C CA . ALA A 1 827 ? 55.018 -28.156 -10.529 1.00 83.50 827 ALA A CA 1
ATOM 6438 C C . ALA A 1 827 ? 56.544 -28.320 -10.310 1.00 83.50 827 ALA A C 1
ATOM 6440 O O . ALA A 1 827 ? 57.047 -29.439 -10.314 1.00 83.50 827 ALA A O 1
ATOM 6441 N N . GLY A 1 828 ? 57.282 -27.219 -10.103 1.00 78.25 828 GLY A N 1
ATOM 6442 C CA . GLY A 1 828 ? 58.716 -27.212 -9.774 1.00 78.25 828 GLY A CA 1
ATOM 6443 C C . GLY A 1 828 ? 59.050 -27.268 -8.274 1.00 78.25 828 GLY A C 1
ATOM 6444 O O . GLY A 1 828 ? 60.221 -27.159 -7.918 1.00 78.25 828 GLY A O 1
ATOM 6445 N N . GLY A 1 829 ? 58.047 -27.404 -7.402 1.00 83.25 829 GLY A N 1
ATOM 6446 C CA . GLY A 1 829 ? 58.179 -27.356 -5.945 1.00 83.25 829 GLY A CA 1
ATOM 6447 C C . GLY A 1 829 ? 58.028 -25.947 -5.354 1.00 83.25 829 GLY A C 1
ATOM 6448 O O . GLY A 1 829 ? 58.234 -24.939 -6.034 1.00 83.25 829 GLY A O 1
ATOM 6449 N N . ARG A 1 830 ? 57.674 -25.882 -4.061 1.00 85.94 830 ARG A N 1
ATOM 6450 C CA . ARG A 1 830 ? 57.385 -24.643 -3.309 1.00 85.94 830 ARG A CA 1
ATOM 6451 C C . ARG A 1 830 ? 58.516 -23.617 -3.389 1.00 85.94 830 ARG A C 1
ATOM 6453 O O . ARG A 1 830 ? 58.284 -22.477 -3.780 1.00 85.94 830 ARG A O 1
ATOM 6460 N N . GLU A 1 831 ? 59.737 -24.021 -3.048 1.00 81.31 831 GLU A N 1
ATOM 6461 C CA . GLU A 1 831 ? 60.901 -23.123 -3.014 1.00 81.31 831 GLU A CA 1
ATOM 6462 C C . GLU A 1 831 ? 61.247 -22.583 -4.405 1.00 81.31 831 GLU A C 1
ATOM 6464 O O . GLU A 1 831 ? 61.528 -21.396 -4.569 1.00 81.31 831 GLU A O 1
ATOM 6469 N N . SER A 1 832 ? 61.149 -23.437 -5.428 1.00 84.25 832 SER A N 1
ATOM 6470 C CA . SER A 1 832 ? 61.394 -23.052 -6.819 1.00 84.25 832 SER A CA 1
ATOM 6471 C C . SER A 1 832 ? 60.381 -22.015 -7.305 1.00 84.25 832 SER A C 1
ATOM 6473 O O . SER A 1 832 ? 60.765 -21.009 -7.903 1.00 84.25 832 SER A O 1
ATOM 6475 N N . PHE A 1 833 ? 59.098 -22.211 -6.981 1.00 86.81 833 PHE A N 1
ATOM 6476 C CA . PHE A 1 833 ? 58.026 -21.286 -7.341 1.00 86.81 833 PHE A CA 1
ATOM 6477 C C . PHE A 1 833 ? 58.181 -19.920 -6.658 1.00 86.81 833 PHE A C 1
ATOM 6479 O O . PHE A 1 833 ? 58.126 -18.895 -7.335 1.00 86.81 833 PHE A O 1
ATOM 6486 N N . VAL A 1 834 ? 58.450 -19.883 -5.348 1.00 82.56 834 VAL A N 1
ATOM 6487 C CA . VAL A 1 834 ? 58.655 -18.620 -4.610 1.00 82.56 834 VAL A CA 1
ATOM 6488 C C . VAL A 1 834 ? 59.869 -17.850 -5.152 1.00 82.56 834 VAL A C 1
ATOM 6490 O O . VAL A 1 834 ? 59.800 -16.632 -5.350 1.00 82.56 834 VAL A O 1
ATOM 6493 N N . LEU A 1 835 ? 60.967 -18.546 -5.470 1.00 82.44 835 LEU A N 1
ATOM 6494 C CA . LEU A 1 835 ? 62.155 -17.934 -6.075 1.00 82.44 835 LEU A CA 1
ATOM 6495 C C . LEU A 1 835 ? 61.899 -17.424 -7.500 1.00 82.44 835 LEU A C 1
ATOM 6497 O O . LEU A 1 835 ? 62.374 -16.338 -7.847 1.00 82.44 835 LEU A O 1
ATOM 6501 N N . GLU A 1 836 ? 61.172 -18.180 -8.330 1.00 85.69 836 GLU A N 1
ATOM 6502 C CA . GLU A 1 836 ? 60.771 -17.758 -9.679 1.00 85.69 836 GLU A CA 1
ATOM 6503 C C . GLU A 1 836 ? 59.874 -16.516 -9.613 1.00 85.69 836 GLU A C 1
ATOM 6505 O O . GLU A 1 836 ? 60.158 -15.520 -10.281 1.00 85.69 836 GLU A O 1
ATOM 6510 N N . GLN A 1 837 ? 58.870 -16.525 -8.735 1.00 85.00 837 GLN A N 1
ATOM 6511 C CA . GLN A 1 837 ? 57.953 -15.406 -8.541 1.00 85.00 837 GLN A CA 1
ATOM 6512 C C . GLN A 1 837 ? 58.683 -14.135 -8.087 1.00 85.00 837 GLN A C 1
ATOM 6514 O O . GLN A 1 837 ? 58.455 -13.049 -8.625 1.00 85.00 837 GLN A O 1
ATOM 6519 N N . GLY A 1 838 ? 59.619 -14.262 -7.141 1.00 81.81 838 GLY A N 1
ATOM 6520 C CA . GLY A 1 838 ? 60.446 -13.144 -6.688 1.00 81.81 838 GLY A CA 1
ATOM 6521 C C . GLY A 1 838 ? 61.361 -12.587 -7.786 1.00 81.81 838 GLY A C 1
ATOM 6522 O O . GLY A 1 838 ? 61.585 -11.376 -7.848 1.00 81.81 838 GLY A O 1
ATOM 6523 N N . LYS A 1 839 ? 61.885 -13.440 -8.680 1.00 83.06 839 LYS A N 1
ATOM 6524 C CA . LYS A 1 839 ? 62.677 -13.004 -9.847 1.00 83.06 839 LYS A CA 1
ATOM 6525 C C . LYS A 1 839 ? 61.816 -12.241 -10.856 1.00 83.06 839 LYS A C 1
ATOM 6527 O O . LYS A 1 839 ? 62.217 -11.151 -11.260 1.00 83.06 839 LYS A O 1
ATOM 6532 N N . GLU A 1 840 ? 60.645 -12.770 -11.208 1.00 84.69 840 GLU A N 1
ATOM 6533 C CA . GLU A 1 840 ? 59.718 -12.111 -12.140 1.00 84.69 840 GLU A CA 1
ATOM 6534 C C . GLU A 1 840 ? 59.214 -10.775 -11.593 1.00 84.69 840 GLU A C 1
ATOM 6536 O O . GLU A 1 840 ? 59.219 -9.782 -12.316 1.00 84.69 840 GLU A O 1
ATOM 6541 N N . SER A 1 841 ? 58.870 -10.722 -10.304 1.00 82.00 841 SER A N 1
ATOM 6542 C CA . SER A 1 841 ? 58.439 -9.496 -9.627 1.00 82.00 841 SER A CA 1
ATOM 6543 C C . SER A 1 841 ? 59.525 -8.413 -9.632 1.00 82.00 841 SER A C 1
ATOM 6545 O O . SER A 1 841 ? 59.268 -7.272 -10.025 1.00 82.00 841 SER A O 1
ATOM 6547 N N . ARG A 1 842 ? 60.780 -8.758 -9.304 1.00 80.81 842 ARG A N 1
ATOM 6548 C CA . ARG A 1 842 ? 61.901 -7.799 -9.367 1.00 80.81 842 ARG A CA 1
ATOM 6549 C C . ARG A 1 842 ? 62.141 -7.269 -10.781 1.00 80.81 842 ARG A C 1
ATOM 6551 O O . ARG A 1 842 ? 62.447 -6.090 -10.935 1.00 80.81 842 ARG A O 1
ATOM 6558 N N . ALA A 1 843 ? 61.964 -8.107 -11.804 1.00 77.75 843 ALA A N 1
ATOM 6559 C CA . ALA A 1 843 ? 62.146 -7.716 -13.202 1.00 77.75 843 ALA A CA 1
ATOM 6560 C C . ALA A 1 843 ? 61.104 -6.695 -13.703 1.00 77.75 843 ALA A C 1
ATOM 6562 O O . ALA A 1 843 ? 61.336 -6.038 -14.716 1.00 77.75 843 ALA A O 1
ATOM 6563 N N . ILE A 1 844 ? 59.973 -6.542 -13.005 1.00 74.94 844 ILE A N 1
ATOM 6564 C CA . ILE A 1 844 ? 58.868 -5.642 -13.383 1.00 74.94 844 ILE A CA 1
ATOM 6565 C C . ILE A 1 844 ? 58.602 -4.529 -12.371 1.00 74.94 844 ILE A C 1
ATOM 6567 O O . ILE A 1 844 ? 57.581 -3.856 -12.468 1.00 74.94 844 ILE A O 1
ATOM 6571 N N . GLY A 1 845 ? 59.504 -4.305 -11.415 1.00 69.75 845 GLY A N 1
ATOM 6572 C CA . GLY A 1 845 ? 59.362 -3.233 -10.424 1.00 69.75 845 GLY A CA 1
ATOM 6573 C C . GLY A 1 845 ? 58.474 -3.580 -9.226 1.00 69.75 845 GLY A C 1
ATOM 6574 O O . GLY A 1 845 ? 57.981 -2.671 -8.564 1.00 69.75 845 GLY A O 1
ATOM 6575 N N . GLY A 1 846 ? 58.280 -4.869 -8.940 1.00 69.25 846 GLY A N 1
ATOM 6576 C CA . GLY A 1 846 ? 57.677 -5.350 -7.696 1.00 69.25 846 GLY A CA 1
ATOM 6577 C C . GLY A 1 846 ? 56.187 -5.669 -7.747 1.00 69.25 846 GLY A C 1
ATOM 6578 O O . GLY A 1 846 ? 55.584 -5.866 -6.705 1.00 69.25 846 GLY A O 1
ATOM 6579 N N . TRP A 1 847 ? 55.559 -5.710 -8.919 1.00 76.12 847 TRP A N 1
ATOM 6580 C CA . TRP A 1 847 ? 54.111 -5.923 -9.035 1.00 76.12 847 TRP A CA 1
ATOM 6581 C C . TRP A 1 847 ? 53.753 -7.418 -8.986 1.00 76.12 847 TRP A C 1
ATOM 6583 O O . TRP A 1 847 ? 54.002 -8.150 -9.945 1.00 76.12 847 TRP A O 1
ATOM 6593 N N . GLY A 1 848 ? 53.188 -7.888 -7.867 1.00 76.94 848 GLY A N 1
ATOM 6594 C CA . GLY A 1 848 ? 52.838 -9.305 -7.655 1.00 76.94 848 GLY A CA 1
ATOM 6595 C C . GLY A 1 848 ? 51.757 -9.835 -8.596 1.00 76.94 848 GLY A C 1
ATOM 6596 O O . GLY A 1 848 ? 51.881 -10.935 -9.137 1.00 76.94 848 GLY A O 1
ATOM 6597 N N . ASP A 1 849 ? 50.768 -9.005 -8.906 1.00 80.56 849 ASP A N 1
ATOM 6598 C CA . ASP A 1 849 ? 49.682 -9.307 -9.832 1.00 80.56 849 ASP A CA 1
ATOM 6599 C C . ASP A 1 849 ? 50.167 -9.532 -11.273 1.00 80.56 849 ASP A C 1
ATOM 6601 O O . ASP A 1 849 ? 49.714 -10.460 -11.956 1.00 80.56 849 ASP A O 1
ATOM 6605 N N . VAL A 1 850 ? 51.143 -8.737 -11.713 1.00 80.12 850 VAL A N 1
ATOM 6606 C CA . VAL A 1 850 ? 51.797 -8.881 -13.021 1.00 80.12 850 VAL A CA 1
ATOM 6607 C C . VAL A 1 850 ? 52.794 -10.049 -13.021 1.00 80.12 850 VAL A C 1
ATOM 6609 O O . VAL A 1 850 ? 52.893 -10.762 -14.024 1.00 80.12 850 VAL A O 1
ATOM 6612 N N . ALA A 1 851 ? 53.481 -10.313 -11.904 1.00 83.62 851 ALA A N 1
ATOM 6613 C CA . ALA A 1 851 ? 54.359 -11.479 -11.761 1.00 83.62 851 ALA A CA 1
ATOM 6614 C C . ALA A 1 851 ? 53.565 -12.792 -11.886 1.00 83.62 851 ALA A C 1
ATOM 6616 O O . ALA A 1 851 ? 53.947 -13.665 -12.670 1.00 83.62 851 ALA A O 1
ATOM 6617 N N . ASN A 1 852 ? 52.395 -12.873 -11.238 1.00 87.06 852 ASN A N 1
ATOM 6618 C CA . ASN A 1 852 ? 51.445 -13.982 -11.379 1.00 87.06 852 ASN A CA 1
ATOM 6619 C C . ASN A 1 852 ? 51.053 -14.212 -12.847 1.00 87.06 852 ASN A C 1
ATOM 6621 O O . ASN A 1 852 ? 51.015 -15.352 -13.309 1.00 87.06 852 ASN A O 1
ATOM 6625 N N . CYS A 1 853 ? 50.831 -13.140 -13.616 1.00 84.69 853 CYS A N 1
ATOM 6626 C CA . CYS A 1 853 ? 50.513 -13.248 -15.042 1.00 84.69 853 CYS A CA 1
ATOM 6627 C C . CYS A 1 853 ? 51.680 -13.794 -15.872 1.00 84.69 853 CYS A C 1
ATOM 6629 O O . CYS A 1 853 ? 51.461 -14.618 -16.761 1.00 84.69 853 CYS A O 1
ATOM 6631 N N . ARG A 1 854 ? 52.917 -13.370 -15.588 1.00 83.94 854 ARG A N 1
ATOM 6632 C CA . ARG A 1 854 ? 54.109 -13.840 -16.312 1.00 83.94 854 ARG A CA 1
ATOM 6633 C C . ARG A 1 854 ? 54.394 -15.310 -16.054 1.00 83.94 854 ARG A C 1
ATOM 6635 O O . ARG A 1 854 ? 54.627 -16.060 -17.004 1.00 83.94 854 ARG A O 1
ATOM 6642 N N . VAL A 1 855 ? 54.325 -15.744 -14.797 1.00 86.69 855 VAL A N 1
ATOM 6643 C CA . VAL A 1 855 ? 54.529 -17.159 -14.458 1.00 86.69 855 VAL A CA 1
ATOM 6644 C C . VAL A 1 855 ? 53.393 -18.020 -15.024 1.00 86.69 855 VAL A C 1
ATOM 6646 O O . VAL A 1 855 ? 53.659 -19.067 -15.620 1.00 86.69 855 VAL A O 1
ATOM 6649 N N . ALA A 1 856 ? 52.145 -17.540 -14.980 1.00 87.88 856 ALA A N 1
ATOM 6650 C CA . ALA A 1 856 ? 51.016 -18.197 -15.641 1.00 87.88 856 ALA A CA 1
ATOM 6651 C C . ALA A 1 856 ? 51.205 -18.313 -17.164 1.00 87.88 856 ALA A C 1
ATOM 6653 O O . ALA A 1 856 ? 50.949 -19.375 -17.735 1.00 87.88 856 ALA A O 1
ATOM 6654 N N . ALA A 1 857 ? 51.714 -17.265 -17.823 1.00 84.75 857 ALA A N 1
ATOM 6655 C CA . ALA A 1 857 ? 51.994 -17.270 -19.258 1.00 84.75 857 ALA A CA 1
ATOM 6656 C C . ALA A 1 857 ? 53.077 -18.297 -19.631 1.00 84.75 857 ALA A C 1
ATOM 6658 O O . ALA A 1 857 ? 52.881 -19.072 -20.570 1.00 84.75 857 ALA A O 1
ATOM 6659 N N . LYS A 1 858 ? 54.170 -18.390 -18.856 1.00 86.19 858 LYS A N 1
ATOM 6660 C CA . LYS A 1 858 ? 55.205 -19.431 -19.039 1.00 86.19 858 LYS A CA 1
ATOM 6661 C C . LYS A 1 858 ? 54.643 -20.846 -18.909 1.00 86.19 858 LYS A C 1
ATOM 6663 O O . LYS A 1 858 ? 55.119 -21.767 -19.572 1.00 86.19 858 LYS A O 1
ATOM 6668 N N . ARG A 1 859 ? 53.635 -21.025 -18.053 1.00 87.88 859 ARG A N 1
ATOM 6669 C CA . ARG A 1 859 ? 52.941 -22.301 -17.837 1.00 87.88 859 ARG A CA 1
ATOM 6670 C C . ARG A 1 859 ? 51.727 -22.497 -18.752 1.00 87.88 859 ARG A C 1
ATOM 6672 O O . ARG A 1 859 ? 51.109 -23.549 -18.677 1.00 87.88 859 ARG A O 1
ATOM 6679 N N . LYS A 1 860 ? 51.418 -21.553 -19.652 1.00 88.69 860 LYS A N 1
ATOM 6680 C CA . LYS A 1 860 ? 50.258 -21.581 -20.568 1.00 88.69 860 LYS A CA 1
ATOM 6681 C C . LYS A 1 860 ? 48.905 -21.718 -19.850 1.00 88.69 860 LYS A C 1
ATOM 6683 O O . LYS A 1 860 ? 47.982 -22.327 -20.387 1.00 88.69 860 LYS A O 1
ATOM 6688 N N . ILE A 1 861 ? 48.780 -21.146 -18.653 1.00 90.56 861 ILE A N 1
ATOM 6689 C CA . ILE A 1 861 ? 47.525 -21.150 -17.893 1.00 90.56 861 ILE A CA 1
ATOM 6690 C C . ILE A 1 861 ? 46.620 -20.023 -18.427 1.00 90.56 861 ILE A C 1
ATOM 6692 O O . ILE A 1 861 ? 47.048 -18.865 -18.466 1.00 90.56 861 ILE A O 1
ATOM 6696 N N . PRO A 1 862 ? 45.380 -20.314 -18.859 1.00 87.94 862 PRO A N 1
ATOM 6697 C CA . PRO A 1 862 ? 44.453 -19.298 -19.334 1.00 87.94 862 PRO A CA 1
ATOM 6698 C C . PRO A 1 862 ? 44.014 -18.356 -18.206 1.00 87.94 862 PRO A C 1
ATOM 6700 O O . PRO A 1 862 ? 43.727 -18.772 -17.086 1.00 87.94 862 PRO A O 1
ATOM 6703 N N . ILE A 1 863 ? 43.897 -17.071 -18.546 1.00 87.19 863 ILE A N 1
ATOM 6704 C CA . ILE A 1 863 ? 43.363 -16.023 -17.668 1.00 87.19 863 ILE A CA 1
ATOM 6705 C C . ILE A 1 863 ? 42.035 -15.537 -18.257 1.00 87.19 863 ILE A C 1
ATOM 6707 O O . ILE A 1 863 ? 41.992 -15.193 -19.442 1.00 87.19 863 ILE A O 1
ATOM 6711 N N . ARG A 1 864 ? 40.964 -15.467 -17.461 1.00 87.88 864 ARG A N 1
ATOM 6712 C CA . ARG A 1 864 ? 39.647 -14.958 -17.891 1.00 87.88 864 ARG A CA 1
ATOM 6713 C C . ARG A 1 864 ? 39.159 -13.819 -16.998 1.00 87.88 864 ARG A C 1
ATOM 6715 O O . ARG A 1 864 ? 39.515 -13.734 -15.827 1.00 87.88 864 ARG A O 1
ATOM 6722 N N . ASN A 1 865 ? 38.317 -12.960 -17.570 1.00 85.44 865 ASN A N 1
ATOM 6723 C CA . ASN A 1 865 ? 37.673 -11.891 -16.817 1.00 85.44 865 ASN A CA 1
ATOM 6724 C C . ASN A 1 865 ? 36.515 -12.432 -15.976 1.00 85.44 865 ASN A C 1
ATOM 6726 O O . ASN A 1 865 ? 35.681 -13.169 -16.506 1.00 85.44 865 ASN A O 1
ATOM 6730 N N . LEU A 1 866 ? 36.429 -12.020 -14.709 1.00 86.25 866 LEU A N 1
ATOM 6731 C CA . LEU A 1 866 ? 35.275 -12.292 -13.849 1.00 86.25 866 LEU A CA 1
ATOM 6732 C C . LEU A 1 866 ? 34.523 -10.996 -13.536 1.00 86.25 866 LEU A C 1
ATOM 6734 O O . LEU A 1 866 ? 35.097 -10.023 -13.052 1.00 86.25 866 LEU A O 1
ATOM 6738 N N . VAL A 1 867 ? 33.226 -10.984 -13.846 1.00 82.69 867 VAL A N 1
ATOM 6739 C CA . VAL A 1 867 ? 32.349 -9.829 -13.617 1.00 82.69 867 VAL A CA 1
ATOM 6740 C C . VAL A 1 867 ? 32.034 -9.710 -12.127 1.00 82.69 867 VAL A C 1
ATOM 6742 O O . VAL A 1 867 ? 31.737 -10.712 -11.485 1.00 82.69 867 VAL A O 1
ATOM 6745 N N . GLY A 1 868 ? 32.059 -8.483 -11.607 1.00 84.00 868 GLY A N 1
ATOM 6746 C CA . GLY A 1 868 ? 31.784 -8.179 -10.200 1.00 84.00 868 GLY A CA 1
ATOM 6747 C C . GLY A 1 868 ? 33.042 -7.942 -9.364 1.00 84.00 868 GLY A C 1
ATOM 6748 O O . GLY A 1 868 ? 32.929 -7.546 -8.211 1.00 84.00 868 GLY A O 1
ATOM 6749 N N . LEU A 1 869 ? 34.233 -8.138 -9.931 1.00 87.19 869 LEU A N 1
ATOM 6750 C CA . LEU A 1 869 ? 35.468 -7.645 -9.329 1.00 87.19 869 LEU A CA 1
ATOM 6751 C C . LEU A 1 869 ? 35.650 -6.167 -9.694 1.00 87.19 869 LEU A C 1
ATOM 6753 O O . LEU A 1 869 ? 35.494 -5.801 -10.865 1.00 87.19 869 LEU A O 1
ATOM 6757 N N . HIS A 1 870 ? 36.037 -5.336 -8.727 1.00 85.06 870 HIS A N 1
ATOM 6758 C CA . HIS A 1 870 ? 36.257 -3.903 -8.945 1.00 85.06 870 HIS A CA 1
ATOM 6759 C C . HIS A 1 870 ? 37.734 -3.536 -8.798 1.00 85.06 870 HIS A C 1
ATOM 6761 O O . HIS A 1 870 ? 38.281 -3.557 -7.707 1.00 85.06 870 HIS A O 1
ATOM 6767 N N . ALA A 1 871 ? 38.391 -3.186 -9.908 1.00 73.69 871 ALA A N 1
ATOM 6768 C CA . ALA A 1 871 ? 39.817 -2.824 -9.936 1.00 73.69 871 ALA A CA 1
ATOM 6769 C C . ALA A 1 871 ? 40.123 -1.447 -9.321 1.00 73.69 871 ALA A C 1
ATOM 6771 O O . ALA A 1 871 ? 41.267 -1.160 -8.971 1.00 73.69 871 ALA A O 1
ATOM 6772 N N . TRP A 1 872 ? 39.118 -0.582 -9.218 1.00 76.69 872 TRP A N 1
ATOM 6773 C CA . TRP A 1 872 ? 39.244 0.816 -8.811 1.00 76.69 872 TRP A CA 1
ATOM 6774 C C . TRP A 1 872 ? 38.182 1.139 -7.763 1.00 76.69 872 TRP A C 1
ATOM 6776 O O . TRP A 1 872 ? 37.243 0.366 -7.573 1.00 76.69 872 TRP A O 1
ATOM 6786 N N . GLN A 1 873 ? 38.316 2.292 -7.110 1.00 73.44 873 GLN A N 1
ATOM 6787 C CA . GLN A 1 873 ? 37.356 2.745 -6.110 1.00 73.44 873 GLN A CA 1
ATOM 6788 C C . GLN A 1 873 ? 35.947 2.823 -6.717 1.00 73.44 873 GLN A C 1
ATOM 6790 O O . GLN A 1 873 ? 35.723 3.518 -7.714 1.00 73.44 873 GLN A O 1
ATOM 6795 N N . VAL A 1 874 ? 34.996 2.103 -6.123 1.00 63.56 874 VAL A N 1
ATOM 6796 C CA . VAL A 1 874 ? 33.611 2.077 -6.602 1.00 63.56 874 VAL A CA 1
ATOM 6797 C C . VAL A 1 874 ? 32.894 3.343 -6.143 1.00 63.56 874 VAL A C 1
ATOM 6799 O O . VAL A 1 874 ? 32.783 3.607 -4.951 1.00 63.56 874 VAL A O 1
ATOM 6802 N N . LYS A 1 875 ? 32.397 4.131 -7.103 1.00 54.91 875 LYS A N 1
ATOM 6803 C CA . LYS A 1 875 ? 31.534 5.293 -6.855 1.00 54.91 875 LYS A CA 1
ATOM 6804 C C . LYS A 1 875 ? 30.078 4.873 -7.064 1.00 54.91 875 LYS A C 1
ATOM 6806 O O . LYS A 1 875 ? 29.615 4.857 -8.202 1.00 54.91 875 LYS A O 1
ATOM 6811 N N . GLY A 1 876 ? 29.370 4.494 -6.002 1.00 59.06 876 GLY A N 1
ATOM 6812 C CA . GLY A 1 876 ? 27.942 4.163 -6.083 1.00 59.06 876 GLY A CA 1
ATOM 6813 C C . GLY A 1 876 ? 27.482 3.046 -5.140 1.00 59.06 876 GLY A C 1
ATOM 6814 O O . GLY A 1 876 ? 28.291 2.485 -4.404 1.00 59.06 876 GLY A O 1
ATOM 6815 N N . PRO A 1 877 ? 26.173 2.726 -5.147 1.00 56.41 877 PRO A N 1
ATOM 6816 C CA . PRO A 1 877 ? 25.585 1.735 -4.251 1.00 56.41 877 PRO A CA 1
ATOM 6817 C C . PRO A 1 877 ? 26.023 0.307 -4.600 1.00 56.41 877 PRO A C 1
ATOM 6819 O O . PRO A 1 877 ? 26.151 -0.045 -5.771 1.00 56.41 877 PRO A O 1
ATOM 6822 N N . MET A 1 878 ? 26.169 -0.531 -3.571 1.00 63.47 878 MET A N 1
ATOM 6823 C CA . MET A 1 878 ? 26.538 -1.945 -3.694 1.00 63.47 878 MET A CA 1
ATOM 6824 C C . MET A 1 878 ? 25.568 -2.696 -4.626 1.00 63.47 878 MET A C 1
ATOM 6826 O O . MET A 1 878 ? 24.361 -2.762 -4.360 1.00 63.47 878 MET A O 1
ATOM 6830 N N . HIS A 1 879 ? 26.056 -3.288 -5.721 1.00 69.50 879 HIS A N 1
ATOM 6831 C CA . HIS A 1 879 ? 25.213 -4.076 -6.617 1.00 69.50 879 HIS A CA 1
ATOM 6832 C C . HIS A 1 879 ? 25.136 -5.540 -6.177 1.00 69.50 879 HIS A C 1
ATOM 6834 O O . HIS A 1 879 ? 26.099 -6.154 -5.730 1.00 69.50 879 HIS A O 1
ATOM 6840 N N . LYS A 1 880 ? 23.980 -6.171 -6.426 1.00 63.66 880 LYS A N 1
ATOM 6841 C CA . LYS A 1 880 ? 23.711 -7.587 -6.092 1.00 63.66 880 LYS A CA 1
ATOM 6842 C C . LYS A 1 880 ? 24.620 -8.612 -6.794 1.00 63.66 880 LYS A C 1
ATOM 6844 O O . LYS A 1 880 ? 24.463 -9.805 -6.566 1.00 63.66 880 LYS A O 1
ATOM 6849 N N . ARG A 1 881 ? 25.488 -8.177 -7.710 1.00 69.56 881 ARG A N 1
ATOM 6850 C CA . ARG A 1 881 ? 26.415 -9.033 -8.470 1.00 69.56 881 ARG A CA 1
ATOM 6851 C C . ARG A 1 881 ? 27.884 -8.711 -8.193 1.00 69.56 881 ARG A C 1
ATOM 6853 O O . ARG A 1 881 ? 28.741 -9.345 -8.796 1.00 69.56 881 ARG A O 1
ATOM 6860 N N . ASP A 1 882 ? 28.159 -7.742 -7.325 1.00 86.12 882 ASP A N 1
ATOM 6861 C CA . ASP A 1 882 ? 29.525 -7.384 -6.962 1.00 86.12 882 ASP A CA 1
ATOM 6862 C C . ASP A 1 882 ? 30.126 -8.467 -6.065 1.00 86.12 882 ASP A C 1
ATOM 6864 O O . ASP A 1 882 ? 29.432 -9.078 -5.252 1.00 86.12 882 ASP A O 1
ATOM 6868 N N . LEU A 1 883 ? 31.410 -8.734 -6.254 1.00 87.00 883 LEU A N 1
ATOM 6869 C CA . LEU A 1 883 ? 32.177 -9.769 -5.570 1.00 87.00 883 LEU A CA 1
ATOM 6870 C C . LEU A 1 883 ? 33.194 -9.129 -4.625 1.00 87.00 883 LEU A C 1
ATOM 6872 O O . LEU A 1 883 ? 33.266 -9.512 -3.456 1.00 87.00 883 LEU A O 1
ATOM 6876 N N . THR A 1 884 ? 33.949 -8.148 -5.124 1.00 89.75 884 THR A N 1
ATOM 6877 C CA . THR A 1 884 ? 35.003 -7.443 -4.384 1.00 89.75 884 THR A CA 1
ATOM 6878 C C . THR A 1 884 ? 34.936 -5.947 -4.629 1.00 89.75 884 THR A C 1
ATOM 6880 O O . THR A 1 884 ? 34.733 -5.509 -5.757 1.00 89.75 884 THR A O 1
ATOM 6883 N N . PHE A 1 885 ? 35.184 -5.168 -3.584 1.00 88.19 885 PHE A N 1
ATOM 6884 C CA . PHE A 1 885 ? 35.450 -3.734 -3.650 1.00 88.19 885 PHE A CA 1
ATOM 6885 C C . PHE A 1 885 ? 36.929 -3.490 -3.344 1.00 88.19 885 PHE A C 1
ATOM 6887 O O . PHE A 1 885 ? 37.532 -4.229 -2.565 1.00 88.19 885 PHE A O 1
ATOM 6894 N N . HIS A 1 886 ? 37.516 -2.471 -3.966 1.00 85.06 886 HIS A N 1
ATOM 6895 C CA . HIS A 1 886 ? 38.931 -2.112 -3.840 1.00 85.06 886 HIS A CA 1
ATOM 6896 C C . HIS A 1 886 ? 39.078 -0.642 -3.442 1.00 85.06 886 HIS A C 1
ATOM 6898 O O . HIS A 1 886 ? 38.162 0.151 -3.681 1.00 85.06 886 HIS A O 1
ATOM 6904 N N . TYR A 1 887 ? 40.225 -0.280 -2.858 1.00 84.06 887 TYR A N 1
ATOM 6905 C CA . TYR A 1 887 ? 40.466 1.023 -2.232 1.00 84.06 887 TYR A CA 1
ATOM 6906 C C . TYR A 1 887 ? 39.442 1.357 -1.138 1.00 84.06 887 TYR A C 1
ATOM 6908 O O . TYR A 1 887 ? 38.972 2.493 -1.030 1.00 84.06 887 TYR A O 1
ATOM 6916 N N . VAL A 1 888 ? 39.075 0.358 -0.331 1.00 82.94 888 VAL A N 1
ATOM 6917 C CA . VAL A 1 888 ? 38.135 0.529 0.781 1.00 82.94 888 VAL A CA 1
ATOM 6918 C C . VAL A 1 888 ? 38.922 0.877 2.046 1.00 82.94 888 VAL A C 1
ATOM 6920 O O . VAL A 1 888 ? 39.850 0.166 2.430 1.00 82.94 888 VAL A O 1
ATOM 6923 N N . SER A 1 889 ? 38.577 1.992 2.693 1.00 84.75 889 SER A N 1
ATOM 6924 C CA . SER A 1 889 ? 39.151 2.354 3.995 1.00 84.75 889 SER A CA 1
ATOM 6925 C C . SER A 1 889 ? 38.602 1.443 5.098 1.00 84.75 889 SER A C 1
ATOM 6927 O O . SER A 1 889 ? 37.511 0.898 4.958 1.00 84.75 889 SER A O 1
ATOM 6929 N N . ALA A 1 890 ? 39.317 1.312 6.221 1.00 82.69 890 ALA A N 1
ATOM 6930 C CA . ALA A 1 890 ? 38.837 0.536 7.370 1.00 82.69 890 ALA A CA 1
ATOM 6931 C C . ALA A 1 890 ? 37.422 0.974 7.802 1.00 82.69 890 ALA A C 1
ATOM 6933 O O . ALA A 1 890 ? 36.535 0.141 7.947 1.00 82.69 890 ALA A O 1
ATOM 6934 N N . THR A 1 891 ? 37.178 2.286 7.894 1.00 80.25 891 THR A N 1
ATOM 6935 C CA . THR A 1 891 ? 35.859 2.864 8.200 1.00 80.25 891 THR A CA 1
ATOM 6936 C C . THR A 1 891 ? 34.792 2.449 7.187 1.00 80.25 891 THR A C 1
ATOM 6938 O O . THR A 1 891 ? 33.729 1.979 7.580 1.00 80.25 891 THR A O 1
ATOM 6941 N N . ALA A 1 892 ? 35.093 2.530 5.887 1.00 81.25 892 ALA A N 1
ATOM 6942 C CA . ALA A 1 892 ? 34.149 2.142 4.844 1.00 81.25 892 ALA A CA 1
ATOM 6943 C C . ALA A 1 892 ? 33.833 0.636 4.869 1.00 81.25 892 ALA A C 1
ATOM 6945 O O . ALA A 1 892 ? 32.720 0.247 4.534 1.00 81.25 892 ALA A O 1
ATOM 6946 N N . MET A 1 893 ? 34.767 -0.225 5.296 1.00 86.12 893 MET A N 1
ATOM 6947 C CA . MET A 1 893 ? 34.491 -1.658 5.469 1.00 86.12 893 MET A CA 1
ATOM 6948 C C . MET A 1 893 ? 33.438 -1.901 6.552 1.00 86.12 893 MET A C 1
ATOM 6950 O O . MET A 1 893 ? 32.516 -2.685 6.342 1.00 86.12 893 MET A O 1
ATOM 6954 N N . TYR A 1 894 ? 33.543 -1.208 7.686 1.00 85.25 894 TYR A N 1
ATOM 6955 C CA . TYR A 1 894 ? 32.563 -1.287 8.769 1.00 85.25 894 TYR A CA 1
ATOM 6956 C C . TYR A 1 894 ? 31.191 -0.737 8.355 1.00 85.25 894 TYR A C 1
ATOM 6958 O O . TYR A 1 894 ? 30.165 -1.355 8.645 1.00 85.25 894 TYR A O 1
ATOM 6966 N N . GLU A 1 895 ? 31.170 0.369 7.607 1.00 78.00 895 GLU A N 1
ATOM 6967 C CA . GLU A 1 895 ? 29.948 0.942 7.025 1.00 78.00 895 GLU A CA 1
ATOM 6968 C C . GLU A 1 895 ? 29.277 -0.016 6.031 1.00 78.00 895 GLU A C 1
ATOM 6970 O O . GLU A 1 895 ? 28.062 -0.210 6.087 1.00 78.00 895 GLU A O 1
ATOM 6975 N N . MET A 1 896 ? 30.060 -0.656 5.154 1.00 77.94 896 MET A N 1
ATOM 6976 C CA . MET A 1 896 ? 29.569 -1.667 4.209 1.00 77.94 896 MET A CA 1
ATOM 6977 C C . MET A 1 896 ? 29.036 -2.917 4.919 1.00 77.94 896 MET A C 1
ATOM 6979 O O . MET A 1 896 ? 28.090 -3.538 4.433 1.00 77.94 896 MET A O 1
ATOM 6983 N N . ASP A 1 897 ? 29.615 -3.277 6.067 1.00 77.81 897 ASP A N 1
ATOM 6984 C CA . ASP A 1 897 ? 29.179 -4.419 6.874 1.00 77.81 897 ASP A CA 1
ATOM 6985 C C . ASP A 1 897 ? 27.924 -4.132 7.714 1.00 77.81 897 ASP A C 1
ATOM 6987 O O . ASP A 1 897 ? 27.178 -5.057 8.041 1.00 77.81 897 ASP A O 1
ATOM 6991 N N . GLY A 1 898 ? 27.681 -2.855 8.033 1.00 69.19 898 GLY A N 1
ATOM 6992 C CA . GLY A 1 898 ? 26.612 -2.393 8.922 1.00 69.19 898 GLY A CA 1
ATOM 6993 C C . GLY A 1 898 ? 27.019 -2.258 10.397 1.00 69.19 898 GLY A C 1
ATOM 6994 O O . GLY A 1 898 ? 26.155 -2.010 11.238 1.00 69.19 898 GLY A O 1
ATOM 6995 N N . ASN A 1 899 ? 28.310 -2.386 10.720 1.00 56.41 899 ASN A N 1
ATOM 6996 C CA . ASN A 1 899 ? 28.848 -2.254 12.076 1.00 56.41 899 ASN A CA 1
ATOM 6997 C C . ASN A 1 899 ? 29.342 -0.821 12.308 1.00 56.41 899 ASN A C 1
ATOM 6999 O O . ASN A 1 899 ? 30.497 -0.510 12.061 1.00 56.41 899 ASN A O 1
ATOM 7003 N N . VAL A 1 900 ? 28.487 0.083 12.783 1.00 50.50 900 VAL A N 1
ATOM 7004 C CA . VAL A 1 900 ? 28.906 1.469 13.060 1.00 50.50 900 VAL A CA 1
ATOM 7005 C C . VAL A 1 900 ? 29.596 1.539 14.428 1.00 50.50 900 VAL A C 1
ATOM 7007 O O . VAL A 1 900 ? 28.932 1.569 15.464 1.00 50.50 900 VAL A O 1
ATOM 7010 N N . THR A 1 901 ? 30.930 1.588 14.459 1.00 41.31 901 THR A N 1
ATOM 7011 C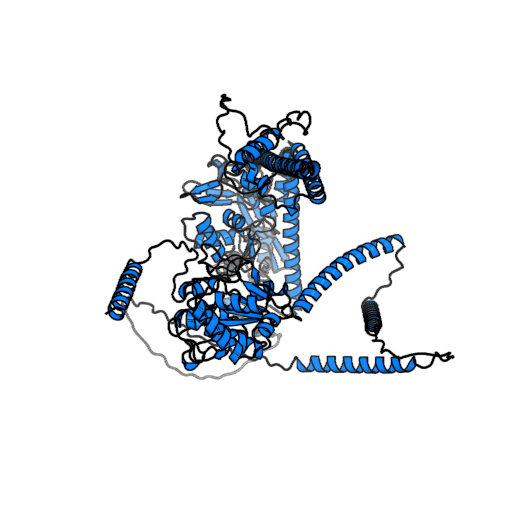 CA . THR A 1 901 ? 31.674 1.947 15.677 1.00 41.31 901 THR A CA 1
ATOM 7012 C C . THR A 1 901 ? 31.516 3.446 15.936 1.00 41.31 901 THR A C 1
ATOM 7014 O O . THR A 1 901 ? 32.216 4.263 15.343 1.00 41.31 901 THR A O 1
ATOM 7017 N N . GLY A 1 902 ? 30.585 3.812 16.819 1.00 40.62 902 GLY A N 1
ATOM 7018 C CA . GLY A 1 902 ? 30.365 5.194 17.254 1.00 40.62 902 GLY A CA 1
ATOM 7019 C C . GLY A 1 902 ? 29.222 5.877 16.506 1.00 40.62 902 GLY A C 1
ATOM 7020 O O . GLY A 1 902 ? 29.293 6.128 15.308 1.00 40.62 902 GLY A O 1
ATOM 7021 N N . GLY A 1 903 ? 28.147 6.169 17.238 1.00 35.31 903 GLY A N 1
ATOM 7022 C CA . GLY A 1 903 ? 26.870 6.647 16.716 1.00 35.31 903 GLY A CA 1
ATOM 7023 C C . GLY A 1 903 ? 26.962 7.837 15.760 1.00 35.31 903 GLY A C 1
ATOM 7024 O O . GLY A 1 903 ? 27.050 8.981 16.186 1.00 35.31 903 GLY A O 1
ATOM 7025 N N . ARG A 1 904 ? 26.839 7.545 14.465 1.00 31.42 904 ARG A N 1
ATOM 7026 C CA . ARG A 1 904 ? 26.206 8.361 13.419 1.00 31.42 904 ARG A CA 1
ATOM 7027 C C . ARG A 1 904 ? 25.873 7.414 12.267 1.00 31.42 904 ARG A C 1
ATOM 7029 O O . ARG A 1 904 ? 26.751 6.975 11.539 1.00 31.42 904 ARG A O 1
ATOM 7036 N N . SER A 1 905 ? 24.598 7.065 12.126 1.00 29.48 905 SER A N 1
ATOM 7037 C CA . SER A 1 905 ? 24.103 6.324 10.964 1.00 29.48 905 SER A CA 1
ATOM 7038 C C . SER A 1 905 ? 23.855 7.311 9.823 1.00 29.48 905 SER A C 1
ATOM 7040 O O . SER A 1 905 ? 22.813 7.963 9.798 1.00 29.48 905 SER A O 1
ATOM 7042 N N . LEU A 1 906 ? 24.784 7.405 8.873 1.00 35.53 906 LEU A N 1
ATOM 7043 C CA . LEU A 1 906 ? 24.543 8.012 7.564 1.00 35.53 906 LEU A CA 1
ATOM 7044 C C . LEU A 1 906 ? 24.234 6.899 6.555 1.00 35.53 906 LEU A C 1
ATOM 7046 O O . LEU A 1 906 ? 25.117 6.363 5.896 1.00 35.53 906 LEU A O 1
ATOM 7050 N N . LEU A 1 907 ? 22.949 6.575 6.392 1.00 33.19 907 LEU A N 1
ATOM 7051 C CA . LEU A 1 907 ? 22.448 5.954 5.160 1.00 33.19 907 LEU A CA 1
ATOM 7052 C C . LEU A 1 907 ? 22.285 7.042 4.089 1.00 33.19 907 LEU A C 1
ATOM 7054 O O . LEU A 1 907 ? 21.186 7.342 3.640 1.00 33.19 907 LEU A O 1
ATOM 7058 N N . ALA A 1 908 ? 23.401 7.653 3.717 1.00 34.50 908 ALA A N 1
ATOM 7059 C CA . ALA A 1 908 ? 23.586 8.433 2.506 1.00 34.50 908 ALA A CA 1
ATOM 7060 C C . ALA A 1 908 ? 25.090 8.635 2.377 1.00 34.50 908 ALA A C 1
ATOM 7062 O O . ALA A 1 908 ? 25.698 9.294 3.213 1.00 34.50 908 ALA A O 1
ATOM 7063 N N . VAL A 1 909 ? 25.695 8.050 1.351 1.00 32.09 909 VAL A N 1
ATOM 7064 C CA . VAL A 1 909 ? 27.060 8.406 0.990 1.00 32.09 909 VAL A CA 1
ATOM 7065 C C . VAL A 1 909 ? 26.991 9.221 -0.292 1.00 32.09 909 VAL A C 1
ATOM 7067 O O . VAL A 1 909 ? 27.202 8.723 -1.397 1.00 32.09 909 VAL A O 1
ATOM 7070 N N . ASP A 1 910 ? 26.664 10.497 -0.101 1.00 30.05 910 ASP A N 1
ATOM 7071 C CA . ASP A 1 910 ? 27.446 11.558 -0.717 1.00 30.05 910 ASP A CA 1
ATOM 7072 C C . ASP A 1 910 ? 28.878 11.440 -0.160 1.00 30.05 910 ASP A C 1
ATOM 7074 O O . ASP A 1 910 ? 29.116 11.708 1.013 1.00 30.05 910 ASP A O 1
ATOM 7078 N N . VAL A 1 911 ? 29.849 11.016 -0.979 1.00 31.30 911 VAL A N 1
ATOM 7079 C CA . VAL A 1 911 ? 31.258 11.392 -0.755 1.00 31.30 911 VAL A CA 1
ATOM 7080 C C . VAL A 1 911 ? 31.623 12.404 -1.825 1.00 31.30 911 VAL A C 1
ATOM 7082 O O . VAL A 1 911 ? 32.171 12.067 -2.875 1.00 31.30 911 VAL A O 1
ATOM 7085 N N . TYR A 1 912 ? 31.335 13.662 -1.534 1.00 28.86 912 TYR A N 1
ATOM 7086 C CA . TYR A 1 912 ? 32.219 14.752 -1.906 1.00 28.86 912 TYR A CA 1
ATOM 7087 C C . TYR A 1 912 ? 32.330 15.666 -0.699 1.00 28.86 912 TYR A C 1
ATOM 7089 O O . TYR A 1 912 ? 31.480 16.517 -0.500 1.00 28.86 912 TYR A O 1
ATOM 7097 N N . GLU A 1 913 ? 33.405 15.506 0.068 1.00 29.98 913 GLU A N 1
ATOM 7098 C CA . GLU A 1 913 ? 34.020 16.627 0.765 1.00 29.98 913 GLU A CA 1
ATOM 7099 C C . GLU A 1 913 ? 35.516 16.355 0.976 1.00 29.98 913 GLU A C 1
ATOM 7101 O O . GLU A 1 913 ? 35.930 15.331 1.513 1.00 29.98 913 GLU A O 1
ATOM 7106 N N . SER A 1 914 ? 36.302 17.272 0.406 1.00 30.56 914 SER A N 1
ATOM 7107 C CA . SER A 1 914 ? 37.705 17.616 0.659 1.00 30.56 914 SER A CA 1
ATOM 7108 C C . SER A 1 914 ? 38.672 16.530 1.150 1.00 30.56 914 SER A C 1
ATOM 7110 O O . SER A 1 914 ? 38.686 16.141 2.315 1.00 30.56 914 SER A O 1
ATOM 7112 N N . ILE A 1 915 ? 39.645 16.219 0.292 1.00 30.86 915 ILE A N 1
ATOM 7113 C CA . ILE A 1 915 ? 41.004 15.884 0.732 1.00 30.86 915 ILE A CA 1
ATOM 7114 C C . ILE A 1 915 ? 41.495 17.051 1.611 1.00 30.86 915 ILE A C 1
ATOM 7116 O O . ILE A 1 915 ? 41.528 18.177 1.111 1.00 30.86 915 ILE A O 1
ATOM 7120 N N . PRO A 1 916 ? 41.897 16.838 2.877 1.00 30.52 916 PRO A N 1
ATOM 7121 C CA . PRO A 1 916 ? 42.664 17.842 3.597 1.00 30.52 916 PRO A CA 1
ATOM 7122 C C . PRO A 1 916 ? 43.972 18.086 2.837 1.00 30.52 916 PRO A C 1
ATOM 7124 O O . PRO A 1 916 ? 44.671 17.135 2.478 1.00 30.52 916 PRO A O 1
ATOM 7127 N N . GLU A 1 917 ? 44.332 19.352 2.622 1.00 32.25 917 GLU A N 1
ATOM 7128 C CA . GLU A 1 917 ? 45.575 19.826 1.978 1.00 32.25 917 GLU A CA 1
ATOM 7129 C C . GLU A 1 917 ? 46.885 19.300 2.620 1.00 32.25 917 GLU A C 1
ATOM 7131 O O . GLU A 1 917 ? 47.989 19.673 2.224 1.00 32.25 917 GLU A O 1
ATOM 7136 N N . THR A 1 918 ? 46.808 18.394 3.594 1.00 32.03 918 THR A N 1
ATOM 7137 C CA . THR A 1 918 ? 47.947 17.687 4.180 1.00 32.03 918 THR A CA 1
ATOM 7138 C C . THR A 1 918 ? 48.451 16.530 3.309 1.00 32.03 918 THR A C 1
ATOM 7140 O O . THR A 1 918 ? 49.644 16.239 3.347 1.00 32.03 918 THR A O 1
ATOM 7143 N N . TYR A 1 919 ? 47.621 15.929 2.444 1.00 31.42 919 TYR A N 1
ATOM 7144 C CA . TYR A 1 919 ? 48.048 14.787 1.608 1.00 31.42 919 TYR A CA 1
ATOM 7145 C C . TYR A 1 919 ? 48.839 15.189 0.346 1.00 31.42 919 TYR A C 1
ATOM 7147 O O . TYR A 1 919 ? 49.583 14.389 -0.225 1.00 31.42 919 TYR A O 1
ATOM 7155 N N . THR A 1 920 ? 48.720 16.442 -0.101 1.00 36.38 920 THR A N 1
ATOM 7156 C CA . THR A 1 920 ? 49.530 17.002 -1.198 1.00 36.38 920 THR A CA 1
ATOM 7157 C C . THR A 1 920 ? 50.899 17.480 -0.714 1.00 36.38 920 THR A C 1
ATOM 7159 O O . THR A 1 920 ? 51.883 17.335 -1.444 1.00 36.38 920 THR A O 1
ATOM 7162 N N . ARG A 1 921 ? 50.997 17.945 0.539 1.00 33.25 921 ARG A N 1
ATOM 7163 C CA . ARG A 1 921 ? 52.262 18.370 1.162 1.00 33.25 921 ARG A CA 1
ATOM 7164 C C . ARG A 1 921 ? 53.247 17.214 1.369 1.00 33.25 921 ARG A C 1
ATOM 7166 O O . ARG A 1 921 ? 54.437 17.384 1.103 1.00 33.25 921 ARG A O 1
ATOM 7173 N N . ASP A 1 922 ? 52.759 16.026 1.726 1.00 36.97 922 ASP A N 1
ATOM 7174 C CA . ASP A 1 922 ? 53.612 14.837 1.879 1.00 36.97 922 ASP A CA 1
ATOM 7175 C C . ASP A 1 922 ? 54.110 14.274 0.545 1.00 36.97 922 ASP A C 1
ATOM 7177 O O . ASP A 1 922 ? 55.189 13.689 0.484 1.00 36.97 922 ASP A O 1
ATOM 7181 N N . ARG A 1 923 ? 53.393 14.502 -0.561 1.00 37.25 923 ARG A N 1
ATOM 7182 C CA . ARG A 1 923 ? 53.852 14.072 -1.888 1.00 37.25 923 ARG A CA 1
ATOM 7183 C C . ARG A 1 923 ? 55.012 14.929 -2.389 1.00 37.25 923 ARG A C 1
ATOM 7185 O O . ARG A 1 923 ? 55.951 14.391 -2.972 1.00 37.25 923 ARG A O 1
ATOM 7192 N N . GLU A 1 924 ? 54.985 16.236 -2.140 1.00 39.66 924 GLU A N 1
ATOM 7193 C CA . GLU A 1 924 ? 56.109 17.121 -2.465 1.00 39.66 924 GLU A CA 1
ATOM 7194 C C . GLU A 1 924 ? 57.297 16.900 -1.527 1.00 39.66 924 GLU A C 1
ATOM 7196 O O . GLU A 1 924 ? 58.428 16.832 -2.008 1.00 39.66 924 GLU A O 1
ATOM 7201 N N . ALA A 1 925 ? 57.059 16.687 -0.228 1.00 39.28 925 ALA A N 1
ATOM 7202 C CA . ALA A 1 925 ? 58.109 16.344 0.731 1.00 39.28 925 ALA A CA 1
ATOM 7203 C C . ALA A 1 925 ? 58.760 14.987 0.412 1.00 39.28 925 ALA A C 1
ATOM 7205 O O . ALA A 1 925 ? 59.984 14.866 0.448 1.00 39.28 925 ALA A O 1
ATOM 7206 N N . TYR A 1 926 ? 57.970 13.987 0.010 1.00 39.56 926 TYR A N 1
ATOM 7207 C CA . TYR A 1 926 ? 58.462 12.677 -0.416 1.00 39.56 926 TYR A CA 1
ATOM 7208 C C . TYR A 1 926 ? 59.237 12.761 -1.736 1.00 39.56 926 TYR A C 1
ATOM 7210 O O . TYR A 1 926 ? 60.339 12.233 -1.830 1.00 39.56 926 TYR A O 1
ATOM 7218 N N . VAL A 1 927 ? 58.743 13.498 -2.738 1.00 49.75 927 VAL A N 1
ATOM 7219 C CA . VAL A 1 927 ? 59.465 13.706 -4.008 1.00 49.75 927 VAL A CA 1
ATOM 7220 C C . VAL A 1 927 ? 60.743 14.528 -3.801 1.00 49.75 927 VAL A C 1
ATOM 7222 O O . VAL A 1 927 ? 61.761 14.248 -4.439 1.00 49.75 927 VAL A O 1
ATOM 7225 N N . GLN A 1 928 ? 60.744 15.505 -2.890 1.00 46.69 928 GLN A N 1
ATOM 7226 C CA . GLN A 1 928 ? 61.952 16.235 -2.504 1.00 46.69 928 GLN A CA 1
ATOM 7227 C C . GLN A 1 928 ? 62.933 15.345 -1.738 1.00 46.69 928 GLN A C 1
ATOM 7229 O O . GLN A 1 928 ? 64.119 15.384 -2.057 1.00 46.69 928 GLN A O 1
ATOM 7234 N N . ALA A 1 929 ? 62.471 14.497 -0.816 1.00 45.09 929 ALA A N 1
ATOM 7235 C CA . ALA A 1 929 ? 63.306 13.532 -0.102 1.00 45.09 929 ALA A CA 1
ATOM 7236 C C . ALA A 1 929 ? 63.907 12.487 -1.055 1.00 45.09 929 ALA A C 1
ATOM 7238 O O . ALA A 1 929 ? 65.106 12.224 -0.990 1.00 45.09 929 ALA A O 1
ATOM 7239 N N . GLU A 1 930 ? 63.133 11.967 -2.010 1.00 47.59 930 GLU A N 1
ATOM 7240 C CA . GLU A 1 930 ? 63.588 11.012 -3.027 1.00 47.59 930 GLU A CA 1
ATOM 7241 C C . GLU A 1 930 ? 64.606 11.659 -3.987 1.00 47.59 930 GLU A C 1
ATOM 7243 O O . GLU A 1 930 ? 65.622 11.055 -4.343 1.0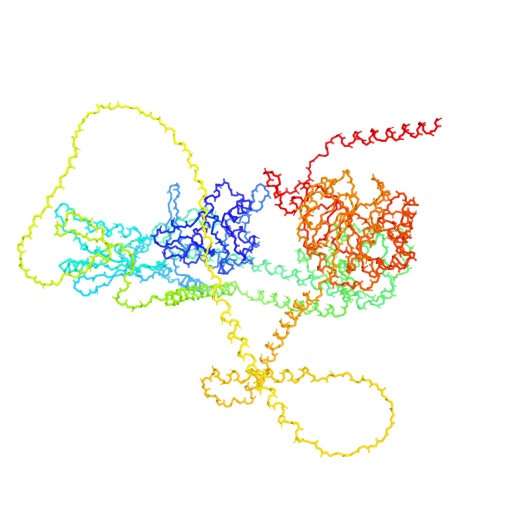0 47.59 930 GLU A O 1
ATOM 7248 N N . ASN A 1 931 ? 64.389 12.925 -4.366 1.00 55.06 931 ASN A N 1
ATOM 7249 C CA . ASN A 1 931 ? 65.323 13.696 -5.190 1.00 55.06 931 ASN A CA 1
ATOM 7250 C C . ASN A 1 931 ? 66.596 14.088 -4.426 1.00 55.06 931 ASN A C 1
ATOM 7252 O O . ASN A 1 931 ? 67.680 14.107 -5.013 1.00 55.06 931 ASN A O 1
ATOM 7256 N N . MET A 1 932 ? 66.496 14.362 -3.123 1.00 47.34 932 MET A N 1
ATOM 7257 C CA . MET A 1 932 ? 67.642 14.637 -2.254 1.00 47.34 932 MET A CA 1
ATOM 7258 C C . MET A 1 932 ? 68.458 13.357 -2.023 1.00 47.34 932 MET A C 1
ATOM 7260 O O . MET A 1 932 ? 69.681 13.389 -2.141 1.00 47.34 932 MET A O 1
ATOM 7264 N N . ARG A 1 933 ? 67.792 12.208 -1.851 1.00 46.75 933 ARG A N 1
ATOM 7265 C CA . ARG A 1 933 ? 68.403 10.873 -1.755 1.00 46.75 933 ARG A CA 1
ATOM 7266 C C . ARG A 1 933 ? 69.087 10.462 -3.063 1.00 46.75 933 ARG A C 1
ATOM 7268 O O . ARG A 1 933 ? 70.208 9.969 -3.031 1.00 46.75 933 ARG A O 1
ATOM 7275 N N . ARG A 1 934 ? 68.489 10.762 -4.224 1.00 50.59 934 ARG A N 1
ATOM 7276 C CA . ARG A 1 934 ? 69.114 10.567 -5.551 1.00 50.59 934 ARG A CA 1
ATOM 7277 C C . ARG A 1 934 ? 70.293 11.508 -5.816 1.00 50.59 934 ARG A C 1
ATOM 7279 O O . ARG A 1 934 ? 71.218 11.112 -6.518 1.00 50.59 934 ARG A O 1
ATOM 7286 N N . LYS A 1 935 ? 70.289 12.729 -5.266 1.00 47.62 935 LYS A N 1
ATOM 7287 C CA . LYS A 1 935 ? 71.440 13.651 -5.321 1.00 47.62 935 LYS A CA 1
ATOM 7288 C C . LYS A 1 935 ? 72.577 13.219 -4.388 1.00 47.62 935 LYS A C 1
ATOM 7290 O O . LYS A 1 935 ? 73.730 13.336 -4.783 1.00 47.62 935 LYS A O 1
ATOM 7295 N N . LEU A 1 936 ? 72.259 12.679 -3.211 1.00 48.56 936 LEU A N 1
ATOM 7296 C CA . LEU A 1 936 ? 73.221 12.095 -2.264 1.00 48.56 936 LEU A CA 1
ATOM 7297 C C . LEU A 1 936 ? 73.814 10.763 -2.732 1.00 48.56 936 LEU A C 1
ATOM 7299 O O . LEU A 1 936 ? 74.882 10.401 -2.275 1.00 48.56 936 LEU A O 1
ATOM 7303 N N . HIS A 1 937 ? 73.136 10.047 -3.630 1.00 45.72 937 HIS A N 1
ATOM 7304 C CA . HIS A 1 937 ? 73.654 8.819 -4.240 1.00 45.72 937 HIS A CA 1
ATOM 7305 C C . HIS A 1 937 ? 74.449 9.073 -5.537 1.00 45.72 937 HIS A C 1
ATOM 7307 O O . HIS A 1 937 ? 75.068 8.158 -6.069 1.00 45.72 937 HIS A O 1
ATOM 7313 N N . LYS A 1 938 ? 74.391 10.302 -6.078 1.00 44.09 938 LYS A N 1
ATOM 7314 C CA . LYS A 1 938 ? 75.162 10.758 -7.253 1.00 44.09 938 LYS A CA 1
ATOM 7315 C C . LYS A 1 938 ? 76.405 11.586 -6.893 1.00 44.09 938 LYS A C 1
ATOM 7317 O O . LYS A 1 938 ? 77.246 11.778 -7.766 1.00 44.09 938 LYS A O 1
ATOM 7322 N N . ARG A 1 939 ? 76.475 12.122 -5.673 1.00 36.97 939 ARG A N 1
ATOM 7323 C CA . ARG A 1 939 ? 77.713 12.595 -5.036 1.00 36.97 939 ARG A CA 1
ATOM 7324 C C . ARG A 1 939 ? 78.366 11.419 -4.336 1.00 36.97 939 ARG A C 1
ATOM 7326 O O . ARG A 1 939 ? 79.611 11.423 -4.294 1.00 36.97 939 ARG A O 1
#

Organism: Symbiodinium pilosum (NCBI:txid2952)

Secondary structure (DSSP, 8-state):
-HHHHHHHT--S-EEHHHHHHHHHHHTT--S-HHHHHHHHHHHH--STTS-SS-SEEEES----TTTTTTTPPPTTT-EEEE-HHHHHHS-TTTGGGS-EEEETTEEEEES----SS-HHHHS-EEEE-SS-EEEE----HHHHHHHHHHHHTTPPPPPP----TT--SEEEE--TTSTTEEEEE-EEEEETTTEEEEEEPPTT--HHHHHHHHHHHHS--TT---S-SEEEE---SS---EEEE--HHHHHHHHHH-HHHHTT-EEEEE-S-EEEE-TTS-EEEES-HHHHHHHHHHHHHHHHHHHHHHHHHHHHHHHHHHHHHHHHHHHHHHT---TT------TTSHHHHHHHHHHTTPPPHHHHHTTPPPPPPP----TTS-SS-SS------------S--GGGGHHHHTS-GGG-SHHHHHHHHHHHHHHHHHHHHHHHS-HHHHHHHHHHHHHHHHHHHHHHHHHHHHHHHHHHHHTT----TT---S--EEEE-TTSS-EEEE-GGG--------------------------------------------PPP----S-SSHHHHHHHHHHHHHHHHHHHHHHTSSSSS-------------PPP---HHHHHHHHHHHHHHHHHHHS-----PPPPHHHHHHHHHHHHHHHHHHHHHHHHHHHHHHHSS----EEEEEE--GGGHHHHHHHHHTTGGGSPTTSEEEESS-GGG-SS--TT-EEE--TT--SSHHHHHHHHHHHHHHHHHHT-SEEEEEETT-EE-HHHHHHHHTTS-TTS--EEE-EEE-SSS-TT-EE-GGG-EEEEHHHHHHHTTT-HHHHHHHHHHHHHHTTS-HHHHHHHHHHHTT--EEE-TTEEEEE--SPPPTT--EEES--HHHHHHHHT--SSS-------------THHHHHHHHHHHHHHHHHHHTT-

Radius of gyration: 41.77 Å; chains: 1; bounding box: 119×102×132 Å

pLDDT: mean 71.38, std 25.76, range [22.98, 97.88]